Protein 6KU3 (pdb70)

Structure (mmCIF, N/CA/C/O backbone):
data_6KU3
#
_entry.id   6KU3
#
_cell.length_a   99.470
_cell.length_b   112.739
_cell.length_c   149.510
_cell.angle_alpha   90.000
_cell.angle_beta   90.000
_cell.angle_gamma   90.000
#
_symmetry.space_group_name_H-M   'P 21 21 21'
#
loop_
_entity.id
_entity.type
_entity.pdbx_description
1 polymer 'Gibberellin 2-beta-dioxygenase 3'
2 non-polymer 'GIBBERELLIN A4'
3 non-polymer '2-OXOGLUTARIC ACID'
4 non-polymer GLYCEROL
5 non-polymer 'SULFATE ION'
6 water water
#
loop_
_atom_site.group_PDB
_atom_site.id
_atom_site.type_symbol
_atom_site.label_atom_id
_atom_site.label_alt_id
_atom_site.label_comp_id
_atom_site.label_asym_id
_atom_site.label_entity_id
_atom_site.label_seq_id
_atom_site.pdbx_PDB_ins_code
_atom_site.Cartn_x
_atom_site.Cartn_y
_atom_site.Cartn_z
_atom_site.occupancy
_atom_site.B_iso_or_equiv
_atom_site.auth_seq_id
_atom_site.auth_comp_id
_atom_site.auth_asym_id
_atom_site.auth_atom_id
_atom_site.pdbx_PDB_model_num
ATOM 1 N N . VAL A 1 10 ? -2.786 1.853 -11.144 1.00 81.12 10 VAL A N 1
ATOM 2 C CA . VAL A 1 10 ? -3.419 3.036 -11.742 1.00 96.09 10 VAL A CA 1
ATOM 3 C C . VAL A 1 10 ? -4.644 3.406 -10.864 1.00 100.19 10 VAL A C 1
ATOM 4 O O . VAL A 1 10 ? -5.153 2.572 -10.088 1.00 89.23 10 VAL A O 1
ATOM 8 N N . ASP A 1 11 ? -5.078 4.674 -10.955 1.00 95.94 11 ASP A N 1
ATOM 9 C CA . ASP A 1 11 ? -6.163 5.206 -10.135 1.00 99.27 11 ASP A CA 1
ATOM 10 C C . ASP A 1 11 ? -7.304 5.820 -10.937 1.00 99.51 11 ASP A C 1
ATOM 11 O O . ASP A 1 11 ? -8.397 6.012 -10.386 1.00 97.28 11 ASP A O 1
ATOM 16 N N . HIS A 1 12 ? -7.073 6.152 -12.198 1.00 93.58 12 HIS A N 1
ATOM 17 C CA . HIS A 1 12 ? -8.047 6.708 -13.131 1.00 83.48 12 HIS A CA 1
ATOM 18 C C . HIS A 1 12 ? -8.594 5.542 -13.957 1.00 75.17 12 HIS A C 1
ATOM 19 O O . HIS A 1 12 ? -7.952 4.493 -14.060 1.00 74.23 12 HIS A O 1
ATOM 26 N N . ILE A 1 13 ? -9.810 5.688 -14.475 1.00 63.94 13 ILE A N 1
ATOM 27 C CA . ILE A 1 13 ? -10.337 4.729 -15.459 1.00 49.22 13 ILE A CA 1
ATOM 28 C C . ILE A 1 13 ? -9.990 5.276 -16.833 1.00 42.71 13 ILE A C 1
ATOM 29 O O . ILE A 1 13 ? -10.431 6.374 -17.191 1.00 39.99 13 ILE A O 1
ATOM 34 N N . PRO A 1 14 ? -9.202 4.544 -17.630 1.00 38.83 14 PRO A N 1
ATOM 35 C CA . PRO A 1 14 ? -8.791 5.097 -18.926 1.00 37.91 14 PRO A CA 1
ATOM 36 C C . PRO A 1 14 ? -10.007 5.378 -19.777 1.00 41.38 14 PRO A C 1
ATOM 37 O O . PRO A 1 14 ? -11.010 4.666 -19.718 1.00 32.54 14 PRO A O 1
ATOM 41 N N . LEU A 1 15 ? -9.901 6.428 -20.577 1.00 37.08 15 LEU A N 1
ATOM 42 C CA . LEU A 1 15 ? -10.877 6.716 -21.610 1.00 39.83 15 LEU A CA 1
ATOM 43 C C . LEU A 1 15 ? -10.415 6.134 -22.939 1.00 37.86 15 LEU A C 1
ATOM 44 O O . LEU A 1 15 ? -9.237 5.845 -23.140 1.00 40.24 15 LEU A O 1
ATOM 49 N N . LEU A 1 16 ? -11.381 5.935 -23.833 1.00 41.37 16 LEU A N 1
ATOM 50 C CA . LEU A 1 16 ? -11.134 5.428 -25.172 1.00 47.94 16 LEU A CA 1
ATOM 51 C C . LEU A 1 16 ? -12.031 6.160 -26.161 1.00 43.75 16 LEU A C 1
ATOM 52 O O . LEU A 1 16 ? -13.113 6.647 -25.803 1.00 40.84 16 LEU A O 1
ATOM 57 N N . ARG A 1 17 ? -11.590 6.210 -27.415 1.00 45.81 17 ARG A N 1
ATOM 58 C CA . ARG A 1 17 ? -12.408 6.795 -28.472 1.00 51.23 17 ARG A CA 1
ATOM 59 C C . ARG A 1 17 ? -13.770 6.116 -28.492 1.00 49.44 17 ARG A C 1
ATOM 60 O O . ARG A 1 17 ? -13.867 4.893 -28.405 1.00 41.68 17 ARG A O 1
ATOM 68 N N . SER A 1 18 ? -14.825 6.903 -28.607 1.00 48.93 18 SER A N 1
ATOM 69 C CA . SER A 1 18 ? -16.149 6.319 -28.732 1.00 54.32 18 SER A CA 1
ATOM 70 C C . SER A 1 18 ? -16.242 5.538 -30.042 1.00 57.61 18 SER A C 1
ATOM 71 O O . SER A 1 18 ? -15.787 6.028 -31.082 1.00 61.65 18 SER A O 1
ATOM 74 N N . PRO A 1 19 ? -16.767 4.313 -30.033 1.00 56.18 19 PRO A N 1
ATOM 75 C CA . PRO A 1 19 ? -16.782 3.531 -31.274 1.00 58.45 19 PRO A CA 1
ATOM 76 C C . PRO A 1 19 ? -17.770 4.125 -32.268 1.00 65.17 19 PRO A C 1
ATOM 77 O O . PRO A 1 19 ? -18.875 4.542 -31.907 1.00 66.29 19 PRO A O 1
ATOM 81 N N . ASP A 1 20 ? -17.347 4.207 -33.514 1.00 65.98 20 ASP A N 1
ATOM 82 C CA . ASP A 1 20 ? -18.223 4.725 -34.557 1.00 75.97 20 ASP A CA 1
ATOM 83 C C . ASP A 1 20 ? -18.876 3.539 -35.266 1.00 77.35 20 ASP A C 1
ATOM 84 O O . ASP A 1 20 ? -18.693 2.384 -34.849 1.00 74.95 20 ASP A O 1
ATOM 89 N N . PRO A 1 21 ? -19.690 3.776 -36.298 1.00 76.79 21 PRO A N 1
ATOM 90 C CA . PRO A 1 21 ? -20.195 2.644 -37.097 1.00 77.09 21 PRO A CA 1
ATOM 91 C C . PRO A 1 21 ? -19.165 2.031 -38.046 1.00 71.26 21 PRO A C 1
ATOM 92 O O . PRO A 1 21 ? -19.351 0.878 -38.460 1.00 69.92 21 PRO A O 1
ATOM 96 N N . GLY A 1 22 ? -18.083 2.740 -38.384 1.00 72.33 22 GLY A N 1
ATOM 97 C CA . GLY A 1 22 ? -17.026 2.159 -39.193 1.00 74.07 22 GLY A CA 1
ATOM 98 C C . GLY A 1 22 ? -16.223 1.088 -38.482 1.00 73.21 22 GLY A C 1
ATOM 99 O O . GLY A 1 22 ? -15.581 0.269 -39.144 1.00 65.57 22 GLY A O 1
ATOM 100 N N . ASP A 1 23 ? -16.237 1.087 -37.146 1.00 79.79 23 ASP A N 1
ATOM 101 C CA . ASP A 1 23 ? -15.571 0.062 -36.351 1.00 76.42 23 ASP A CA 1
ATOM 102 C C . ASP A 1 23 ? -16.409 -1.198 -36.166 1.00 62.26 23 ASP A C 1
ATOM 103 O O . ASP A 1 23 ? -15.968 -2.114 -35.466 1.00 47.47 23 ASP A O 1
ATOM 108 N N . VAL A 1 24 ? -17.610 -1.266 -36.736 1.00 66.00 24 VAL A N 1
ATOM 109 C CA . VAL A 1 24 ? -18.469 -2.416 -36.481 1.00 57.36 24 VAL A CA 1
ATOM 110 C C . VAL A 1 24 ? -17.916 -3.620 -37.223 1.00 52.47 24 VAL A C 1
ATOM 111 O O . VAL A 1 24 ? -17.764 -3.608 -38.445 1.00 63.47 24 VAL A O 1
ATOM 115 N N . PHE A 1 25 ? -17.614 -4.671 -36.498 1.00 59.75 25 PHE A N 1
ATOM 116 C CA . PHE A 1 25 ? -17.231 -5.898 -37.167 1.00 56.43 25 PHE A CA 1
ATOM 117 C C . PHE A 1 25 ? -18.496 -6.547 -37.714 1.00 58.06 25 PHE A C 1
ATOM 118 O O . PHE A 1 25 ? -19.413 -6.880 -36.954 1.00 59.13 25 PHE A O 1
ATOM 126 N N . SER A 1 26 ? -18.553 -6.706 -39.030 1.00 56.51 26 SER A N 1
ATOM 127 C CA . SER A 1 26 ? -19.690 -7.344 -39.679 1.00 53.76 26 SER A CA 1
ATOM 128 C C . SER A 1 26 ? -19.508 -8.846 -39.842 1.00 50.20 26 SER A C 1
ATOM 129 O O . SER A 1 26 ? -20.502 -9.559 -39.991 1.00 55.20 26 SER A O 1
ATOM 132 N N . GLY A 1 27 ? -18.279 -9.351 -39.767 1.00 51.81 27 GLY A N 1
ATOM 133 C CA . GLY A 1 27 ? -18.053 -10.753 -40.030 1.00 51.69 27 GLY A CA 1
ATOM 134 C C . GLY A 1 27 ? -17.574 -11.540 -38.830 1.00 49.58 27 GLY A C 1
ATOM 135 O O . GLY A 1 27 ? -16.688 -12.394 -38.964 1.00 45.56 27 GLY A O 1
ATOM 136 N N . VAL A 1 28 ? -18.117 -11.290 -37.648 1.00 42.24 28 VAL A N 1
ATOM 137 C CA . VAL A 1 28 ? -17.897 -12.236 -36.566 1.00 44.80 28 VAL A CA 1
ATOM 138 C C . VAL A 1 28 ? -18.276 -13.627 -37.081 1.00 38.70 28 VAL A C 1
ATOM 139 O O . VAL A 1 28 ? -19.311 -13.762 -37.737 1.00 39.96 28 VAL A O 1
ATOM 143 N N . PRO A 1 29 ? -17.486 -14.675 -36.839 1.00 36.70 29 PRO A N 1
ATOM 144 C CA . PRO A 1 29 ? -17.949 -16.017 -37.230 1.00 41.75 29 PRO A CA 1
ATOM 145 C C . PRO A 1 29 ? -19.159 -16.442 -36.410 1.00 43.36 29 PRO A C 1
ATOM 146 O O . PRO A 1 29 ? -19.269 -16.138 -35.214 1.00 41.04 29 PRO A O 1
ATOM 150 N N . VAL A 1 30 ? -20.066 -17.153 -37.074 1.00 39.71 30 VAL A N 1
ATOM 151 C CA . VAL A 1 30 ? -21.292 -17.683 -36.468 1.00 40.27 30 VAL A CA 1
ATOM 152 C C . VAL A 1 30 ? -21.287 -19.208 -36.583 1.00 50.09 30 VAL A C 1
ATOM 153 O O . VAL A 1 30 ? -21.047 -19.765 -37.663 1.00 49.77 30 VAL A O 1
ATOM 157 N N . VAL A 1 31 ? -21.575 -19.868 -35.479 1.00 38.97 31 VAL A N 1
ATOM 158 C CA . VAL A 1 31 ? -21.538 -21.317 -35.366 1.00 40.38 31 VAL A CA 1
ATOM 159 C C . VAL A 1 31 ? -22.923 -21.752 -34.939 1.00 45.09 31 VAL A C 1
ATOM 160 O O . VAL A 1 31 ? -23.390 -21.376 -33.855 1.00 38.99 31 VAL A O 1
ATOM 164 N N . ASP A 1 32 ? -23.599 -22.493 -35.808 1.00 41.97 32 ASP A N 1
ATOM 165 C CA . ASP A 1 32 ? -24.793 -23.255 -35.465 1.00 44.40 32 ASP A CA 1
ATOM 166 C C . ASP A 1 32 ? -24.354 -24.499 -34.709 1.00 54.70 32 ASP A C 1
ATOM 167 O O . ASP A 1 32 ? -23.778 -25.422 -35.299 1.00 59.72 32 ASP A O 1
ATOM 172 N N . LEU A 1 33 ? -24.639 -24.537 -33.407 1.00 56.82 33 LEU A N 1
ATOM 173 C CA . LEU A 1 33 ? -24.136 -25.623 -32.570 1.00 57.04 33 LEU A CA 1
ATOM 174 C C . LEU A 1 33 ? -24.792 -26.956 -32.921 1.00 63.93 33 LEU A C 1
ATOM 175 O O . LEU A 1 33 ? -24.152 -28.009 -32.795 1.00 65.69 33 LEU A O 1
ATOM 180 N N . GLY A 1 34 ? -26.057 -26.929 -33.345 1.00 65.27 34 GLY A N 1
ATOM 181 C CA . GLY A 1 34 ? -26.771 -28.141 -33.703 1.00 72.14 34 GLY A CA 1
ATOM 182 C C . GLY A 1 34 ? -26.509 -28.626 -35.120 1.00 65.46 34 GLY A C 1
ATOM 183 O O . GLY A 1 34 ? -27.305 -29.394 -35.668 1.00 64.82 34 GLY A O 1
ATOM 184 N N . SER A 1 35 ? -25.400 -28.205 -35.717 1.00 65.42 35 SER A N 1
ATOM 185 C CA . SER A 1 35 ? -25.095 -28.521 -37.105 1.00 61.42 35 SER A CA 1
ATOM 186 C C . SER A 1 35 ? -23.823 -29.352 -37.204 1.00 71.40 35 SER A C 1
ATOM 187 O O . SER A 1 35 ? -22.972 -29.320 -36.303 1.00 68.47 35 SER A O 1
ATOM 190 N N . PRO A 1 36 ? -23.663 -30.117 -38.301 1.00 74.06 36 PRO A N 1
ATOM 191 C CA . PRO A 1 36 ? -22.454 -30.942 -38.466 1.00 82.40 36 PRO A CA 1
ATOM 192 C C . PRO A 1 36 ? -21.229 -30.145 -38.905 1.00 77.68 36 PRO A C 1
ATOM 193 O O . PRO A 1 36 ? -20.092 -30.544 -38.608 1.00 74.96 36 PRO A O 1
ATOM 197 N N . GLY A 1 37 ? -21.452 -29.028 -39.616 1.00 73.89 37 GLY A N 1
ATOM 198 C CA . GLY A 1 37 ? -20.390 -28.095 -39.977 1.00 63.03 37 GLY A CA 1
ATOM 199 C C . GLY A 1 37 ? -19.840 -27.293 -38.811 1.00 51.86 37 GLY A C 1
ATOM 200 O O . GLY A 1 37 ? -18.784 -26.667 -38.949 1.00 56.14 37 GLY A O 1
ATOM 204 N N . ALA A 1 38 ? -20.520 -27.326 -37.667 1.00 57.99 38 ALA A N 1
ATOM 205 C CA . ALA A 1 38 ? -20.071 -26.600 -36.489 1.00 52.41 38 ALA A CA 1
ATOM 206 C C . ALA A 1 38 ? -18.586 -26.810 -36.224 1.00 56.86 38 ALA A C 1
ATOM 207 O O . ALA A 1 38 ? -17.841 -25.849 -35.973 1.00 44.59 38 ALA A O 1
ATOM 209 N N . ALA A 1 39 ? -18.137 -28.067 -36.266 1.00 46.08 39 ALA A N 1
ATOM 210 C CA . ALA A 1 39 ? -16.769 -28.367 -35.873 1.00 49.57 39 ALA A CA 1
ATOM 211 C C . ALA A 1 39 ? -15.759 -27.688 -36.795 1.00 45.24 39 ALA A C 1
ATOM 212 O O . ALA A 1 39 ? -14.740 -27.161 -36.325 1.00 44.14 39 ALA A O 1
ATOM 214 N N . ARG A 1 40 ? -16.013 -27.692 -38.102 1.00 43.27 40 ARG A N 1
ATOM 215 C CA . ARG A 1 40 ? -15.136 -26.975 -39.032 1.00 50.67 40 ARG A CA 1
ATOM 216 C C . ARG A 1 40 ? -15.198 -25.472 -38.790 1.00 43.91 40 ARG A C 1
ATOM 217 O O . ARG A 1 40 ? -14.172 -24.785 -38.847 1.00 42.85 40 ARG A O 1
ATOM 225 N N . ALA A 1 41 ? -16.398 -24.935 -38.567 1.00 40.58 41 ALA A N 1
ATOM 226 C CA . ALA A 1 41 ? -16.514 -23.499 -38.383 1.00 41.33 41 ALA A CA 1
ATOM 227 C C . ALA A 1 41 ? -15.829 -23.071 -37.080 1.00 31.43 41 ALA A C 1
ATOM 228 O O . ALA A 1 41 ? -15.117 -22.061 -37.050 1.00 34.69 41 ALA A O 1
ATOM 230 N N . VAL A 1 42 ? -15.938 -23.887 -36.035 1.00 31.82 42 VAL A N 1
ATOM 231 C CA . VAL A 1 42 ? -15.304 -23.573 -34.755 1.00 38.58 42 VAL A CA 1
ATOM 232 C C . VAL A 1 42 ? -13.781 -23.520 -34.886 1.00 41.19 42 VAL A C 1
ATOM 233 O O . VAL A 1 42 ? -13.123 -22.595 -34.383 1.00 31.60 42 VAL A O 1
ATOM 237 N N . VAL A 1 43 ? -13.183 -24.526 -35.522 1.00 37.89 43 VAL A N 1
ATOM 238 C CA . VAL A 1 43 ? -11.727 -24.531 -35.661 1.00 35.15 43 VAL A CA 1
ATOM 239 C C . VAL A 1 43 ? -11.268 -23.336 -36.487 1.00 32.72 43 VAL A C 1
ATOM 240 O O . VAL A 1 43 ? -10.332 -22.632 -36.105 1.00 33.02 43 VAL A O 1
ATOM 244 N N . ASP A 1 44 ? -11.937 -23.063 -37.616 1.00 32.44 44 ASP A N 1
ATOM 245 C CA . ASP A 1 44 ? -11.573 -21.895 -38.412 1.00 36.53 44 ASP A CA 1
ATOM 246 C C . ASP A 1 44 ? -11.647 -20.607 -37.570 1.00 35.94 44 ASP A C 1
ATOM 247 O O . ASP A 1 44 ? -10.752 -19.748 -37.620 1.00 30.53 44 ASP A O 1
ATOM 252 N N . ALA A 1 45 ? -12.733 -20.441 -36.821 1.00 29.80 45 ALA A N 1
ATOM 253 C CA . ALA A 1 45 ? -12.895 -19.220 -36.043 1.00 30.69 45 ALA A CA 1
ATOM 254 C C . ALA A 1 45 ? -11.837 -19.137 -34.954 1.00 31.14 45 ALA A C 1
ATOM 255 O O . ALA A 1 45 ? -11.209 -18.084 -34.776 1.00 31.20 45 ALA A O 1
ATOM 257 N N . CYS A 1 46 ? -11.561 -20.260 -34.287 1.00 27.19 46 CYS A N 1
ATOM 258 C CA . CYS A 1 46 ? -10.589 -20.269 -33.200 1.00 32.98 46 CYS A CA 1
ATOM 259 C C . CYS A 1 46 ? -9.189 -19.943 -33.696 1.00 37.70 46 CYS A C 1
ATOM 260 O O . CYS A 1 46 ? -8.419 -19.274 -32.998 1.00 31.73 46 CYS A O 1
ATOM 263 N N . GLU A 1 47 ? -8.839 -20.419 -34.897 1.00 29.91 47 GLU A N 1
ATOM 264 C CA . GLU A 1 47 ? -7.543 -20.126 -35.496 1.00 33.53 47 GLU A CA 1
ATOM 265 C C . GLU A 1 47 ? -7.455 -18.673 -35.944 1.00 28.60 47 GLU A C 1
ATOM 266 O O . GLU A 1 47 ? -6.410 -18.030 -35.800 1.00 34.13 47 GLU A O 1
ATOM 272 N N . ARG A 1 48 ? -8.537 -18.129 -36.473 1.00 29.73 48 ARG A N 1
ATOM 273 C CA . ARG A 1 48 ? -8.450 -16.847 -37.151 1.00 29.45 48 ARG A CA 1
ATOM 274 C C . ARG A 1 48 ? -8.854 -15.657 -36.316 1.00 39.80 48 ARG A C 1
ATOM 275 O O . ARG A 1 48 ? -8.356 -14.546 -36.583 1.00 36.25 48 ARG A O 1
ATOM 283 N N . TYR A 1 49 ? -9.707 -15.858 -35.298 1.00 30.44 49 TYR A N 1
ATOM 284 C CA . TYR A 1 49 ? -10.255 -14.758 -34.512 1.00 32.00 49 TYR A CA 1
ATOM 285 C C . TYR A 1 49 ? -10.115 -15.015 -33.015 1.00 31.81 49 TYR A C 1
ATOM 286 O O . TYR A 1 49 ? -10.042 -14.063 -32.224 1.00 34.96 49 TYR A O 1
ATOM 295 N N . GLY A 1 50 ? -10.087 -16.286 -32.619 1.00 27.07 50 GLY A N 1
ATOM 296 C CA . GLY A 1 50 ? -10.095 -16.676 -31.225 1.00 33.71 50 GLY A CA 1
ATOM 297 C C . GLY A 1 50 ? -11.434 -16.446 -30.561 1.00 28.45 50 GLY A C 1
ATOM 298 O O . GLY A 1 50 ? -11.516 -16.455 -29.336 1.00 27.34 50 GLY A O 1
ATOM 299 N N . PHE A 1 51 ? -12.475 -16.253 -31.364 1.00 31.05 51 PHE A N 1
ATOM 300 C CA . PHE A 1 51 ? -13.762 -15.707 -30.969 1.00 29.82 51 PHE A CA 1
ATOM 301 C C . PHE A 1 51 ? -14.800 -16.142 -31.981 1.00 25.53 51 PHE A C 1
ATOM 302 O O . PHE A 1 51 ? -14.553 -16.103 -33.199 1.00 30.21 51 PHE A O 1
ATOM 310 N N . PHE A 1 52 ? -15.963 -16.549 -31.499 1.00 30.38 52 PHE A N 1
ATOM 311 C CA . PHE A 1 52 ? -17.085 -16.706 -32.414 1.00 30.45 52 PHE A CA 1
ATOM 312 C C . PHE A 1 52 ? -18.400 -16.590 -31.661 1.00 31.83 52 PHE A C 1
ATOM 313 O O . PHE A 1 52 ? -18.468 -16.783 -30.446 1.00 29.40 52 PHE A O 1
ATOM 321 N N . LYS A 1 53 ? -19.452 -16.298 -32.423 1.00 31.26 53 LYS A N 1
ATOM 322 C CA . LYS A 1 53 ? -20.817 -16.317 -31.925 1.00 32.97 53 LYS A CA 1
ATOM 323 C C . LYS A 1 53 ? -21.407 -17.713 -32.054 1.00 36.13 53 LYS A C 1
ATOM 324 O O . LYS A 1 53 ? -21.153 -18.417 -33.033 1.00 35.88 53 LYS A O 1
ATOM 330 N N . VAL A 1 54 ? -22.260 -18.080 -31.097 1.00 33.72 54 VAL A N 1
ATOM 331 C CA . VAL A 1 54 ? -22.951 -19.372 -31.101 1.00 34.90 54 VAL A CA 1
ATOM 332 C C . VAL A 1 54 ? -24.452 -19.144 -31.084 1.00 36.97 54 VAL A C 1
ATOM 333 O O . VAL A 1 54 ? -24.985 -18.530 -30.147 1.00 35.26 54 VAL A O 1
ATOM 337 N N . VAL A 1 55 ? -25.143 -19.678 -32.095 1.00 37.07 55 VAL A N 1
ATOM 338 C CA . VAL A 1 55 ? -26.599 -19.636 -32.155 1.00 39.50 55 VAL A CA 1
ATOM 339 C C . VAL A 1 55 ? -27.187 -21.047 -32.125 1.00 39.41 55 VAL A C 1
ATOM 340 O O . VAL A 1 55 ? -26.451 -22.041 -32.131 1.00 35.64 55 VAL A O 1
ATOM 344 N N . ASN A 1 56 ? -28.514 -21.143 -32.083 1.00 43.55 56 ASN A N 1
ATOM 345 C CA . ASN A 1 56 ? -29.219 -22.430 -31.972 1.00 44.39 56 ASN A CA 1
ATOM 346 C C . ASN A 1 56 ? -28.554 -23.300 -30.908 1.00 42.61 56 ASN A C 1
ATOM 347 O O . ASN A 1 56 ? -28.126 -24.433 -31.136 1.00 50.34 56 ASN A O 1
ATOM 352 N N . HIS A 1 57 ? -28.484 -22.738 -29.702 1.00 41.29 57 HIS A N 1
ATOM 353 C CA . HIS A 1 57 ? -27.682 -23.319 -28.633 1.00 41.54 57 HIS A CA 1
ATOM 354 C C . HIS A 1 57 ? -28.490 -24.081 -27.596 1.00 36.34 57 HIS A C 1
ATOM 355 O O . HIS A 1 57 ? -27.896 -24.769 -26.756 1.00 39.60 57 HIS A O 1
ATOM 362 N N . GLY A 1 58 ? -29.810 -23.987 -27.622 1.00 42.73 58 GLY A N 1
ATOM 363 C CA . GLY A 1 58 ? -30.603 -24.785 -26.703 1.00 46.08 58 GLY A CA 1
ATOM 364 C C . GLY A 1 58 ? -30.656 -24.286 -25.278 1.00 51.24 58 GLY A C 1
ATOM 365 O O . GLY A 1 58 ? -30.949 -25.069 -24.369 1.00 43.83 58 GLY A O 1
ATOM 366 N N . VAL A 1 59 ? -30.384 -23.004 -25.042 1.00 46.75 59 VAL A N 1
ATOM 367 C CA . VAL A 1 59 ? -30.682 -22.365 -23.765 1.00 49.69 59 VAL A CA 1
ATOM 368 C C . VAL A 1 59 ? -31.863 -21.436 -23.992 1.00 41.33 59 VAL A C 1
ATOM 369 O O . VAL A 1 59 ? -31.852 -20.639 -24.936 1.00 43.44 59 VAL A O 1
ATOM 373 N N . ALA A 1 60 ? -32.877 -21.550 -23.136 1.00 43.79 60 ALA A N 1
ATOM 374 C CA . ALA A 1 60 ? -34.131 -20.836 -23.333 1.00 47.83 60 ALA A CA 1
ATOM 375 C C . ALA A 1 60 ? -33.936 -19.344 -23.118 1.00 42.23 60 ALA A C 1
ATOM 376 O O . ALA A 1 60 ? -33.266 -18.924 -22.171 1.00 45.22 60 ALA A O 1
ATOM 378 N N . THR A 1 61 ? -34.516 -18.548 -24.020 1.00 43.42 61 THR A N 1
ATOM 379 C CA . THR A 1 61 ? -34.633 -17.114 -23.796 1.00 53.10 61 THR A CA 1
ATOM 380 C C . THR A 1 61 ? -35.157 -16.814 -22.395 1.00 56.17 61 THR A C 1
ATOM 381 O O . THR A 1 61 ? -34.701 -15.875 -21.728 1.00 49.74 61 THR A O 1
ATOM 385 N N . ASP A 1 62 ? -36.133 -17.603 -21.950 1.00 52.42 62 ASP A N 1
ATOM 386 C CA . ASP A 1 62 ? -36.702 -17.479 -20.615 1.00 52.61 62 ASP A CA 1
ATOM 387 C C . ASP A 1 62 ? -35.630 -17.592 -19.535 1.00 51.42 62 ASP A C 1
ATOM 388 O O . ASP A 1 62 ? -35.578 -16.766 -18.609 1.00 50.00 62 ASP A O 1
ATOM 393 N N . THR A 1 63 ? -34.798 -18.636 -19.596 1.00 44.65 63 THR A N 1
ATOM 394 C CA . THR A 1 63 ? -33.739 -18.809 -18.602 1.00 49.38 63 THR A CA 1
ATOM 395 C C . THR A 1 63 ? -32.872 -17.554 -18.495 1.00 44.21 63 THR A C 1
ATOM 396 O O . THR A 1 63 ? -32.558 -17.088 -17.393 1.00 42.06 63 THR A O 1
ATOM 400 N N . MET A 1 64 ? -32.487 -16.996 -19.649 1.00 42.73 64 MET A N 1
ATOM 401 C CA . MET A 1 64 ? -31.618 -15.826 -19.675 1.00 44.03 64 MET A CA 1
ATOM 402 C C . MET A 1 64 ? -32.304 -14.626 -19.040 1.00 50.64 64 MET A C 1
ATOM 403 O O . MET A 1 64 ? -31.698 -13.918 -18.212 1.00 41.75 64 MET A O 1
ATOM 408 N N . ASP A 1 65 ? -33.579 -14.408 -19.385 1.00 45.02 65 ASP A N 1
ATOM 409 C CA . ASP A 1 65 ? -34.304 -13.241 -18.893 1.00 44.83 65 ASP A CA 1
ATOM 410 C C . ASP A 1 65 ? -34.382 -13.247 -17.380 1.00 38.69 65 ASP A C 1
ATOM 411 O O . ASP A 1 65 ? -34.242 -12.204 -16.745 1.00 43.58 65 ASP A O 1
ATOM 416 N N . LYS A 1 66 ? -34.587 -14.415 -16.782 1.00 40.97 66 LYS A N 1
ATOM 417 C CA . LYS A 1 66 ? -34.804 -14.455 -15.347 1.00 42.36 66 LYS A CA 1
ATOM 418 C C . LYS A 1 66 ? -33.491 -14.245 -14.600 1.00 44.99 66 LYS A C 1
ATOM 419 O O . LYS A 1 66 ? -33.458 -13.612 -13.537 1.00 48.34 66 LYS A O 1
ATOM 425 N N . ALA A 1 67 ? -32.396 -14.784 -15.128 1.00 43.82 67 ALA A N 1
ATOM 426 C CA . ALA A 1 67 ? -31.098 -14.494 -14.538 1.00 44.94 67 ALA A CA 1
ATOM 427 C C . ALA A 1 67 ? -30.796 -13.006 -14.650 1.00 34.52 67 ALA A C 1
ATOM 428 O O . ALA A 1 67 ? -30.348 -12.395 -13.691 1.00 37.53 67 ALA A O 1
ATOM 430 N N . GLU A 1 68 ? -31.099 -12.404 -15.799 1.00 36.43 68 GLU A N 1
ATOM 431 C CA . GLU A 1 68 ? -30.858 -10.989 -15.994 1.00 36.36 68 GLU A CA 1
ATOM 432 C C . GLU A 1 68 ? -31.686 -10.143 -15.027 1.00 40.72 68 GLU A C 1
ATOM 433 O O . GLU A 1 68 ? -31.153 -9.253 -14.356 1.00 38.74 68 GLU A O 1
ATOM 439 N N . SER A 1 69 ? -32.993 -10.399 -14.939 1.00 39.35 69 SER A N 1
ATOM 440 C CA . SER A 1 69 ? -33.820 -9.579 -14.055 1.00 45.49 69 SER A CA 1
ATOM 441 C C . SER A 1 69 ? -33.364 -9.714 -12.604 1.00 39.31 69 SER A C 1
ATOM 442 O O . SER A 1 69 ? -33.277 -8.720 -11.875 1.00 45.30 69 SER A O 1
ATOM 445 N N . GLU A 1 70 ? -33.036 -10.931 -12.167 1.00 37.79 70 GLU A N 1
ATOM 446 C CA . GLU A 1 70 ? -32.531 -11.082 -10.810 1.00 44.76 70 GLU A CA 1
ATOM 447 C C . GLU A 1 70 ? -31.174 -10.391 -10.612 1.00 45.83 70 GLU A C 1
ATOM 448 O O . GLU A 1 70 ? -30.902 -9.876 -9.521 1.00 43.72 70 GLU A O 1
ATOM 454 N N . ALA A 1 71 ? -30.317 -10.344 -11.637 1.00 39.61 71 ALA A N 1
ATOM 455 C CA . ALA A 1 71 ? -29.071 -9.596 -11.467 1.00 39.00 71 ALA A CA 1
ATOM 456 C C . ALA A 1 71 ? -29.344 -8.088 -11.395 1.00 35.80 71 ALA A C 1
ATOM 457 O O . ALA A 1 71 ? -28.742 -7.388 -10.574 1.00 33.39 71 ALA A O 1
ATOM 459 N N . VAL A 1 72 ? -30.256 -7.581 -12.234 1.00 30.45 72 VAL A N 1
ATOM 460 C CA . VAL A 1 72 ? -30.651 -6.175 -12.184 1.00 37.17 72 VAL A CA 1
ATOM 461 C C . VAL A 1 72 ? -31.179 -5.822 -10.789 1.00 41.62 72 VAL A C 1
ATOM 462 O O . VAL A 1 72 ? -30.789 -4.803 -10.200 1.00 41.95 72 VAL A O 1
ATOM 466 N N . ARG A 1 73 ? -32.018 -6.689 -10.215 1.00 36.10 73 ARG A N 1
ATOM 467 C CA . ARG A 1 73 ? -32.543 -6.453 -8.869 1.00 41.83 73 ARG A CA 1
ATOM 468 C C . ARG A 1 73 ? -31.414 -6.334 -7.861 1.00 45.70 73 ARG A C 1
ATOM 469 O O . ARG A 1 73 ? -31.385 -5.404 -7.047 1.00 41.26 73 ARG A O 1
ATOM 477 N N . PHE A 1 74 ? -30.465 -7.270 -7.905 1.00 38.79 74 PHE A N 1
ATOM 478 C CA . PHE A 1 74 ? -29.340 -7.196 -6.984 1.00 38.75 74 PHE A CA 1
ATOM 479 C C . PHE A 1 74 ? -28.579 -5.879 -7.108 1.00 34.04 74 PHE A C 1
ATOM 480 O O . PHE A 1 74 ? -28.191 -5.296 -6.086 1.00 36.53 74 PHE A O 1
ATOM 488 N N . PHE A 1 75 ? -28.307 -5.433 -8.348 1.00 35.47 75 PHE A N 1
ATOM 489 C CA . PHE A 1 75 ? -27.473 -4.250 -8.599 1.00 37.30 75 PHE A CA 1
ATOM 490 C C . PHE A 1 75 ? -28.221 -2.954 -8.288 1.00 42.22 75 PHE A C 1
ATOM 491 O O . PHE A 1 75 ? -27.594 -1.936 -7.966 1.00 38.34 75 PHE A O 1
ATOM 499 N N . SER A 1 76 ? -29.553 -2.987 -8.344 1.00 46.89 76 SER A N 1
ATOM 500 C CA . SER A 1 76 ? -30.369 -1.846 -7.938 1.00 48.49 76 SER A CA 1
ATOM 501 C C . SER A 1 76 ? -30.412 -1.699 -6.424 1.00 44.86 76 SER A C 1
ATOM 502 O O . SER A 1 76 ? -30.779 -0.641 -5.924 1.00 41.79 76 SER A O 1
ATOM 505 N N . GLN A 1 77 ? -30.018 -2.721 -5.681 1.00 44.86 77 GLN A N 1
ATOM 506 C CA . GLN A 1 77 ? -29.813 -2.502 -4.260 1.00 37.49 77 GLN A CA 1
ATOM 507 C C . GLN A 1 77 ? -28.982 -1.249 -4.004 1.00 46.46 77 GLN A C 1
ATOM 508 O O . GLN A 1 77 ? -28.304 -0.725 -4.895 1.00 42.71 77 GLN A O 1
ATOM 514 N N . THR A 1 78 ? -29.002 -0.758 -2.775 1.00 47.59 78 THR A N 1
ATOM 515 C CA . THR A 1 78 ? -28.170 0.396 -2.494 1.00 52.66 78 THR A CA 1
ATOM 516 C C . THR A 1 78 ? -26.706 -0.021 -2.355 1.00 42.95 78 THR A C 1
ATOM 517 O O . THR A 1 78 ? -26.375 -1.180 -2.070 1.00 42.81 78 THR A O 1
ATOM 521 N N . GLN A 1 79 ? -25.821 0.948 -2.536 1.00 43.62 79 GLN A N 1
ATOM 522 C CA . GLN A 1 79 ? -24.395 0.657 -2.401 1.00 45.81 79 GLN A CA 1
ATOM 523 C C . GLN A 1 79 ? -24.032 0.029 -1.060 1.00 50.69 79 GLN A C 1
ATOM 524 O O . GLN A 1 79 ? -23.361 -1.018 -1.055 1.00 51.28 79 GLN A O 1
ATOM 530 N N . PRO A 1 80 ? -24.434 0.577 0.091 1.00 49.86 80 PRO A N 1
ATOM 531 C CA . PRO A 1 80 ? -24.121 -0.115 1.347 1.00 52.37 80 PRO A CA 1
ATOM 532 C C . PRO A 1 80 ? -24.590 -1.557 1.358 1.00 46.88 80 PRO A C 1
ATOM 533 O O . PRO A 1 80 ? -23.905 -2.428 1.905 1.00 52.20 80 PRO A O 1
ATOM 537 N N . ASP A 1 81 ? -25.750 -1.840 0.776 1.00 47.44 81 ASP A N 1
ATOM 538 C CA . ASP A 1 81 ? -26.246 -3.213 0.792 1.00 54.51 81 ASP A CA 1
ATOM 539 C C . ASP A 1 81 ? -25.433 -4.100 -0.143 1.00 49.41 81 ASP A C 1
ATOM 540 O O . ASP A 1 81 ? -25.112 -5.243 0.198 1.00 52.78 81 ASP A O 1
ATOM 545 N N . LYS A 1 82 ? -25.099 -3.601 -1.329 1.00 44.11 82 LYS A N 1
ATOM 546 C CA . LYS A 1 82 ? -24.198 -4.350 -2.202 1.00 47.82 82 LYS A CA 1
ATOM 547 C C . LYS A 1 82 ? -22.861 -4.609 -1.512 1.00 43.39 82 LYS A C 1
ATOM 548 O O . LYS A 1 82 ? -22.398 -5.751 -1.446 1.00 37.54 82 LYS A O 1
ATOM 554 N N . ASP A 1 83 ? -22.254 -3.561 -0.945 1.00 42.82 83 ASP A N 1
ATOM 555 C CA . ASP A 1 83 ? -20.944 -3.690 -0.318 1.00 46.78 83 ASP A CA 1
ATOM 556 C C . ASP A 1 83 ? -20.882 -4.755 0.773 1.00 49.03 83 ASP A C 1
ATOM 557 O O . ASP A 1 83 ? -19.785 -5.226 1.098 1.00 42.37 83 ASP A O 1
ATOM 562 N N . ARG A 1 84 ? -22.018 -5.231 1.279 1.00 45.46 84 ARG A N 1
ATOM 563 C CA . ARG A 1 84 ? -21.950 -6.278 2.295 1.00 58.61 84 ARG A CA 1
ATOM 564 C C . ARG A 1 84 ? -21.732 -7.660 1.690 1.00 52.72 84 ARG A C 1
ATOM 565 O O . ARG A 1 84 ? -21.345 -8.581 2.418 1.00 53.40 84 ARG A O 1
ATOM 573 N N . SER A 1 85 ? -21.968 -7.832 0.385 1.00 47.09 85 SER A N 1
ATOM 574 C CA . SER A 1 85 ? -21.486 -9.021 -0.304 1.00 41.62 85 SER A CA 1
ATOM 575 C C . SER A 1 85 ? -20.037 -8.853 -0.737 1.00 42.97 85 SER A C 1
ATOM 576 O O . SER A 1 85 ? -19.436 -9.795 -1.270 1.00 38.34 85 SER A O 1
ATOM 579 N N . GLY A 1 86 ? -19.479 -7.683 -0.514 1.00 40.82 86 GLY A N 1
ATOM 580 C CA . GLY A 1 86 ? -18.125 -7.416 -0.912 1.00 43.42 86 GLY A CA 1
ATOM 581 C C . GLY A 1 86 ? -17.166 -8.095 0.019 1.00 52.71 86 GLY A C 1
ATOM 582 O O . GLY A 1 86 ? -17.538 -8.920 0.873 1.00 58.53 86 GLY A O 1
ATOM 583 N N . PRO A 1 87 ? -15.865 -7.863 -0.229 1.00 49.78 87 PRO A N 1
ATOM 584 C CA . PRO A 1 87 ? -15.402 -7.527 -1.579 1.00 52.07 87 PRO A CA 1
ATOM 585 C C . PRO A 1 87 ? -15.369 -8.832 -2.416 1.00 39.59 87 PRO A C 1
ATOM 586 O O . PRO A 1 87 ? -15.947 -9.871 -2.034 1.00 37.11 87 PRO A O 1
ATOM 590 N N . ALA A 1 88 ? -14.731 -8.775 -3.574 1.00 36.13 88 ALA A N 1
ATOM 591 C CA . ALA A 1 88 ? -14.986 -9.749 -4.619 1.00 32.06 88 ALA A CA 1
ATOM 592 C C . ALA A 1 88 ? -14.134 -11.001 -4.501 1.00 33.99 88 ALA A C 1
ATOM 593 O O . ALA A 1 88 ? -14.323 -11.950 -5.272 1.00 32.56 88 ALA A O 1
ATOM 595 N N . TYR A 1 89 ? -13.152 -11.001 -3.623 1.00 32.16 89 TYR A N 1
ATOM 596 C CA . TYR A 1 89 ? -12.252 -12.126 -3.529 1.00 35.22 89 TYR A CA 1
ATOM 597 C C . TYR A 1 89 ? -12.289 -12.683 -2.116 1.00 38.36 89 TYR A C 1
ATOM 598 O O . TYR A 1 89 ? -12.286 -11.904 -1.152 1.00 40.73 89 TYR A O 1
ATOM 607 N N . PRO A 1 90 ? -12.323 -14.021 -1.950 1.00 35.02 90 PRO A N 1
ATOM 608 C CA . PRO A 1 90 ? -12.224 -15.029 -3.022 1.00 38.56 90 PRO A CA 1
ATOM 609 C C . PRO A 1 90 ? -13.450 -15.144 -3.910 1.00 43.18 90 PRO A C 1
ATOM 610 O O . PRO A 1 90 ? -13.386 -15.731 -5.000 1.00 39.33 90 PRO A O 1
ATOM 614 N N . PHE A 1 91 ? -14.551 -14.571 -3.430 1.00 44.50 91 PHE A N 1
ATOM 615 C CA . PHE A 1 91 ? -15.822 -14.553 -4.147 1.00 40.89 91 PHE A CA 1
ATOM 616 C C . PHE A 1 91 ? -16.638 -13.401 -3.582 1.00 38.43 91 PHE A C 1
ATOM 617 O O . PHE A 1 91 ? -16.516 -13.075 -2.401 1.00 47.77 91 PHE A O 1
ATOM 625 N N . GLY A 1 92 ? -17.482 -12.805 -4.410 1.00 33.27 92 GLY A N 1
ATOM 626 C CA . GLY A 1 92 ? -18.350 -11.764 -3.901 1.00 33.25 92 GLY A CA 1
ATOM 627 C C . GLY A 1 92 ? -18.543 -10.620 -4.888 1.00 35.10 92 GLY A C 1
ATOM 628 O O . GLY A 1 92 ? -18.405 -10.766 -6.098 1.00 31.08 92 GLY A O 1
ATOM 629 N N . TYR A 1 93 ? -18.912 -9.478 -4.317 1.00 32.52 93 TYR A N 1
ATOM 630 C CA . TYR A 1 93 ? -19.244 -8.273 -5.059 1.00 32.72 93 TYR A CA 1
ATOM 631 C C . TYR A 1 93 ? -18.028 -7.373 -5.133 1.00 33.32 93 TYR A C 1
ATOM 632 O O . TYR A 1 93 ? -17.253 -7.309 -4.180 1.00 36.16 93 TYR A O 1
ATOM 641 N N . GLY A 1 94 ? -17.854 -6.699 -6.277 1.00 28.85 94 GLY A N 1
ATOM 642 C CA . GLY A 1 94 ? -16.826 -5.691 -6.419 1.00 27.50 94 GLY A CA 1
ATOM 643 C C . GLY A 1 94 ? -17.330 -4.531 -7.252 1.00 30.06 94 GLY A C 1
ATOM 644 O O . GLY A 1 94 ? -18.257 -4.680 -8.046 1.00 32.36 94 GLY A O 1
ATOM 645 N N . SER A 1 95 ? -16.723 -3.352 -7.051 1.00 34.80 95 SER A N 1
ATOM 646 C CA . SER A 1 95 ? -17.002 -2.221 -7.926 1.00 32.29 95 SER A CA 1
ATOM 647 C C . SER A 1 95 ? -15.698 -1.574 -8.335 1.00 33.14 95 SER A C 1
ATOM 648 O O . SER A 1 95 ? -14.795 -1.387 -7.508 1.00 30.68 95 SER A O 1
ATOM 651 N N . LYS A 1 96 ? -15.616 -1.274 -9.626 1.00 29.92 96 LYS A N 1
ATOM 652 C CA . LYS A 1 96 ? -14.533 -0.581 -10.311 1.00 30.74 96 LYS A CA 1
ATOM 653 C C . LYS A 1 96 ? -13.229 -1.344 -10.374 1.00 31.48 96 LYS A C 1
ATOM 654 O O . LYS A 1 96 ? -12.636 -1.440 -11.451 1.00 31.97 96 LYS A O 1
ATOM 660 N N . ARG A 1 97 ? -12.770 -1.881 -9.249 1.00 35.01 97 ARG A N 1
ATOM 661 C CA . ARG A 1 97 ? -11.449 -2.493 -9.195 1.00 34.48 97 ARG A CA 1
ATOM 662 C C . ARG A 1 97 ? -11.495 -3.890 -9.782 1.00 33.51 97 ARG A C 1
ATOM 663 O O . ARG A 1 97 ? -12.339 -4.707 -9.403 1.00 28.20 97 ARG A O 1
ATOM 671 N N . ILE A 1 98 ? -10.536 -4.180 -10.646 1.00 30.63 98 ILE A N 1
ATOM 672 C CA . ILE A 1 98 ? -10.424 -5.458 -11.317 1.00 29.69 98 ILE A CA 1
ATOM 673 C C . ILE A 1 98 ? -9.089 -6.082 -10.920 1.00 28.79 98 ILE A C 1
ATOM 674 O O . ILE A 1 98 ? -8.025 -5.553 -11.258 1.00 33.00 98 ILE A O 1
ATOM 679 N N . GLY A 1 99 ? -9.147 -7.193 -10.231 1.00 32.27 99 GLY A N 1
ATOM 680 C CA . GLY A 1 99 ? -7.941 -7.910 -9.845 1.00 31.80 99 GLY A CA 1
ATOM 681 C C . GLY A 1 99 ? -7.227 -7.153 -8.740 1.00 32.96 99 GLY A C 1
ATOM 682 O O . GLY A 1 99 ? -7.801 -6.335 -8.045 1.00 33.21 99 GLY A O 1
ATOM 683 N N . PHE A 1 100 ? -5.931 -7.410 -8.627 1.00 33.76 100 PHE A N 1
ATOM 684 C CA . PHE A 1 100 ? -5.161 -6.996 -7.470 1.00 37.20 100 PHE A CA 1
ATOM 685 C C . PHE A 1 100 ? -4.196 -5.848 -7.727 1.00 38.01 100 PHE A C 1
ATOM 686 O O . PHE A 1 100 ? -3.649 -5.294 -6.769 1.00 49.86 100 PHE A O 1
ATOM 694 N N . ASN A 1 101 ? -3.961 -5.474 -8.966 1.00 33.96 101 ASN A N 1
ATOM 695 C CA . ASN A 1 101 ? -2.814 -4.638 -9.284 1.00 33.88 101 ASN A CA 1
ATOM 696 C C . ASN A 1 101 ? -3.206 -3.291 -9.865 1.00 33.10 101 ASN A C 1
ATOM 697 O O . ASN A 1 101 ? -2.454 -2.704 -10.641 1.00 35.28 101 ASN A O 1
ATOM 702 N N . GLY A 1 102 ? -4.364 -2.765 -9.470 1.00 31.68 102 GLY A N 1
ATOM 703 C CA . GLY A 1 102 ? -4.737 -1.407 -9.814 1.00 35.79 102 GLY A CA 1
ATOM 704 C C . GLY A 1 102 ? -5.616 -1.219 -11.047 1.00 41.54 102 GLY A C 1
ATOM 705 O O . GLY A 1 102 ? -6.013 -0.080 -11.313 1.00 39.07 102 GLY A O 1
ATOM 706 N N . ASP A 1 103 ? -5.926 -2.263 -11.813 1.00 35.18 103 ASP A N 1
ATOM 707 C CA . ASP A 1 103 ? -6.840 -2.079 -12.948 1.00 33.93 103 ASP A CA 1
ATOM 708 C C . ASP A 1 103 ? -8.217 -1.672 -12.449 1.00 27.25 103 ASP A C 1
ATOM 709 O O . ASP A 1 103 ? -8.708 -2.171 -11.433 1.00 31.06 103 ASP A O 1
ATOM 714 N N . MET A 1 104 ? -8.848 -0.780 -13.195 1.00 31.34 104 MET A N 1
ATOM 715 C CA . MET A 1 104 ? -10.153 -0.235 -12.885 1.00 37.86 104 MET A CA 1
ATOM 716 C C . MET A 1 104 ? -11.004 -0.156 -14.142 1.00 28.93 104 MET A C 1
ATOM 717 O O . MET A 1 104 ? -10.512 0.177 -15.227 1.00 29.15 104 MET A O 1
ATOM 722 N N . GLY A 1 105 ? -12.297 -0.441 -13.994 1.00 27.03 105 GLY A N 1
ATOM 723 C CA . GLY A 1 105 ? -13.239 -0.159 -15.054 1.00 30.25 105 GLY A CA 1
ATOM 724 C C . GLY A 1 105 ? -14.528 0.434 -14.521 1.00 27.66 105 GLY A C 1
ATOM 725 O O . GLY A 1 105 ? -14.805 0.407 -13.336 1.00 28.72 105 GLY A O 1
ATOM 726 N N . TRP A 1 106 ? -15.315 0.967 -15.449 1.00 28.76 106 TRP A N 1
ATOM 727 C CA . TRP A 1 106 ? -16.608 1.546 -15.107 1.00 32.77 106 TRP A CA 1
ATOM 728 C C . TRP A 1 106 ? -17.635 0.408 -15.026 1.00 31.32 106 TRP A C 1
ATOM 729 O O . TRP A 1 106 ? -18.386 0.127 -15.954 1.00 27.48 106 TRP A O 1
ATOM 740 N N . LEU A 1 107 ? -17.626 -0.291 -13.897 1.00 28.47 107 LEU A N 1
ATOM 741 C CA . LEU A 1 107 ? -18.503 -1.431 -13.730 1.00 26.46 107 LEU A CA 1
ATOM 742 C C . LEU A 1 107 ? -18.579 -1.804 -12.272 1.00 26.57 107 LEU A C 1
ATOM 743 O O . LEU A 1 107 ? -17.742 -1.403 -11.457 1.00 33.07 107 LEU A O 1
ATOM 748 N N . GLU A 1 108 ? -19.557 -2.655 -11.977 1.00 30.51 108 GLU A N 1
ATOM 749 C CA . GLU A 1 108 ? -19.654 -3.435 -10.755 1.00 27.31 108 GLU A CA 1
ATOM 750 C C . GLU A 1 108 ? -19.935 -4.868 -11.166 1.00 26.61 108 GLU A C 1
ATOM 751 O O . GLU A 1 108 ? -20.436 -5.107 -12.257 1.00 26.46 108 GLU A O 1
ATOM 757 N N . TYR A 1 109 ? -19.724 -5.817 -10.260 1.00 29.63 109 TYR A N 1
ATOM 758 C CA . TYR A 1 109 ? -19.789 -7.191 -10.696 1.00 33.70 109 TYR A CA 1
ATOM 759 C C . TYR A 1 109 ? -19.922 -8.142 -9.528 1.00 30.50 109 TYR A C 1
ATOM 760 O O . TYR A 1 109 ? -19.741 -7.771 -8.373 1.00 28.80 109 TYR A O 1
ATOM 769 N N . LEU A 1 110 ? -20.304 -9.373 -9.872 1.00 30.60 110 LEU A N 1
ATOM 770 C CA . LEU A 1 110 ? -20.209 -10.528 -8.999 1.00 28.04 110 LEU A CA 1
ATOM 771 C C . LEU A 1 110 ? -19.199 -11.504 -9.553 1.00 32.81 110 LEU A C 1
ATOM 772 O O . LEU A 1 110 ? -19.250 -11.842 -10.735 1.00 32.37 110 LEU A O 1
ATOM 777 N N . LEU A 1 111 ? -18.298 -11.959 -8.699 1.00 35.38 111 LEU A N 1
ATOM 778 C CA . LEU A 1 111 ? -17.346 -13.011 -9.019 1.00 36.79 111 LEU A CA 1
ATOM 779 C C . LEU A 1 111 ? -17.726 -14.248 -8.216 1.00 36.96 111 LEU A C 1
ATOM 780 O O . LEU A 1 111 ? -17.494 -14.296 -7.001 1.00 28.08 111 LEU A O 1
ATOM 785 N N . LEU A 1 112 ? -18.208 -15.279 -8.893 1.00 31.93 112 LEU A N 1
ATOM 786 C CA . LEU A 1 112 ? -18.802 -16.430 -8.218 1.00 37.45 112 LEU A CA 1
ATOM 787 C C . LEU A 1 112 ? -18.045 -17.707 -8.550 1.00 44.07 112 LEU A C 1
ATOM 788 O O . LEU A 1 112 ? -17.481 -17.852 -9.639 1.00 37.63 112 LEU A O 1
ATOM 793 N N . ALA A 1 113 ? -17.985 -18.616 -7.578 1.00 38.77 113 ALA A N 1
ATOM 794 C CA . ALA A 1 113 ? -17.339 -19.904 -7.780 1.00 39.08 113 ALA A CA 1
ATOM 795 C C . ALA A 1 113 ? -18.388 -20.959 -8.103 1.00 41.55 113 ALA A C 1
ATOM 796 O O . ALA A 1 113 ? -19.518 -20.906 -7.618 1.00 39.24 113 ALA A O 1
ATOM 798 N N . LEU A 1 114 ? -18.004 -21.902 -8.966 1.00 42.77 114 LEU A N 1
ATOM 799 C CA . LEU A 1 114 ? -18.867 -22.991 -9.384 1.00 42.60 114 LEU A CA 1
ATOM 800 C C . LEU A 1 114 ? -18.349 -24.335 -8.877 1.00 50.04 114 LEU A C 1
ATOM 801 O O . LEU A 1 114 ? -17.142 -24.579 -8.767 1.00 45.46 114 LEU A O 1
ATOM 806 N N . ASP A 1 115 ? -19.295 -25.213 -8.602 1.00 52.99 115 ASP A N 1
ATOM 807 C CA . ASP A 1 115 ? -19.032 -26.611 -8.310 1.00 56.83 115 ASP A CA 1
ATOM 808 C C . ASP A 1 115 ? -19.914 -27.404 -9.253 1.00 58.02 115 ASP A C 1
ATOM 809 O O . ASP A 1 115 ? -21.110 -27.124 -9.364 1.00 56.91 115 ASP A O 1
ATOM 814 N N . ASP A 1 116 ? -19.335 -28.356 -9.970 1.00 64.93 116 ASP A N 1
ATOM 815 C CA . ASP A 1 116 ? -20.156 -29.262 -10.771 1.00 90.35 116 ASP A CA 1
ATOM 816 C C . ASP A 1 116 ? -20.880 -28.384 -11.787 1.00 63.91 116 ASP A C 1
ATOM 817 O O . ASP A 1 116 ? -20.221 -27.616 -12.504 1.00 60.83 116 ASP A O 1
ATOM 822 N N . ALA A 1 117 ? -22.199 -28.395 -11.858 1.00 64.69 117 ALA A N 1
ATOM 823 C CA . ALA A 1 117 ? -22.917 -27.617 -12.856 1.00 54.87 117 ALA A CA 1
ATOM 824 C C . ALA A 1 117 ? -23.653 -26.426 -12.250 1.00 48.46 117 ALA A C 1
ATOM 825 O O . ALA A 1 117 ? -24.607 -25.912 -12.839 1.00 44.38 117 ALA A O 1
ATOM 827 N N . SER A 1 118 ? -23.239 -25.961 -11.083 1.00 53.91 118 SER A N 1
ATOM 828 C CA . SER A 1 118 ? -24.025 -24.932 -10.418 1.00 54.27 118 SER A CA 1
ATOM 829 C C . SER A 1 118 ? -23.131 -24.146 -9.471 1.00 45.66 118 SER A C 1
ATOM 830 O O . SER A 1 118 ? -21.934 -24.414 -9.335 1.00 45.48 118 SER A O 1
ATOM 833 N N . LEU A 1 119 ? -23.728 -23.148 -8.831 1.00 45.14 119 LEU A N 1
ATOM 834 C CA . LEU A 1 119 ? -23.037 -22.409 -7.789 1.00 44.04 119 LEU A CA 1
ATOM 835 C C . LEU A 1 119 ? -22.562 -23.344 -6.688 1.00 50.18 119 LEU A C 1
ATOM 836 O O . LEU A 1 119 ? -23.317 -24.191 -6.202 1.00 44.87 119 LEU A O 1
ATOM 841 N N . ALA A 1 120 ? -21.300 -23.190 -6.303 1.00 50.50 120 ALA A N 1
ATOM 842 C CA . ALA A 1 120 ? -20.788 -23.866 -5.124 1.00 56.41 120 ALA A CA 1
ATOM 843 C C . ALA A 1 120 ? -21.473 -23.333 -3.871 1.00 48.95 120 ALA A C 1
ATOM 844 O O . ALA A 1 120 ? -21.709 -22.136 -3.737 1.00 45.90 120 ALA A O 1
ATOM 846 N N . ASP A 1 121 ? -21.783 -24.229 -2.935 1.00 64.02 121 ASP A N 1
ATOM 847 C CA . ASP A 1 121 ? -22.408 -23.810 -1.682 1.00 53.30 121 ASP A CA 1
ATOM 848 C C . ASP A 1 121 ? -21.469 -22.965 -0.830 1.00 49.93 121 ASP A C 1
ATOM 849 O O . ASP A 1 121 ? -21.925 -22.064 -0.118 1.00 51.51 121 ASP A O 1
ATOM 854 N N . ALA A 1 122 ? -20.160 -23.232 -0.887 1.00 48.35 122 ALA A N 1
ATOM 855 C CA . ALA A 1 122 ? -19.194 -22.418 -0.145 1.00 61.71 122 ALA A CA 1
ATOM 856 C C . ALA A 1 122 ? -19.160 -20.958 -0.616 1.00 58.58 122 ALA A C 1
ATOM 857 O O . ALA A 1 122 ? -18.702 -20.082 0.130 1.00 61.48 122 ALA A O 1
ATOM 859 N N . CYS A 1 123 ? -19.642 -20.679 -1.825 1.00 55.98 123 CYS A N 1
ATOM 860 C CA . CYS A 1 123 ? -19.718 -19.317 -2.355 1.00 48.47 123 CYS A CA 1
ATOM 861 C C . CYS A 1 123 ? -21.050 -18.736 -1.907 1.00 49.56 123 CYS A C 1
ATOM 862 O O . CYS A 1 123 ? -22.048 -18.818 -2.618 1.00 46.10 123 CYS A O 1
ATOM 865 N N . THR A 1 124 ? -21.056 -18.129 -0.711 1.00 53.08 124 THR A N 1
ATOM 866 C CA . THR A 1 124 ? -22.287 -17.716 -0.041 1.00 52.92 124 THR A CA 1
ATOM 867 C C . THR A 1 124 ? -22.992 -16.555 -0.741 1.00 56.39 124 THR A C 1
ATOM 868 O O . THR A 1 124 ? -24.127 -16.220 -0.392 1.00 47.58 124 THR A O 1
ATOM 872 N N . VAL A 1 125 ? -22.341 -15.925 -1.712 1.00 52.67 125 VAL A N 1
ATOM 873 C CA . VAL A 1 125 ? -22.924 -14.794 -2.439 1.00 46.89 125 VAL A CA 1
ATOM 874 C C . VAL A 1 125 ? -23.444 -15.307 -3.764 1.00 41.81 125 VAL A C 1
ATOM 875 O O . VAL A 1 125 ? -22.767 -16.107 -4.425 1.00 47.04 125 VAL A O 1
ATOM 879 N N . PRO A 1 126 ? -24.637 -14.901 -4.218 1.00 45.66 126 PRO A N 1
ATOM 880 C CA . PRO A 1 126 ? -25.561 -14.011 -3.495 1.00 49.11 126 PRO A CA 1
ATOM 881 C C . PRO A 1 126 ? -26.398 -14.807 -2.484 1.00 51.29 126 PRO A C 1
ATOM 882 O O . PRO A 1 126 ? -26.462 -16.032 -2.618 1.00 47.10 126 PRO A O 1
ATOM 886 N N . SER A 1 127 ? -27.013 -14.110 -1.516 1.00 52.34 127 SER A N 1
ATOM 887 C CA . SER A 1 127 ? -27.808 -14.736 -0.461 1.00 59.47 127 SER A CA 1
ATOM 888 C C . SER A 1 127 ? -29.193 -15.156 -0.942 1.00 51.59 127 SER A C 1
ATOM 889 O O . SER A 1 127 ? -29.719 -16.194 -0.525 1.00 56.56 127 SER A O 1
ATOM 892 N N . CYS A 1 128 ? -29.813 -14.340 -1.773 1.00 49.89 128 CYS A N 1
ATOM 893 C CA . CYS A 1 128 ? -31.204 -14.543 -2.149 1.00 47.36 128 CYS A CA 1
ATOM 894 C C . CYS A 1 128 ? -31.364 -15.833 -2.941 1.00 55.92 128 CYS A C 1
ATOM 895 O O . CYS A 1 128 ? -30.797 -15.988 -4.037 1.00 50.52 128 CYS A O 1
ATOM 898 N N . ALA A 1 129 ? -32.167 -16.749 -2.401 1.00 48.98 129 ALA A N 1
ATOM 899 C CA . ALA A 1 129 ? -32.364 -18.043 -3.050 1.00 58.67 129 ALA A CA 1
ATOM 900 C C . ALA A 1 129 ? -32.991 -17.908 -4.438 1.00 53.22 129 ALA A C 1
ATOM 901 O O . ALA A 1 129 ? -32.758 -18.768 -5.305 1.00 44.51 129 ALA A O 1
ATOM 903 N N . VAL A 1 130 ? -33.776 -16.846 -4.676 1.00 43.12 130 VAL A N 1
ATOM 904 C CA . VAL A 1 130 ? -34.353 -16.630 -6.000 1.00 51.50 130 VAL A CA 1
ATOM 905 C C . VAL A 1 130 ? -33.252 -16.333 -7.013 1.00 52.88 130 VAL A C 1
ATOM 906 O O . VAL A 1 130 ? -33.185 -16.945 -8.087 1.00 51.43 130 VAL A O 1
ATOM 910 N N . PHE A 1 131 ? -32.402 -15.352 -6.703 1.00 51.07 131 PHE A N 1
ATOM 911 C CA . PHE A 1 131 ? -31.230 -15.077 -7.531 1.00 48.12 131 PHE A CA 1
ATOM 912 C C . PHE A 1 131 ? -30.433 -16.358 -7.758 1.00 45.67 131 PHE A C 1
ATOM 913 O O . PHE A 1 131 ? -30.152 -16.745 -8.904 1.00 48.02 131 PHE A O 1
ATOM 921 N N . ARG A 1 132 ? -30.074 -17.040 -6.671 1.00 44.50 132 ARG A N 1
ATOM 922 C CA . ARG A 1 132 ? -29.295 -18.262 -6.784 1.00 46.60 132 ARG A CA 1
ATOM 923 C C . ARG A 1 132 ? -29.953 -19.244 -7.732 1.00 48.75 132 ARG A C 1
ATOM 924 O O . ARG A 1 132 ? -29.286 -19.832 -8.601 1.00 44.13 132 ARG A O 1
ATOM 932 N N . ALA A 1 133 ? -31.275 -19.397 -7.610 1.00 41.74 133 ALA A N 1
ATOM 933 C CA . ALA A 1 133 ? -32.005 -20.362 -8.424 1.00 46.38 133 ALA A CA 1
ATOM 934 C C . ALA A 1 133 ? -31.945 -19.980 -9.889 1.00 45.62 133 ALA A C 1
ATOM 935 O O . ALA A 1 133 ? -31.711 -20.823 -10.757 1.00 43.76 133 ALA A O 1
ATOM 937 N N . ALA A 1 134 ? -32.199 -18.706 -10.182 1.00 41.52 134 ALA A N 1
ATOM 938 C CA . ALA A 1 134 ? -32.119 -18.229 -11.549 1.00 44.63 134 ALA A CA 1
ATOM 939 C C . ALA A 1 134 ? -30.704 -18.418 -12.091 1.00 44.48 134 ALA A C 1
ATOM 940 O O . ALA A 1 134 ? -30.510 -18.955 -13.191 1.00 43.09 134 ALA A O 1
ATOM 942 N N . LEU A 1 135 ? -29.703 -18.066 -11.291 1.00 45.77 135 LEU A N 1
ATOM 943 C CA . LEU A 1 135 ? -28.321 -18.234 -11.719 1.00 46.96 135 LEU A CA 1
ATOM 944 C C . LEU A 1 135 ? -28.010 -19.698 -12.017 1.00 45.90 135 LEU A C 1
ATOM 945 O O . LEU A 1 135 ? -27.390 -20.027 -13.041 1.00 35.36 135 LEU A O 1
ATOM 950 N N . ASN A 1 136 ? -28.440 -20.604 -11.135 1.00 44.70 136 ASN A N 1
ATOM 951 C CA . ASN A 1 136 ? -28.108 -22.010 -11.339 1.00 45.53 136 ASN A CA 1
ATOM 952 C C . ASN A 1 136 ? -28.743 -22.554 -12.607 1.00 43.15 136 ASN A C 1
ATOM 953 O O . ASN A 1 136 ? -28.113 -23.348 -13.308 1.00 41.86 136 ASN A O 1
ATOM 958 N N . GLU A 1 137 ? -29.984 -22.151 -12.917 1.00 39.40 137 GLU A N 1
ATOM 959 C CA . GLU A 1 137 ? -30.608 -22.583 -14.173 1.00 43.46 137 GLU A CA 1
ATOM 960 C C . GLU A 1 137 ? -29.776 -22.128 -15.375 1.00 44.65 137 GLU A C 1
ATOM 961 O O . GLU A 1 137 ? -29.500 -22.909 -16.296 1.00 39.10 137 GLU A O 1
ATOM 967 N N . TYR A 1 138 ? -29.388 -20.851 -15.390 1.00 45.36 138 TYR A N 1
ATOM 968 C CA . TYR A 1 138 ? -28.570 -20.330 -16.478 1.00 39.93 138 TYR A CA 1
ATOM 969 C C . TYR A 1 138 ? -27.229 -21.058 -16.528 1.00 33.23 138 TYR A C 1
ATOM 970 O O . TYR A 1 138 ? -26.792 -21.525 -17.587 1.00 38.34 138 TYR A O 1
ATOM 979 N N . ILE A 1 139 ? -26.585 -21.218 -15.380 1.00 35.60 139 ILE A N 1
ATOM 980 C CA . ILE A 1 139 ? -25.267 -21.835 -15.359 1.00 43.69 139 ILE A CA 1
ATOM 981 C C . ILE A 1 139 ? -25.299 -23.245 -15.944 1.00 47.85 139 ILE A C 1
ATOM 982 O O . ILE A 1 139 ? -24.445 -23.618 -16.762 1.00 42.84 139 ILE A O 1
ATOM 987 N N . SER A 1 140 ? -26.293 -24.038 -15.565 1.00 42.75 140 SER A N 1
ATOM 988 C CA . SER A 1 140 ? -26.432 -25.366 -16.150 1.00 49.67 140 SER A CA 1
ATOM 989 C C . SER A 1 140 ? -26.529 -25.287 -17.665 1.00 41.75 140 SER A C 1
ATOM 990 O O . SER A 1 140 ? -25.899 -26.083 -18.374 1.00 42.45 140 SER A O 1
ATOM 993 N N . GLY A 1 141 ? -27.297 -24.323 -18.185 1.00 37.65 141 GLY A N 1
ATOM 994 C CA . GLY A 1 141 ? -27.410 -24.191 -19.628 1.00 40.29 141 GLY A CA 1
ATOM 995 C C . GLY A 1 141 ? -26.088 -23.833 -20.287 1.00 47.60 141 GLY A C 1
ATOM 996 O O . GLY A 1 141 ? -25.677 -24.454 -21.280 1.00 38.36 141 GLY A O 1
ATOM 997 N N . VAL A 1 142 ? -25.376 -22.847 -19.721 1.00 36.74 142 VAL A N 1
ATOM 998 C CA . VAL A 1 142 ? -24.223 -22.333 -20.443 1.00 36.42 142 VAL A CA 1
ATOM 999 C C . VAL A 1 142 ? -23.063 -23.310 -20.310 1.00 31.81 142 VAL A C 1
ATOM 1000 O O . VAL A 1 142 ? -22.242 -23.428 -21.207 1.00 36.01 142 VAL A O 1
ATOM 1004 N N . ARG A 1 143 ? -22.991 -24.051 -19.212 1.00 37.28 143 ARG A N 1
ATOM 1005 C CA . ARG A 1 143 ? -21.917 -25.013 -19.091 1.00 35.81 143 ARG A CA 1
ATOM 1006 C C . ARG A 1 143 ? -22.060 -26.131 -20.125 1.00 45.22 143 ARG A C 1
ATOM 1007 O O . ARG A 1 143 ? -21.062 -26.586 -20.692 1.00 41.48 143 ARG A O 1
ATOM 1015 N N . LYS A 1 144 ? -23.287 -26.583 -20.392 1.00 40.24 144 LYS A N 1
ATOM 1016 C CA . LYS A 1 144 ? -23.477 -27.581 -21.433 1.00 48.12 144 LYS A CA 1
ATOM 1017 C C . LYS A 1 144 ? -23.105 -27.018 -22.798 1.00 39.62 144 LYS A C 1
ATOM 1018 O O . LYS A 1 144 ? -22.558 -27.733 -23.644 1.00 45.19 144 LYS A O 1
ATOM 1024 N N . VAL A 1 145 ? -23.409 -25.742 -23.050 1.00 36.51 145 VAL A N 1
ATOM 1025 C CA . VAL A 1 145 ? -22.952 -25.124 -24.299 1.00 39.40 145 VAL A CA 1
ATOM 1026 C C . VAL A 1 145 ? -21.429 -25.133 -24.380 1.00 39.77 145 VAL A C 1
ATOM 1027 O O . VAL A 1 145 ? -20.860 -25.332 -25.461 1.00 37.43 145 VAL A O 1
ATOM 1031 N N . ALA A 1 146 ? -20.744 -24.862 -23.250 1.00 35.36 146 ALA A N 1
ATOM 1032 C CA . ALA A 1 146 ? -19.285 -24.874 -23.269 1.00 40.00 146 ALA A CA 1
ATOM 1033 C C . ALA A 1 146 ? -18.779 -26.277 -23.578 1.00 40.78 146 ALA A C 1
ATOM 1034 O O . ALA A 1 146 ? -17.811 -26.455 -24.317 1.00 36.92 146 ALA A O 1
ATOM 1036 N N . VAL A 1 147 ? -19.437 -27.284 -23.026 1.00 36.19 147 VAL A N 1
ATOM 1037 C CA . VAL A 1 147 ? -19.051 -28.658 -23.280 1.00 40.23 147 VAL A CA 1
ATOM 1038 C C . VAL A 1 147 ? -19.271 -29.031 -24.740 1.00 33.13 147 VAL A C 1
ATOM 1039 O O . VAL A 1 147 ? -18.401 -29.642 -25.372 1.00 42.69 147 VAL A O 1
ATOM 1043 N N . ARG A 1 148 ? -20.418 -28.673 -25.308 1.00 36.85 148 ARG A N 1
ATOM 1044 C CA . ARG A 1 148 ? -20.629 -28.935 -26.722 1.00 42.37 148 ARG A CA 1
ATOM 1045 C C . ARG A 1 148 ? -19.626 -28.175 -27.590 1.00 47.98 148 ARG A C 1
ATOM 1046 O O . ARG A 1 148 ? -19.173 -28.689 -28.622 1.00 42.60 148 ARG A O 1
ATOM 1054 N N . VAL A 1 149 ? -19.285 -26.939 -27.211 1.00 39.78 149 VAL A N 1
ATOM 1055 C CA . VAL A 1 149 ? -18.329 -26.166 -28.007 1.00 31.91 149 VAL A CA 1
ATOM 1056 C C . VAL A 1 149 ? -16.978 -26.872 -27.994 1.00 34.93 149 VAL A C 1
ATOM 1057 O O . VAL A 1 149 ? -16.338 -27.067 -29.035 1.00 33.36 149 VAL A O 1
ATOM 1061 N N . MET A 1 150 ? -16.524 -27.249 -26.803 1.00 34.87 150 MET A N 1
ATOM 1062 C CA . MET A 1 150 ? -15.274 -27.979 -26.673 1.00 44.25 150 MET A CA 1
ATOM 1063 C C . MET A 1 150 ? -15.323 -29.328 -27.391 1.00 43.84 150 MET A C 1
ATOM 1064 O O . MET A 1 150 ? -14.283 -29.821 -27.850 1.00 44.67 150 MET A O 1
ATOM 1069 N N . GLU A 1 151 ? -16.506 -29.930 -27.524 1.00 41.05 151 GLU A N 1
ATOM 1070 C CA . GLU A 1 151 ? -16.597 -31.184 -28.262 1.00 48.37 151 GLU A CA 1
ATOM 1071 C C . GLU A 1 151 ? -16.453 -30.934 -29.753 1.00 41.79 151 GLU A C 1
ATOM 1072 O O . GLU A 1 151 ? -15.738 -31.677 -30.436 1.00 41.38 151 GLU A O 1
ATOM 1078 N N . ALA A 1 152 ? -17.069 -29.867 -30.264 1.00 34.04 152 ALA A N 1
ATOM 1079 C CA . ALA A 1 152 ? -16.913 -29.534 -31.666 1.00 43.05 152 ALA A CA 1
ATOM 1080 C C . ALA A 1 152 ? -15.471 -29.147 -31.981 1.00 50.86 152 ALA A C 1
ATOM 1081 O O . ALA A 1 152 ? -14.992 -29.406 -33.098 1.00 41.15 152 ALA A O 1
ATOM 1083 N N . MET A 1 153 ? -14.770 -28.540 -31.010 1.00 41.48 153 MET A N 1
ATOM 1084 C CA . MET A 1 153 ? -13.371 -28.188 -31.220 1.00 44.14 153 MET A CA 1
ATOM 1085 C C . MET A 1 153 ? -12.544 -29.437 -31.479 1.00 43.77 153 MET A C 1
ATOM 1086 O O . MET A 1 153 ? -11.760 -29.489 -32.436 1.00 38.80 153 MET A O 1
ATOM 1091 N N . SER A 1 154 ? -12.695 -30.445 -30.608 1.00 44.61 154 SER A N 1
ATOM 1092 C CA . SER A 1 154 ? -11.923 -31.679 -30.737 1.00 50.95 154 SER A CA 1
ATOM 1093 C C . SER A 1 154 ? -12.274 -32.392 -32.047 1.00 53.76 154 SER A C 1
ATOM 1094 O O . SER A 1 154 ? -11.389 -32.747 -32.827 1.00 51.02 154 SER A O 1
ATOM 1097 N N . GLU A 1 155 ? -13.571 -32.541 -32.338 1.00 43.33 155 GLU A N 1
ATOM 1098 C CA . GLU A 1 155 ? -13.971 -33.157 -33.590 1.00 46.55 155 GLU A CA 1
ATOM 1099 C C . GLU A 1 155 ? -13.279 -32.481 -34.772 1.00 56.80 155 GLU A C 1
ATOM 1100 O O . GLU A 1 155 ? -12.765 -33.159 -35.670 1.00 47.07 155 GLU A O 1
ATOM 1106 N N . GLY A 1 156 ? -13.210 -31.145 -34.768 1.00 50.09 156 GLY A N 1
ATOM 1107 C CA . GLY A 1 156 ? -12.616 -30.399 -35.867 1.00 42.80 156 GLY A CA 1
ATOM 1108 C C . GLY A 1 156 ? -11.093 -30.444 -35.924 1.00 41.18 156 GLY A C 1
ATOM 1109 O O . GLY A 1 156 ? -10.511 -30.192 -36.984 1.00 45.56 156 GLY A O 1
ATOM 1110 N N . LEU A 1 157 ? -10.440 -30.723 -34.818 1.00 41.38 157 LEU A N 1
ATOM 1111 C CA . LEU A 1 157 ? -9.006 -30.949 -34.839 1.00 50.91 157 LEU A CA 1
ATOM 1112 C C . LEU A 1 157 ? -8.667 -32.374 -35.288 1.00 53.38 157 LEU A C 1
ATOM 1113 O O . LEU A 1 157 ? -7.488 -32.694 -35.452 1.00 54.87 157 LEU A O 1
ATOM 1118 N N . GLY A 1 158 ? -9.676 -33.214 -35.530 1.00 55.10 158 GLY A N 1
ATOM 1119 C CA . GLY A 1 158 ? -9.445 -34.603 -35.870 1.00 57.38 158 GLY A CA 1
ATOM 1120 C C . GLY A 1 158 ? -8.952 -35.415 -34.702 1.00 58.38 158 GLY A C 1
ATOM 1121 O O . GLY A 1 158 ? -8.167 -36.349 -34.889 1.00 59.55 158 GLY A O 1
ATOM 1122 N N . ILE A 1 159 ? -9.360 -35.062 -33.490 1.00 55.24 159 ILE A N 1
ATOM 1123 C CA . ILE A 1 159 ? -9.053 -35.861 -32.311 1.00 56.46 159 ILE A CA 1
ATOM 1124 C C . ILE A 1 159 ? -10.134 -36.925 -32.169 1.00 68.52 159 ILE A C 1
ATOM 1125 O O . ILE A 1 159 ? -11.327 -36.656 -32.381 1.00 63.94 159 ILE A O 1
ATOM 1130 N N . ALA A 1 160 ? -9.715 -38.149 -31.837 1.00 67.08 160 ALA A N 1
ATOM 1131 C CA . ALA A 1 160 ? -10.635 -39.277 -31.775 1.00 67.47 160 ALA A CA 1
ATOM 1132 C C . ALA A 1 160 ? -11.513 -39.206 -30.531 1.00 66.83 160 ALA A C 1
ATOM 1133 O O . ALA A 1 160 ? -12.743 -39.090 -30.622 1.00 68.65 160 ALA A O 1
ATOM 1135 N N . GLN A 1 161 ? -10.876 -39.324 -29.370 1.00 60.97 161 GLN A N 1
ATOM 1136 C CA . GLN A 1 161 ? -11.494 -39.142 -28.060 1.00 64.36 161 GLN A CA 1
ATOM 1137 C C . GLN A 1 161 ? -12.286 -37.836 -28.018 1.00 62.70 161 GLN A C 1
ATOM 1138 O O . GLN A 1 161 ? -11.706 -36.747 -28.027 1.00 56.78 161 GLN A O 1
ATOM 1144 N N . ALA A 1 162 ? -13.622 -37.931 -27.971 1.00 63.05 162 ALA A N 1
ATOM 1145 C CA . ALA A 1 162 ? -14.457 -36.753 -28.202 1.00 64.20 162 ALA A CA 1
ATOM 1146 C C . ALA A 1 162 ? -14.507 -35.776 -27.024 1.00 54.96 162 ALA A C 1
ATOM 1147 O O . ALA A 1 162 ? -14.889 -34.622 -27.233 1.00 50.08 162 ALA A O 1
ATOM 1149 N N . ASP A 1 163 ? -14.144 -36.197 -25.810 1.00 50.54 163 ASP A N 1
ATOM 1150 C CA . ASP A 1 163 ? -14.103 -35.311 -24.650 1.00 54.69 163 ASP A CA 1
ATOM 1151 C C . ASP A 1 163 ? -12.670 -34.885 -24.294 1.00 51.48 163 ASP A C 1
ATOM 1152 O O . ASP A 1 163 ? -12.399 -34.485 -23.154 1.00 50.91 163 ASP A O 1
ATOM 1157 N N . ALA A 1 164 ? -11.745 -34.959 -25.249 1.00 49.93 164 ALA A N 1
ATOM 1158 C CA . ALA A 1 164 ? -10.356 -34.605 -24.972 1.00 54.17 164 ALA A CA 1
ATOM 1159 C C . ALA A 1 164 ? -10.207 -33.176 -24.435 1.00 50.71 164 ALA A C 1
ATOM 1160 O O . ALA A 1 164 ? -9.288 -32.900 -23.655 1.00 48.82 164 ALA A O 1
ATOM 1162 N N . LEU A 1 165 ? -11.061 -32.250 -24.868 1.00 45.98 165 LEU A N 1
ATOM 1163 C CA . LEU A 1 165 ? -11.113 -30.914 -24.276 1.00 49.96 165 LEU A CA 1
ATOM 1164 C C . LEU A 1 165 ? -12.190 -30.809 -23.201 1.00 45.41 165 LEU A C 1
ATOM 1165 O O . LEU A 1 165 ? -11.914 -30.396 -22.066 1.00 40.80 165 LEU A O 1
ATOM 1170 N N . SER A 1 166 ? -13.423 -31.215 -23.526 1.00 43.63 166 SER A N 1
ATOM 1171 C CA . SER A 1 166 ? -14.549 -31.029 -22.617 1.00 46.64 166 SER A CA 1
ATOM 1172 C C . SER A 1 166 ? -14.311 -31.670 -21.260 1.00 45.33 166 SER A C 1
ATOM 1173 O O . SER A 1 166 ? -14.943 -31.271 -20.269 1.00 43.12 166 SER A O 1
ATOM 1176 N N . ALA A 1 167 ? -13.428 -32.660 -21.182 1.00 45.98 167 ALA A N 1
ATOM 1177 C CA . ALA A 1 167 ? -13.278 -33.393 -19.930 1.00 50.55 167 ALA A CA 1
ATOM 1178 C C . ALA A 1 167 ? -12.529 -32.585 -18.888 1.00 46.68 167 ALA A C 1
ATOM 1179 O O . ALA A 1 167 ? -12.650 -32.863 -17.687 1.00 46.87 167 ALA A O 1
ATOM 1181 N N . LEU A 1 168 ? -11.731 -31.608 -19.320 1.00 49.08 168 LEU A N 1
ATOM 1182 C CA . LEU A 1 168 ? -10.983 -30.798 -18.369 1.00 47.72 168 LEU A CA 1
ATOM 1183 C C . LEU A 1 168 ? -11.891 -29.925 -17.491 1.00 44.38 168 LEU A C 1
ATOM 1184 O O . LEU A 1 168 ? -11.470 -29.520 -16.413 1.00 49.06 168 LEU A O 1
ATOM 1189 N N . VAL A 1 169 ? -13.109 -29.618 -17.924 1.00 40.53 169 VAL A N 1
ATOM 1190 C CA . VAL A 1 169 ? -14.001 -28.805 -17.097 1.00 45.23 169 VAL A CA 1
ATOM 1191 C C . VAL A 1 169 ? -15.112 -29.628 -16.444 1.00 43.17 169 VAL A C 1
ATOM 1192 O O . VAL A 1 169 ? -15.632 -29.233 -15.400 1.00 50.67 169 VAL A O 1
ATOM 1196 N N . THR A 1 170 ? -15.510 -30.756 -17.050 1.00 49.73 170 THR A N 1
ATOM 1197 C CA . THR A 1 170 ? -16.477 -31.642 -16.411 1.00 46.77 170 THR A CA 1
ATOM 1198 C C . THR A 1 170 ? -15.847 -32.501 -15.321 1.00 46.97 170 THR A C 1
ATOM 1199 O O . THR A 1 170 ? -16.575 -33.142 -14.560 1.00 44.46 170 THR A O 1
ATOM 1203 N N . ALA A 1 171 ? -14.519 -32.548 -15.265 1.00 49.00 171 ALA A N 1
ATOM 1204 C CA . ALA A 1 171 ? -13.797 -33.287 -14.248 1.00 53.20 171 ALA A CA 1
ATOM 1205 C C . ALA A 1 171 ? -14.069 -32.725 -12.851 1.00 57.70 171 ALA A C 1
ATOM 1206 O O . ALA A 1 171 ? -14.429 -31.552 -12.679 1.00 49.09 171 ALA A O 1
ATOM 1208 N N . GLU A 1 172 ? -13.853 -33.576 -11.839 1.00 55.12 172 GLU A N 1
ATOM 1209 C CA . GLU A 1 172 ? -14.120 -33.180 -10.457 1.00 62.20 172 GLU A CA 1
ATOM 1210 C C . GLU A 1 172 ? -13.036 -32.221 -9.989 1.00 58.49 172 GLU A C 1
ATOM 1211 O O . GLU A 1 172 ? -11.854 -32.392 -10.307 1.00 49.72 172 GLU A O 1
ATOM 1217 N N . GLY A 1 173 ? -13.454 -31.177 -9.269 1.00 52.03 173 GLY A N 1
ATOM 1218 C CA . GLY A 1 173 ? -12.524 -30.130 -8.897 1.00 50.53 173 GLY A CA 1
ATOM 1219 C C . GLY A 1 173 ? -12.050 -29.248 -10.041 1.00 53.07 173 GLY A C 1
ATOM 1220 O O . GLY A 1 173 ? -11.034 -28.565 -9.892 1.00 47.69 173 GLY A O 1
ATOM 1221 N N . SER A 1 174 ? -12.742 -29.245 -11.188 1.00 48.19 174 SER A N 1
ATOM 1222 C CA . SER A 1 174 ? -12.425 -28.255 -12.213 1.00 47.60 174 SER A CA 1
ATOM 1223 C C . SER A 1 174 ? -12.652 -26.855 -11.662 1.00 40.10 174 SER A C 1
ATOM 1224 O O . SER A 1 174 ? -13.559 -26.633 -10.857 1.00 41.71 174 SER A O 1
ATOM 1227 N N . ASP A 1 175 ? -11.804 -25.921 -12.084 1.00 41.55 175 ASP A N 1
ATOM 1228 C CA . ASP A 1 175 ? -11.834 -24.538 -11.613 1.00 43.03 175 ASP A CA 1
ATOM 1229 C C . ASP A 1 175 ? -12.641 -23.728 -12.616 1.00 40.81 175 ASP A C 1
ATOM 1230 O O . ASP A 1 175 ? -12.102 -23.139 -13.559 1.00 36.66 175 ASP A O 1
ATOM 1235 N N . GLN A 1 176 ? -13.946 -23.704 -12.408 1.00 38.23 176 GLN A N 1
ATOM 1236 C CA . GLN A 1 176 ? -14.844 -22.924 -13.240 1.00 35.32 176 GLN A CA 1
ATOM 1237 C C . GLN A 1 176 ? -15.296 -21.716 -12.445 1.00 42.73 176 GLN A C 1
ATOM 1238 O O . GLN A 1 176 ? -15.533 -21.812 -11.234 1.00 38.70 176 GLN A O 1
ATOM 1244 N N . VAL A 1 177 ? -15.407 -20.600 -13.135 1.00 31.81 177 VAL A N 1
ATOM 1245 C CA . VAL A 1 177 ? -15.760 -19.324 -12.530 1.00 34.41 177 VAL A CA 1
ATOM 1246 C C . VAL A 1 177 ? -16.891 -18.696 -13.325 1.00 31.55 177 VAL A C 1
ATOM 1247 O O . VAL A 1 177 ? -17.026 -18.916 -14.531 1.00 33.48 177 VAL A O 1
ATOM 1251 N N . PHE A 1 178 ? -17.700 -17.902 -12.644 1.00 33.86 178 PHE A N 1
ATOM 1252 C CA . PHE A 1 178 ? -18.877 -17.311 -13.261 1.00 31.16 178 PHE A CA 1
ATOM 1253 C C . PHE A 1 178 ? -18.956 -15.862 -12.805 1.00 34.78 178 PHE A C 1
ATOM 1254 O O . PHE A 1 178 ? -18.927 -15.580 -11.607 1.00 34.35 178 PHE A O 1
ATOM 1262 N N . ARG A 1 179 ? -19.015 -14.938 -13.756 1.00 29.68 179 ARG A N 1
ATOM 1263 C CA . ARG A 1 179 ? -18.971 -13.520 -13.422 1.00 30.15 179 ARG A CA 1
ATOM 1264 C C . ARG A 1 179 ? -20.154 -12.744 -13.984 1.00 26.46 179 ARG A C 1
ATOM 1265 O O . ARG A 1 179 ? -20.464 -12.836 -15.171 1.00 23.05 179 ARG A O 1
ATOM 1273 N N . VAL A 1 180 ? -20.806 -11.974 -13.120 1.00 32.16 180 VAL A N 1
ATOM 1274 C CA . VAL A 1 180 ? -21.911 -11.111 -13.548 1.00 27.64 180 VAL A CA 1
ATOM 1275 C C . VAL A 1 180 ? -21.417 -9.669 -13.573 1.00 34.10 180 VAL A C 1
ATOM 1276 O O . VAL A 1 180 ? -21.112 -9.098 -12.514 1.00 23.99 180 VAL A O 1
ATOM 1280 N N . ASN A 1 181 ? -21.343 -9.070 -14.778 1.00 30.27 181 ASN A N 1
ATOM 1281 C CA . ASN A 1 181 ? -20.824 -7.724 -14.950 1.00 29.09 181 ASN A CA 1
ATOM 1282 C C . ASN A 1 181 ? -21.965 -6.753 -15.225 1.00 30.69 181 ASN A C 1
ATOM 1283 O O . ASN A 1 181 ? -22.886 -7.074 -15.967 1.00 32.02 181 ASN A O 1
ATOM 1288 N N . HIS A 1 182 ? -21.908 -5.578 -14.583 1.00 28.23 182 HIS A N 1
ATOM 1289 C CA . HIS A 1 182 ? -22.857 -4.491 -14.812 1.00 30.05 182 HIS A CA 1
ATOM 1290 C C . HIS A 1 182 ? -22.094 -3.214 -15.155 1.00 27.77 182 HIS A C 1
ATOM 1291 O O . HIS A 1 182 ? -21.318 -2.711 -14.330 1.00 27.87 182 HIS A O 1
ATOM 1298 N N . TYR A 1 183 ? -22.290 -2.703 -16.401 1.00 28.63 183 TYR A N 1
ATOM 1299 C CA . TYR A 1 183 ? -21.700 -1.452 -16.870 1.00 29.16 183 TYR A CA 1
ATOM 1300 C C . TYR A 1 183 ? -22.790 -0.379 -16.838 1.00 32.50 183 TYR A C 1
ATOM 1301 O O . TYR A 1 183 ? -23.624 -0.321 -17.747 1.00 26.89 183 TYR A O 1
ATOM 1310 N N . PRO A 1 184 ? -22.876 0.433 -15.788 1.00 29.81 184 PRO A N 1
ATOM 1311 C CA . PRO A 1 184 ? -23.908 1.445 -15.731 1.00 35.19 184 PRO A CA 1
ATOM 1312 C C . PRO A 1 184 ? -23.628 2.517 -16.751 1.00 35.45 184 PRO A C 1
ATOM 1313 O O . PRO A 1 184 ? -22.512 2.585 -17.285 1.00 36.25 184 PRO A O 1
ATOM 1317 N N . PRO A 1 185 ? -24.616 3.364 -17.046 1.00 40.62 185 PRO A N 1
ATOM 1318 C CA . PRO A 1 185 ? -24.381 4.487 -17.953 1.00 46.26 185 PRO A CA 1
ATOM 1319 C C . PRO A 1 185 ? -23.362 5.443 -17.359 1.00 39.06 185 PRO A C 1
ATOM 1320 O O . PRO A 1 185 ? -23.076 5.431 -16.164 1.00 44.96 185 PRO A O 1
ATOM 1324 N N . CYS A 1 186 ? -22.766 6.245 -18.225 1.00 46.68 186 CYS A N 1
ATOM 1325 C CA . CYS A 1 186 ? -21.831 7.289 -17.814 1.00 53.31 186 CYS A CA 1
ATOM 1326 C C . CYS A 1 186 ? -22.394 8.582 -18.393 1.00 57.53 186 CYS A C 1
ATOM 1327 O O . CYS A 1 186 ? -21.951 9.053 -19.443 1.00 59.83 186 CYS A O 1
ATOM 1330 N N . ARG A 1 187 ? -23.404 9.131 -17.726 1.00 66.67 187 ARG A N 1
ATOM 1331 C CA . ARG A 1 187 ? -24.098 10.318 -18.218 1.00 80.69 187 ARG A CA 1
ATOM 1332 C C . ARG A 1 187 ? -23.138 11.482 -18.425 1.00 75.47 187 ARG A C 1
ATOM 1333 O O . ARG A 1 187 ? -23.316 12.296 -19.332 1.00 73.05 187 ARG A O 1
ATOM 1341 N N . ALA A 1 188 ? -22.122 11.554 -17.575 1.00 66.10 188 ALA A N 1
ATOM 1342 C CA . ALA A 1 188 ? -21.133 12.620 -17.638 1.00 58.35 188 ALA A CA 1
ATOM 1343 C C . ALA A 1 188 ? -20.464 12.758 -19.009 1.00 62.96 188 ALA A C 1
ATOM 1344 O O . ALA A 1 188 ? -19.893 13.817 -19.293 1.00 53.59 188 ALA A O 1
ATOM 1346 N N . LEU A 1 189 ? -20.519 11.735 -19.871 1.00 55.36 189 LEU A N 1
ATOM 1347 C CA . LEU A 1 189 ? -19.754 11.749 -21.116 1.00 55.39 189 LEU A CA 1
ATOM 1348 C C . LEU A 1 189 ? -20.614 11.756 -22.367 1.00 53.10 189 LEU A C 1
ATOM 1349 O O . LEU A 1 189 ? -20.095 11.546 -23.469 1.00 52.40 189 LEU A O 1
ATOM 1354 N N . GLN A 1 190 ? -21.918 11.964 -22.235 1.00 58.71 190 GLN A N 1
ATOM 1355 C CA . GLN A 1 190 ? -22.801 11.888 -23.401 1.00 59.19 190 GLN A CA 1
ATOM 1356 C C . GLN A 1 190 ? -22.407 12.862 -24.518 1.00 63.85 190 GLN A C 1
ATOM 1357 O O . GLN A 1 190 ? -22.300 14.065 -24.283 1.00 63.46 190 GLN A O 1
ATOM 1363 N N . GLY A 1 191 ? -22.199 12.346 -25.731 1.00 69.82 191 GLY A N 1
ATOM 1364 C CA . GLY A 1 191 ? -21.917 13.206 -26.858 1.00 66.59 191 GLY A CA 1
ATOM 1365 C C . GLY A 1 191 ? -20.518 13.777 -26.919 1.00 70.17 191 GLY A C 1
ATOM 1366 O O . GLY A 1 191 ? -20.214 14.539 -27.857 1.00 70.81 191 GLY A O 1
ATOM 1367 N N . LEU A 1 192 ? -19.645 13.425 -25.973 1.00 63.41 192 LEU A N 1
ATOM 1368 C CA . LEU A 1 192 ? -18.325 14.039 -25.929 1.00 62.44 192 LEU A CA 1
ATOM 1369 C C . LEU A 1 192 ? -17.314 13.356 -26.837 1.00 56.04 192 LEU A C 1
ATOM 1370 O O . LEU A 1 192 ? -16.175 13.832 -26.932 1.00 64.87 192 LEU A O 1
ATOM 1375 N N . GLY A 1 193 ? -17.676 12.267 -27.497 1.00 52.09 193 GLY A N 1
ATOM 1376 C CA . GLY A 1 193 ? -16.791 11.661 -28.465 1.00 55.13 193 GLY A CA 1
ATOM 1377 C C . GLY A 1 193 ? -15.806 10.672 -27.898 1.00 53.88 193 GLY A C 1
ATOM 1378 O O . GLY A 1 193 ? -15.185 9.929 -28.672 1.00 56.93 193 GLY A O 1
ATOM 1379 N N . CYS A 1 194 ? -15.684 10.630 -26.574 1.00 53.50 194 CYS A N 1
ATOM 1380 C CA . CYS A 1 194 ? -14.845 9.645 -25.900 1.00 47.66 194 CYS A CA 1
ATOM 1381 C C . CYS A 1 194 ? -15.673 8.869 -24.878 1.00 44.13 194 CYS A C 1
ATOM 1382 O O . CYS A 1 194 ? -16.640 9.397 -24.327 1.00 44.19 194 CYS A O 1
ATOM 1385 N N . SER A 1 195 ? -15.299 7.617 -24.627 1.00 47.35 195 SER A N 1
ATOM 1386 C CA . SER A 1 195 ? -16.044 6.781 -23.705 1.00 46.72 195 SER A CA 1
ATOM 1387 C C . SER A 1 195 ? -15.118 6.317 -22.598 1.00 36.77 195 SER A C 1
ATOM 1388 O O . SER A 1 195 ? -13.886 6.430 -22.680 1.00 38.50 195 SER A O 1
ATOM 1391 N N . VAL A 1 196 ? -15.713 5.779 -21.598 1.00 34.75 196 VAL A N 1
ATOM 1392 C CA . VAL A 1 196 ? -14.952 5.239 -20.490 1.00 31.25 196 VAL A CA 1
ATOM 1393 C C . VAL A 1 196 ? -14.828 3.732 -20.641 1.00 33.59 196 VAL A C 1
ATOM 1394 O O . VAL A 1 196 ? -15.746 3.047 -21.110 1.00 33.50 196 VAL A O 1
ATOM 1398 N N . THR A 1 197 ? -13.683 3.212 -20.203 1.00 29.79 197 THR A N 1
ATOM 1399 C CA . THR A 1 197 ? -13.427 1.776 -20.208 1.00 28.75 197 THR A CA 1
ATOM 1400 C C . THR A 1 197 ? -14.344 1.067 -19.221 1.00 30.48 197 THR A C 1
ATOM 1401 O O . THR A 1 197 ? -14.327 1.373 -18.028 1.00 28.54 197 THR A O 1
ATOM 1405 N N . GLY A 1 198 ? -15.142 0.114 -19.716 1.00 31.09 198 GLY A N 1
ATOM 1406 C CA . GLY A 1 198 ? -15.919 -0.732 -18.828 1.00 29.95 198 GLY A CA 1
ATOM 1407 C C . GLY A 1 198 ? -15.046 -1.852 -18.282 1.00 29.90 198 GLY A C 1
ATOM 1408 O O . GLY A 1 198 ? -15.119 -2.168 -17.098 1.00 24.66 198 GLY A O 1
ATOM 1409 N N . PHE A 1 199 ? -14.226 -2.462 -19.146 1.00 27.37 199 PHE A N 1
ATOM 1410 C CA . PHE A 1 199 ? -13.356 -3.578 -18.776 1.00 32.21 199 PHE A CA 1
ATOM 1411 C C . PHE A 1 199 ? -12.153 -3.510 -19.695 1.00 28.44 199 PHE A C 1
ATOM 1412 O O . PHE A 1 199 ? -12.339 -3.595 -20.905 1.00 28.75 199 PHE A O 1
ATOM 1420 N N . GLY A 1 200 ? -10.953 -3.349 -19.135 1.00 22.83 200 GLY A N 1
ATOM 1421 C CA . GLY A 1 200 ? -9.762 -3.168 -19.953 1.00 26.86 200 GLY A CA 1
ATOM 1422 C C . GLY A 1 200 ? -9.421 -4.379 -20.815 1.00 26.97 200 GLY A C 1
ATOM 1423 O O . GLY A 1 200 ? -9.835 -5.516 -20.579 1.00 26.65 200 GLY A O 1
ATOM 1424 N N . GLU A 1 201 ? -8.610 -4.131 -21.838 1.00 25.29 201 GLU A N 1
ATOM 1425 C CA . GLU A 1 201 ? -8.222 -5.217 -22.729 1.00 31.05 201 GLU A CA 1
ATOM 1426 C C . GLU A 1 201 ? -7.496 -6.300 -21.958 1.00 28.53 201 GLU A C 1
ATOM 1427 O O . GLU A 1 201 ? -6.700 -6.014 -21.059 1.00 26.72 201 GLU A O 1
ATOM 1433 N N . HIS A 1 202 ? -7.753 -7.550 -22.350 1.00 27.37 202 HIS A N 1
ATOM 1434 C CA . HIS A 1 202 ? -7.096 -8.724 -21.789 1.00 24.46 202 HIS A CA 1
ATOM 1435 C C . HIS A 1 202 ? -7.440 -9.897 -22.679 1.00 30.53 202 HIS A C 1
ATOM 1436 O O . HIS A 1 202 ? -8.397 -9.839 -23.468 1.00 28.29 202 HIS A O 1
ATOM 1443 N N . THR A 1 203 ? -6.672 -10.972 -22.509 1.00 29.95 203 THR A N 1
ATOM 1444 C CA . THR A 1 203 ? -7.111 -12.317 -22.849 1.00 24.89 203 THR A CA 1
ATOM 1445 C C . THR A 1 203 ? -7.527 -13.049 -21.582 1.00 28.66 203 THR A C 1
ATOM 1446 O O . THR A 1 203 ? -7.060 -12.750 -20.466 1.00 23.98 203 THR A O 1
ATOM 1450 N N . ASP A 1 204 ? -8.372 -14.067 -21.768 1.00 24.50 204 ASP A N 1
ATOM 1451 C CA . ASP A 1 204 ? -8.790 -14.846 -20.592 1.00 26.25 204 ASP A CA 1
ATOM 1452 C C . ASP A 1 204 ? -7.811 -15.990 -20.350 1.00 29.89 204 ASP A C 1
ATOM 1453 O O . ASP A 1 204 ? -7.348 -16.584 -21.339 1.00 32.06 204 ASP A O 1
ATOM 1458 N N . PRO A 1 205 ? -7.486 -16.322 -19.087 1.00 27.33 205 PRO A N 1
ATOM 1459 C CA . PRO A 1 205 ? -6.428 -17.335 -18.835 1.00 31.17 205 PRO A CA 1
ATOM 1460 C C . PRO A 1 205 ? -6.885 -18.787 -18.931 1.00 32.35 205 PRO A C 1
ATOM 1461 O O . PRO A 1 205 ? -6.014 -19.663 -19.041 1.00 34.43 205 PRO A O 1
ATOM 1465 N N . GLN A 1 206 ? -8.195 -19.080 -18.888 1.00 32.32 206 GLN A N 1
ATOM 1466 C CA . GLN A 1 206 ? -8.694 -20.453 -18.874 1.00 31.29 206 GLN A CA 1
ATOM 1467 C C . GLN A 1 206 ? -8.730 -21.053 -20.286 1.00 29.57 206 GLN A C 1
ATOM 1468 O O . GLN A 1 206 ? -8.003 -20.611 -21.184 1.00 35.12 206 GLN A O 1
ATOM 1474 N N . LEU A 1 207 ? -9.592 -22.052 -20.485 1.00 30.38 207 LEU A N 1
ATOM 1475 C CA . LEU A 1 207 ? -9.741 -22.713 -21.774 1.00 38.17 207 LEU A CA 1
ATOM 1476 C C . LEU A 1 207 ? -10.674 -21.924 -22.678 1.00 31.76 207 LEU A C 1
ATOM 1477 O O . LEU A 1 207 ? -10.271 -21.414 -23.740 1.00 30.10 207 LEU A O 1
ATOM 1482 N N . VAL A 1 208 ? -11.923 -21.807 -22.265 1.00 31.23 208 VAL A N 1
ATOM 1483 C CA . VAL A 1 208 ? -12.921 -21.060 -22.999 1.00 29.31 208 VAL A CA 1
ATOM 1484 C C . VAL A 1 208 ? -13.662 -20.180 -22.005 1.00 28.48 208 VAL A C 1
ATOM 1485 O O . VAL A 1 208 ? -13.749 -20.463 -20.805 1.00 30.83 208 VAL A O 1
ATOM 1489 N N . SER A 1 209 ? -14.290 -19.177 -22.538 1.00 27.87 209 SER A N 1
ATOM 1490 C CA . SER A 1 209 ? -15.248 -18.398 -21.776 1.00 31.64 209 SER A CA 1
ATOM 1491 C C . SER A 1 209 ? -16.464 -18.234 -22.658 1.00 27.58 209 SER A C 1
ATOM 1492 O O . SER A 1 209 ? -16.365 -18.163 -23.889 1.00 26.28 209 SER A O 1
ATOM 1495 N N . VAL A 1 210 ? -17.636 -18.243 -22.032 1.00 24.00 210 VAL A N 1
ATOM 1496 C CA . VAL A 1 210 ? -18.865 -18.125 -22.800 1.00 22.31 210 VAL A CA 1
ATOM 1497 C C . VAL A 1 210 ? -19.687 -17.010 -22.208 1.00 27.08 210 VAL A C 1
ATOM 1498 O O . VAL A 1 210 ? -20.069 -17.073 -21.030 1.00 26.09 210 VAL A O 1
ATOM 1502 N N . LEU A 1 211 ? -20.063 -16.063 -23.065 1.00 28.53 211 LEU A N 1
ATOM 1503 C CA . LEU A 1 211 ? -20.654 -14.806 -22.646 1.00 32.41 211 LEU A CA 1
ATOM 1504 C C . LEU A 1 211 ? -22.024 -14.610 -23.264 1.00 29.82 211 LEU A C 1
ATOM 1505 O O . LEU A 1 211 ? -22.257 -14.956 -24.431 1.00 30.90 211 LEU A O 1
ATOM 1510 N N . ARG A 1 212 ? -22.913 -13.999 -22.483 1.00 28.11 212 ARG A N 1
ATOM 1511 C CA . ARG A 1 212 ? -24.186 -13.518 -22.982 1.00 26.77 212 ARG A CA 1
ATOM 1512 C C . ARG A 1 212 ? -24.467 -12.194 -22.291 1.00 27.81 212 ARG A C 1
ATOM 1513 O O . ARG A 1 212 ? -24.193 -12.049 -21.102 1.00 28.06 212 ARG A O 1
ATOM 1521 N N . SER A 1 213 ? -25.017 -11.241 -23.028 1.00 30.40 213 SER A N 1
ATOM 1522 C CA . SER A 1 213 ? -25.342 -9.927 -22.484 1.00 34.61 213 SER A CA 1
ATOM 1523 C C . SER A 1 213 ? -26.744 -9.522 -22.891 1.00 33.90 213 SER A C 1
ATOM 1524 O O . SER A 1 213 ? -27.368 -10.135 -23.762 1.00 31.32 213 SER A O 1
ATOM 1527 N N . ASN A 1 214 ? -27.223 -8.445 -22.276 1.00 34.43 214 ASN A N 1
ATOM 1528 C CA . ASN A 1 214 ? -28.407 -7.748 -22.773 1.00 33.43 214 ASN A CA 1
ATOM 1529 C C . ASN A 1 214 ? -28.036 -6.989 -24.040 1.00 32.89 214 ASN A C 1
ATOM 1530 O O . ASN A 1 214 ? -26.947 -7.128 -24.602 1.00 37.13 214 ASN A O 1
ATOM 1535 N N . GLY A 1 215 ? -28.960 -6.199 -24.547 1.00 33.91 215 GLY A N 1
ATOM 1536 C CA . GLY A 1 215 ? -28.781 -5.701 -25.893 1.00 33.77 215 GLY A CA 1
ATOM 1537 C C . GLY A 1 215 ? -27.868 -4.512 -26.029 1.00 38.47 215 GLY A C 1
ATOM 1538 O O . GLY A 1 215 ? -27.610 -4.051 -27.141 1.00 37.50 215 GLY A O 1
ATOM 1539 N N . THR A 1 216 ? -27.350 -4.012 -24.922 1.00 34.75 216 THR A N 1
ATOM 1540 C CA . THR A 1 216 ? -26.509 -2.826 -24.962 1.00 34.30 216 THR A CA 1
ATOM 1541 C C . THR A 1 216 ? -25.129 -3.165 -25.516 1.00 31.32 216 THR A C 1
ATOM 1542 O O . THR A 1 216 ? -24.537 -4.192 -25.178 1.00 33.76 216 THR A O 1
ATOM 1546 N N . SER A 1 217 ? -24.635 -2.313 -26.396 1.00 32.31 217 SER A N 1
ATOM 1547 C CA . SER A 1 217 ? -23.299 -2.460 -26.927 1.00 33.33 217 SER A CA 1
ATOM 1548 C C . SER A 1 217 ? -22.253 -2.445 -25.797 1.00 30.19 217 SER A C 1
ATOM 1549 O O . SER A 1 217 ? -22.531 -2.131 -24.632 1.00 33.90 217 SER A O 1
ATOM 1552 N N . GLY A 1 218 ? -21.016 -2.716 -26.197 1.00 31.89 218 GLY A N 1
ATOM 1553 C CA . GLY A 1 218 ? -19.865 -2.583 -25.330 1.00 37.33 218 GLY A CA 1
ATOM 1554 C C . GLY A 1 218 ? -18.709 -3.501 -25.694 1.00 33.44 218 GLY A C 1
ATOM 1555 O O . GLY A 1 218 ? -17.541 -3.132 -25.512 1.00 28.72 218 GLY A O 1
ATOM 1556 N N . LEU A 1 219 ? -19.018 -4.715 -26.159 1.00 30.18 219 LEU A N 1
ATOM 1557 C CA . LEU A 1 219 ? -17.979 -5.719 -26.365 1.00 32.85 219 LEU A CA 1
ATOM 1558 C C . LEU A 1 219 ? -17.162 -5.375 -27.614 1.00 32.04 219 LEU A C 1
ATOM 1559 O O . LEU A 1 219 ? -17.706 -5.015 -28.660 1.00 28.37 219 LEU A O 1
ATOM 1564 N N . GLN A 1 220 ? -15.850 -5.428 -27.487 1.00 26.09 220 GLN A N 1
ATOM 1565 C CA . GLN A 1 220 ? -14.980 -5.192 -28.633 1.00 29.35 220 GLN A CA 1
ATOM 1566 C C . GLN A 1 220 ? -13.871 -6.230 -28.593 1.00 30.39 220 GLN A C 1
ATOM 1567 O O . GLN A 1 220 ? -13.494 -6.701 -27.511 1.00 28.52 220 GLN A O 1
ATOM 1573 N N . ILE A 1 221 ? -13.399 -6.623 -29.777 1.00 27.11 221 ILE A N 1
ATOM 1574 C CA . ILE A 1 221 ? -12.262 -7.525 -29.892 1.00 28.75 221 ILE A CA 1
ATOM 1575 C C . ILE A 1 221 ? -11.206 -6.902 -30.795 1.00 25.94 221 ILE A C 1
ATOM 1576 O O . ILE A 1 221 ? -11.496 -6.044 -31.642 1.00 23.92 221 ILE A O 1
ATOM 1581 N N . ALA A 1 222 ? -9.966 -7.311 -30.548 1.00 24.42 222 ALA A N 1
ATOM 1582 C CA . ALA A 1 222 ? -8.830 -6.995 -31.400 1.00 32.24 222 ALA A CA 1
ATOM 1583 C C . ALA A 1 222 ? -8.698 -8.078 -32.461 1.00 29.97 222 ALA A C 1
ATOM 1584 O O . ALA A 1 222 ? -8.596 -9.268 -32.133 1.00 27.50 222 ALA A O 1
ATOM 1586 N N . LEU A 1 223 ? -8.722 -7.667 -33.732 1.00 38.86 223 LEU A N 1
ATOM 1587 C CA . LEU A 1 223 ? -8.372 -8.554 -34.831 1.00 35.16 223 LEU A CA 1
ATOM 1588 C C . LEU A 1 223 ? -6.863 -8.866 -34.814 1.00 37.09 223 LEU A C 1
ATOM 1589 O O . LEU A 1 223 ? -6.063 -8.196 -34.145 1.00 33.08 223 LEU A O 1
ATOM 1594 N N . ARG A 1 224 ? -6.467 -9.875 -35.603 1.00 36.95 224 ARG A N 1
ATOM 1595 C CA . ARG A 1 224 ? -5.055 -10.243 -35.703 1.00 37.58 224 ARG A CA 1
ATOM 1596 C C . ARG A 1 224 ? -4.159 -9.038 -36.032 1.00 37.38 224 ARG A C 1
ATOM 1597 O O . ARG A 1 224 ? -3.074 -8.903 -35.478 1.00 38.83 224 ARG A O 1
ATOM 1605 N N . ASP A 1 225 ? -4.585 -8.158 -36.929 1.00 40.99 225 ASP A N 1
ATOM 1606 C CA . ASP A 1 225 ? -3.759 -6.986 -37.222 1.00 48.14 225 ASP A CA 1
ATOM 1607 C C . ASP A 1 225 ? -3.848 -5.882 -36.163 1.00 48.43 225 ASP A C 1
ATOM 1608 O O . ASP A 1 225 ? -3.446 -4.746 -36.434 1.00 50.17 225 ASP A O 1
ATOM 1613 N N . GLY A 1 226 ? -4.387 -6.169 -34.989 1.00 43.46 226 GLY A N 1
ATOM 1614 C CA . GLY A 1 226 ? -4.421 -5.214 -33.901 1.00 48.26 226 GLY A CA 1
ATOM 1615 C C . GLY A 1 226 ? -5.605 -4.272 -33.895 1.00 47.13 226 GLY A C 1
ATOM 1616 O O . GLY A 1 226 ? -5.846 -3.627 -32.874 1.00 43.06 226 GLY A O 1
ATOM 1617 N N . GLN A 1 227 ? -6.375 -4.200 -34.980 1.00 39.47 227 GLN A N 1
ATOM 1618 C CA . GLN A 1 227 ? -7.524 -3.306 -35.021 1.00 40.20 227 GLN A CA 1
ATOM 1619 C C . GLN A 1 227 ? -8.615 -3.731 -34.027 1.00 36.74 227 GLN A C 1
ATOM 1620 O O . GLN A 1 227 ? -8.976 -4.914 -33.909 1.00 31.73 227 GLN A O 1
ATOM 1626 N N . TRP A 1 228 ? -9.161 -2.736 -33.328 1.00 33.89 228 TRP A N 1
ATOM 1627 C CA . TRP A 1 228 ? -10.242 -2.954 -32.381 1.00 37.19 228 TRP A CA 1
ATOM 1628 C C . TRP A 1 228 ? -11.561 -2.790 -33.102 1.00 28.27 228 TRP A C 1
ATOM 1629 O O . TRP A 1 228 ? -11.802 -1.745 -33.700 1.00 36.01 228 TRP A O 1
ATOM 1640 N N . VAL A 1 229 ? -12.423 -3.813 -33.024 1.00 30.30 229 VAL A N 1
ATOM 1641 C CA . VAL A 1 229 ? -13.716 -3.761 -33.679 1.00 29.28 229 VAL A CA 1
ATOM 1642 C C . VAL A 1 229 ? -14.821 -4.037 -32.679 1.00 30.27 229 VAL A C 1
ATOM 1643 O O . VAL A 1 229 ? -14.642 -4.777 -31.713 1.00 29.62 229 VAL A O 1
ATOM 1647 N N . SER A 1 230 ? -15.974 -3.428 -32.938 1.00 31.27 230 SER A N 1
ATOM 1648 C CA . SER A 1 230 ? -17.164 -3.608 -32.133 1.00 33.51 230 SER A CA 1
ATOM 1649 C C . SER A 1 230 ? -17.918 -4.855 -32.533 1.00 35.14 230 SER A C 1
ATOM 1650 O O . SER A 1 230 ? -18.172 -5.085 -33.726 1.00 33.60 230 SER A O 1
ATOM 1653 N N . VAL A 1 231 ? -18.307 -5.657 -31.547 1.00 32.11 231 VAL A N 1
ATOM 1654 C CA . VAL A 1 231 ? -19.073 -6.865 -31.735 1.00 30.75 231 VAL A CA 1
ATOM 1655 C C . VAL A 1 231 ? -20.581 -6.508 -31.537 1.00 30.51 231 VAL A C 1
ATOM 1656 O O . VAL A 1 231 ? -20.906 -6.026 -30.441 1.00 31.70 231 VAL A O 1
ATOM 1660 N N . PRO A 1 232 ? -21.427 -6.710 -32.522 1.00 35.90 232 PRO A N 1
ATOM 1661 C CA . PRO A 1 232 ? -22.857 -6.430 -32.295 1.00 43.06 232 PRO A CA 1
ATOM 1662 C C . PRO A 1 232 ? -23.418 -7.310 -31.195 1.00 34.45 232 PRO A C 1
ATOM 1663 O O . PRO A 1 232 ? -23.292 -8.537 -31.232 1.00 31.54 232 PRO A O 1
ATOM 1667 N N . SER A 1 233 ? -24.071 -6.674 -30.231 1.00 33.20 233 SER A N 1
ATOM 1668 C CA . SER A 1 233 ? -24.709 -7.380 -29.137 1.00 36.34 233 SER A CA 1
ATOM 1669 C C . SER A 1 233 ? -25.894 -8.203 -29.630 1.00 37.99 233 SER A C 1
ATOM 1670 O O . SER A 1 233 ? -26.600 -7.831 -30.558 1.00 37.68 233 SER A O 1
ATOM 1673 N N . ASP A 1 234 ? -26.133 -9.317 -28.966 1.00 39.18 234 ASP A N 1
ATOM 1674 C CA . ASP A 1 234 ? -27.218 -10.201 -29.387 1.00 37.69 234 ASP A CA 1
ATOM 1675 C C . ASP A 1 234 ? -27.662 -10.941 -28.138 1.00 34.50 234 ASP A C 1
ATOM 1676 O O . ASP A 1 234 ? -27.021 -11.909 -27.731 1.00 35.08 234 ASP A O 1
ATOM 1681 N N . ARG A 1 235 ? -28.754 -10.473 -27.532 1.00 36.27 235 ARG A N 1
ATOM 1682 C CA . ARG A 1 235 ? -29.154 -11.016 -26.241 1.00 35.34 235 ARG A CA 1
ATOM 1683 C C . ARG A 1 235 ? -29.593 -12.479 -26.318 1.00 35.08 235 ARG A C 1
ATOM 1684 O O . ARG A 1 235 ? -29.685 -13.124 -25.272 1.00 36.79 235 ARG A O 1
ATOM 1692 N N . ASP A 1 236 ? -29.824 -13.041 -27.498 1.00 34.19 236 ASP A N 1
ATOM 1693 C CA . ASP A 1 236 ? -30.261 -14.435 -27.566 1.00 48.67 236 ASP A CA 1
ATOM 1694 C C . ASP A 1 236 ? -29.162 -15.407 -27.960 1.00 43.53 236 ASP A C 1
ATOM 1695 O O . ASP A 1 236 ? -29.438 -16.604 -28.056 1.00 37.86 236 ASP A O 1
ATOM 1700 N N . SER A 1 237 ? -27.936 -14.932 -28.183 1.00 37.78 237 SER A N 1
ATOM 1701 C CA . SER A 1 237 ? -26.832 -15.798 -28.588 1.00 32.55 237 SER A CA 1
ATOM 1702 C C . SER A 1 237 ? -25.697 -15.754 -27.557 1.00 42.60 237 SER A C 1
ATOM 1703 O O . SER A 1 237 ? -25.654 -14.907 -26.656 1.00 33.90 237 SER A O 1
ATOM 1706 N N . PHE A 1 238 ? -24.747 -16.666 -27.723 1.00 33.45 238 PHE A N 1
ATOM 1707 C CA . PHE A 1 238 ? -23.525 -16.665 -26.948 1.00 30.32 238 PHE A CA 1
ATOM 1708 C C . PHE A 1 238 ? -22.317 -16.220 -27.778 1.00 33.44 238 PHE A C 1
ATOM 1709 O O . PHE A 1 238 ? -22.283 -16.346 -29.001 1.00 32.63 238 PHE A O 1
ATOM 1717 N N . PHE A 1 239 ? -21.339 -15.666 -27.085 1.00 32.06 239 PHE A N 1
ATOM 1718 C CA . PHE A 1 239 ? -20.042 -15.331 -27.650 1.00 33.54 239 PHE A CA 1
ATOM 1719 C C . PHE A 1 239 ? -18.997 -16.085 -26.853 1.00 28.19 239 PHE A C 1
ATOM 1720 O O . PHE A 1 239 ? -19.064 -16.147 -25.616 1.00 28.19 239 PHE A O 1
ATOM 1728 N N . VAL A 1 240 ? -18.082 -16.701 -27.568 1.00 24.74 240 VAL A N 1
ATOM 1729 C CA . VAL A 1 240 ? -17.118 -17.629 -26.997 1.00 26.62 240 VAL A CA 1
ATOM 1730 C C . VAL A 1 240 ? -15.723 -17.093 -27.265 1.00 26.20 240 VAL A C 1
ATOM 1731 O O . VAL A 1 240 ? -15.401 -16.724 -28.402 1.00 32.43 240 VAL A O 1
ATOM 1735 N N . ASN A 1 241 ? -14.890 -17.114 -26.226 1.00 28.33 241 ASN A N 1
ATOM 1736 C CA . ASN A 1 241 ? -13.490 -16.706 -26.306 1.00 28.50 241 ASN A CA 1
ATOM 1737 C C . ASN A 1 241 ? -12.614 -17.936 -26.134 1.00 31.43 241 ASN A C 1
ATOM 1738 O O . ASN A 1 241 ? -12.903 -18.781 -25.270 1.00 24.20 241 ASN A O 1
ATOM 1743 N N . VAL A 1 242 ? -11.579 -18.036 -26.984 1.00 26.07 242 VAL A N 1
ATOM 1744 C CA . VAL A 1 242 ? -10.441 -18.894 -26.724 1.00 25.92 242 VAL A CA 1
ATOM 1745 C C . VAL A 1 242 ? -9.623 -18.252 -25.609 1.00 24.53 242 VAL A C 1
ATOM 1746 O O . VAL A 1 242 ? -9.299 -17.060 -25.668 1.00 22.41 242 VAL A O 1
ATOM 1750 N N . GLY A 1 243 ? -9.266 -19.042 -24.613 1.00 29.29 243 GLY A N 1
ATOM 1751 C CA . GLY A 1 243 ? -8.413 -18.588 -23.542 1.00 30.84 243 GLY A CA 1
ATOM 1752 C C . GLY A 1 243 ? -6.991 -19.089 -23.693 1.00 32.60 243 GLY A C 1
ATOM 1753 O O . GLY A 1 243 ? -6.696 -19.969 -24.499 1.00 31.65 243 GLY A O 1
ATOM 1754 N N . ASP A 1 244 ? -6.105 -18.502 -22.896 1.00 26.26 244 ASP A N 1
ATOM 1755 C CA . ASP A 1 244 ? -4.681 -18.801 -22.955 1.00 30.44 244 ASP A CA 1
ATOM 1756 C C . ASP A 1 244 ? -4.378 -20.286 -22.804 1.00 42.72 244 ASP A C 1
ATOM 1757 O O . ASP A 1 244 ? -3.438 -20.793 -23.417 1.00 38.17 244 ASP A O 1
ATOM 1762 N N . SER A 1 245 ? -5.160 -20.987 -21.988 1.00 36.12 245 SER A N 1
ATOM 1763 C CA . SER A 1 245 ? -4.874 -22.393 -21.746 1.00 35.17 245 SER A CA 1
ATOM 1764 C C . SER A 1 245 ? -5.207 -23.237 -22.968 1.00 43.25 245 SER A C 1
ATOM 1765 O O . SER A 1 245 ? -4.540 -24.248 -23.226 1.00 37.90 245 SER A O 1
ATOM 1768 N N . LEU A 1 246 ? -6.232 -22.839 -23.729 1.00 37.09 246 LEU A N 1
ATOM 1769 C CA . LEU A 1 246 ? -6.554 -23.536 -24.974 1.00 36.20 246 LEU A CA 1
ATOM 1770 C C . LEU A 1 246 ? -5.502 -23.266 -26.043 1.00 39.11 246 LEU A C 1
ATOM 1771 O O . LEU A 1 246 ? -5.223 -24.140 -26.880 1.00 38.00 246 LEU A O 1
ATOM 1776 N N . GLN A 1 247 ? -4.896 -22.075 -26.016 1.00 32.25 247 GLN A N 1
ATOM 1777 C CA . GLN A 1 247 ? -3.755 -21.807 -26.875 1.00 39.41 247 GLN A CA 1
ATOM 1778 C C . GLN A 1 247 ? -2.625 -22.776 -26.567 1.00 41.72 247 GLN A C 1
ATOM 1779 O O . GLN A 1 247 ? -1.958 -23.252 -27.483 1.00 39.17 247 GLN A O 1
ATOM 1785 N N . VAL A 1 248 ? -2.425 -23.123 -25.292 1.00 40.42 248 VAL A N 1
ATOM 1786 C CA . VAL A 1 248 ? -1.320 -24.017 -24.955 1.00 41.31 248 VAL A CA 1
ATOM 1787 C C . VAL A 1 248 ? -1.648 -25.462 -25.317 1.00 40.91 248 VAL A C 1
ATOM 1788 O O . VAL A 1 248 ? -0.808 -26.167 -25.859 1.00 41.28 248 VAL A O 1
ATOM 1792 N N . LEU A 1 249 ? -2.885 -25.903 -25.080 1.00 38.45 249 LEU A N 1
ATOM 1793 C CA . LEU A 1 249 ? -3.313 -27.245 -25.457 1.00 42.53 249 LEU A CA 1
ATOM 1794 C C . LEU A 1 249 ? -3.416 -27.465 -26.972 1.00 48.80 249 LEU A C 1
ATOM 1795 O O . LEU A 1 249 ? -3.515 -28.615 -27.407 1.00 45.21 249 LEU A O 1
ATOM 1800 N N . THR A 1 250 ? -3.441 -26.406 -27.780 1.00 39.27 250 THR A N 1
ATOM 1801 C CA . THR A 1 250 ? -3.419 -26.545 -29.225 1.00 36.78 250 THR A CA 1
ATOM 1802 C C . THR A 1 250 ? -2.052 -26.188 -29.783 1.00 36.68 250 THR A C 1
ATOM 1803 O O . THR A 1 250 ? -1.929 -25.995 -30.990 1.00 36.03 250 THR A O 1
ATOM 1807 N N . ASN A 1 251 ? -1.066 -25.987 -28.920 1.00 42.93 251 ASN A N 1
ATOM 1808 C CA . ASN A 1 251 ? 0.299 -25.688 -29.334 1.00 50.30 251 ASN A CA 1
ATOM 1809 C C . ASN A 1 251 ? 0.382 -24.436 -30.206 1.00 54.96 251 ASN A C 1
ATOM 1810 O O . ASN A 1 251 ? 1.181 -24.364 -31.149 1.00 46.70 251 ASN A O 1
ATOM 1815 N N . GLY A 1 252 ? -0.459 -23.435 -29.894 1.00 42.11 252 GLY A N 1
ATOM 1816 C CA . GLY A 1 252 ? -0.435 -22.176 -30.623 1.00 37.21 252 GLY A CA 1
ATOM 1817 C C . GLY A 1 252 ? -1.394 -22.064 -31.786 1.00 36.56 252 GLY A C 1
ATOM 1818 O O . GLY A 1 252 ? -1.509 -20.982 -32.373 1.00 39.41 252 GLY A O 1
ATOM 1819 N N . ARG A 1 253 ? -2.101 -23.135 -32.131 1.00 38.78 253 ARG A N 1
ATOM 1820 C CA . ARG A 1 253 ? -3.011 -23.102 -33.277 1.00 42.99 253 ARG A CA 1
ATOM 1821 C C . ARG A 1 253 ? -4.187 -22.149 -33.056 1.00 37.76 253 ARG A C 1
ATOM 1822 O O . ARG A 1 253 ? -4.535 -21.361 -33.949 1.00 36.50 253 ARG A O 1
ATOM 1830 N N . PHE A 1 254 ? -4.874 -22.289 -31.903 1.00 42.21 254 PHE A N 1
ATOM 1831 C CA . PHE A 1 254 ? -5.912 -21.369 -31.440 1.00 39.71 254 PHE A CA 1
ATOM 1832 C C . PHE A 1 254 ? -5.257 -20.262 -30.626 1.00 36.54 254 PHE A C 1
ATOM 1833 O O . PHE A 1 254 ? -4.702 -20.541 -29.559 1.00 44.11 254 PHE A O 1
ATOM 1841 N N . LYS A 1 255 ? -5.394 -19.020 -31.055 1.00 33.32 255 LYS A N 1
ATOM 1842 C CA . LYS A 1 255 ? -4.852 -17.904 -30.286 1.00 41.58 255 LYS A CA 1
ATOM 1843 C C . LYS A 1 255 ? -5.948 -17.225 -29.464 1.00 35.08 255 LYS A C 1
ATOM 1844 O O . LYS A 1 255 ? -7.078 -17.030 -29.919 1.00 34.14 255 LYS A O 1
ATOM 1850 N N . SER A 1 256 ? -5.634 -16.928 -28.213 1.00 36.41 256 SER A N 1
ATOM 1851 C CA . SER A 1 256 ? -6.669 -16.418 -27.327 1.00 36.34 256 SER A CA 1
ATOM 1852 C C . SER A 1 256 ? -7.029 -15.002 -27.756 1.00 32.68 256 SER A C 1
ATOM 1853 O O . SER A 1 256 ? -6.176 -14.209 -28.152 1.00 35.47 256 SER A O 1
ATOM 1856 N N . VAL A 1 257 ? -8.316 -14.704 -27.741 1.00 29.39 257 VAL A N 1
ATOM 1857 C CA . VAL A 1 257 ? -8.771 -13.424 -28.244 1.00 29.18 257 VAL A CA 1
ATOM 1858 C C . VAL A 1 257 ? -8.569 -12.336 -27.188 1.00 29.13 257 VAL A C 1
ATOM 1859 O O . VAL A 1 257 ? -8.946 -12.492 -26.025 1.00 26.13 257 VAL A O 1
ATOM 1863 N N . LYS A 1 258 ? -7.985 -11.225 -27.602 1.00 30.18 258 LYS A N 1
ATOM 1864 C CA . LYS A 1 258 ? -7.847 -10.032 -26.772 1.00 30.49 258 LYS A CA 1
ATOM 1865 C C . LYS A 1 258 ? -9.115 -9.194 -26.933 1.00 32.40 258 LYS A C 1
ATOM 1866 O O . LYS A 1 258 ? -9.550 -8.923 -28.063 1.00 28.29 258 LYS A O 1
ATOM 1872 N N . HIS A 1 259 ? -9.719 -8.809 -25.815 1.00 27.86 259 HIS A N 1
ATOM 1873 C CA . HIS A 1 259 ? -11.018 -8.163 -25.875 1.00 30.09 259 HIS A CA 1
ATOM 1874 C C . HIS A 1 259 ? -11.196 -7.178 -24.726 1.00 28.23 259 HIS A C 1
ATOM 1875 O O . HIS A 1 259 ? -10.431 -7.153 -23.765 1.00 26.42 259 HIS A O 1
ATOM 1882 N N . ARG A 1 260 ? -12.232 -6.353 -24.834 1.00 25.40 260 ARG A N 1
ATOM 1883 C CA . ARG A 1 260 ? -12.477 -5.305 -23.850 1.00 26.48 260 ARG A CA 1
ATOM 1884 C C . ARG A 1 260 ? -13.936 -4.894 -23.953 1.00 27.27 260 ARG A C 1
ATOM 1885 O O . ARG A 1 260 ? -14.647 -5.276 -24.884 1.00 27.25 260 ARG A O 1
ATOM 1893 N N . VAL A 1 261 ? -14.366 -4.077 -22.999 1.00 25.28 261 VAL A N 1
ATOM 1894 C CA . VAL A 1 261 ? -15.701 -3.502 -23.014 1.00 27.42 261 VAL A CA 1
ATOM 1895 C C . VAL A 1 261 ? -15.571 -1.984 -22.916 1.00 30.36 261 VAL A C 1
ATOM 1896 O O . VAL A 1 261 ? -14.833 -1.452 -22.068 1.00 27.53 261 VAL A O 1
ATOM 1900 N N . VAL A 1 262 ? -16.246 -1.301 -23.802 1.00 30.50 262 VAL A N 1
ATOM 1901 C CA . VAL A 1 262 ? -16.322 0.141 -23.827 1.00 29.42 262 VAL A CA 1
ATOM 1902 C C . VAL A 1 262 ? -17.709 0.470 -23.329 1.00 34.26 262 VAL A C 1
ATOM 1903 O O . VAL A 1 262 ? -18.695 0.139 -24.003 1.00 39.37 262 VAL A O 1
ATOM 1907 N N . ALA A 1 263 ? -17.783 1.058 -22.132 1.00 34.05 263 ALA A N 1
ATOM 1908 C CA . ALA A 1 263 ? -19.063 1.325 -21.499 1.00 31.01 263 ALA A CA 1
ATOM 1909 C C . ALA A 1 263 ? -19.879 2.269 -22.364 1.00 40.47 263 ALA A C 1
ATOM 1910 O O . ALA A 1 263 ? -19.346 3.220 -22.946 1.00 36.80 263 ALA A O 1
ATOM 1912 N N . ASN A 1 264 ? -21.162 1.960 -22.489 1.00 46.31 264 ASN A N 1
ATOM 1913 C CA . ASN A 1 264 ? -22.100 2.811 -23.203 1.00 44.89 264 ASN A CA 1
ATOM 1914 C C . ASN A 1 264 ? -22.514 3.937 -22.273 1.00 45.58 264 ASN A C 1
ATOM 1915 O O . ASN A 1 264 ? -22.879 3.686 -21.127 1.00 46.68 264 ASN A O 1
ATOM 1920 N N . SER A 1 265 ? -22.485 5.171 -22.771 1.00 48.00 265 SER A N 1
ATOM 1921 C CA . SER A 1 265 ? -22.749 6.315 -21.916 1.00 50.23 265 SER A CA 1
ATOM 1922 C C . SER A 1 265 ? -24.224 6.466 -21.562 1.00 52.75 265 SER A C 1
ATOM 1923 O O . SER A 1 265 ? -24.539 7.068 -20.534 1.00 54.00 265 SER A O 1
ATOM 1926 N N . LEU A 1 266 ? -25.125 5.890 -22.344 1.00 47.51 266 LEU A N 1
ATOM 1927 C CA . LEU A 1 266 ? -26.551 6.126 -22.180 1.00 47.44 266 LEU A CA 1
ATOM 1928 C C . LEU A 1 266 ? -27.277 4.979 -21.508 1.00 43.90 266 LEU A C 1
ATOM 1929 O O . LEU A 1 266 ? -28.227 5.217 -20.764 1.00 37.70 266 LEU A O 1
ATOM 1934 N N . LYS A 1 267 ? -26.865 3.735 -21.765 1.00 47.57 267 LYS A N 1
ATOM 1935 C CA . LYS A 1 267 ? -27.620 2.556 -21.365 1.00 32.89 267 LYS A CA 1
ATOM 1936 C C . LYS A 1 267 ? -26.791 1.622 -20.503 1.00 36.16 267 LYS A C 1
ATOM 1937 O O . LYS A 1 267 ? -25.570 1.582 -20.579 1.00 42.09 267 LYS A O 1
ATOM 1943 N N . SER A 1 268 ? -27.489 0.842 -19.700 1.00 29.15 268 SER A N 1
ATOM 1944 C CA . SER A 1 268 ? -26.864 -0.172 -18.848 1.00 34.78 268 SER A CA 1
ATOM 1945 C C . SER A 1 268 ? -26.645 -1.485 -19.616 1.00 38.17 268 SER A C 1
ATOM 1946 O O . SER A 1 268 ? -27.532 -1.971 -20.328 1.00 34.71 268 SER A O 1
ATOM 1949 N N . ARG A 1 269 ? -25.452 -2.050 -19.449 1.00 32.82 269 ARG A N 1
ATOM 1950 C CA . ARG A 1 269 ? -25.094 -3.315 -20.076 1.00 33.99 269 ARG A CA 1
ATOM 1951 C C . ARG A 1 269 ? -24.803 -4.378 -19.020 1.00 32.79 269 ARG A C 1
ATOM 1952 O O . ARG A 1 269 ? -23.903 -4.221 -18.195 1.00 32.12 269 ARG A O 1
ATOM 1960 N N . VAL A 1 270 ? -25.575 -5.458 -19.056 1.00 34.17 270 VAL A N 1
ATOM 1961 C CA . VAL A 1 270 ? -25.440 -6.546 -18.105 1.00 26.26 270 VAL A CA 1
ATOM 1962 C C . VAL A 1 270 ? -24.969 -7.772 -18.868 1.00 31.46 270 VAL A C 1
ATOM 1963 O O . VAL A 1 270 ? -25.503 -8.086 -19.939 1.00 28.67 270 VAL A O 1
ATOM 1967 N N . SER A 1 271 ? -23.987 -8.464 -18.287 1.00 27.35 271 SER A N 1
ATOM 1968 C CA . SER A 1 271 ? -23.229 -9.548 -18.887 1.00 30.62 271 SER A CA 1
ATOM 1969 C C . SER A 1 271 ? -23.161 -10.717 -17.930 1.00 30.48 271 SER A C 1
ATOM 1970 O O . SER A 1 271 ? -22.894 -10.522 -16.735 1.00 28.64 271 SER A O 1
ATOM 1973 N N . PHE A 1 272 ? -23.327 -11.938 -18.452 1.00 26.47 272 PHE A N 1
ATOM 1974 C CA . PHE A 1 272 ? -22.889 -13.135 -17.748 1.00 24.30 272 PHE A CA 1
ATOM 1975 C C . PHE A 1 272 ? -21.739 -13.792 -18.501 1.00 26.64 272 PHE A C 1
ATOM 1976 O O . PHE A 1 272 ? -21.756 -13.858 -19.729 1.00 27.90 272 PHE A O 1
ATOM 1984 N N . ILE A 1 273 ? -20.755 -14.309 -17.771 1.00 25.26 273 ILE A N 1
ATOM 1985 C CA . ILE A 1 273 ? -19.655 -15.018 -18.406 1.00 31.47 273 ILE A CA 1
ATOM 1986 C C . ILE A 1 273 ? -19.285 -16.255 -17.592 1.00 26.72 273 ILE A C 1
ATOM 1987 O O . ILE A 1 273 ? -18.983 -16.169 -16.389 1.00 28.15 273 ILE A O 1
ATOM 1992 N N . TYR A 1 274 ? -19.338 -17.402 -18.246 1.00 29.94 274 TYR A N 1
ATOM 1993 C CA . TYR A 1 274 ? -18.839 -18.663 -17.713 1.00 22.89 274 TYR A CA 1
ATOM 1994 C C . TYR A 1 274 ? -17.394 -18.812 -18.181 1.00 28.34 274 TYR A C 1
ATOM 1995 O O . TYR A 1 274 ? -17.091 -18.558 -19.356 1.00 26.15 274 TYR A O 1
ATOM 2004 N N . PHE A 1 275 ? -16.510 -19.137 -17.254 1.00 25.56 275 PHE A N 1
ATOM 2005 C CA . PHE A 1 275 ? -15.095 -19.352 -17.508 1.00 31.78 275 PHE A CA 1
ATOM 2006 C C . PHE A 1 275 ? -14.798 -20.813 -17.212 1.00 37.42 275 PHE A C 1
ATOM 2007 O O . PHE A 1 275 ? -14.892 -21.243 -16.053 1.00 32.17 275 PHE A O 1
ATOM 2015 N N . GLY A 1 276 ? -14.460 -21.564 -18.266 1.00 31.31 276 GLY A N 1
ATOM 2016 C CA . GLY A 1 276 ? -14.186 -22.982 -18.155 1.00 30.76 276 GLY A CA 1
ATOM 2017 C C . GLY A 1 276 ? -12.718 -23.226 -17.927 1.00 36.18 276 GLY A C 1
ATOM 2018 O O . GLY A 1 276 ? -11.913 -23.088 -18.845 1.00 36.66 276 GLY A O 1
ATOM 2019 N N . GLY A 1 277 ? -12.344 -23.534 -16.686 1.00 39.68 277 GLY A N 1
ATOM 2020 C CA . GLY A 1 277 ? -10.980 -23.906 -16.395 1.00 37.66 277 GLY A CA 1
ATOM 2021 C C . GLY A 1 277 ? -10.881 -25.345 -15.899 1.00 36.03 277 GLY A C 1
ATOM 2022 O O . GLY A 1 277 ? -11.861 -25.949 -15.482 1.00 39.65 277 GLY A O 1
ATOM 2023 N N . PRO A 1 278 ? -9.678 -25.894 -15.904 1.00 40.41 278 PRO A N 1
ATOM 2024 C CA . PRO A 1 278 ? -9.478 -27.276 -15.476 1.00 45.68 278 PRO A CA 1
ATOM 2025 C C . PRO A 1 278 ? -9.265 -27.353 -13.977 1.00 45.14 278 PRO A C 1
ATOM 2026 O O . PRO A 1 278 ? -9.253 -26.321 -13.297 1.00 40.88 278 PRO A O 1
ATOM 2030 N N . PRO A 1 279 ? -9.034 -28.546 -13.426 1.00 51.14 279 PRO A N 1
ATOM 2031 C CA . PRO A 1 279 ? -8.644 -28.640 -12.007 1.00 49.15 279 PRO A CA 1
ATOM 2032 C C . PRO A 1 279 ? -7.289 -27.997 -11.777 1.00 49.36 279 PRO A C 1
ATOM 2033 O O . PRO A 1 279 ? -6.463 -27.873 -12.691 1.00 46.54 279 PRO A O 1
ATOM 2037 N N . LEU A 1 280 ? -7.065 -27.571 -10.531 1.00 46.07 280 LEU A N 1
ATOM 2038 C CA . LEU A 1 280 ? -5.838 -26.846 -10.224 1.00 41.20 280 LEU A CA 1
ATOM 2039 C C . LEU A 1 280 ? -4.593 -27.695 -10.475 1.00 45.75 280 LEU A C 1
ATOM 2040 O O . LEU A 1 280 ? -3.559 -27.179 -10.904 1.00 45.11 280 LEU A O 1
ATOM 2045 N N . ALA A 1 281 ? -4.660 -28.997 -10.219 1.00 44.84 281 ALA A N 1
ATOM 2046 C CA . ALA A 1 281 ? -3.455 -29.805 -10.397 1.00 44.52 281 ALA A CA 1
ATOM 2047 C C . ALA A 1 281 ? -3.178 -30.163 -11.857 1.00 48.70 281 ALA A C 1
ATOM 2048 O O . ALA A 1 281 ? -2.116 -30.704 -12.161 1.00 51.91 281 ALA A O 1
ATOM 2050 N N . GLN A 1 282 ? -4.075 -29.844 -12.775 1.00 48.16 282 GLN A N 1
ATOM 2051 C CA . GLN A 1 282 ? -3.898 -30.253 -14.163 1.00 49.93 282 GLN A CA 1
ATOM 2052 C C . GLN A 1 282 ? -2.637 -29.648 -14.786 1.00 55.54 282 GLN A C 1
ATOM 2053 O O . GLN A 1 282 ? -2.446 -28.427 -14.799 1.00 45.59 282 GLN A O 1
ATOM 2059 N N . ARG A 1 283 ? -1.764 -30.525 -15.286 1.00 53.12 283 ARG A N 1
ATOM 2060 C CA . ARG A 1 283 ? -0.695 -30.113 -16.176 1.00 54.41 283 ARG A CA 1
ATOM 2061 C C . ARG A 1 283 ? -1.294 -29.560 -17.466 1.00 51.54 283 ARG A C 1
ATOM 2062 O O . ARG A 1 283 ? -2.148 -30.197 -18.089 1.00 58.53 283 ARG A O 1
ATOM 2070 N N . ILE A 1 284 ? -0.862 -28.366 -17.855 1.00 46.24 284 ILE A N 1
ATOM 2071 C CA . ILE A 1 284 ? -1.337 -27.715 -19.075 1.00 51.95 284 ILE A CA 1
ATOM 2072 C C . ILE A 1 284 ? -0.245 -27.868 -20.128 1.00 45.47 284 ILE A C 1
ATOM 2073 O O . ILE A 1 284 ? 0.839 -27.288 -19.997 1.00 49.11 284 ILE A O 1
ATOM 2078 N N . ALA A 1 285 ? -0.526 -28.609 -21.193 1.00 49.78 285 ALA A N 1
ATOM 2079 C CA . ALA A 1 285 ? 0.435 -28.740 -22.282 1.00 51.33 285 ALA A CA 1
ATOM 2080 C C . ALA A 1 285 ? -0.314 -29.180 -23.534 1.00 46.93 285 ALA A C 1
ATOM 2081 O O . ALA A 1 285 ? -1.471 -29.631 -23.454 1.00 44.33 285 ALA A O 1
ATOM 2083 N N . PRO A 1 286 ? 0.313 -29.072 -24.706 1.00 45.79 286 PRO A N 1
ATOM 2084 C CA . PRO A 1 286 ? -0.350 -29.531 -25.930 1.00 44.72 286 PRO A CA 1
ATOM 2085 C C . PRO A 1 286 ? -0.949 -30.918 -25.744 1.00 48.12 286 PRO A C 1
ATOM 2086 O O . PRO A 1 286 ? -0.436 -31.750 -24.987 1.00 53.64 286 PRO A O 1
ATOM 2090 N N . LEU A 1 287 ? -2.092 -31.123 -26.376 1.00 46.37 287 LEU A N 1
ATOM 2091 C CA . LEU A 1 287 ? -2.708 -32.436 -26.391 1.00 59.62 287 LEU A CA 1
ATOM 2092 C C . LEU A 1 287 ? -1.828 -33.395 -27.189 1.00 63.63 287 LEU A C 1
ATOM 2093 O O . LEU A 1 287 ? -1.498 -33.100 -28.344 1.00 58.32 287 LEU A O 1
ATOM 2098 N N . PRO A 1 288 ? -1.424 -34.543 -26.604 1.00 58.87 288 PRO A N 1
ATOM 2099 C CA . PRO A 1 288 ? -0.538 -35.474 -27.330 1.00 60.34 288 PRO A CA 1
ATOM 2100 C C . PRO A 1 288 ? -0.922 -35.639 -28.792 1.00 65.03 288 PRO A C 1
ATOM 2101 O O . PRO A 1 288 ? -0.067 -35.575 -29.683 1.00 62.78 288 PRO A O 1
ATOM 2105 N N . GLN A 1 289 ? -2.230 -35.801 -29.036 1.00 57.58 289 GLN A N 1
ATOM 2106 C CA . GLN A 1 289 ? -2.739 -36.062 -30.377 1.00 59.21 289 GLN A CA 1
ATOM 2107 C C . GLN A 1 289 ? -2.329 -35.000 -31.400 1.00 67.19 289 GLN A C 1
ATOM 2108 O O . GLN A 1 289 ? -2.305 -35.289 -32.601 1.00 67.33 289 GLN A O 1
ATOM 2114 N N . LEU A 1 290 ? -2.016 -33.780 -30.966 1.00 63.38 290 LEU A N 1
ATOM 2115 C CA . LEU A 1 290 ? -1.792 -32.667 -31.883 1.00 68.64 290 LEU A CA 1
ATOM 2116 C C . LEU A 1 290 ? -0.321 -32.399 -32.146 1.00 68.66 290 LEU A C 1
ATOM 2117 O O . LEU A 1 290 ? 0.012 -31.470 -32.889 1.00 63.03 290 LEU A O 1
ATOM 2122 N N . LEU A 1 291 ? 0.561 -33.152 -31.524 1.00 70.09 291 LEU A N 1
ATOM 2123 C CA . LEU A 1 291 ? 1.979 -33.098 -31.838 1.00 78.96 291 LEU A CA 1
ATOM 2124 C C . LEU A 1 291 ? 2.270 -34.263 -32.775 1.00 86.63 291 LEU A C 1
ATOM 2125 O O . LEU A 1 291 ? 2.307 -35.424 -32.352 1.00 87.97 291 LEU A O 1
ATOM 2130 N N . GLY A 1 292 ? 2.422 -33.959 -34.064 1.00 93.11 292 GLY A N 1
ATOM 2131 C CA . GLY A 1 292 ? 3.020 -34.923 -34.960 1.00 100.36 292 GLY A CA 1
ATOM 2132 C C . GLY A 1 292 ? 4.420 -35.263 -34.500 1.00 100.98 292 GLY A C 1
ATOM 2133 O O . GLY A 1 292 ? 5.132 -34.415 -33.954 1.00 95.34 292 GLY A O 1
ATOM 2134 N N . GLU A 1 293 ? 4.808 -36.524 -34.694 1.00 98.15 293 GLU A N 1
ATOM 2135 C CA . GLU A 1 293 ? 6.075 -37.037 -34.174 1.00 103.45 293 GLU A CA 1
ATOM 2136 C C . GLU A 1 293 ? 7.202 -36.016 -34.319 1.00 100.59 293 GLU A C 1
ATOM 2137 O O . GLU A 1 293 ? 7.453 -35.493 -35.407 1.00 96.36 293 GLU A O 1
ATOM 2143 N N . GLY A 1 294 ? 7.871 -35.727 -33.199 1.00 97.42 294 GLY A N 1
ATOM 2144 C CA . GLY A 1 294 ? 8.956 -34.769 -33.160 1.00 89.77 294 GLY A CA 1
ATOM 2145 C C . GLY A 1 294 ? 8.544 -33.333 -32.900 1.00 92.58 294 GLY A C 1
ATOM 2146 O O . GLY A 1 294 ? 9.364 -32.552 -32.392 1.00 86.16 294 GLY A O 1
ATOM 2147 N N . GLU A 1 295 ? 7.304 -32.960 -33.226 1.00 97.21 295 GLU A N 1
ATOM 2148 C CA . GLU A 1 295 ? 6.878 -31.572 -33.096 1.00 89.08 295 GLU A CA 1
ATOM 2149 C C . GLU A 1 295 ? 7.093 -31.080 -31.667 1.00 78.10 295 GLU A C 1
ATOM 2150 O O . GLU A 1 295 ? 6.815 -31.787 -30.689 1.00 61.27 295 GLU A O 1
ATOM 2156 N N . GLN A 1 296 ? 7.590 -29.853 -31.560 1.00 74.91 296 GLN A N 1
ATOM 2157 C CA . GLN A 1 296 ? 7.994 -29.278 -30.288 1.00 75.39 296 GLN A CA 1
ATOM 2158 C C . GLN A 1 296 ? 6.904 -28.370 -29.729 1.00 63.98 296 GLN A C 1
ATOM 2164 N N . SER A 1 297 ? 6.579 -28.603 -28.457 1.00 66.14 297 SER A N 1
ATOM 2165 C CA . SER A 1 297 ? 5.735 -27.692 -27.700 1.00 61.36 297 SER A CA 1
ATOM 2166 C C . SER A 1 297 ? 6.411 -26.333 -27.574 1.00 59.72 297 SER A C 1
ATOM 2167 O O . SER A 1 297 ? 7.589 -26.243 -27.206 1.00 55.85 297 SER A O 1
ATOM 2170 N N . LEU A 1 298 ? 5.667 -25.266 -27.874 1.00 55.24 298 LEU A N 1
ATOM 2171 C CA . LEU A 1 298 ? 6.224 -23.931 -27.718 1.00 49.65 298 LEU A CA 1
ATOM 2172 C C . LEU A 1 298 ? 6.312 -23.465 -26.271 1.00 49.25 298 LEU A C 1
ATOM 2173 O O . LEU A 1 298 ? 6.766 -22.333 -26.039 1.00 47.41 298 LEU A O 1
ATOM 2178 N N . TYR A 1 299 ? 5.885 -24.273 -25.295 1.00 51.66 299 TYR A N 1
ATOM 2179 C CA . TYR A 1 299 ? 5.606 -23.754 -23.959 1.00 48.34 299 TYR A CA 1
ATOM 2180 C C . TYR A 1 299 ? 6.326 -24.542 -22.880 1.00 57.07 299 TYR A C 1
ATOM 2181 O O . TYR A 1 299 ? 6.393 -25.771 -22.935 1.00 58.83 299 TYR A O 1
ATOM 2190 N N . LYS A 1 300 ? 6.870 -23.821 -21.898 1.00 50.42 300 LYS A N 1
ATOM 2191 C CA . LYS A 1 300 ? 7.285 -24.444 -20.646 1.00 55.94 300 LYS A CA 1
ATOM 2192 C C . LYS A 1 300 ? 6.114 -25.211 -20.050 1.00 56.94 300 LYS A C 1
ATOM 2193 O O . LYS A 1 300 ? 4.951 -24.958 -20.397 1.00 56.52 300 LYS A O 1
ATOM 2199 N N . GLU A 1 301 ? 6.393 -26.138 -19.151 1.00 56.50 301 GLU A N 1
ATOM 2200 C CA . GLU A 1 301 ? 5.341 -26.913 -18.520 1.00 62.49 301 GLU A CA 1
ATOM 2201 C C . GLU A 1 301 ? 4.874 -26.195 -17.262 1.00 56.02 301 GLU A C 1
ATOM 2202 O O . GLU A 1 301 ? 5.661 -25.565 -16.553 1.00 49.99 301 GLU A O 1
ATOM 2208 N N . PHE A 1 302 ? 3.582 -26.286 -16.998 1.00 54.13 302 PHE A N 1
ATOM 2209 C CA . PHE A 1 302 ? 3.018 -25.589 -15.859 1.00 46.36 302 PHE A CA 1
ATOM 2210 C C . PHE A 1 302 ? 1.673 -26.212 -15.560 1.00 43.58 302 PHE A C 1
ATOM 2211 O O . PHE A 1 302 ? 1.115 -26.976 -16.347 1.00 50.90 302 PHE A O 1
ATOM 2219 N N . THR A 1 303 ? 1.146 -25.835 -14.425 1.00 42.11 303 THR A N 1
ATOM 2220 C CA . THR A 1 303 ? -0.126 -26.325 -13.950 1.00 45.35 303 THR A CA 1
ATOM 2221 C C . THR A 1 303 ? -1.098 -25.151 -13.866 1.00 40.96 303 THR A C 1
ATOM 2222 O O . THR A 1 303 ? -0.688 -23.998 -13.805 1.00 43.04 303 THR A O 1
ATOM 2226 N N . TRP A 1 304 ? -2.402 -25.447 -13.881 1.00 43.54 304 TRP A N 1
ATOM 2227 C CA . TRP A 1 304 ? -3.395 -24.375 -13.871 1.00 41.64 304 TRP A CA 1
ATOM 2228 C C . TRP A 1 304 ? -3.195 -23.469 -12.657 1.00 42.87 304 TRP A C 1
ATOM 2229 O O . TRP A 1 304 ? -3.217 -22.243 -12.768 1.00 39.57 304 TRP A O 1
ATOM 2240 N N . ASP A 1 305 ? -3.008 -24.072 -11.486 1.00 43.42 305 ASP A N 1
ATOM 2241 C CA . ASP A 1 305 ? -2.724 -23.324 -10.267 1.00 43.56 305 ASP A CA 1
ATOM 2242 C C . ASP A 1 305 ? -1.561 -22.359 -10.450 1.00 42.17 305 ASP A C 1
ATOM 2243 O O . ASP A 1 305 ? -1.649 -21.195 -10.043 1.00 45.95 305 ASP A O 1
ATOM 2248 N N . GLU A 1 306 ? -0.476 -22.803 -11.091 1.00 42.04 306 GLU A N 1
ATOM 2249 C CA . GLU A 1 306 ? 0.646 -21.908 -11.354 1.00 43.98 306 GLU A CA 1
ATOM 2250 C C . GLU A 1 306 ? 0.253 -20.776 -12.296 1.00 41.92 306 GLU A C 1
ATOM 2251 O O . GLU A 1 306 ? 0.673 -19.629 -12.109 1.00 33.74 306 GLU A O 1
ATOM 2257 N N . TYR A 1 307 ? -0.448 -21.110 -13.395 1.00 40.35 307 TYR A N 1
ATOM 2258 C CA . TYR A 1 307 ? -0.832 -20.081 -14.365 1.00 38.66 307 TYR A CA 1
ATOM 2259 C C . TYR A 1 307 ? -1.801 -19.099 -13.716 1.00 33.74 307 TYR A C 1
ATOM 2260 O O . TYR A 1 307 ? -1.679 -17.875 -13.867 1.00 34.84 307 TYR A O 1
ATOM 2269 N N . LYS A 1 308 ? -2.751 -19.637 -12.967 1.00 33.06 308 LYS A N 1
ATOM 2270 C CA . LYS A 1 308 ? -3.755 -18.803 -12.339 1.00 42.87 308 LYS A CA 1
ATOM 2271 C C . LYS A 1 308 ? -3.119 -17.858 -11.335 1.00 39.35 308 LYS A C 1
ATOM 2272 O O . LYS A 1 308 ? -3.447 -16.668 -11.316 1.00 36.99 308 LYS A O 1
ATOM 2278 N N . LYS A 1 309 ? -2.158 -18.346 -10.537 1.00 39.00 309 LYS A N 1
ATOM 2279 C CA . LYS A 1 309 ? -1.497 -17.465 -9.581 1.00 38.11 309 LYS A CA 1
ATOM 2280 C C . LYS A 1 309 ? -0.610 -16.438 -10.273 1.00 34.15 309 LYS A C 1
ATOM 2281 O O . LYS A 1 309 ? -0.626 -15.250 -9.916 1.00 39.70 309 LYS A O 1
ATOM 2287 N N . ALA A 1 310 ? 0.176 -16.859 -11.258 1.00 35.82 310 ALA A N 1
ATOM 2288 C CA . ALA A 1 310 ? 0.942 -15.864 -12.003 1.00 44.35 310 ALA A CA 1
ATOM 2289 C C . ALA A 1 310 ? 0.005 -14.824 -12.622 1.00 32.94 310 ALA A C 1
ATOM 2290 O O . ALA A 1 310 ? 0.351 -13.645 -12.721 1.00 32.36 310 ALA A O 1
ATOM 2292 N N . ALA A 1 311 ? -1.195 -15.252 -13.019 1.00 32.64 311 ALA A N 1
ATOM 2293 C CA . ALA A 1 311 ? -2.151 -14.325 -13.605 1.00 31.60 311 ALA A CA 1
ATOM 2294 C C . ALA A 1 311 ? -2.578 -13.264 -12.608 1.00 30.58 311 ALA A C 1
ATOM 2295 O O . ALA A 1 311 ? -2.684 -12.076 -12.949 1.00 32.38 311 ALA A O 1
ATOM 2297 N N . TYR A 1 312 ? -2.846 -13.668 -11.369 1.00 34.18 312 TYR A N 1
ATOM 2298 C CA . TYR A 1 312 ? -3.297 -12.698 -10.386 1.00 33.94 312 TYR A CA 1
ATOM 2299 C C . TYR A 1 312 ? -2.174 -11.771 -9.948 1.00 33.13 312 TYR A C 1
ATOM 2300 O O . TYR A 1 312 ? -2.454 -10.648 -9.519 1.00 34.48 312 TYR A O 1
ATOM 2309 N N . LYS A 1 313 ? -0.908 -12.164 -10.128 1.00 36.24 313 LYS A N 1
ATOM 2310 C CA . LYS A 1 313 ? 0.183 -11.220 -9.912 1.00 33.93 313 LYS A CA 1
ATOM 2311 C C . LYS A 1 313 ? 0.343 -10.221 -11.065 1.00 40.15 313 LYS A C 1
ATOM 2312 O O . LYS A 1 313 ? 1.087 -9.245 -10.918 1.00 33.57 313 LYS A O 1
ATOM 2318 N N . SER A 1 314 ? -0.329 -10.427 -12.206 1.00 33.33 314 SER A N 1
ATOM 2319 C CA . SER A 1 314 ? -0.147 -9.554 -13.360 1.00 34.54 314 SER A CA 1
ATOM 2320 C C . SER A 1 314 ? -1.179 -8.420 -13.420 1.00 37.35 314 SER A C 1
ATOM 2321 O O . SER A 1 314 ? -2.133 -8.351 -12.652 1.00 35.78 314 SER A O 1
ATOM 2324 N N . ARG A 1 315 ? -0.987 -7.550 -14.397 1.00 35.56 315 ARG A N 1
ATOM 2325 C CA . ARG A 1 315 ? -1.960 -6.535 -14.744 1.00 39.18 315 ARG A CA 1
ATOM 2326 C C . ARG A 1 315 ? -2.810 -7.050 -15.903 1.00 35.59 315 ARG A C 1
ATOM 2327 O O . ARG A 1 315 ? -2.362 -7.865 -16.710 1.00 30.56 315 ARG A O 1
ATOM 2335 N N . LEU A 1 316 ? -4.032 -6.530 -15.989 1.00 32.46 316 LEU A N 1
ATOM 2336 C CA . LEU A 1 316 ? -5.034 -7.042 -16.914 1.00 33.16 316 LEU A CA 1
ATOM 2337 C C . LEU A 1 316 ? -4.518 -7.141 -18.343 1.00 30.77 316 LEU A C 1
ATOM 2338 O O . LEU A 1 316 ? -4.682 -8.175 -19.001 1.00 35.18 316 LEU A O 1
ATOM 2343 N N . GLY A 1 317 ? -3.911 -6.084 -18.855 1.00 34.72 317 GLY A N 1
ATOM 2344 C CA . GLY A 1 317 ? -3.397 -6.096 -20.214 1.00 34.55 317 GLY A CA 1
ATOM 2345 C C . GLY A 1 317 ? -2.098 -6.866 -20.448 1.00 37.12 317 GLY A C 1
ATOM 2346 O O . GLY A 1 317 ? -1.654 -6.971 -21.594 1.00 37.78 317 GLY A O 1
ATOM 2347 N N . ASP A 1 318 ? -1.483 -7.430 -19.412 1.00 34.81 318 ASP A N 1
ATOM 2348 C CA . ASP A 1 318 ? -0.201 -8.094 -19.593 1.00 34.31 318 ASP A CA 1
ATOM 2349 C C . ASP A 1 318 ? -0.375 -9.323 -20.458 1.00 40.67 318 ASP A C 1
ATOM 2350 O O . ASP A 1 318 ? -1.392 -10.023 -20.384 1.00 37.28 318 ASP A O 1
ATOM 2355 N N . ASN A 1 319 ? 0.645 -9.600 -21.265 1.00 45.14 319 ASN A N 1
ATOM 2356 C CA . ASN A 1 319 ? 0.709 -10.867 -21.985 1.00 41.87 319 ASN A CA 1
ATOM 2357 C C . ASN A 1 319 ? 1.134 -11.944 -20.997 1.00 40.97 319 ASN A C 1
ATOM 2358 O O . ASN A 1 319 ? 2.316 -12.184 -20.785 1.00 46.63 319 ASN A O 1
ATOM 2363 N N . ARG A 1 320 ? 0.166 -12.627 -20.403 1.00 44.70 320 ARG A N 1
ATOM 2364 C CA . ARG A 1 320 ? 0.506 -13.602 -19.370 1.00 43.05 320 ARG A CA 1
ATOM 2365 C C . ARG A 1 320 ? 1.161 -14.842 -19.939 1.00 44.04 320 ARG A C 1
ATOM 2366 O O . ARG A 1 320 ? 1.877 -15.541 -19.213 1.00 45.95 320 ARG A O 1
ATOM 2374 N N . LEU A 1 321 ? 0.910 -15.138 -21.210 1.00 35.87 321 LEU A N 1
ATOM 2375 C CA . LEU A 1 321 ? 1.415 -16.345 -21.840 1.00 44.70 321 LEU A CA 1
ATOM 2376 C C . LEU A 1 321 ? 2.915 -16.273 -22.101 1.00 52.73 321 LEU A C 1
ATOM 2377 O O . LEU A 1 321 ? 3.558 -17.329 -22.181 1.00 52.31 321 LEU A O 1
ATOM 2382 N N . ALA A 1 322 ? 3.483 -15.060 -22.187 1.00 54.25 322 ALA A N 1
ATOM 2383 C CA . ALA A 1 322 ? 4.874 -14.895 -22.604 1.00 59.27 322 ALA A CA 1
ATOM 2384 C C . ALA A 1 322 ? 5.840 -15.557 -21.627 1.00 55.60 322 ALA A C 1
ATOM 2385 O O . ALA A 1 322 ? 6.778 -16.243 -22.046 1.00 52.53 322 ALA A O 1
ATOM 2387 N N . GLN A 1 323 ? 5.646 -15.356 -20.320 1.00 50.34 323 GLN A N 1
ATOM 2388 C CA . GLN A 1 323 ? 6.628 -15.901 -19.393 1.00 50.01 323 GLN A CA 1
ATOM 2389 C C . GLN A 1 323 ? 6.628 -17.423 -19.415 1.00 54.92 323 GLN A C 1
ATOM 2390 O O . GLN A 1 323 ? 7.630 -18.024 -19.018 1.00 58.48 323 GLN A O 1
ATOM 2396 N N . PHE A 1 324 ? 5.554 -18.057 -19.899 1.00 50.53 324 PHE A N 1
ATOM 2397 C CA . PHE A 1 324 ? 5.505 -19.509 -20.039 1.00 45.30 324 PHE A CA 1
ATOM 2398 C C . PHE A 1 324 ? 5.804 -19.964 -21.472 1.00 43.62 324 PHE A C 1
ATOM 2399 O O . PHE A 1 324 ? 5.548 -21.119 -21.803 1.00 46.15 324 PHE A O 1
ATOM 2407 N N . GLU A 1 325 ? 6.351 -19.089 -22.319 1.00 49.09 325 GLU A N 1
ATOM 2408 C CA . GLU A 1 325 ? 6.860 -19.476 -23.630 1.00 59.54 325 GLU A CA 1
ATOM 2409 C C . GLU A 1 325 ? 8.328 -19.896 -23.550 1.00 68.54 325 GLU A C 1
ATOM 2410 O O . GLU A 1 325 ? 9.076 -19.450 -22.667 1.00 66.31 325 GLU A O 1
ATOM 2416 N N . LYS A 1 326 ? 8.741 -20.737 -24.501 1.00 68.11 326 LYS A N 1
ATOM 2417 C CA . LYS A 1 326 ? 10.149 -21.154 -24.610 1.00 68.48 326 LYS A CA 1
ATOM 2418 C C . LYS A 1 326 ? 10.997 -20.094 -25.317 1.00 61.74 326 LYS A C 1
ATOM 2419 O O . LYS A 1 326 ? 10.618 -19.587 -26.380 1.00 74.42 326 LYS A O 1
ATOM 2425 N N . VAL B 1 10 ? -11.885 17.288 -5.276 1.00 95.75 10 VAL B N 1
ATOM 2426 C CA . VAL B 1 10 ? -13.201 17.913 -5.418 1.00 97.76 10 VAL B CA 1
ATOM 2427 C C . VAL B 1 10 ? -13.692 17.741 -6.863 1.00 94.95 10 VAL B C 1
ATOM 2428 O O . VAL B 1 10 ? -13.830 18.729 -7.594 1.00 82.30 10 VAL B O 1
ATOM 2432 N N . ASP B 1 11 ? -13.974 16.480 -7.241 1.00 98.66 11 ASP B N 1
ATOM 2433 C CA . ASP B 1 11 ? -14.345 16.079 -8.605 1.00 98.98 11 ASP B CA 1
ATOM 2434 C C . ASP B 1 11 ? -13.104 16.210 -9.485 1.00 95.43 11 ASP B C 1
ATOM 2435 O O . ASP B 1 11 ? -12.061 16.638 -8.986 1.00 84.89 11 ASP B O 1
ATOM 2440 N N . HIS B 1 12 ? -13.173 15.791 -10.761 1.00 95.96 12 HIS B N 1
ATOM 2441 C CA . HIS B 1 12 ? -12.017 15.811 -11.649 1.00 89.15 12 HIS B CA 1
ATOM 2442 C C . HIS B 1 12 ? -12.078 17.044 -12.562 1.00 75.17 12 HIS B C 1
ATOM 2443 O O . HIS B 1 12 ? -12.892 17.957 -12.386 1.00 73.05 12 HIS B O 1
ATOM 2450 N N . ILE B 1 13 ? -11.166 17.092 -13.516 1.00 67.84 13 ILE B N 1
ATOM 2451 C CA . ILE B 1 13 ? -11.168 18.130 -14.542 1.00 52.24 13 ILE B CA 1
ATOM 2452 C C . ILE B 1 13 ? -12.242 17.783 -15.570 1.00 39.83 13 ILE B C 1
ATOM 2453 O O . ILE B 1 13 ? -12.252 16.660 -16.073 1.00 41.60 13 ILE B O 1
ATOM 2458 N N . PRO B 1 14 ? -13.170 18.679 -15.881 1.00 44.12 14 PRO B N 1
ATOM 2459 C CA . PRO B 1 14 ? -14.211 18.315 -16.849 1.00 44.63 14 PRO B CA 1
ATOM 2460 C C . PRO B 1 14 ? -13.617 18.050 -18.219 1.00 43.95 14 PRO B C 1
ATOM 2461 O O . PRO B 1 14 ? -12.593 18.618 -18.601 1.00 36.60 14 PRO B O 1
ATOM 2465 N N . LEU B 1 15 ? -14.275 17.173 -18.955 1.00 41.86 15 LEU B N 1
ATOM 2466 C CA . LEU B 1 15 ? -13.977 16.951 -20.356 1.00 36.33 15 LEU B CA 1
ATOM 2467 C C . LEU B 1 15 ? -14.944 17.753 -21.194 1.00 39.26 15 LEU B C 1
ATOM 2468 O O . LEU B 1 15 ? -16.030 18.112 -20.742 1.00 39.22 15 LEU B O 1
ATOM 2473 N N . LEU B 1 16 ? -14.512 18.048 -22.427 1.00 38.91 16 LEU B N 1
ATOM 2474 C CA . LEU B 1 16 ? -15.273 18.798 -23.412 1.00 44.16 16 LEU B CA 1
ATOM 2475 C C . LEU B 1 16 ? -15.127 18.115 -24.767 1.00 38.09 16 LEU B C 1
ATOM 2476 O O . LEU B 1 16 ? -14.127 17.443 -25.037 1.00 41.24 16 LEU B O 1
ATOM 2481 N N . ARG B 1 17 ? -16.102 18.306 -25.643 1.00 43.44 17 ARG B N 1
ATOM 2482 C CA . ARG B 1 17 ? -15.901 17.796 -26.996 1.00 48.30 17 ARG B CA 1
ATOM 2483 C C . ARG B 1 17 ? -14.720 18.520 -27.637 1.00 46.00 17 ARG B C 1
ATOM 2484 O O . ARG B 1 17 ? -14.606 19.742 -27.541 1.00 44.78 17 ARG B O 1
ATOM 2492 N N . SER B 1 18 ? -13.828 17.765 -28.274 1.00 46.74 18 SER B N 1
ATOM 2493 C CA . SER B 1 18 ? -12.661 18.363 -28.903 1.00 53.81 18 SER B CA 1
ATOM 2494 C C . SER B 1 18 ? -13.086 19.434 -29.906 1.00 61.40 18 SER B C 1
ATOM 2495 O O . SER B 1 18 ? -14.077 19.252 -30.625 1.00 57.45 18 SER B O 1
ATOM 2498 N N . PRO B 1 19 ? -12.367 20.560 -29.985 1.00 63.48 19 PRO B N 1
ATOM 2499 C CA . PRO B 1 19 ? -12.765 21.609 -30.936 1.00 63.76 19 PRO B CA 1
ATOM 2500 C C . PRO B 1 19 ? -12.502 21.188 -32.373 1.00 64.79 19 PRO B C 1
ATOM 2501 O O . PRO B 1 19 ? -11.421 20.687 -32.704 1.00 58.34 19 PRO B O 1
ATOM 2505 N N . ASP B 1 20 ? -13.513 21.412 -33.218 1.00 72.93 20 ASP B N 1
ATOM 2506 C CA . ASP B 1 20 ? -13.432 21.285 -34.665 1.00 77.52 20 ASP B CA 1
ATOM 2507 C C . ASP B 1 20 ? -12.513 22.349 -35.250 1.00 73.55 20 ASP B C 1
ATOM 2508 O O . ASP B 1 20 ? -12.151 23.318 -34.578 1.00 81.30 20 ASP B O 1
ATOM 2513 N N . PRO B 1 21 ? -12.119 22.202 -36.516 1.00 78.14 21 PRO B N 1
ATOM 2514 C CA . PRO B 1 21 ? -11.720 23.387 -37.295 1.00 74.21 21 PRO B CA 1
ATOM 2515 C C . PRO B 1 21 ? -12.904 24.170 -37.828 1.00 66.23 21 PRO B C 1
ATOM 2516 O O . PRO B 1 21 ? -12.752 25.360 -38.134 1.00 63.53 21 PRO B O 1
ATOM 2520 N N . GLY B 1 22 ? -14.079 23.551 -37.935 1.00 62.56 22 GLY B N 1
ATOM 2521 C CA . GLY B 1 22 ? -15.279 24.325 -38.176 1.00 68.44 22 GLY B CA 1
ATOM 2522 C C . GLY B 1 22 ? -15.590 25.329 -37.083 1.00 70.12 22 GLY B C 1
ATOM 2523 O O . GLY B 1 22 ? -16.419 26.221 -37.304 1.00 65.37 22 GLY B O 1
ATOM 2524 N N . ASP B 1 23 ? -14.949 25.199 -35.917 1.00 64.23 23 ASP B N 1
ATOM 2525 C CA . ASP B 1 23 ? -15.143 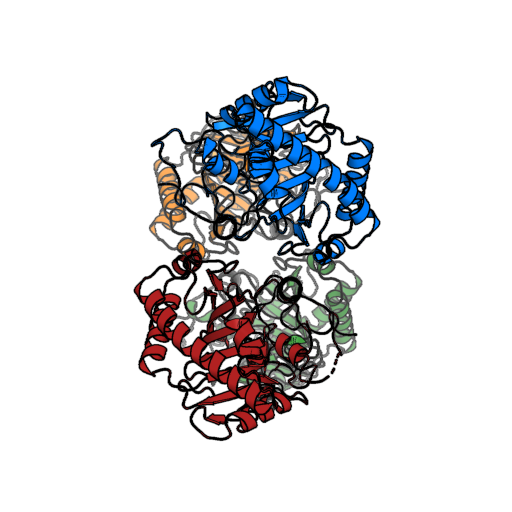26.079 -34.772 1.00 72.70 23 ASP B CA 1
ATOM 2526 C C . ASP B 1 23 ? -14.252 27.316 -34.798 1.00 62.80 23 ASP B C 1
ATOM 2527 O O . ASP B 1 23 ? -14.477 28.238 -34.002 1.00 54.82 23 ASP B O 1
ATOM 2532 N N . VAL B 1 24 ? -13.244 27.355 -35.673 1.00 60.11 24 VAL B N 1
ATOM 2533 C CA . VAL B 1 24 ? -12.339 28.494 -35.696 1.00 60.20 24 VAL B CA 1
ATOM 2534 C C . VAL B 1 24 ? -13.107 29.772 -36.009 1.00 59.97 24 VAL B C 1
ATOM 2535 O O . VAL B 1 24 ? -14.162 29.748 -36.658 1.00 63.63 24 VAL B O 1
ATOM 2539 N N . PHE B 1 25 ? -12.594 30.900 -35.522 1.00 56.31 25 PHE B N 1
ATOM 2540 C CA . PHE B 1 25 ? -13.301 32.168 -35.651 1.00 61.92 25 PHE B CA 1
ATOM 2541 C C . PHE B 1 25 ? -12.373 33.222 -36.241 1.00 60.04 25 PHE B C 1
ATOM 2542 O O . PHE B 1 25 ? -11.501 33.762 -35.551 1.00 59.42 25 PHE B O 1
ATOM 2550 N N . SER B 1 26 ? -12.604 33.553 -37.507 1.00 62.11 26 SER B N 1
ATOM 2551 C CA . SER B 1 26 ? -11.765 34.519 -38.201 1.00 54.14 26 SER B CA 1
ATOM 2552 C C . SER B 1 26 ? -12.195 35.951 -37.957 1.00 50.59 26 SER B C 1
ATOM 2553 O O . SER B 1 26 ? -11.402 36.869 -38.196 1.00 50.70 26 SER B O 1
ATOM 2556 N N . GLY B 1 27 ? -13.401 36.165 -37.446 1.00 50.44 27 GLY B N 1
ATOM 2557 C CA . GLY B 1 27 ? -13.915 37.504 -37.248 1.00 55.41 27 GLY B CA 1
ATOM 2558 C C . GLY B 1 27 ? -13.482 38.229 -35.998 1.00 52.80 27 GLY B C 1
ATOM 2559 O O . GLY B 1 27 ? -14.007 39.305 -35.690 1.00 49.99 27 GLY B O 1
ATOM 2560 N N . VAL B 1 28 ? -12.527 37.691 -35.253 1.00 51.93 28 VAL B N 1
ATOM 2561 C CA . VAL B 1 28 ? -12.080 38.433 -34.074 1.00 48.42 28 VAL B CA 1
ATOM 2562 C C . VAL B 1 28 ? -11.656 39.826 -34.517 1.00 42.60 28 VAL B C 1
ATOM 2563 O O . VAL B 1 28 ? -10.867 39.957 -35.471 1.00 49.14 28 VAL B O 1
ATOM 2567 N N . PRO B 1 29 ? -12.167 40.892 -33.908 1.00 45.85 29 PRO B N 1
ATOM 2568 C CA . PRO B 1 29 ? -11.774 42.240 -34.337 1.00 37.75 29 PRO B CA 1
ATOM 2569 C C . PRO B 1 29 ? -10.335 42.546 -33.976 1.00 51.07 29 PRO B C 1
ATOM 2570 O O . PRO B 1 29 ? -9.858 42.175 -32.903 1.00 44.24 29 PRO B O 1
ATOM 2574 N N . VAL B 1 30 ? -9.666 43.294 -34.848 1.00 41.24 30 VAL B N 1
ATOM 2575 C CA . VAL B 1 30 ? -8.253 43.606 -34.690 1.00 41.89 30 VAL B CA 1
ATOM 2576 C C . VAL B 1 30 ? -8.114 45.113 -34.566 1.00 41.74 30 VAL B C 1
ATOM 2577 O O . VAL B 1 30 ? -8.592 45.867 -35.414 1.00 51.47 30 VAL B O 1
ATOM 2581 N N . VAL B 1 31 ? -7.434 45.547 -33.532 1.00 44.37 31 VAL B N 1
ATOM 2582 C CA . VAL B 1 31 ? -7.339 46.951 -33.198 1.00 40.90 31 VAL B CA 1
ATOM 2583 C C . VAL B 1 31 ? -5.888 47.361 -33.286 1.00 49.34 31 VAL B C 1
ATOM 2584 O O . VAL B 1 31 ? -5.036 46.763 -32.620 1.00 41.55 31 VAL B O 1
ATOM 2588 N N . ASP B 1 32 ? -5.609 48.369 -34.108 1.00 47.02 32 ASP B N 1
ATOM 2589 C CA . ASP B 1 32 ? -4.284 48.979 -34.194 1.00 48.91 32 ASP B CA 1
ATOM 2590 C C . ASP B 1 32 ? -4.307 50.164 -33.249 1.00 48.85 32 ASP B C 1
ATOM 2591 O O . ASP B 1 32 ? -4.879 51.206 -33.555 1.00 52.33 32 ASP B O 1
ATOM 2596 N N . LEU B 1 33 ? -3.702 50.004 -32.085 1.00 50.84 33 LEU B N 1
ATOM 2597 C CA . LEU B 1 33 ? -3.827 51.026 -31.056 1.00 57.24 33 LEU B CA 1
ATOM 2598 C C . LEU B 1 33 ? -3.252 52.343 -31.549 1.00 65.66 33 LEU B C 1
ATOM 2599 O O . LEU B 1 33 ? -3.930 53.383 -31.532 1.00 67.05 33 LEU B O 1
ATOM 2604 N N . GLY B 1 34 ? -2.001 52.316 -31.994 1.00 59.44 34 GLY B N 1
ATOM 2605 C CA . GLY B 1 34 ? -1.441 53.458 -32.680 1.00 73.14 34 GLY B CA 1
ATOM 2606 C C . GLY B 1 34 ? -2.106 53.581 -34.031 1.00 71.41 34 GLY B C 1
ATOM 2607 O O . GLY B 1 34 ? -1.665 52.946 -34.994 1.00 71.38 34 GLY B O 1
ATOM 2608 N N . SER B 1 35 ? -3.186 54.366 -34.117 1.00 64.86 35 SER B N 1
ATOM 2609 C CA . SER B 1 35 ? -3.894 54.467 -35.385 1.00 59.76 35 SER B CA 1
ATOM 2610 C C . SER B 1 35 ? -5.167 55.292 -35.252 1.00 72.90 35 SER B C 1
ATOM 2611 O O . SER B 1 35 ? -5.707 55.442 -34.144 1.00 64.80 35 SER B O 1
ATOM 2614 N N . PRO B 1 36 ? -5.657 55.863 -36.356 1.00 76.27 36 PRO B N 1
ATOM 2615 C CA . PRO B 1 36 ? -6.953 56.547 -36.318 1.00 73.79 36 PRO B CA 1
ATOM 2616 C C . PRO B 1 36 ? -8.094 55.554 -36.471 1.00 68.10 36 PRO B C 1
ATOM 2617 O O . PRO B 1 36 ? -8.021 54.594 -37.244 1.00 69.74 36 PRO B O 1
ATOM 2621 N N . GLY B 1 37 ? -9.165 55.802 -35.732 1.00 60.83 37 GLY B N 1
ATOM 2622 C CA . GLY B 1 37 ? -10.263 54.862 -35.713 1.00 69.09 37 GLY B CA 1
ATOM 2623 C C . GLY B 1 37 ? -10.087 53.696 -34.758 1.00 62.05 37 GLY B C 1
ATOM 2624 O O . GLY B 1 37 ? -10.920 52.784 -34.765 1.00 52.76 37 GLY B O 1
ATOM 2625 N N . ALA B 1 38 ? -9.023 53.691 -33.949 1.00 62.31 38 ALA B N 1
ATOM 2626 C CA . ALA B 1 38 ? -8.845 52.646 -32.945 1.00 64.86 38 ALA B CA 1
ATOM 2627 C C . ALA B 1 38 ? -9.916 52.746 -31.861 1.00 52.57 38 ALA B C 1
ATOM 2628 O O . ALA B 1 38 ? -10.572 51.747 -31.531 1.00 45.96 38 ALA B O 1
ATOM 2630 N N . ALA B 1 39 ? -10.126 53.952 -31.320 1.00 48.57 39 ALA B N 1
ATOM 2631 C CA . ALA B 1 39 ? -11.168 54.160 -30.316 1.00 55.80 39 ALA B CA 1
ATOM 2632 C C . ALA B 1 39 ? -12.519 53.627 -30.788 1.00 57.29 39 ALA B C 1
ATOM 2633 O O . ALA B 1 39 ? -13.238 52.962 -30.025 1.00 51.92 39 ALA B O 1
ATOM 2635 N N . ARG B 1 40 ? -12.868 53.854 -32.052 1.00 48.72 40 ARG B N 1
ATOM 2636 C CA . ARG B 1 40 ? -14.165 53.372 -32.498 1.00 54.48 40 ARG B CA 1
ATOM 2637 C C . ARG B 1 40 ? -14.171 51.868 -32.688 1.00 45.91 40 ARG B C 1
ATOM 2638 O O . ARG B 1 40 ? -15.218 51.228 -32.543 1.00 45.04 40 ARG B O 1
ATOM 2646 N N . ALA B 1 41 ? -13.049 51.297 -33.107 1.00 44.04 41 ALA B N 1
ATOM 2647 C CA . ALA B 1 41 ? -12.993 49.857 -33.274 1.00 51.18 41 ALA B CA 1
ATOM 2648 C C . ALA B 1 41 ? -13.065 49.153 -31.917 1.00 38.83 41 ALA B C 1
ATOM 2649 O O . ALA B 1 41 ? -13.652 48.079 -31.807 1.00 40.70 41 ALA B O 1
ATOM 2651 N N . VAL B 1 42 ? -12.462 49.740 -30.891 1.00 42.75 42 VAL B N 1
ATOM 2652 C CA . VAL B 1 42 ? -12.524 49.179 -29.543 1.00 44.56 42 VAL B CA 1
ATOM 2653 C C . VAL B 1 42 ? -13.975 49.104 -29.070 1.00 45.78 42 VAL B C 1
ATOM 2654 O O . VAL B 1 42 ? -14.482 48.026 -28.725 1.00 36.89 42 VAL B O 1
ATOM 2658 N N . VAL B 1 43 ? -14.678 50.248 -29.092 1.00 42.17 43 VAL B N 1
ATOM 2659 C CA . VAL B 1 43 ? -16.071 50.293 -28.656 1.00 44.19 43 VAL B CA 1
ATOM 2660 C C . VAL B 1 43 ? -16.891 49.248 -29.384 1.00 42.32 43 VAL B C 1
ATOM 2661 O O . VAL B 1 43 ? -17.649 48.485 -28.774 1.00 41.98 43 VAL B O 1
ATOM 2665 N N . ASP B 1 44 ? -16.763 49.207 -30.710 1.00 42.32 44 ASP B N 1
ATOM 2666 C CA . ASP B 1 44 ? -17.570 48.284 -31.498 1.00 43.41 44 ASP B CA 1
ATOM 2667 C C . ASP B 1 44 ? -17.308 46.841 -31.094 1.00 47.37 44 ASP B C 1
ATOM 2668 O O . ASP B 1 44 ? -18.245 46.035 -30.990 1.00 41.61 44 ASP B O 1
ATOM 2673 N N . ALA B 1 45 ? -16.030 46.482 -30.903 1.00 42.06 45 ALA B N 1
ATOM 2674 C CA . ALA B 1 45 ? -15.719 45.109 -30.526 1.00 43.51 45 ALA B CA 1
ATOM 2675 C C . ALA B 1 45 ? -16.252 44.807 -29.129 1.00 30.66 45 ALA B C 1
ATOM 2676 O O . ALA B 1 45 ? -16.885 43.778 -28.922 1.00 37.73 45 ALA B O 1
ATOM 2678 N N . CYS B 1 46 ? -16.052 45.726 -28.194 1.00 37.09 46 CYS B N 1
ATOM 2679 C CA . CYS B 1 46 ? -16.512 45.531 -26.833 1.00 40.50 46 CYS B CA 1
ATOM 2680 C C . CYS B 1 46 ? -18.022 45.371 -26.784 1.00 39.87 46 CYS B C 1
ATOM 2681 O O . CYS B 1 46 ? -18.544 44.659 -25.920 1.00 45.46 46 CYS B O 1
ATOM 2684 N N . GLU B 1 47 ? -18.744 46.029 -27.697 1.00 48.89 47 GLU B N 1
ATOM 2685 C CA . GLU B 1 47 ? -20.200 45.942 -27.703 1.00 45.46 47 GLU B CA 1
ATOM 2686 C C . GLU B 1 47 ? -20.664 44.595 -28.217 1.00 43.14 47 GLU B C 1
ATOM 2687 O O . GLU B 1 47 ? -21.513 43.954 -27.598 1.00 43.33 47 GLU B O 1
ATOM 2693 N N . ARG B 1 48 ? -20.102 44.125 -29.340 1.00 41.97 48 ARG B N 1
ATOM 2694 C CA . ARG B 1 48 ? -20.617 42.882 -29.905 1.00 43.10 48 ARG B CA 1
ATOM 2695 C C . ARG B 1 48 ? -19.920 41.619 -29.404 1.00 43.28 48 ARG B C 1
ATOM 2696 O O . ARG B 1 48 ? -20.516 40.531 -29.496 1.00 34.86 48 ARG B O 1
ATOM 2704 N N . TYR B 1 49 ? -18.674 41.716 -28.906 1.00 40.92 49 TYR B N 1
ATOM 2705 C CA . TYR B 1 49 ? -17.981 40.502 -28.476 1.00 47.53 49 TYR B CA 1
ATOM 2706 C C . TYR B 1 49 ? -17.451 40.505 -27.048 1.00 38.17 49 TYR B C 1
ATOM 2707 O O . TYR B 1 49 ? -17.330 39.423 -26.455 1.00 36.64 49 TYR B O 1
ATOM 2716 N N . GLY B 1 50 ? -17.121 41.693 -26.502 1.00 29.66 50 GLY B N 1
ATOM 2717 C CA . GLY B 1 50 ? -16.430 41.802 -25.233 1.00 38.58 50 GLY B CA 1
ATOM 2718 C C . GLY B 1 50 ? -14.967 41.406 -25.272 1.00 35.09 50 GLY B C 1
ATOM 2719 O O . GLY B 1 50 ? -14.381 41.159 -24.215 1.00 34.24 50 GLY B O 1
ATOM 2720 N N . PHE B 1 51 ? -14.345 41.442 -26.457 1.00 33.41 51 PHE B N 1
ATOM 2721 C CA . PHE B 1 51 ? -13.106 40.756 -26.791 1.00 35.28 51 PHE B CA 1
ATOM 2722 C C . PHE B 1 51 ? -12.562 41.265 -28.125 1.00 35.27 51 PHE B C 1
ATOM 2723 O O . PHE B 1 51 ? -13.321 41.391 -29.091 1.00 37.10 51 PHE B O 1
ATOM 2731 N N . PHE B 1 52 ? -11.248 41.529 -28.178 1.00 31.65 52 PHE B N 1
ATOM 2732 C CA . PHE B 1 52 ? -10.599 41.929 -29.431 1.00 39.30 52 PHE B CA 1
ATOM 2733 C C . PHE B 1 52 ? -9.091 41.718 -29.350 1.00 39.10 52 PHE B C 1
ATOM 2734 O O . PHE B 1 52 ? -8.500 41.644 -28.271 1.00 39.18 52 PHE B O 1
ATOM 2742 N N . LYS B 1 53 ? -8.477 41.623 -30.514 1.00 37.75 53 LYS B N 1
ATOM 2743 C CA . LYS B 1 53 ? -7.025 41.529 -30.626 1.00 37.19 53 LYS B CA 1
ATOM 2744 C C . LYS B 1 53 ? -6.400 42.915 -30.784 1.00 40.69 53 LYS B C 1
ATOM 2745 O O . LYS B 1 53 ? -6.974 43.802 -31.413 1.00 39.78 53 LYS B O 1
ATOM 2751 N N . VAL B 1 54 ? -5.247 43.116 -30.145 1.00 35.27 54 VAL B N 1
ATOM 2752 C CA . VAL B 1 54 ? -4.478 44.353 -30.248 1.00 33.44 54 VAL B CA 1
ATOM 2753 C C . VAL B 1 54 ? -3.155 44.057 -30.954 1.00 48.59 54 VAL B C 1
ATOM 2754 O O . VAL B 1 54 ? -2.426 43.134 -30.558 1.00 31.54 54 VAL B O 1
ATOM 2758 N N . VAL B 1 55 ? -2.849 44.854 -31.988 1.00 47.52 55 VAL B N 1
ATOM 2759 C CA . VAL B 1 55 ? -1.606 44.768 -32.748 1.00 40.73 55 VAL B CA 1
ATOM 2760 C C . VAL B 1 55 ? -0.873 46.102 -32.634 1.00 46.73 55 VAL B C 1
ATOM 2761 O O . VAL B 1 55 ? -1.439 47.104 -32.202 1.00 44.67 55 VAL B O 1
ATOM 2765 N N . ASN B 1 56 ? 0.396 46.101 -33.069 1.00 44.41 56 ASN B N 1
ATOM 2766 C CA . ASN B 1 56 ? 1.248 47.301 -33.119 1.00 45.43 56 ASN B CA 1
ATOM 2767 C C . ASN B 1 56 ? 1.191 48.055 -31.796 1.00 40.44 56 ASN B C 1
ATOM 2768 O O . ASN B 1 56 ? 1.160 49.288 -31.735 1.00 43.56 56 ASN B O 1
ATOM 2773 N N . HIS B 1 57 ? 1.217 47.292 -30.725 1.00 42.36 57 HIS B N 1
ATOM 2774 C CA . HIS B 1 57 ? 1.110 47.769 -29.362 1.00 43.21 57 HIS B CA 1
ATOM 2775 C C . HIS B 1 57 ? 2.413 48.261 -28.783 1.00 39.18 57 HIS B C 1
ATOM 2776 O O . HIS B 1 57 ? 2.413 48.796 -27.659 1.00 40.46 57 HIS B O 1
ATOM 2783 N N . GLY B 1 58 ? 3.524 48.034 -29.477 1.00 37.62 58 GLY B N 1
ATOM 2784 C CA . GLY B 1 58 ? 4.784 48.603 -29.064 1.00 42.14 58 GLY B CA 1
ATOM 2785 C C . GLY B 1 58 ? 5.500 47.899 -27.936 1.00 44.27 58 GLY B C 1
ATOM 2786 O O . GLY B 1 58 ? 6.459 48.462 -27.386 1.00 41.08 58 GLY B O 1
ATOM 2787 N N . VAL B 1 59 ? 5.078 46.705 -27.557 1.00 42.68 59 VAL B N 1
ATOM 2788 C CA . VAL B 1 59 ? 5.808 45.908 -26.579 1.00 38.07 59 VAL B CA 1
ATOM 2789 C C . VAL B 1 59 ? 6.740 45.008 -27.372 1.00 30.14 59 VAL B C 1
ATOM 2790 O O . VAL B 1 59 ? 6.311 44.340 -28.324 1.00 32.95 59 VAL B O 1
ATOM 2794 N N . ALA B 1 60 ? 8.021 45.034 -27.030 1.00 30.89 60 ALA B N 1
ATOM 2795 C CA . ALA B 1 60 ? 9.017 44.407 -27.881 1.00 35.68 60 ALA B CA 1
ATOM 2796 C C . ALA B 1 60 ? 8.841 42.893 -27.854 1.00 39.58 60 ALA B C 1
ATOM 2797 O O . ALA B 1 60 ? 8.569 42.301 -26.802 1.00 35.24 60 ALA B O 1
ATOM 2799 N N . THR B 1 61 ? 8.947 42.271 -29.029 1.00 30.82 61 THR B N 1
ATOM 2800 C CA . THR B 1 61 ? 8.929 40.813 -29.099 1.00 36.99 61 THR B CA 1
ATOM 2801 C C . THR B 1 61 ? 10.062 40.199 -28.292 1.00 37.92 61 THR B C 1
ATOM 2802 O O . THR B 1 61 ? 9.901 39.088 -27.760 1.00 36.52 61 THR B O 1
ATOM 2806 N N . ASP B 1 62 ? 11.194 40.911 -28.170 1.00 34.83 62 ASP B N 1
ATOM 2807 C CA . ASP B 1 62 ? 12.284 40.480 -27.293 1.00 43.26 62 ASP B CA 1
ATOM 2808 C C . ASP B 1 62 ? 11.815 40.285 -25.843 1.00 35.96 62 ASP B C 1
ATOM 2809 O O . ASP B 1 62 ? 12.213 39.321 -25.180 1.00 30.79 62 ASP B O 1
ATOM 2814 N N . THR B 1 63 ? 11.074 41.250 -25.283 1.00 33.14 63 THR B N 1
ATOM 2815 C CA . THR B 1 63 ? 10.718 41.088 -23.883 1.00 37.59 63 THR B CA 1
ATOM 2816 C C . THR B 1 63 ? 9.633 40.027 -23.735 1.00 30.74 63 THR B C 1
ATOM 2817 O O . THR B 1 63 ? 9.685 39.223 -22.799 1.00 36.52 63 THR B O 1
ATOM 2821 N N . MET B 1 64 ? 8.717 39.924 -24.698 1.00 29.54 64 MET B N 1
ATOM 2822 C CA . MET B 1 64 ? 7.767 38.827 -24.664 1.00 26.25 64 MET B CA 1
ATOM 2823 C C . MET B 1 64 ? 8.467 37.481 -24.697 1.00 36.40 64 MET B C 1
ATOM 2824 O O . MET B 1 64 ? 8.124 36.575 -23.917 1.00 31.21 64 MET B O 1
ATOM 2829 N N . ASP B 1 65 ? 9.476 37.334 -25.555 1.00 35.36 65 ASP B N 1
ATOM 2830 C CA . ASP B 1 65 ? 10.112 36.036 -25.741 1.00 28.95 65 ASP B CA 1
ATOM 2831 C C . ASP B 1 65 ? 10.878 35.611 -24.496 1.00 25.76 65 ASP B C 1
ATOM 2832 O O . ASP B 1 65 ? 10.913 34.418 -24.161 1.00 29.73 65 ASP B O 1
ATOM 2837 N N . LYS B 1 66 ? 11.561 36.559 -23.862 1.00 26.43 66 LYS B N 1
ATOM 2838 C CA . LYS B 1 66 ? 12.336 36.294 -22.659 1.00 28.30 66 LYS B CA 1
ATOM 2839 C C . LYS B 1 66 ? 11.446 35.981 -21.450 1.00 30.27 66 LYS B C 1
ATOM 2840 O O . LYS B 1 66 ? 11.780 35.117 -20.641 1.00 28.04 66 LYS B O 1
ATOM 2846 N N . ALA B 1 67 ? 10.328 36.690 -21.290 1.00 31.37 67 ALA B N 1
ATOM 2847 C CA . ALA B 1 67 ? 9.364 36.321 -20.246 1.00 32.70 67 ALA B CA 1
ATOM 2848 C C . ALA B 1 67 ? 8.878 34.897 -20.445 1.00 30.91 67 ALA B C 1
ATOM 2849 O O . ALA B 1 67 ? 8.917 34.078 -19.527 1.00 27.34 67 ALA B O 1
ATOM 2851 N N . GLU B 1 68 ? 8.451 34.566 -21.664 1.00 26.06 68 GLU B N 1
ATOM 2852 C CA . GLU B 1 68 ? 8.039 33.198 -21.931 1.00 31.11 68 GLU B CA 1
ATOM 2853 C C . GLU B 1 68 ? 9.151 32.192 -21.644 1.00 31.48 68 GLU B C 1
ATOM 2854 O O . GLU B 1 68 ? 8.912 31.130 -21.061 1.00 27.98 68 GLU B O 1
ATOM 2860 N N . SER B 1 69 ? 10.363 32.464 -22.110 1.00 30.41 69 SER B N 1
ATOM 2861 C CA . SER B 1 69 ? 11.433 31.496 -21.921 1.00 29.54 69 SER B CA 1
ATOM 2862 C C . SER B 1 69 ? 11.675 31.234 -20.432 1.00 27.21 69 SER B C 1
ATOM 2863 O O . SER B 1 69 ? 11.791 30.084 -20.014 1.00 29.32 69 SER B O 1
ATOM 2866 N N . GLU B 1 70 ? 11.706 32.282 -19.617 1.00 29.77 70 GLU B N 1
ATOM 2867 C CA . GLU B 1 70 ? 11.869 32.108 -18.170 1.00 31.66 70 GLU B CA 1
ATOM 2868 C C . GLU B 1 70 ? 10.702 31.344 -17.549 1.00 28.45 70 GLU B C 1
ATOM 2869 O O . GLU B 1 70 ? 10.911 30.475 -16.708 1.00 32.83 70 GLU B O 1
ATOM 2875 N N . ALA B 1 71 ? 9.477 31.622 -17.983 1.00 27.36 71 ALA B N 1
ATOM 2876 C CA . ALA B 1 71 ? 8.325 30.853 -17.535 1.00 25.73 71 ALA B CA 1
ATOM 2877 C C . ALA B 1 71 ? 8.422 29.377 -17.912 1.00 26.44 71 ALA B C 1
ATOM 2878 O O . ALA B 1 71 ? 8.115 28.500 -17.099 1.00 27.63 71 ALA B O 1
ATOM 2880 N N . VAL B 1 72 ? 8.767 29.077 -19.160 1.00 25.77 72 VAL B N 1
ATOM 2881 C CA . VAL B 1 72 ? 8.896 27.667 -19.559 1.00 28.86 72 VAL B CA 1
ATOM 2882 C C . VAL B 1 72 ? 9.950 26.981 -18.695 1.00 28.14 72 VAL B C 1
ATOM 2883 O O . VAL B 1 72 ? 9.765 25.846 -18.253 1.00 29.93 72 VAL B O 1
ATOM 2887 N N . ARG B 1 73 ? 11.054 27.671 -18.417 1.00 31.40 73 ARG B N 1
ATOM 2888 C CA . ARG B 1 73 ? 12.108 27.128 -17.560 1.00 36.39 73 ARG B CA 1
ATOM 2889 C C . ARG B 1 73 ? 11.579 26.802 -16.159 1.00 31.59 73 ARG B C 1
ATOM 2890 O O . ARG B 1 73 ? 11.779 25.700 -15.633 1.00 30.01 73 ARG B O 1
ATOM 2898 N N . PHE B 1 74 ? 10.882 27.747 -15.545 1.00 32.13 74 PHE B N 1
ATOM 2899 C CA . PHE B 1 74 ? 10.267 27.495 -14.247 1.00 29.28 74 PHE B CA 1
ATOM 2900 C C . PHE B 1 74 ? 9.354 26.267 -14.258 1.00 33.71 74 PHE B C 1
ATOM 2901 O O . PHE B 1 74 ? 9.437 25.399 -13.372 1.00 30.16 74 PHE B O 1
ATOM 2909 N N . PHE B 1 75 ? 8.453 26.188 -15.237 1.00 28.59 75 PHE B N 1
ATOM 2910 C CA . PHE B 1 75 ? 7.494 25.099 -15.252 1.00 32.04 75 PHE B CA 1
ATOM 2911 C C . PHE B 1 75 ? 8.143 23.760 -15.602 1.00 36.22 75 PHE B C 1
ATOM 2912 O O . PHE B 1 75 ? 7.575 22.694 -15.301 1.00 33.62 75 PHE B O 1
ATOM 2920 N N . SER B 1 76 ? 9.327 23.784 -16.192 1.00 34.79 76 SER B N 1
ATOM 2921 C CA . SER B 1 76 ? 10.027 22.532 -16.476 1.00 36.34 76 SER B CA 1
ATOM 2922 C C . SER B 1 76 ? 10.725 21.969 -15.237 1.00 31.13 76 SER B C 1
ATOM 2923 O O . SER B 1 76 ? 11.188 20.833 -15.251 1.00 32.22 76 SER B O 1
ATOM 2926 N N . GLN B 1 77 ? 10.815 22.725 -14.162 1.00 34.96 77 GLN B N 1
ATOM 2927 C CA . GLN B 1 77 ? 11.301 22.118 -12.945 1.00 41.12 77 GLN B CA 1
ATOM 2928 C C . GLN B 1 77 ? 10.442 20.920 -12.531 1.00 42.34 77 GLN B C 1
ATOM 2929 O O . GLN B 1 77 ? 9.386 20.619 -13.103 1.00 36.89 77 GLN B O 1
ATOM 2935 N N . THR B 1 78 ? 10.942 20.201 -11.544 1.00 38.24 78 THR B N 1
ATOM 2936 C CA . THR B 1 78 ? 10.244 19.035 -11.039 1.00 48.69 78 THR B CA 1
ATOM 2937 C C . THR B 1 78 ? 9.096 19.475 -10.134 1.00 39.57 78 THR B C 1
ATOM 2938 O O . THR B 1 78 ? 9.123 20.560 -9.537 1.00 39.93 78 THR B O 1
ATOM 2942 N N . GLN B 1 79 ? 8.086 18.616 -10.022 1.00 45.52 79 GLN B N 1
ATOM 2943 C CA . GLN B 1 79 ? 6.916 18.986 -9.227 1.00 39.74 79 GLN B CA 1
ATOM 2944 C C . GLN B 1 79 ? 7.270 19.348 -7.798 1.00 38.22 79 GLN B C 1
ATOM 2945 O O . GLN B 1 79 ? 6.759 20.371 -7.313 1.00 39.63 79 GLN B O 1
ATOM 2951 N N . PRO B 1 80 ? 8.152 18.623 -7.085 1.00 46.10 80 PRO B N 1
ATOM 2952 C CA . PRO B 1 80 ? 8.540 19.106 -5.751 1.00 42.65 80 PRO B CA 1
ATOM 2953 C C . PRO B 1 80 ? 9.233 20.460 -5.772 1.00 37.98 80 PRO B C 1
ATOM 2954 O O . PRO B 1 80 ? 8.998 21.276 -4.880 1.00 44.63 80 PRO B O 1
ATOM 2958 N N . ASP B 1 81 ? 10.053 20.759 -6.770 1.00 47.10 81 ASP B N 1
ATOM 2959 C CA . ASP B 1 81 ? 10.721 22.066 -6.760 1.00 46.51 81 ASP B CA 1
ATOM 2960 C C . ASP B 1 81 ? 9.725 23.199 -7.005 1.00 41.23 81 ASP B C 1
ATOM 2961 O O . ASP B 1 81 ? 9.874 24.300 -6.464 1.00 43.44 81 ASP B O 1
ATOM 2966 N N . LYS B 1 82 ? 8.733 22.965 -7.871 1.00 39.60 82 LYS B N 1
ATOM 2967 C CA . LYS B 1 82 ? 7.693 23.973 -8.088 1.00 38.69 82 LYS B CA 1
ATOM 2968 C C . LYS B 1 82 ? 6.812 24.114 -6.850 1.00 35.50 82 LYS B C 1
ATOM 2969 O O . LYS B 1 82 ? 6.469 25.227 -6.455 1.00 36.54 82 LYS B O 1
ATOM 2975 N N . ASP B 1 83 ? 6.474 22.997 -6.202 1.00 41.64 83 ASP B N 1
ATOM 2976 C CA . ASP B 1 83 ? 5.600 23.042 -5.037 1.00 34.90 83 ASP B CA 1
ATOM 2977 C C . ASP B 1 83 ? 6.184 23.910 -3.927 1.00 37.89 83 ASP B C 1
ATOM 2978 O O . ASP B 1 83 ? 5.436 24.411 -3.095 1.00 43.50 83 ASP B O 1
ATOM 2983 N N . ARG B 1 84 ? 7.495 24.155 -3.922 1.00 44.36 84 ARG B N 1
ATOM 2984 C CA . ARG B 1 84 ? 8.055 25.059 -2.927 1.00 36.25 84 ARG B CA 1
ATOM 2985 C C . ARG B 1 84 ? 7.558 26.482 -3.089 1.00 43.75 84 ARG B C 1
ATOM 2986 O O . ARG B 1 84 ? 7.634 27.269 -2.139 1.00 39.52 84 ARG B O 1
ATOM 2994 N N . SER B 1 85 ? 7.093 26.850 -4.281 1.00 44.42 85 SER B N 1
ATOM 2995 C CA . SER B 1 85 ? 6.555 28.190 -4.472 1.00 38.91 85 SER B CA 1
ATOM 2996 C C . SER B 1 85 ? 5.045 28.232 -4.289 1.00 33.38 85 SER B C 1
ATOM 2997 O O . SER B 1 85 ? 4.448 29.308 -4.417 1.00 38.50 85 SER B O 1
ATOM 3000 N N . GLY B 1 86 ? 4.426 27.105 -3.956 1.00 40.10 86 GLY B N 1
ATOM 3001 C CA . GLY B 1 86 ? 2.994 27.042 -3.785 1.00 44.98 86 GLY B CA 1
ATOM 3002 C C . GLY B 1 86 ? 2.572 26.908 -2.331 1.00 38.34 86 GLY B C 1
ATOM 3003 O O . GLY B 1 86 ? 3.404 26.726 -1.455 1.00 44.47 86 GLY B O 1
ATOM 3004 N N . PRO B 1 87 ? 1.259 27.000 -2.050 1.00 44.62 87 PRO B N 1
ATOM 3005 C CA . PRO B 1 87 ? 0.218 27.183 -3.075 1.00 39.79 87 PRO B CA 1
ATOM 3006 C C . PRO B 1 87 ? 0.051 28.637 -3.538 1.00 36.83 87 PRO B C 1
ATOM 3007 O O . PRO B 1 87 ? 0.842 29.525 -3.184 1.00 39.43 87 PRO B O 1
ATOM 3011 N N . ALA B 1 88 ? -1.012 28.862 -4.314 1.00 38.37 88 ALA B N 1
ATOM 3012 C CA . ALA B 1 88 ? -1.137 30.030 -5.163 1.00 32.38 88 ALA B CA 1
ATOM 3013 C C . ALA B 1 88 ? -1.735 31.230 -4.451 1.00 30.46 88 ALA B C 1
ATOM 3014 O O . ALA B 1 88 ? -1.771 32.312 -5.028 1.00 27.96 88 ALA B O 1
ATOM 3016 N N . TYR B 1 89 ? -2.127 31.080 -3.191 1.00 28.91 89 TYR B N 1
ATOM 3017 C CA . TYR B 1 89 ? -2.816 32.101 -2.424 1.00 30.65 89 TYR B CA 1
ATOM 3018 C C . TYR B 1 89 ? -2.117 32.379 -1.095 1.00 31.63 89 TYR B C 1
ATOM 3019 O O . TYR B 1 89 ? -1.700 31.453 -0.403 1.00 27.04 89 TYR B O 1
ATOM 3028 N N . PRO B 1 90 ? -1.944 33.640 -0.718 1.00 27.85 90 PRO B N 1
ATOM 3029 C CA . PRO B 1 90 ? -2.321 34.864 -1.442 1.00 34.97 90 PRO B CA 1
ATOM 3030 C C . PRO B 1 90 ? -1.627 35.098 -2.796 1.00 38.06 90 PRO B C 1
ATOM 3031 O O . PRO B 1 90 ? -2.175 35.853 -3.582 1.00 37.05 90 PRO B O 1
ATOM 3035 N N . PHE B 1 91 ? -0.469 34.473 -3.029 1.00 34.36 91 PHE B N 1
ATOM 3036 C CA . PHE B 1 91 ? 0.245 34.511 -4.305 1.00 31.91 91 PHE B CA 1
ATOM 3037 C C . PHE B 1 91 ? 1.148 33.277 -4.364 1.00 31.60 91 PHE B C 1
ATOM 3038 O O . PHE B 1 91 ? 1.426 32.648 -3.346 1.00 34.43 91 PHE B O 1
ATOM 3046 N N . GLY B 1 92 ? 1.606 32.937 -5.566 1.00 28.90 92 GLY B N 1
ATOM 3047 C CA . GLY B 1 92 ? 2.491 31.797 -5.691 1.00 24.73 92 GLY B CA 1
ATOM 3048 C C . GLY B 1 92 ? 2.059 30.844 -6.770 1.00 29.25 92 GLY B C 1
ATOM 3049 O O . GLY B 1 92 ? 1.371 31.225 -7.732 1.00 27.33 92 GLY B O 1
ATOM 3050 N N . TYR B 1 93 ? 2.496 29.596 -6.604 1.00 28.00 93 TYR B N 1
ATOM 3051 C CA . TYR B 1 93 ? 2.396 28.570 -7.622 1.00 28.20 93 TYR B CA 1
ATOM 3052 C C . TYR B 1 93 ? 1.227 27.664 -7.299 1.00 30.19 93 TYR B C 1
ATOM 3053 O O . TYR B 1 93 ? 1.023 27.310 -6.143 1.00 31.35 93 TYR B O 1
ATOM 3062 N N . GLY B 1 94 ? 0.480 27.283 -8.328 1.00 28.67 94 GLY B N 1
ATOM 3063 C CA . GLY B 1 94 ? -0.666 26.413 -8.163 1.00 27.20 94 GLY B CA 1
ATOM 3064 C C . GLY B 1 94 ? -0.665 25.357 -9.249 1.00 29.49 94 GLY B C 1
ATOM 3065 O O . GLY B 1 94 ? -0.069 25.525 -10.317 1.00 27.81 94 GLY B O 1
ATOM 3066 N N . SER B 1 95 ? -1.346 24.250 -8.953 1.00 26.26 95 SER B N 1
ATOM 3067 C CA . SER B 1 95 ? -1.446 23.104 -9.837 1.00 30.59 95 SER B CA 1
ATOM 3068 C C . SER B 1 95 ? -2.875 22.585 -9.830 1.00 28.75 95 SER B C 1
ATOM 3069 O O . SER B 1 95 ? -3.383 22.202 -8.778 1.00 32.79 95 SER B O 1
ATOM 3072 N N . LYS B 1 96 ? -3.521 22.587 -10.997 1.00 29.73 96 LYS B N 1
ATOM 3073 C CA . LYS B 1 96 ? -4.860 22.041 -11.234 1.00 35.50 96 LYS B CA 1
ATOM 3074 C C . LYS B 1 96 ? -5.996 22.813 -10.575 1.00 28.88 96 LYS B C 1
ATOM 3075 O O . LYS B 1 96 ? -6.970 23.157 -11.249 1.00 32.95 96 LYS B O 1
ATOM 3081 N N . ARG B 1 97 ? -5.886 23.121 -9.299 1.00 28.82 97 ARG B N 1
ATOM 3082 C CA . ARG B 1 97 ? -6.983 23.743 -8.566 1.00 28.10 97 ARG B CA 1
ATOM 3083 C C . ARG B 1 97 ? -7.070 25.221 -8.887 1.00 28.27 97 ARG B C 1
ATOM 3084 O O . ARG B 1 97 ? -6.065 25.946 -8.887 1.00 29.20 97 ARG B O 1
ATOM 3092 N N . ILE B 1 98 ? -8.282 25.665 -9.177 1.00 26.77 98 ILE B N 1
ATOM 3093 C CA . ILE B 1 98 ? -8.559 27.030 -9.562 1.00 29.48 98 ILE B CA 1
ATOM 3094 C C . ILE B 1 98 ? -9.521 27.583 -8.524 1.00 27.21 98 ILE B C 1
ATOM 3095 O O . ILE B 1 98 ? -10.633 27.068 -8.377 1.00 25.69 98 ILE B O 1
ATOM 3100 N N . GLY B 1 99 ? -9.109 28.620 -7.823 1.00 26.45 99 GLY B N 1
ATOM 3101 C CA . GLY B 1 99 ? -9.970 29.186 -6.792 1.00 31.22 99 GLY B CA 1
ATOM 3102 C C . GLY B 1 99 ? -10.125 28.221 -5.616 1.00 30.64 99 GLY B C 1
ATOM 3103 O O . GLY B 1 99 ? -9.383 27.250 -5.450 1.00 25.80 99 GLY B O 1
ATOM 3104 N N . PHE B 1 100 ? -11.173 28.480 -4.842 1.00 29.89 100 PHE B N 1
ATOM 3105 C CA . PHE B 1 100 ? -11.383 27.874 -3.538 1.00 33.32 100 PHE B CA 1
ATOM 3106 C C . PHE B 1 100 ? -12.461 26.809 -3.510 1.00 32.56 100 PHE B C 1
ATOM 3107 O O . PHE B 1 100 ? -12.563 26.090 -2.507 1.00 34.42 100 PHE B O 1
ATOM 3115 N N . ASN B 1 101 ? -13.239 26.660 -4.579 1.00 27.80 101 ASN B N 1
ATOM 3116 C CA . ASN B 1 101 ? -14.500 25.944 -4.501 1.00 34.24 101 ASN B CA 1
ATOM 3117 C C . ASN B 1 101 ? -14.579 24.711 -5.372 1.00 32.89 101 ASN B C 1
ATOM 3118 O O . ASN B 1 101 ? -15.672 24.316 -5.777 1.00 35.71 101 ASN B O 1
ATOM 3123 N N . GLY B 1 102 ? -13.446 24.065 -5.652 1.00 33.01 102 GLY B N 1
ATOM 3124 C CA . GLY B 1 102 ? -13.450 22.775 -6.324 1.00 36.66 102 GLY B CA 1
ATOM 3125 C C . GLY B 1 102 ? -13.159 22.771 -7.826 1.00 33.84 102 GLY B C 1
ATOM 3126 O O . GLY B 1 102 ? -12.982 21.687 -8.397 1.00 35.96 102 GLY B O 1
ATOM 3127 N N . ASP B 1 103 ? -13.098 23.928 -8.483 1.00 31.77 103 ASP B N 1
ATOM 3128 C CA . ASP B 1 103 ? -12.822 23.961 -9.923 1.00 31.98 103 ASP B CA 1
ATOM 3129 C C . ASP B 1 103 ? -11.429 23.442 -10.218 1.00 25.11 103 ASP B C 1
ATOM 3130 O O . ASP B 1 103 ? -10.490 23.601 -9.442 1.00 31.01 103 ASP B O 1
ATOM 3135 N N . MET B 1 104 ? -11.290 22.787 -11.359 1.00 30.46 104 MET B N 1
ATOM 3136 C CA . MET B 1 104 ? -9.986 22.283 -11.717 1.00 31.32 104 MET B CA 1
ATOM 3137 C C . MET B 1 104 ? -9.820 22.345 -13.222 1.00 27.58 104 MET B C 1
ATOM 3138 O O . MET B 1 104 ? -10.791 22.283 -13.980 1.00 31.21 104 MET B O 1
ATOM 3143 N N . GLY B 1 105 ? -8.573 22.467 -13.630 1.00 27.06 105 GLY B N 1
ATOM 3144 C CA . GLY B 1 105 ? -8.218 22.421 -15.028 1.00 27.88 105 GLY B CA 1
ATOM 3145 C C . GLY B 1 105 ? -6.910 21.677 -15.215 1.00 27.24 105 GLY B C 1
ATOM 3146 O O . GLY B 1 105 ? -6.147 21.466 -14.280 1.00 28.48 105 GLY B O 1
ATOM 3147 N N . TRP B 1 106 ? -6.651 21.316 -16.452 1.00 27.95 106 TRP B N 1
ATOM 3148 C CA . TRP B 1 106 ? -5.355 20.745 -16.782 1.00 28.21 106 TRP B CA 1
ATOM 3149 C C . TRP B 1 106 ? -4.363 21.906 -16.909 1.00 31.37 106 TRP B C 1
ATOM 3150 O O . TRP B 1 106 ? -4.035 22.381 -17.992 1.00 27.88 106 TRP B O 1
ATOM 3161 N N . LEU B 1 107 ? -3.870 22.372 -15.766 1.00 34.01 107 LEU B N 1
ATOM 3162 C CA . LEU B 1 107 ? -2.934 23.478 -15.817 1.00 29.11 107 LEU B CA 1
ATOM 3163 C C . LEU B 1 107 ? -2.123 23.547 -14.551 1.00 28.48 107 LEU B C 1
ATOM 3164 O O . LEU B 1 107 ? -2.507 23.028 -13.505 1.00 27.57 107 LEU B O 1
ATOM 3169 N N . GLU B 1 108 ? -1.058 24.340 -14.643 1.00 25.47 108 GLU B N 1
ATOM 3170 C CA . GLU B 1 108 ? -0.282 24.825 -13.510 1.00 25.00 108 GLU B CA 1
ATOM 3171 C C . GLU B 1 108 ? -0.035 26.309 -13.768 1.00 28.90 108 GLU B C 1
ATOM 3172 O O . GLU B 1 108 ? -0.081 26.769 -14.916 1.00 25.39 108 GLU B O 1
ATOM 3178 N N . TYR B 1 109 ? 0.228 27.073 -12.725 1.00 24.85 109 TYR B N 1
ATOM 3179 C CA . TYR B 1 109 ? 0.250 28.515 -12.921 1.00 25.36 109 TYR B CA 1
ATOM 3180 C C . TYR B 1 109 ? 0.930 29.235 -11.768 1.00 24.00 109 TYR B C 1
ATOM 3181 O O . TYR B 1 109 ? 1.243 28.654 -10.736 1.00 25.00 109 TYR B O 1
ATOM 3190 N N . LEU B 1 110 ? 1.228 30.493 -12.024 1.00 22.70 110 LEU B N 1
ATOM 3191 C CA . LEU B 1 110 ? 1.730 31.453 -11.054 1.00 23.19 110 LEU B CA 1
ATOM 3192 C C . LEU B 1 110 ? 0.685 32.538 -10.966 1.00 29.24 110 LEU B C 1
ATOM 3193 O O . LEU B 1 110 ? 0.239 33.036 -11.993 1.00 27.14 110 LEU B O 1
ATOM 3198 N N . LEU B 1 111 ? 0.275 32.874 -9.754 1.00 25.28 111 LEU B N 1
ATOM 3199 C CA . LEU B 1 111 ? -0.662 33.959 -9.506 1.00 25.26 111 LEU B CA 1
ATOM 3200 C C . LEU B 1 111 ? 0.096 34.984 -8.701 1.00 25.51 111 LEU B C 1
ATOM 3201 O O . LEU B 1 111 ? 0.554 34.670 -7.597 1.00 25.75 111 LEU B O 1
ATOM 3206 N N . LEU B 1 112 ? 0.219 36.187 -9.233 1.00 25.48 112 LEU B N 1
ATOM 3207 C CA . LEU B 1 112 ? 1.156 37.177 -8.734 1.00 30.08 112 LEU B CA 1
ATOM 3208 C C . LEU B 1 112 ? 0.435 38.507 -8.596 1.00 28.47 112 LEU B C 1
ATOM 3209 O O . LEU B 1 112 ? -0.607 38.733 -9.210 1.00 32.85 112 LEU B O 1
ATOM 3214 N N . ALA B 1 113 ? 1.026 39.388 -7.799 1.00 31.91 113 ALA B N 1
ATOM 3215 C CA . ALA B 1 113 ? 0.454 40.669 -7.415 1.00 35.60 113 ALA B CA 1
ATOM 3216 C C . ALA B 1 113 ? 1.371 41.784 -7.864 1.00 30.02 113 ALA B C 1
ATOM 3217 O O . ALA B 1 113 ? 2.584 41.673 -7.736 1.00 36.12 113 ALA B O 1
ATOM 3219 N N . LEU B 1 114 ? 0.786 42.865 -8.376 1.00 33.46 114 LEU B N 1
ATOM 3220 C CA . LEU B 1 114 ? 1.520 44.021 -8.846 1.00 42.56 114 LEU B CA 1
ATOM 3221 C C . LEU B 1 114 ? 1.379 45.203 -7.891 1.00 42.39 114 LEU B C 1
ATOM 3222 O O . LEU B 1 114 ? 0.380 45.343 -7.192 1.00 42.33 114 LEU B O 1
ATOM 3227 N N . ASP B 1 115 ? 2.408 46.036 -7.852 1.00 44.22 115 ASP B N 1
ATOM 3228 C CA . ASP B 1 115 ? 2.330 47.382 -7.292 1.00 47.51 115 ASP B CA 1
ATOM 3229 C C . ASP B 1 115 ? 2.626 48.345 -8.438 1.00 47.26 115 ASP B C 1
ATOM 3230 O O . ASP B 1 115 ? 3.724 48.338 -9.003 1.00 54.43 115 ASP B O 1
ATOM 3235 N N . ASP B 1 116 ? 1.629 49.119 -8.835 1.00 49.32 116 ASP B N 1
ATOM 3236 C CA . ASP B 1 116 ? 1.785 50.004 -9.980 1.00 44.19 116 ASP B CA 1
ATOM 3237 C C . ASP B 1 116 ? 2.108 49.233 -11.270 1.00 47.74 116 ASP B C 1
ATOM 3238 O O . ASP B 1 116 ? 1.200 48.643 -11.861 1.00 43.31 116 ASP B O 1
ATOM 3243 N N . ALA B 1 117 ? 3.361 49.243 -11.754 1.00 43.82 117 ALA B N 1
ATOM 3244 C CA . ALA B 1 117 ? 3.688 48.584 -13.019 1.00 40.21 117 ALA B CA 1
ATOM 3245 C C . ALA B 1 117 ? 4.780 47.540 -12.856 1.00 35.44 117 ALA B C 1
ATOM 3246 O O . ALA B 1 117 ? 5.512 47.217 -13.806 1.00 37.73 117 ALA B O 1
ATOM 3248 N N . SER B 1 118 ? 4.877 46.963 -11.668 1.00 34.21 118 SER B N 1
ATOM 3249 C CA . SER B 1 118 ? 5.901 45.973 -11.396 1.00 37.31 118 SER B CA 1
ATOM 3250 C C . SER B 1 118 ? 5.294 44.912 -10.507 1.00 39.74 118 SER B C 1
ATOM 3251 O O . SER B 1 118 ? 4.219 45.106 -9.930 1.00 39.93 118 SER B O 1
ATOM 3254 N N . LEU B 1 119 ? 5.979 43.775 -10.417 1.00 34.37 119 LEU B N 1
ATOM 3255 C CA . LEU B 1 119 ? 5.674 42.844 -9.344 1.00 40.40 119 LEU B CA 1
ATOM 3256 C C . LEU B 1 119 ? 5.724 43.566 -8.014 1.00 37.07 119 LEU B C 1
ATOM 3257 O O . LEU B 1 119 ? 6.548 44.460 -7.813 1.00 39.93 119 LEU B O 1
ATOM 3262 N N . ALA B 1 120 ? 4.854 43.167 -7.094 1.00 43.26 120 ALA B N 1
ATOM 3263 C CA . ALA B 1 120 ? 4.909 43.706 -5.739 1.00 46.33 120 ALA B CA 1
ATOM 3264 C C . ALA B 1 120 ? 6.047 43.039 -4.969 1.00 37.75 120 ALA B C 1
ATOM 3265 O O . ALA B 1 120 ? 6.294 41.831 -5.102 1.00 40.13 120 ALA B O 1
ATOM 3267 N N . ASP B 1 121 ? 6.778 43.831 -4.189 1.00 48.26 121 ASP B N 1
ATOM 3268 C CA . ASP B 1 121 ? 7.841 43.234 -3.386 1.00 50.79 121 ASP B CA 1
ATOM 3269 C C . ASP B 1 121 ? 7.254 42.267 -2.368 1.00 42.03 121 ASP B C 1
ATOM 3270 O O . ASP B 1 121 ? 7.892 41.275 -2.010 1.00 43.29 121 ASP B O 1
ATOM 3275 N N . ALA B 1 122 ? 6.014 42.501 -1.935 1.00 51.07 122 ALA B N 1
ATOM 3276 C CA . ALA B 1 122 ? 5.360 41.535 -1.050 1.00 54.19 122 ALA B CA 1
ATOM 3277 C C . ALA B 1 122 ? 5.194 40.188 -1.738 1.00 51.93 122 ALA B C 1
ATOM 3278 O O . ALA B 1 122 ? 5.222 39.136 -1.078 1.00 48.92 122 ALA B O 1
ATOM 3280 N N . CYS B 1 123 ? 5.020 40.201 -3.068 1.00 48.08 123 CYS B N 1
ATOM 3281 C CA . CYS B 1 123 ? 4.865 38.984 -3.854 1.00 37.31 123 CYS B CA 1
ATOM 3282 C C . CYS B 1 123 ? 6.237 38.399 -4.135 1.00 41.12 123 CYS B C 1
ATOM 3283 O O . CYS B 1 123 ? 6.843 38.678 -5.166 1.00 39.11 123 CYS B O 1
ATOM 3286 N N . THR B 1 124 ? 6.700 37.518 -3.245 1.00 40.80 124 THR B N 1
ATOM 3287 C CA . THR B 1 124 ? 8.072 36.997 -3.273 1.00 39.11 124 THR B CA 1
ATOM 3288 C C . THR B 1 124 ? 8.274 35.882 -4.295 1.00 45.46 124 THR B C 1
ATOM 3289 O O . THR B 1 124 ? 9.420 35.472 -4.531 1.00 43.80 124 THR B O 1
ATOM 3293 N N . VAL B 1 125 ? 7.204 35.353 -4.882 1.00 39.34 125 VAL B N 1
ATOM 3294 C CA . VAL B 1 125 ? 7.291 34.428 -6.017 1.00 42.17 125 VAL B CA 1
ATOM 3295 C C . VAL B 1 125 ? 7.244 35.240 -7.307 1.00 35.68 125 VAL B C 1
ATOM 3296 O O . VAL B 1 125 ? 6.469 36.209 -7.406 1.00 38.84 125 VAL B O 1
ATOM 3300 N N . PRO B 1 126 ? 8.092 34.942 -8.300 1.00 38.68 126 PRO B N 1
ATOM 3301 C CA . PRO B 1 126 ? 9.221 33.987 -8.283 1.00 47.03 126 PRO B CA 1
ATOM 3302 C C . PRO B 1 126 ? 10.433 34.595 -7.594 1.00 37.07 126 PRO B C 1
ATOM 3303 O O . PRO B 1 126 ? 10.585 35.821 -7.604 1.00 43.93 126 PRO B O 1
ATOM 3307 N N . SER B 1 127 ? 11.272 33.747 -7.008 1.00 42.90 127 SER B N 1
ATOM 3308 C CA . SER B 1 127 ? 12.447 34.201 -6.272 1.00 52.48 127 SER B CA 1
ATOM 3309 C C . SER B 1 127 ? 13.627 34.437 -7.202 1.00 42.63 127 SER B C 1
ATOM 3310 O O . SER B 1 127 ? 14.373 35.401 -7.018 1.00 49.44 127 SER B O 1
ATOM 3313 N N . CYS B 1 128 ? 13.788 33.589 -8.224 1.00 44.96 128 CYS B N 1
ATOM 3314 C CA . CYS B 1 128 ? 14.885 33.737 -9.190 1.00 48.36 128 CYS B CA 1
ATOM 3315 C C . CYS B 1 128 ? 14.861 35.126 -9.825 1.00 44.61 128 CYS B C 1
ATOM 3316 O O . CYS B 1 128 ? 13.888 35.488 -10.510 1.00 38.54 128 CYS B O 1
ATOM 3319 N N . ALA B 1 129 ? 15.954 35.883 -9.618 1.00 40.16 129 ALA B N 1
ATOM 3320 C CA . ALA B 1 129 ? 16.021 37.284 -10.050 1.00 35.70 129 ALA B CA 1
ATOM 3321 C C . ALA B 1 129 ? 15.875 37.455 -11.560 1.00 39.62 129 ALA B C 1
ATOM 3322 O O . ALA B 1 129 ? 15.351 38.473 -12.011 1.00 41.88 129 ALA B O 1
ATOM 3324 N N . VAL B 1 130 ? 16.351 36.485 -12.353 1.00 33.26 130 VAL B N 1
ATOM 3325 C CA . VAL B 1 130 ? 16.268 36.571 -13.807 1.00 35.25 130 VAL B CA 1
ATOM 3326 C C . VAL B 1 130 ? 14.823 36.418 -14.287 1.00 37.15 130 VAL B C 1
ATOM 3327 O O . VAL B 1 130 ? 14.372 37.129 -15.185 1.00 30.54 130 VAL B O 1
ATOM 3331 N N . PHE B 1 131 ? 14.087 35.462 -13.727 1.00 41.26 131 PHE B N 1
ATOM 3332 C CA . PHE B 1 131 ? 12.659 35.341 -14.019 1.00 34.04 131 PHE B CA 1
ATOM 3333 C C . PHE B 1 131 ? 11.921 36.621 -13.633 1.00 30.84 131 PHE B C 1
ATOM 3334 O O . PHE B 1 131 ? 11.225 37.218 -14.463 1.00 30.17 131 PHE B O 1
ATOM 3342 N N . ARG B 1 132 ? 12.102 37.081 -12.381 1.00 32.49 132 ARG B N 1
ATOM 3343 C CA . ARG B 1 132 ? 11.470 38.304 -11.887 1.00 38.92 132 ARG B CA 1
ATOM 3344 C C . ARG B 1 132 ? 11.748 39.497 -12.785 1.00 36.61 132 ARG B C 1
ATOM 3345 O O . ARG B 1 132 ? 10.861 40.332 -13.018 1.00 33.75 132 ARG B O 1
ATOM 3353 N N . ALA B 1 133 ? 12.999 39.630 -13.239 1.00 35.48 133 ALA B N 1
ATOM 3354 C CA . ALA B 1 133 ? 13.364 40.755 -14.095 1.00 28.73 133 ALA B CA 1
ATOM 3355 C C . ALA B 1 133 ? 12.733 40.633 -15.479 1.00 29.64 133 ALA B C 1
ATOM 3356 O O . ALA B 1 133 ? 12.279 41.624 -16.041 1.00 33.65 133 ALA B O 1
ATOM 3358 N N . ALA B 1 134 ? 12.681 39.428 -16.052 1.00 31.37 134 ALA B N 1
ATOM 3359 C CA . ALA B 1 134 ? 11.985 39.296 -17.336 1.00 35.50 134 ALA B CA 1
ATOM 3360 C C . ALA B 1 134 ? 10.482 39.525 -17.160 1.00 31.91 134 ALA B C 1
ATOM 3361 O O . ALA B 1 134 ? 9.821 40.120 -18.027 1.00 28.84 134 ALA B O 1
ATOM 3363 N N . LEU B 1 135 ? 9.920 39.088 -16.033 1.00 29.80 135 LEU B N 1
ATOM 3364 C CA . LEU B 1 135 ? 8.503 39.355 -15.817 1.00 34.93 135 LEU B CA 1
ATOM 3365 C C . LEU B 1 135 ? 8.258 40.854 -15.710 1.00 26.44 135 LEU B C 1
ATOM 3366 O O . LEU B 1 135 ? 7.315 41.391 -16.313 1.00 29.26 135 LEU B O 1
ATOM 3371 N N . ASN B 1 136 ? 9.103 41.559 -14.959 1.00 34.61 136 ASN B N 1
ATOM 3372 C CA . ASN B 1 136 ? 8.860 42.983 -14.729 1.00 30.69 136 ASN B CA 1
ATOM 3373 C C . ASN B 1 136 ? 8.911 43.799 -16.017 1.00 34.00 136 ASN B C 1
ATOM 3374 O O . ASN B 1 136 ? 8.096 44.712 -16.201 1.00 35.97 136 ASN B O 1
ATOM 3379 N N . GLU B 1 137 ? 9.834 43.473 -16.936 1.00 34.30 137 GLU B N 1
ATOM 3380 C CA . GLU B 1 137 ? 9.860 44.173 -18.223 1.00 32.45 137 GLU B CA 1
ATOM 3381 C C . GLU B 1 137 ? 8.573 43.914 -18.988 1.00 31.14 137 GLU B C 1
ATOM 3382 O O . GLU B 1 137 ? 7.982 44.819 -19.575 1.00 30.95 137 GLU B O 1
ATOM 3388 N N . TYR B 1 138 ? 8.135 42.660 -19.024 1.00 29.47 138 TYR B N 1
ATOM 3389 C CA . TYR B 1 138 ? 6.887 42.377 -19.724 1.00 28.28 138 TYR B CA 1
ATOM 3390 C C . TYR B 1 138 ? 5.713 43.120 -19.071 1.00 30.60 138 TYR B C 1
ATOM 3391 O O . TYR B 1 138 ? 4.850 43.676 -19.769 1.00 29.01 138 TYR B O 1
ATOM 3400 N N . ILE B 1 139 ? 5.669 43.139 -17.735 1.00 30.94 139 ILE B N 1
ATOM 3401 C CA . ILE B 1 139 ? 4.522 43.696 -17.007 1.00 29.75 139 ILE B CA 1
ATOM 3402 C C . ILE B 1 139 ? 4.407 45.198 -17.248 1.00 31.94 139 ILE B C 1
ATOM 3403 O O . ILE B 1 139 ? 3.323 45.724 -17.517 1.00 33.28 139 ILE B O 1
ATOM 3408 N N . SER B 1 140 ? 5.530 45.910 -17.133 1.00 32.22 140 SER B N 1
ATOM 3409 C CA . SER B 1 140 ? 5.603 47.294 -17.558 1.00 37.68 140 SER B CA 1
ATOM 3410 C C . SER B 1 140 ? 4.993 47.494 -18.927 1.00 34.01 140 SER B C 1
ATOM 3411 O O . SER B 1 140 ? 4.159 48.378 -19.130 1.00 36.78 140 SER B O 1
ATOM 3414 N N . GLY B 1 141 ? 5.444 46.720 -19.906 1.00 37.55 141 GLY B N 1
ATOM 3415 C CA . GLY B 1 141 ? 4.862 46.841 -21.227 1.00 31.32 141 GLY B CA 1
ATOM 3416 C C . GLY B 1 141 ? 3.363 46.598 -21.250 1.00 37.37 141 GLY B C 1
ATOM 3417 O O . GLY B 1 141 ? 2.594 47.372 -21.843 1.00 36.93 141 GLY B O 1
ATOM 3418 N N . VAL B 1 142 ? 2.917 45.502 -20.639 1.00 30.03 142 VAL B N 1
ATOM 3419 C CA . VAL B 1 142 ? 1.506 45.155 -20.835 1.00 27.80 142 VAL B CA 1
ATOM 3420 C C . VAL B 1 142 ? 0.636 46.147 -20.085 1.00 26.60 142 VAL B C 1
ATOM 3421 O O . VAL B 1 142 ? -0.435 46.516 -20.567 1.00 31.65 142 VAL B O 1
ATOM 3425 N N . ARG B 1 143 ? 1.110 46.658 -18.950 1.00 31.58 143 ARG B N 1
ATOM 3426 C CA . ARG B 1 143 ? 0.323 47.643 -18.205 1.00 37.12 143 ARG B CA 1
ATOM 3427 C C . ARG B 1 143 ? 0.087 48.916 -19.025 1.00 41.60 143 ARG B C 1
ATOM 3428 O O . ARG B 1 143 ? -1.018 49.470 -18.993 1.00 39.34 143 ARG B O 1
ATOM 3436 N N . LYS B 1 144 ? 1.105 49.384 -19.789 1.00 36.58 144 LYS B N 1
ATOM 3437 C CA . LYS B 1 144 ? 0.907 50.553 -20.657 1.00 34.60 144 LYS B CA 1
ATOM 3438 C C . LYS B 1 144 ? -0.091 50.267 -21.767 1.00 40.98 144 LYS B C 1
ATOM 3439 O O . LYS B 1 144 ? -0.870 51.146 -22.153 1.00 36.32 144 LYS B O 1
ATOM 3445 N N . VAL B 1 145 ? -0.048 49.060 -22.339 1.00 41.88 145 VAL B N 1
ATOM 3446 C CA . VAL B 1 145 ? -1.062 48.688 -23.323 1.00 36.11 145 VAL B CA 1
ATOM 3447 C C . VAL B 1 145 ? -2.443 48.726 -22.680 1.00 39.70 145 VAL B C 1
ATOM 3448 O O . VAL B 1 145 ? -3.403 49.239 -23.273 1.00 33.25 145 VAL B O 1
ATOM 3452 N N . ALA B 1 146 ? -2.568 48.205 -21.449 1.00 33.26 146 ALA B N 1
ATOM 3453 C CA . ALA B 1 146 ? -3.882 48.207 -20.819 1.00 42.65 146 ALA B CA 1
ATOM 3454 C C . ALA B 1 146 ? -4.388 49.642 -20.662 1.00 36.65 146 ALA B C 1
ATOM 3455 O O . ALA B 1 146 ? -5.541 49.943 -20.970 1.00 35.67 146 ALA B O 1
ATOM 3457 N N . VAL B 1 147 ? -3.523 50.543 -20.198 1.00 38.09 147 VAL B N 1
ATOM 3458 C CA . VAL B 1 147 ? -3.926 51.934 -20.030 1.00 42.41 147 VAL B CA 1
ATOM 3459 C C . VAL B 1 147 ? -4.382 52.524 -21.357 1.00 41.98 147 VAL B C 1
ATOM 3460 O O . VAL B 1 147 ? -5.387 53.248 -21.413 1.00 40.42 147 VAL B O 1
ATOM 3464 N N . ARG B 1 148 ? -3.640 52.234 -22.440 1.00 39.01 148 ARG B N 1
ATOM 3465 C CA . ARG B 1 148 ? -3.982 52.744 -23.761 1.00 41.70 148 ARG B CA 1
ATOM 3466 C C . ARG B 1 148 ? -5.299 52.168 -24.263 1.00 44.60 148 ARG B C 1
ATOM 3467 O O . ARG B 1 148 ? -6.066 52.852 -24.952 1.00 41.71 148 ARG B O 1
ATOM 3475 N N . VAL B 1 149 ? -5.554 50.889 -23.988 1.00 42.15 149 VAL B N 1
ATOM 3476 C CA . VAL B 1 149 ? -6.831 50.305 -24.382 1.00 35.97 149 VAL B CA 1
ATOM 3477 C C . VAL B 1 149 ? -7.988 51.038 -23.693 1.00 38.57 149 VAL B C 1
ATOM 3478 O O . VAL B 1 149 ? -9.027 51.307 -24.307 1.00 39.33 149 VAL B O 1
ATOM 3482 N N . MET B 1 150 ? -7.817 51.375 -22.416 1.00 34.94 150 MET B N 1
ATOM 3483 C CA . MET B 1 150 ? -8.879 51.990 -21.628 1.00 48.76 150 MET B CA 1
ATOM 3484 C C . MET B 1 150 ? -9.088 53.461 -21.955 1.00 46.72 150 MET B C 1
ATOM 3485 O O . MET B 1 150 ? -10.196 53.976 -21.780 1.00 43.67 150 MET B O 1
ATOM 3490 N N . GLU B 1 151 ? -8.036 54.155 -22.381 1.00 48.77 151 GLU B N 1
ATOM 3491 C CA . GLU B 1 151 ? -8.204 55.498 -22.923 1.00 45.23 151 GLU B CA 1
ATOM 3492 C C . GLU B 1 151 ? -8.939 55.448 -24.251 1.00 45.99 151 GLU B C 1
ATOM 3493 O O . GLU B 1 151 ? -9.861 56.240 -24.487 1.00 51.80 151 GLU B O 1
ATOM 3499 N N . ALA B 1 152 ? -8.601 54.477 -25.100 1.00 35.54 152 ALA B N 1
ATOM 3500 C CA . ALA B 1 152 ? -9.361 54.295 -26.323 1.00 41.05 152 ALA B CA 1
ATOM 3501 C C . ALA B 1 152 ? -10.819 53.970 -26.041 1.00 43.40 152 ALA B C 1
ATOM 3502 O O . ALA B 1 152 ? -11.693 54.308 -26.846 1.00 45.98 152 ALA B O 1
ATOM 3504 N N . MET B 1 153 ? -11.108 53.282 -24.930 1.00 46.18 153 MET B N 1
ATOM 3505 C CA . MET B 1 153 ? -12.502 53.020 -24.570 1.00 51.44 153 MET B CA 1
ATOM 3506 C C . MET B 1 153 ? -13.215 54.322 -24.228 1.00 39.75 153 MET B C 1
ATOM 3507 O O . MET B 1 153 ? -14.205 54.679 -24.865 1.00 51.65 153 MET B O 1
ATOM 3512 N N . SER B 1 154 ? -12.716 55.045 -23.221 1.00 40.73 154 SER B N 1
ATOM 3513 C CA . SER B 1 154 ? -13.382 56.264 -22.795 1.00 47.34 154 SER B CA 1
ATOM 3514 C C . SER B 1 154 ? -13.500 57.257 -23.950 1.00 55.45 154 SER B C 1
ATOM 3515 O O . SER B 1 154 ? -14.485 58.003 -24.016 1.00 55.44 154 SER B O 1
ATOM 3518 N N . GLU B 1 155 ? -12.562 57.223 -24.908 1.00 52.49 155 GLU B N 1
ATOM 3519 C CA . GLU B 1 155 ? -12.626 58.128 -26.054 1.00 49.92 155 GLU B CA 1
ATOM 3520 C C . GLU B 1 155 ? -13.710 57.701 -27.045 1.00 55.19 155 GLU B C 1
ATOM 3521 O O . GLU B 1 155 ? -14.485 58.532 -27.543 1.00 49.39 155 GLU B O 1
ATOM 3527 N N . GLY B 1 156 ? -13.720 56.428 -27.425 1.00 46.43 156 GLY B N 1
ATOM 3528 C CA . GLY B 1 156 ? -14.758 55.959 -28.313 1.00 44.66 156 GLY B CA 1
ATOM 3529 C C . GLY B 1 156 ? -16.135 55.978 -27.699 1.00 48.32 156 GLY B C 1
ATOM 3530 O O . GLY B 1 156 ? -17.119 55.800 -28.421 1.00 47.20 156 GLY B O 1
ATOM 3531 N N . LEU B 1 157 ? -16.216 56.137 -26.379 1.00 50.24 157 LEU B N 1
ATOM 3532 C CA . LEU B 1 157 ? -17.479 56.341 -25.680 1.00 50.05 157 LEU B CA 1
ATOM 3533 C C . LEU B 1 157 ? -17.792 57.825 -25.481 1.00 57.81 157 LEU B C 1
ATOM 3534 O O . LEU B 1 157 ? -18.775 58.164 -24.819 1.00 48.73 157 LEU B O 1
ATOM 3539 N N . GLY B 1 158 ? -16.965 58.720 -26.010 1.00 55.14 158 GLY B N 1
ATOM 3540 C CA . GLY B 1 158 ? -17.264 60.126 -25.920 1.00 50.61 158 GLY B CA 1
ATOM 3541 C C . GLY B 1 158 ? -16.976 60.740 -24.586 1.00 53.92 158 GLY B C 1
ATOM 3542 O O . GLY B 1 158 ? -17.517 61.805 -24.285 1.00 63.42 158 GLY B O 1
ATOM 3543 N N . ILE B 1 159 ? -16.126 60.115 -23.778 1.00 48.41 159 ILE B N 1
ATOM 3544 C CA . ILE B 1 159 ? -15.860 60.632 -22.442 1.00 59.46 159 ILE B CA 1
ATOM 3545 C C . ILE B 1 159 ? -14.779 61.698 -22.549 1.00 59.97 159 ILE B C 1
ATOM 3546 O O . ILE B 1 159 ? -13.660 61.433 -22.999 1.00 60.98 159 ILE B O 1
ATOM 3551 N N . ALA B 1 160 ? -15.124 62.917 -22.150 1.00 59.49 160 ALA B N 1
ATOM 3552 C CA . ALA B 1 160 ? -14.159 64.007 -22.152 1.00 63.64 160 ALA B CA 1
ATOM 3553 C C . ALA B 1 160 ? -12.984 63.702 -21.232 1.00 59.18 160 ALA B C 1
ATOM 3554 O O . ALA B 1 160 ? -11.818 63.893 -21.602 1.00 59.51 160 ALA B O 1
ATOM 3556 N N . GLN B 1 161 ? -13.270 63.255 -20.016 1.00 55.90 161 GLN B N 1
ATOM 3557 C CA . GLN B 1 161 ? -12.207 62.841 -19.108 1.00 57.94 161 GLN B CA 1
ATOM 3558 C C . GLN B 1 161 ? -11.403 61.721 -19.770 1.00 63.23 161 GLN B C 1
ATOM 3559 O O . GLN B 1 161 ? -11.956 60.696 -20.192 1.00 61.93 161 GLN B O 1
ATOM 3565 N N . ALA B 1 162 ? -10.105 61.946 -19.940 1.00 60.30 162 ALA B N 1
ATOM 3566 C CA . ALA B 1 162 ? -9.336 60.994 -20.723 1.00 61.91 162 ALA B CA 1
ATOM 3567 C C . ALA B 1 162 ? -8.968 59.765 -19.905 1.00 53.11 162 ALA B C 1
ATOM 3568 O O . ALA B 1 162 ? -8.881 58.668 -20.465 1.00 60.39 162 ALA B O 1
ATOM 3570 N N . ASP B 1 163 ? -8.757 59.926 -18.597 1.00 51.56 163 ASP B N 1
ATOM 3571 C CA . ASP B 1 163 ? -8.426 58.827 -17.702 1.00 55.04 163 ASP B CA 1
ATOM 3572 C C . ASP B 1 163 ? -9.657 58.229 -17.010 1.00 49.24 163 ASP B C 1
ATOM 3573 O O . ASP B 1 163 ? -9.498 57.478 -16.040 1.00 49.69 163 ASP B O 1
ATOM 3578 N N . ALA B 1 164 ? -10.867 58.531 -17.495 1.00 51.23 164 ALA B N 1
ATOM 3579 C CA . ALA B 1 164 ? -12.081 58.077 -16.813 1.00 51.63 164 ALA B CA 1
ATOM 3580 C C . ALA B 1 164 ? -12.014 56.596 -16.442 1.00 46.29 164 ALA B C 1
ATOM 3581 O O . ALA B 1 164 ? -12.392 56.213 -15.330 1.00 44.42 164 ALA B O 1
ATOM 3583 N N . LEU B 1 165 ? -11.538 55.748 -17.357 1.00 53.96 165 LEU B N 1
ATOM 3584 C CA . LEU B 1 165 ? -11.379 54.324 -17.056 1.00 55.85 165 LEU B CA 1
ATOM 3585 C C . LEU B 1 165 ? -9.977 54.040 -16.522 1.00 48.45 165 LEU B C 1
ATOM 3586 O O . LEU B 1 165 ? -9.821 53.539 -15.406 1.00 49.66 165 LEU B O 1
ATOM 3591 N N . SER B 1 166 ? -8.954 54.432 -17.287 1.00 54.14 166 SER B N 1
ATOM 3592 C CA . SER B 1 166 ? -7.571 54.116 -16.959 1.00 43.55 166 SER B CA 1
ATOM 3593 C C . SER B 1 166 ? -7.182 54.501 -15.544 1.00 43.45 166 SER B C 1
ATOM 3594 O O . SER B 1 166 ? -6.342 53.831 -14.928 1.00 43.21 166 SER B O 1
ATOM 3597 N N . ALA B 1 167 ? -7.737 55.590 -15.010 1.00 48.36 167 ALA B N 1
ATOM 3598 C CA . ALA B 1 167 ? -7.296 56.035 -13.689 1.00 47.72 167 ALA B CA 1
ATOM 3599 C C . ALA B 1 167 ? -7.622 55.015 -12.599 1.00 43.03 167 ALA B C 1
ATOM 3600 O O . ALA B 1 167 ? -6.971 55.001 -11.544 1.00 41.65 167 ALA B O 1
ATOM 3602 N N . LEU B 1 168 ? -8.582 54.130 -12.849 1.00 42.88 168 LEU B N 1
ATOM 3603 C CA . LEU B 1 168 ? -8.928 53.139 -11.836 1.00 48.93 168 LEU B CA 1
ATOM 3604 C C . LEU B 1 168 ? -7.803 52.143 -11.586 1.00 39.48 168 LEU B C 1
ATOM 3605 O O . LEU B 1 168 ? -7.656 51.669 -10.456 1.00 43.65 168 LEU B O 1
ATOM 3610 N N . VAL B 1 169 ? -7.010 51.799 -12.603 1.00 41.40 169 VAL B N 1
ATOM 3611 C CA . VAL B 1 169 ? -5.877 50.899 -12.390 1.00 42.53 169 VAL B CA 1
ATOM 3612 C C . VAL B 1 169 ? -4.543 51.621 -12.165 1.00 47.76 169 VAL B C 1
ATOM 3613 O O . VAL B 1 169 ? -3.603 51.005 -11.644 1.00 42.96 169 VAL B O 1
ATOM 3617 N N . THR B 1 170 ? -4.419 52.885 -12.567 1.00 47.00 170 THR B N 1
ATOM 3618 C CA . THR B 1 170 ? -3.219 53.648 -12.220 1.00 53.03 170 THR B CA 1
ATOM 3619 C C . THR B 1 170 ? -3.293 54.241 -10.821 1.00 45.78 170 THR B C 1
ATOM 3620 O O . THR B 1 170 ? -2.267 54.647 -10.271 1.00 49.60 170 THR B O 1
ATOM 3624 N N . ALA B 1 171 ? -4.479 54.286 -10.236 1.00 51.93 171 ALA B N 1
ATOM 3625 C CA . ALA B 1 171 ? -4.625 54.791 -8.885 1.00 44.13 171 ALA B CA 1
ATOM 3626 C C . ALA B 1 171 ? -3.733 54.018 -7.932 1.00 54.96 171 ALA B C 1
ATOM 3627 O O . ALA B 1 171 ? -3.378 52.862 -8.175 1.00 57.47 171 ALA B O 1
ATOM 3629 N N . GLU B 1 172 ? -3.372 54.671 -6.834 1.00 55.44 172 GLU B N 1
ATOM 3630 C CA . GLU B 1 172 ? -2.620 54.005 -5.794 1.00 56.29 172 GLU B CA 1
ATOM 3631 C C . GLU B 1 172 ? -3.486 52.915 -5.180 1.00 54.62 172 GLU B C 1
ATOM 3632 O O . GLU B 1 172 ? -4.679 53.110 -4.937 1.00 59.81 172 GLU B O 1
ATOM 3638 N N . GLY B 1 173 ? -2.883 51.758 -4.930 1.00 49.32 173 GLY B N 1
ATOM 3639 C CA . GLY B 1 173 ? -3.650 50.667 -4.361 1.00 47.28 173 GLY B CA 1
ATOM 3640 C C . GLY B 1 173 ? -4.615 49.968 -5.297 1.00 41.79 173 GLY B C 1
ATOM 3641 O O . GLY B 1 173 ? -5.423 49.176 -4.822 1.00 37.93 173 GLY B O 1
ATOM 3642 N N . SER B 1 174 ? -4.599 50.268 -6.596 1.00 44.54 174 SER B N 1
ATOM 3643 C CA . SER B 1 174 ? -5.165 49.364 -7.593 1.00 42.99 174 SER B CA 1
ATOM 3644 C C . SER B 1 174 ? -4.976 47.910 -7.188 1.00 42.58 174 SER B C 1
ATOM 3645 O O . SER B 1 174 ? -3.929 47.539 -6.630 1.00 36.26 174 SER B O 1
ATOM 3648 N N . ASP B 1 175 ? -5.980 47.095 -7.450 1.00 35.34 175 ASP B N 1
ATOM 3649 C CA . ASP B 1 175 ? -5.888 45.651 -7.306 1.00 40.92 175 ASP B CA 1
ATOM 3650 C C . ASP B 1 175 ? -5.600 45.103 -8.698 1.00 37.09 175 ASP B C 1
ATOM 3651 O O . ASP B 1 175 ? -6.506 44.838 -9.482 1.00 35.01 175 ASP B O 1
ATOM 3656 N N . GLN B 1 176 ? -4.329 44.995 -9.037 1.00 40.21 176 GLN B N 1
ATOM 3657 C CA . GLN B 1 176 ? -3.937 44.484 -10.346 1.00 37.52 176 GLN B CA 1
ATOM 3658 C C . GLN B 1 176 ? -3.317 43.127 -10.136 1.00 31.66 176 GLN B C 1
ATOM 3659 O O . GLN B 1 176 ? -2.422 42.976 -9.300 1.00 31.16 176 GLN B O 1
ATOM 3665 N N . VAL B 1 177 ? -3.776 42.166 -10.902 1.00 25.91 177 VAL B N 1
ATOM 3666 C CA . VAL B 1 177 ? -3.287 40.807 -10.770 1.00 31.32 177 VAL B CA 1
ATOM 3667 C C . VAL B 1 177 ? -2.580 40.390 -12.049 1.00 24.45 177 VAL B C 1
ATOM 3668 O O . VAL B 1 177 ? -2.872 40.866 -13.147 1.00 26.36 177 VAL B O 1
ATOM 3672 N N . PHE B 1 178 ? -1.610 39.498 -11.893 1.00 32.41 178 PHE B N 1
ATOM 3673 C CA . PHE B 1 178 ? -0.846 38.991 -13.023 1.00 26.00 178 PHE B CA 1
ATOM 3674 C C . PHE B 1 178 ? -0.722 37.485 -12.888 1.00 26.28 178 PHE B C 1
ATOM 3675 O O . PHE B 1 178 ? -0.237 36.988 -11.871 1.00 30.68 178 PHE B O 1
ATOM 3683 N N . ARG B 1 179 ? -1.168 36.762 -13.910 1.00 24.59 179 ARG B N 1
ATOM 3684 C CA . ARG B 1 179 ? -1.174 35.305 -13.868 1.00 22.82 179 ARG B CA 1
ATOM 3685 C C . ARG B 1 179 ? -0.478 34.667 -15.068 1.00 27.01 179 ARG B C 1
ATOM 3686 O O . ARG B 1 179 ? -0.743 35.016 -16.218 1.00 26.67 179 ARG B O 1
ATOM 3694 N N . VAL B 1 180 ? 0.410 33.723 -14.778 1.00 21.60 180 VAL B N 1
ATOM 3695 C CA . VAL B 1 180 ? 1.111 32.942 -15.804 1.00 23.61 180 VAL B CA 1
ATOM 3696 C C . VAL B 1 180 ? 0.498 31.542 -15.797 1.00 25.93 180 VAL B C 1
ATOM 3697 O O . VAL B 1 180 ? 0.614 30.838 -14.790 1.00 25.48 180 VAL B O 1
ATOM 3701 N N . ASN B 1 181 ? -0.148 31.135 -16.899 1.00 23.88 181 ASN B N 1
ATOM 3702 C CA . ASN B 1 181 ? -0.712 29.789 -17.019 1.00 18.13 181 ASN B CA 1
ATOM 3703 C C . ASN B 1 181 ? 0.126 28.879 -17.918 1.00 27.95 181 ASN B C 1
ATOM 3704 O O . ASN B 1 181 ? 0.663 29.293 -18.963 1.00 25.14 181 ASN B O 1
ATOM 3709 N N . HIS B 1 182 ? 0.211 27.624 -17.528 1.00 23.26 182 HIS B N 1
ATOM 3710 C CA . HIS B 1 182 ? 0.855 26.608 -18.353 1.00 28.84 182 HIS B CA 1
ATOM 3711 C C . HIS B 1 182 ? -0.120 25.443 -18.530 1.00 28.93 182 HIS B C 1
ATOM 3712 O O . HIS B 1 182 ? -0.461 24.754 -17.566 1.00 30.36 182 HIS B O 1
ATOM 3719 N N . TYR B 1 183 ? -0.583 25.243 -19.743 1.00 26.18 183 TYR B N 1
ATOM 3720 C CA . TYR B 1 183 ? -1.397 24.087 -20.063 1.00 27.95 183 TYR B CA 1
ATOM 3721 C C . TYR B 1 183 ? -0.507 23.067 -20.755 1.00 35.54 183 TYR B C 1
ATOM 3722 O O . TYR B 1 183 ? -0.289 23.161 -21.977 1.00 31.07 183 TYR B O 1
ATOM 3731 N N . PRO B 1 184 ? 0.014 22.075 -20.050 1.00 30.39 184 PRO B N 1
ATOM 3732 C CA . PRO B 1 184 ? 0.861 21.093 -20.695 1.00 37.51 184 PRO B CA 1
ATOM 3733 C C . PRO B 1 184 ? 0.045 20.190 -21.596 1.00 37.51 184 PRO B C 1
ATOM 3734 O O . PRO B 1 184 ? -1.198 20.218 -21.579 1.00 37.47 184 PRO B O 1
ATOM 3738 N N . PRO B 1 185 ? 0.711 19.425 -22.451 1.00 41.30 185 PRO B N 1
ATOM 3739 C CA . PRO B 1 185 ? -0.017 18.488 -23.306 1.00 51.09 185 PRO B CA 1
ATOM 3740 C C . PRO B 1 185 ? -0.643 17.365 -22.483 1.00 47.82 185 PRO B C 1
ATOM 3741 O O . PRO B 1 185 ? -0.089 16.904 -21.486 1.00 50.80 185 PRO B O 1
ATOM 3745 N N . CYS B 1 186 ? -1.861 17.002 -22.854 1.00 53.17 186 CYS B N 1
ATOM 3746 C CA . CYS B 1 186 ? -2.496 15.786 -22.359 1.00 54.46 186 CYS B CA 1
ATOM 3747 C C . CYS B 1 186 ? -2.297 14.755 -23.460 1.00 65.15 186 CYS B C 1
ATOM 3748 O O . CYS B 1 186 ? -3.075 14.708 -24.422 1.00 63.66 186 CYS B O 1
ATOM 3751 N N . ARG B 1 187 ? -1.246 13.941 -23.341 1.00 70.28 187 ARG B N 1
ATOM 3752 C CA . ARG B 1 187 ? -0.993 12.955 -24.391 1.00 78.76 187 ARG B CA 1
ATOM 3753 C C . ARG B 1 187 ? -1.936 11.764 -24.266 1.00 70.91 187 ARG B C 1
ATOM 3754 O O . ARG B 1 187 ? -2.256 11.124 -25.270 1.00 61.18 187 ARG B O 1
ATOM 3762 N N . ALA B 1 188 ? -2.419 11.498 -23.051 1.00 60.59 188 ALA B N 1
ATOM 3763 C CA . ALA B 1 188 ? -3.380 10.435 -22.802 1.00 64.82 188 ALA B CA 1
ATOM 3764 C C . ALA B 1 188 ? -4.639 10.510 -23.665 1.00 64.39 188 ALA B C 1
ATOM 3765 O O . ALA B 1 188 ? -5.296 9.485 -23.863 1.00 54.62 188 ALA B O 1
ATOM 3767 N N . LEU B 1 189 ? -5.003 11.690 -24.171 1.00 61.24 189 LEU B N 1
ATOM 3768 C CA . LEU B 1 189 ? -6.263 11.894 -24.873 1.00 56.12 189 LEU B CA 1
ATOM 3769 C C . LEU B 1 189 ? -6.071 12.118 -26.364 1.00 58.89 189 LEU B C 1
ATOM 3770 O O . LEU B 1 189 ? -7.023 12.508 -27.050 1.00 54.46 189 LEU B O 1
ATOM 3775 N N . GLN B 1 190 ? -4.877 11.880 -26.890 1.00 62.55 190 GLN B N 1
ATOM 3776 C CA . GLN B 1 190 ? -4.632 12.197 -28.292 1.00 65.28 190 GLN B CA 1
ATOM 3777 C C . GLN B 1 190 ? -5.527 11.350 -29.208 1.00 65.00 190 GLN B C 1
ATOM 3778 O O . GLN B 1 190 ? -5.575 10.122 -29.103 1.00 54.75 190 GLN B O 1
ATOM 3784 N N . GLY B 1 191 ? -6.281 12.034 -30.070 1.00 72.16 191 GLY B N 1
ATOM 3785 C CA . GLY B 1 191 ? -7.119 11.402 -31.066 1.00 70.03 191 GLY B CA 1
ATOM 3786 C C . GLY B 1 191 ? -8.433 10.834 -30.573 1.00 73.97 191 GLY B C 1
ATOM 3787 O O . GLY B 1 191 ? -9.190 10.273 -31.389 1.00 66.64 191 GLY B O 1
ATOM 3788 N N . LEU B 1 192 ? -8.751 10.988 -29.282 1.00 68.78 192 LEU B N 1
ATOM 3789 C CA . LEU B 1 192 ? -9.876 10.294 -28.670 1.00 62.34 192 LEU B CA 1
ATOM 3790 C C . LEU B 1 192 ? -11.207 11.026 -28.793 1.00 55.75 192 LEU B C 1
ATOM 3791 O O . LEU B 1 192 ? -12.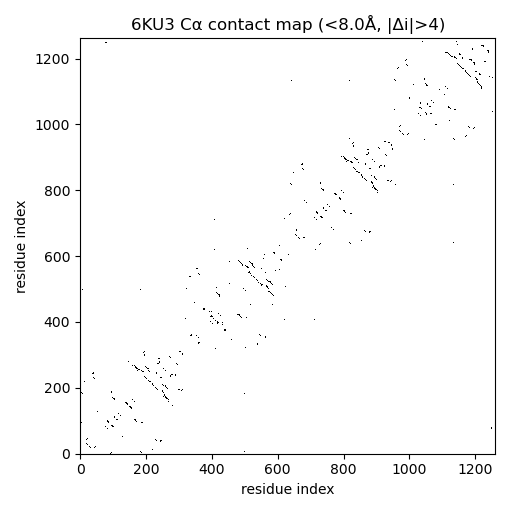204 10.531 -28.258 1.00 70.99 192 LEU B O 1
ATOM 3796 N N . GLY B 1 193 ? -11.266 12.167 -29.468 1.00 56.17 193 GLY B N 1
ATOM 3797 C CA . GLY B 1 193 ? -12.525 12.841 -29.704 1.00 58.71 193 GLY B CA 1
ATOM 3798 C C . GLY B 1 193 ? -12.943 13.817 -28.622 1.00 60.92 193 GLY B C 1
ATOM 3799 O O . GLY B 1 193 ? -13.713 14.751 -28.903 1.00 56.73 193 GLY B O 1
ATOM 3800 N N . CYS B 1 194 ? -12.435 13.622 -27.409 1.00 48.46 194 CYS B N 1
ATOM 3801 C CA . CYS B 1 194 ? -12.711 14.528 -26.301 1.00 50.06 194 CYS B CA 1
ATOM 3802 C C . CYS B 1 194 ? -11.421 15.180 -25.813 1.00 44.06 194 CYS B C 1
ATOM 3803 O O . CYS B 1 194 ? -10.337 14.617 -25.966 1.00 43.81 194 CYS B O 1
ATOM 3806 N N . SER B 1 195 ? -11.539 16.367 -25.227 1.00 46.19 195 SER B N 1
ATOM 3807 C CA . SER B 1 195 ? -10.379 17.093 -24.744 1.00 40.64 195 SER B CA 1
ATOM 3808 C C . SER B 1 195 ? -10.613 17.486 -23.298 1.00 35.05 195 SER B C 1
ATOM 3809 O O . SER B 1 195 ? -11.755 17.581 -22.847 1.00 38.67 195 SER B O 1
ATOM 3812 N N . VAL B 1 196 ? -9.529 17.716 -22.570 1.00 32.73 196 VAL B N 1
ATOM 3813 C CA . VAL B 1 196 ? -9.636 18.096 -21.169 1.00 36.90 196 VAL B CA 1
ATOM 3814 C C . VAL B 1 196 ? -9.693 19.612 -21.052 1.00 35.87 196 VAL B C 1
ATOM 3815 O O . VAL B 1 196 ? -9.059 20.353 -21.821 1.00 31.02 196 VAL B O 1
ATOM 3819 N N . THR B 1 197 ? -10.463 20.080 -20.094 1.00 34.69 197 THR B N 1
ATOM 3820 C CA . THR B 1 197 ? -10.516 21.501 -19.807 1.00 29.73 197 THR B CA 1
ATOM 3821 C C . THR B 1 197 ? -9.185 22.009 -19.273 1.00 34.66 197 THR B C 1
ATOM 3822 O O . THR B 1 197 ? -8.647 21.479 -18.287 1.00 31.79 197 THR B O 1
ATOM 3826 N N . GLY B 1 198 ? -8.654 23.035 -19.921 1.00 30.77 198 GLY B N 1
ATOM 3827 C CA . GLY B 1 198 ? -7.489 23.725 -19.418 1.00 26.74 198 GLY B CA 1
ATOM 3828 C C . GLY B 1 198 ? -7.845 24.757 -18.371 1.00 25.66 198 GLY B C 1
ATOM 3829 O O . GLY B 1 198 ? -7.214 24.834 -17.311 1.00 27.64 198 GLY B O 1
ATOM 3830 N N . PHE B 1 199 ? -8.885 25.532 -18.642 1.00 28.64 199 PHE B N 1
ATOM 3831 C CA . PHE B 1 199 ? -9.383 26.546 -17.712 1.00 32.29 199 PHE B CA 1
ATOM 3832 C C . PHE B 1 199 ? -10.877 26.639 -18.013 1.00 29.28 199 PHE B C 1
ATOM 3833 O O . PHE B 1 199 ? -11.261 26.970 -19.136 1.00 28.47 199 PHE B O 1
ATOM 3841 N N . GLY B 1 200 ? -11.711 26.252 -17.073 1.00 29.26 200 GLY B N 1
ATOM 3842 C CA . GLY B 1 200 ? -13.140 26.203 -17.343 1.00 24.69 200 GLY B CA 1
ATOM 3843 C C . GLY B 1 200 ? -13.718 27.578 -17.644 1.00 30.69 200 GLY B C 1
ATOM 3844 O O . GLY B 1 200 ? -13.138 28.642 -17.347 1.00 27.54 200 GLY B O 1
ATOM 3845 N N . GLU B 1 201 ? -14.912 27.541 -18.220 1.00 28.74 201 GLU B N 1
ATOM 3846 C CA . GLU B 1 201 ? -15.565 28.735 -18.716 1.00 31.07 201 GLU B CA 1
ATOM 3847 C C . GLU B 1 201 ? -15.818 29.736 -17.603 1.00 27.13 201 GLU B C 1
ATOM 3848 O O . GLU B 1 201 ? -16.097 29.363 -16.461 1.00 27.81 201 GLU B O 1
ATOM 3854 N N . HIS B 1 202 ? -15.662 31.019 -17.933 1.00 28.07 202 HIS B N 1
ATOM 3855 C CA . HIS B 1 202 ? -15.910 32.085 -16.975 1.00 25.28 202 HIS B CA 1
ATOM 3856 C C . HIS B 1 202 ? -15.837 33.448 -17.658 1.00 31.73 202 HIS B C 1
ATOM 3857 O O . HIS B 1 202 ? -15.262 33.585 -18.737 1.00 29.97 202 HIS B O 1
ATOM 3864 N N . THR B 1 203 ? -16.366 34.463 -16.968 1.00 23.59 203 THR B N 1
ATOM 3865 C CA . THR B 1 203 ? -16.045 35.859 -17.237 1.00 27.25 203 THR B CA 1
ATOM 3866 C C . THR B 1 203 ? -15.100 36.361 -16.153 1.00 31.30 203 THR B C 1
ATOM 3867 O O . THR B 1 203 ? -15.040 35.799 -15.056 1.00 26.91 203 THR B O 1
ATOM 3871 N N . ASP B 1 204 ? -14.300 37.361 -16.508 1.00 26.30 204 ASP B N 1
ATOM 3872 C CA . ASP B 1 204 ? -13.344 37.918 -15.584 1.00 25.18 204 ASP B CA 1
ATOM 3873 C C . ASP B 1 204 ? -14.050 38.992 -14.771 1.00 30.84 204 ASP B C 1
ATOM 3874 O O . ASP B 1 204 ? -14.887 39.715 -15.294 1.00 29.29 204 ASP B O 1
ATOM 3879 N N . PRO B 1 205 ? -13.721 39.128 -13.491 1.00 31.55 205 PRO B N 1
ATOM 3880 C CA . PRO B 1 205 ? -14.515 40.025 -12.638 1.00 26.24 205 PRO B CA 1
ATOM 3881 C C . PRO B 1 205 ? -14.126 41.492 -12.688 1.00 33.11 205 PRO B C 1
ATOM 3882 O O . PRO B 1 205 ? -14.957 42.334 -12.301 1.00 29.00 205 PRO B O 1
ATOM 3886 N N . GLN B 1 206 ? -12.926 41.848 -13.139 1.00 31.24 206 GLN B N 1
ATOM 3887 C CA . GLN B 1 206 ? -12.465 43.225 -12.954 1.00 31.83 206 GLN B CA 1
ATOM 3888 C C . GLN B 1 206 ? -12.690 44.021 -14.251 1.00 29.64 206 GLN B C 1
ATOM 3889 O O . GLN B 1 206 ? -13.615 43.689 -15.001 1.00 28.98 206 GLN B O 1
ATOM 3895 N N . LEU B 1 207 ? -11.904 45.070 -14.533 1.00 32.44 207 LEU B N 1
ATOM 3896 C CA . LEU B 1 207 ? -12.254 45.950 -15.653 1.00 28.78 207 LEU B CA 1
ATOM 3897 C C . LEU B 1 207 ? -11.850 45.333 -16.989 1.00 31.99 207 LEU B C 1
ATOM 3898 O O . LEU B 1 207 ? -12.680 45.142 -17.881 1.00 31.69 207 LEU B O 1
ATOM 3903 N N . VAL B 1 208 ? -10.549 45.035 -17.145 1.00 27.73 208 VAL B N 1
ATOM 3904 C CA . VAL B 1 208 ? -10.037 44.452 -18.367 1.00 34.21 208 VAL B CA 1
ATOM 3905 C C . VAL B 1 208 ? -8.987 43.412 -18.031 1.00 31.58 208 VAL B C 1
ATOM 3906 O O . VAL B 1 208 ? -8.294 43.491 -17.011 1.00 28.35 208 VAL B O 1
ATOM 3910 N N . SER B 1 209 ? -8.826 42.473 -18.937 1.00 28.25 209 SER B N 1
ATOM 3911 C CA . SER B 1 209 ? -7.712 41.555 -18.868 1.00 30.60 209 SER B CA 1
ATOM 3912 C C . SER B 1 209 ? -7.035 41.616 -20.234 1.00 29.19 209 SER B C 1
ATOM 3913 O O . SER B 1 209 ? -7.701 41.838 -21.252 1.00 25.00 209 SER B O 1
ATOM 3916 N N . VAL B 1 210 ? -5.704 41.546 -20.219 1.00 27.80 210 VAL B N 1
ATOM 3917 C CA . VAL B 1 210 ? -4.908 41.569 -21.433 1.00 24.75 210 VAL B CA 1
ATOM 3918 C C . VAL B 1 210 ? -4.040 40.320 -21.444 1.00 23.25 210 VAL B C 1
ATOM 3919 O O . VAL B 1 210 ? -3.175 40.153 -20.580 1.00 22.44 210 VAL B O 1
ATOM 3923 N N . LEU B 1 211 ? -4.242 39.478 -22.440 1.00 21.77 211 LEU B N 1
ATOM 3924 C CA . LEU B 1 211 ? -3.623 38.172 -22.536 1.00 23.36 211 LEU B CA 1
ATOM 3925 C C . LEU B 1 211 ? -2.601 38.173 -23.658 1.00 29.93 211 LEU B C 1
ATOM 3926 O O . LEU B 1 211 ? -2.822 38.767 -24.717 1.00 29.69 211 LEU B O 1
ATOM 3931 N N . ARG B 1 212 ? -1.521 37.437 -23.458 1.00 25.99 212 ARG B N 1
ATOM 3932 C CA . ARG B 1 212 ? -0.605 37.063 -24.537 1.00 29.14 212 ARG B CA 1
ATOM 3933 C C . ARG B 1 212 ? -0.207 35.603 -24.349 1.00 32.57 212 ARG B C 1
ATOM 3934 O O . ARG B 1 212 ? 0.187 35.203 -23.244 1.00 27.04 212 ARG B O 1
ATOM 3942 N N . SER B 1 213 ? -0.301 34.810 -25.414 1.00 27.48 213 SER B N 1
ATOM 3943 C CA . SER B 1 213 ? 0.096 33.407 -25.358 1.00 25.34 213 SER B CA 1
ATOM 3944 C C . SER B 1 213 ? 1.267 33.123 -26.293 1.00 35.85 213 SER B C 1
ATOM 3945 O O . SER B 1 213 ? 1.663 33.968 -27.101 1.00 35.79 213 SER B O 1
ATOM 3948 N N . ASN B 1 214 ? 1.827 31.924 -26.156 1.00 32.99 214 ASN B N 1
ATOM 3949 C CA . ASN B 1 214 ? 2.691 31.343 -27.189 1.00 38.23 214 ASN B CA 1
ATOM 3950 C C . ASN B 1 214 ? 1.775 30.900 -28.333 1.00 36.10 214 ASN B C 1
ATOM 3951 O O . ASN B 1 214 ? 0.612 31.274 -28.417 1.00 38.97 214 ASN B O 1
ATOM 3956 N N . GLY B 1 215 ? 2.299 30.104 -29.264 1.00 51.29 215 GLY B N 1
ATOM 3957 C CA . GLY B 1 215 ? 1.544 29.817 -30.469 1.00 40.38 215 GLY B CA 1
ATOM 3958 C C . GLY B 1 215 ? 0.555 28.672 -30.390 1.00 38.38 215 GLY B C 1
ATOM 3959 O O . GLY B 1 215 ? -0.160 28.406 -31.354 1.00 42.85 215 GLY B O 1
ATOM 3960 N N . THR B 1 216 ? 0.443 28.012 -29.247 1.00 38.93 216 THR B N 1
ATOM 3961 C CA . THR B 1 216 ? -0.444 26.864 -29.146 1.00 39.47 216 THR B CA 1
ATOM 3962 C C . THR B 1 216 ? -1.882 27.300 -28.983 1.00 34.93 216 THR B C 1
ATOM 3963 O O . THR B 1 216 ? -2.187 28.202 -28.207 1.00 36.66 216 THR B O 1
ATOM 3967 N N . SER B 1 217 ? -2.776 26.641 -29.718 1.00 38.89 217 SER B N 1
ATOM 3968 C CA . SER B 1 217 ? -4.194 26.953 -29.624 1.00 45.18 217 SER B CA 1
ATOM 3969 C C . SER B 1 217 ? -4.725 26.575 -28.242 1.00 37.66 217 SER B C 1
ATOM 3970 O O . SER B 1 217 ? -4.052 25.915 -27.454 1.00 29.94 217 SER B O 1
ATOM 3973 N N . GLY B 1 218 ? -5.981 26.956 -27.987 1.00 33.16 218 GLY B N 1
ATOM 3974 C CA . GLY B 1 218 ? -6.649 26.551 -26.772 1.00 35.02 218 GLY B CA 1
ATOM 3975 C C . GLY B 1 218 ? -7.728 27.513 -26.325 1.00 29.89 218 GLY B C 1
ATOM 3976 O O . GLY B 1 218 ? -8.749 27.098 -25.754 1.00 29.26 218 GLY B O 1
ATOM 3977 N N . LEU B 1 219 ? -7.488 28.801 -26.553 1.00 28.07 219 LEU B N 1
ATOM 3978 C CA . LEU B 1 219 ? -8.427 29.838 -26.156 1.00 28.64 219 LEU B CA 1
ATOM 3979 C C . LEU B 1 219 ? -9.678 29.798 -27.015 1.00 33.66 219 LEU B C 1
ATOM 3980 O O . LEU B 1 219 ? -9.605 29.666 -28.244 1.00 31.78 219 LEU B O 1
ATOM 3985 N N . GLN B 1 220 ? -10.825 29.875 -26.341 1.00 30.10 220 GLN B N 1
ATOM 3986 C CA . GLN B 1 220 ? -12.134 29.937 -26.961 1.00 31.60 220 GLN B CA 1
ATOM 3987 C C . GLN B 1 220 ? -12.935 30.996 -26.248 1.00 30.45 220 GLN B C 1
ATOM 3988 O O . GLN B 1 220 ? -12.752 31.236 -25.046 1.00 31.65 220 GLN B O 1
ATOM 3994 N N . ILE B 1 221 ? -13.799 31.651 -27.007 1.00 30.62 221 ILE B N 1
ATOM 3995 C CA . ILE B 1 221 ? -14.756 32.589 -26.454 1.00 29.08 221 ILE B CA 1
ATOM 3996 C C . ILE B 1 221 ? -16.145 32.101 -26.850 1.00 35.74 221 ILE B C 1
ATOM 3997 O O . ILE B 1 221 ? -16.328 31.354 -27.815 1.00 36.83 221 ILE B O 1
ATOM 4002 N N . ALA B 1 222 ? -17.123 32.547 -26.088 1.00 31.62 222 ALA B N 1
ATOM 4003 C CA . ALA B 1 222 ? -18.514 32.213 -26.332 1.00 41.14 222 ALA B CA 1
ATOM 4004 C C . ALA B 1 222 ? -19.163 33.399 -27.042 1.00 35.57 222 ALA B C 1
ATOM 4005 O O . ALA B 1 222 ? -19.085 34.542 -26.563 1.00 34.32 222 ALA B O 1
ATOM 4007 N N . LEU B 1 223 ? -19.781 33.135 -28.189 1.00 43.24 223 LEU B N 1
ATOM 4008 C CA . LEU B 1 223 ? -20.461 34.209 -28.898 1.00 48.28 223 LEU B CA 1
ATOM 4009 C C . LEU B 1 223 ? -21.773 34.580 -28.201 1.00 50.68 223 LEU B C 1
ATOM 4010 O O . LEU B 1 223 ? -22.243 33.906 -27.288 1.00 43.22 223 LEU B O 1
ATOM 4015 N N . ARG B 1 224 ? -22.371 35.687 -28.644 1.00 52.70 224 ARG B N 1
ATOM 4016 C CA . ARG B 1 224 ? -23.627 36.115 -28.040 1.00 56.47 224 ARG B CA 1
ATOM 4017 C C . ARG B 1 224 ? -24.705 35.034 -28.148 1.00 51.36 224 ARG B C 1
ATOM 4018 O O . ARG B 1 224 ? -25.497 34.856 -27.220 1.00 57.71 224 ARG B O 1
ATOM 4026 N N . ASP B 1 225 ? -24.730 34.273 -29.251 1.00 55.69 225 ASP B N 1
ATOM 4027 C CA . ASP B 1 225 ? -25.714 33.199 -29.431 1.00 53.21 225 ASP B CA 1
ATOM 4028 C C . ASP B 1 225 ? -25.357 31.901 -28.678 1.00 57.28 225 ASP B C 1
ATOM 4029 O O . ASP B 1 225 ? -25.927 30.842 -28.982 1.00 58.54 225 ASP B O 1
ATOM 4034 N N . GLY B 1 226 ? -24.434 31.944 -27.716 1.00 60.70 226 GLY B N 1
ATOM 4035 C CA . GLY B 1 226 ? -24.058 30.777 -26.958 1.00 43.16 226 GLY B CA 1
ATOM 4036 C C . GLY B 1 226 ? -22.968 29.913 -27.567 1.00 46.05 226 GLY B C 1
ATOM 4037 O O . GLY B 1 226 ? -22.335 29.136 -26.846 1.00 49.68 226 GLY B O 1
ATOM 4038 N N . GLN B 1 227 ? -22.719 30.017 -28.862 1.00 50.42 227 GLN B N 1
ATOM 4039 C CA . GLN B 1 227 ? -21.762 29.116 -29.492 1.00 48.82 227 GLN B CA 1
ATOM 4040 C C . GLN B 1 227 ? -20.320 29.392 -29.043 1.00 43.04 227 GLN B C 1
ATOM 4041 O O . GLN B 1 227 ? -19.885 30.542 -28.947 1.00 44.62 227 GLN B O 1
ATOM 4047 N N . TRP B 1 228 ? -19.571 28.320 -28.824 1.00 45.71 228 TRP B N 1
ATOM 4048 C CA . TRP B 1 228 ? -18.151 28.392 -28.512 1.00 41.92 228 TRP B CA 1
ATOM 4049 C C . TRP B 1 228 ? -17.322 28.334 -29.788 1.00 45.19 228 TRP B C 1
ATOM 4050 O O . TRP B 1 228 ? -17.484 27.416 -30.599 1.00 41.26 228 TRP B O 1
ATOM 4061 N N . VAL B 1 229 ? -16.403 29.294 -29.947 1.00 39.84 229 VAL B N 1
ATOM 4062 C CA . VAL B 1 229 ? -15.522 29.344 -31.112 1.00 40.49 229 VAL B CA 1
ATOM 4063 C C . VAL B 1 229 ? -14.064 29.461 -30.673 1.00 35.35 229 VAL B C 1
ATOM 4064 O O . VAL B 1 229 ? -13.753 30.145 -29.692 1.00 35.34 229 VAL B O 1
ATOM 4068 N N . SER B 1 230 ? -13.167 28.835 -31.422 1.00 38.06 230 SER B N 1
ATOM 4069 C CA . SER B 1 230 ? -11.736 28.948 -31.159 1.00 47.34 230 SER B CA 1
ATOM 4070 C C . SER B 1 230 ? -11.159 30.250 -31.705 1.00 40.10 230 SER B C 1
ATOM 4071 O O . SER B 1 230 ? -11.469 30.667 -32.822 1.00 43.34 230 SER B O 1
ATOM 4074 N N . VAL B 1 231 ? -10.322 30.888 -30.887 1.00 36.70 231 VAL B N 1
ATOM 4075 C CA . VAL B 1 231 ? -9.567 32.063 -31.295 1.00 33.90 231 VAL B CA 1
ATOM 4076 C C . VAL B 1 231 ? -8.173 31.580 -31.765 1.00 38.68 231 VAL B C 1
ATOM 4077 O O . VAL B 1 231 ? -7.477 30.922 -30.967 1.00 34.92 231 VAL B O 1
ATOM 4081 N N . PRO B 1 232 ? -7.770 31.877 -32.999 1.00 44.62 232 PRO B N 1
ATOM 4082 C CA . PRO B 1 232 ? -6.399 31.515 -33.416 1.00 38.72 232 PRO B CA 1
ATOM 4083 C C . PRO B 1 232 ? -5.383 32.254 -32.562 1.00 33.09 232 PRO B C 1
ATOM 4084 O O . PRO B 1 232 ? -5.504 33.467 -32.338 1.00 36.55 232 PRO B O 1
ATOM 4088 N N . SER B 1 233 ? -4.391 31.508 -32.068 1.00 36.76 233 SER B N 1
ATOM 4089 C CA . SER B 1 233 ? -3.321 32.084 -31.252 1.00 40.10 233 SER B CA 1
ATOM 4090 C C . SER B 1 233 ? -2.399 32.941 -32.096 1.00 41.27 233 SER B C 1
ATOM 4091 O O . SER B 1 233 ? -2.271 32.735 -33.296 1.00 37.00 233 SER B O 1
ATOM 4094 N N . ASP B 1 234 ? -1.757 33.915 -31.445 1.00 37.49 234 ASP B N 1
ATOM 4095 C CA . ASP B 1 234 ? -0.841 34.825 -32.140 1.00 39.43 234 ASP B CA 1
ATOM 4096 C C . ASP B 1 234 ? 0.140 35.363 -31.090 1.00 39.69 234 ASP B C 1
ATOM 4097 O O . ASP B 1 234 ? -0.203 36.254 -30.307 1.00 38.08 234 ASP B O 1
ATOM 4102 N N . ARG B 1 235 ? 1.344 34.816 -31.089 1.00 35.23 235 ARG B N 1
ATOM 4103 C CA . ARG B 1 235 ? 2.251 35.084 -29.981 1.00 33.41 235 ARG B CA 1
ATOM 4104 C C . ARG B 1 235 ? 2.733 36.527 -29.900 1.00 32.89 235 ARG B C 1
ATOM 4105 O O . ARG B 1 235 ? 3.286 36.900 -28.869 1.00 38.42 235 ARG B O 1
ATOM 4113 N N . ASP B 1 236 ? 2.550 37.345 -30.943 1.00 36.94 236 ASP B N 1
ATOM 4114 C CA . ASP B 1 236 ? 3.056 38.720 -30.947 1.00 41.20 236 ASP B CA 1
ATOM 4115 C C . ASP B 1 236 ? 1.950 39.758 -30.747 1.00 33.40 236 ASP B C 1
ATOM 4116 O O . ASP B 1 236 ? 2.244 40.952 -30.663 1.00 35.13 236 ASP B O 1
ATOM 4121 N N . SER B 1 237 ? 0.702 39.339 -30.603 1.00 31.78 237 SER B N 1
ATOM 4122 C CA . SER B 1 237 ? -0.409 40.254 -30.348 1.00 30.41 237 SER B CA 1
ATOM 4123 C C . SER B 1 237 ? -1.023 40.005 -28.961 1.00 31.33 237 SER B C 1
ATOM 4124 O O . SER B 1 237 ? -0.761 38.996 -28.305 1.00 27.20 237 SER B O 1
ATOM 4127 N N . PHE B 1 238 ? -1.828 40.957 -28.508 1.00 34.45 238 PHE B N 1
ATOM 4128 C CA . PHE B 1 238 ? -2.582 40.832 -27.264 1.00 32.56 238 PHE B CA 1
ATOM 4129 C C . PHE B 1 238 ? -4.053 40.562 -27.571 1.00 38.07 238 PHE B C 1
ATOM 4130 O O . PHE B 1 238 ? -4.581 40.981 -28.615 1.00 28.41 238 PHE B O 1
ATOM 4138 N N . PHE B 1 239 ? -4.716 39.877 -26.634 1.00 31.61 239 PHE B N 1
ATOM 4139 C CA . PHE B 1 239 ? -6.165 39.681 -26.650 1.00 27.35 239 PHE B CA 1
ATOM 4140 C C . PHE B 1 239 ? -6.766 40.272 -25.380 1.00 33.06 239 PHE B C 1
ATOM 4141 O O . PHE B 1 239 ? -6.289 40.010 -24.274 1.00 28.54 239 PHE B O 1
ATOM 4149 N N . VAL B 1 240 ? -7.802 41.080 -25.540 1.00 28.41 240 VAL B N 1
ATOM 4150 C CA . VAL B 1 240 ? -8.326 41.891 -24.460 1.00 31.58 240 VAL B CA 1
ATOM 4151 C C . VAL B 1 240 ? -9.745 41.422 -24.189 1.00 27.54 240 VAL B C 1
ATOM 4152 O O . VAL B 1 240 ? -10.528 41.208 -25.119 1.00 31.68 240 VAL B O 1
ATOM 4156 N N . ASN B 1 241 ? -10.041 41.223 -22.903 1.00 32.14 241 ASN B N 1
ATOM 4157 C CA . ASN B 1 241 ? -11.358 40.854 -22.399 1.00 27.82 241 ASN B CA 1
ATOM 4158 C C . ASN B 1 241 ? -11.986 42.041 -21.670 1.00 23.75 241 ASN B C 1
ATOM 4159 O O . ASN B 1 241 ? -11.342 42.647 -20.821 1.00 28.62 241 ASN B O 1
ATOM 4164 N N . VAL B 1 242 ? -13.252 42.340 -21.983 1.00 29.09 242 VAL B N 1
ATOM 4165 C CA . VAL B 1 242 ? -14.104 43.114 -21.089 1.00 31.80 242 VAL B CA 1
ATOM 4166 C C . VAL B 1 242 ? -14.437 42.264 -19.870 1.00 25.09 242 VAL B C 1
ATOM 4167 O O . VAL B 1 242 ? -14.906 41.150 -20.023 1.00 23.62 242 VAL B O 1
ATOM 4171 N N . GLY B 1 243 ? -14.203 42.791 -18.675 1.00 26.37 243 GLY B N 1
ATOM 4172 C CA . GLY B 1 243 ? -14.595 42.148 -17.436 1.00 30.85 243 GLY B CA 1
ATOM 4173 C C . GLY B 1 243 ? -15.907 42.680 -16.837 1.00 39.86 243 GLY B C 1
ATOM 4174 O O . GLY B 1 243 ? -16.447 43.716 -17.249 1.00 32.43 243 GLY B O 1
ATOM 4175 N N . ASP B 1 244 ? -16.418 41.932 -15.839 1.00 26.36 244 ASP B N 1
ATOM 4176 C CA . ASP B 1 244 ? -17.724 42.257 -15.269 1.00 28.60 244 ASP B CA 1
ATOM 4177 C C . ASP B 1 244 ? -17.783 43.707 -14.789 1.00 28.43 244 ASP B C 1
ATOM 4178 O O . ASP B 1 244 ? -18.803 44.383 -14.959 1.00 29.78 244 ASP B O 1
ATOM 4183 N N . SER B 1 245 ? -16.716 44.206 -14.176 1.00 29.25 245 SER B N 1
ATOM 4184 C CA . SER B 1 245 ? -16.772 45.559 -13.649 1.00 31.10 245 SER B CA 1
ATOM 4185 C C . SER B 1 245 ? -16.903 46.591 -14.759 1.00 34.33 245 SER B C 1
ATOM 4186 O O . SER B 1 245 ? -17.489 47.655 -14.550 1.00 28.54 245 SER B O 1
ATOM 4189 N N . LEU B 1 246 ? -16.307 46.321 -15.918 1.00 34.67 246 LEU B N 1
ATOM 4190 C CA . LEU B 1 246 ? -16.469 47.235 -17.040 1.00 37.08 246 LEU B CA 1
ATOM 4191 C C . LEU B 1 246 ? -17.865 47.091 -17.622 1.00 34.01 246 LEU B C 1
ATOM 4192 O O . LEU B 1 246 ? -18.412 48.048 -18.166 1.00 34.22 246 LEU B O 1
ATOM 4197 N N . GLN B 1 247 ? -18.462 45.902 -17.505 1.00 35.53 247 GLN B N 1
ATOM 4198 C CA . GLN B 1 247 ? -19.848 45.758 -17.900 1.00 32.33 247 GLN B CA 1
ATOM 4199 C C . GLN B 1 247 ? -20.714 46.705 -17.086 1.00 38.69 247 GLN B C 1
ATOM 4200 O O . GLN B 1 247 ? -21.620 47.338 -17.637 1.00 36.94 247 GLN B O 1
ATOM 4206 N N . VAL B 1 248 ? -20.380 46.892 -15.797 1.00 35.10 248 VAL B N 1
ATOM 4207 C CA . VAL B 1 248 ? -21.174 47.731 -14.904 1.00 35.73 248 VAL B CA 1
ATOM 4208 C C . VAL B 1 248 ? -20.896 49.219 -15.136 1.00 37.67 248 VAL B C 1
ATOM 4209 O O . VAL B 1 248 ? -21.836 50.017 -15.247 1.00 41.05 248 VAL B O 1
ATOM 4213 N N . LEU B 1 249 ? -19.614 49.621 -15.241 1.00 36.45 249 LEU B N 1
ATOM 4214 C CA . LEU B 1 249 ? -19.301 51.018 -15.531 1.00 39.17 249 LEU B CA 1
ATOM 4215 C C . LEU B 1 249 ? -19.924 51.518 -16.846 1.00 34.26 249 LEU B C 1
ATOM 4216 O O . LEU B 1 249 ? -20.088 52.733 -17.018 1.00 42.32 249 LEU B O 1
ATOM 4221 N N . THR B 1 250 ? -20.230 50.635 -17.791 1.00 36.45 250 THR B N 1
ATOM 4222 C CA . THR B 1 250 ? -20.930 51.016 -19.008 1.00 32.66 250 THR B CA 1
ATOM 4223 C C . THR B 1 250 ? -22.419 50.617 -18.992 1.00 37.87 250 THR B C 1
ATOM 4224 O O . THR B 1 250 ? -23.050 50.546 -20.057 1.00 35.42 250 THR B O 1
ATOM 4228 N N . ASN B 1 251 ? -22.958 50.294 -17.813 1.00 36.10 251 ASN B N 1
ATOM 4229 C CA . ASN B 1 251 ? -24.360 49.932 -17.628 1.00 39.02 251 ASN B CA 1
ATOM 4230 C C . ASN B 1 251 ? -24.850 48.890 -18.616 1.00 36.84 251 ASN B C 1
ATOM 4231 O O . ASN B 1 251 ? -25.938 49.005 -19.163 1.00 39.55 251 ASN B O 1
ATOM 4236 N N . GLY B 1 252 ? -24.054 47.853 -18.849 1.00 35.85 252 GLY B N 1
ATOM 4237 C CA . GLY B 1 252 ? -24.490 46.769 -19.706 1.00 26.88 252 GLY B CA 1
ATOM 4238 C C . GLY B 1 252 ? -24.142 46.940 -21.159 1.00 30.93 252 GLY B C 1
ATOM 4239 O O . GLY B 1 252 ? -24.410 46.036 -21.963 1.00 35.29 252 GLY B O 1
ATOM 4240 N N . ARG B 1 253 ? -23.561 48.073 -21.539 1.00 33.86 253 ARG B N 1
ATOM 4241 C CA . ARG B 1 253 ? -23.259 48.280 -22.949 1.00 39.48 253 ARG B CA 1
ATOM 4242 C C . ARG B 1 253 ? -22.145 47.342 -23.420 1.00 35.21 253 ARG B C 1
ATOM 4243 O O . ARG B 1 253 ? -22.260 46.705 -24.478 1.00 37.77 253 ARG B O 1
ATOM 4251 N N . PHE B 1 254 ? -21.076 47.213 -22.639 1.00 38.64 254 PHE B N 1
ATOM 4252 C CA . PHE B 1 254 ? -20.044 46.211 -22.906 1.00 37.77 254 PHE B CA 1
ATOM 4253 C C . PHE B 1 254 ? -20.356 44.981 -22.059 1.00 38.93 254 PHE B C 1
ATOM 4254 O O . PHE B 1 254 ? -20.267 45.032 -20.827 1.00 37.77 254 PHE B O 1
ATOM 4262 N N . LYS B 1 255 ? -20.706 43.880 -22.694 1.00 35.36 255 LYS B N 1
ATOM 4263 C CA . LYS B 1 255 ? -20.912 42.642 -21.956 1.00 42.51 255 LYS B CA 1
ATOM 4264 C C . LYS B 1 255 ? -19.601 41.875 -21.843 1.00 39.01 255 LYS B C 1
ATOM 4265 O O . LYS B 1 255 ? -18.875 41.694 -22.840 1.00 31.68 255 LYS B O 1
ATOM 4271 N N . SER B 1 256 ? -19.297 41.475 -20.612 1.00 34.79 256 SER B N 1
ATOM 4272 C CA . SER B 1 256 ? -18.218 40.538 -20.257 1.00 32.13 256 SER B CA 1
ATOM 4273 C C . SER B 1 256 ? -18.144 39.340 -21.186 1.00 29.61 256 SER B C 1
ATOM 4274 O O . SER B 1 256 ? -19.128 38.628 -21.369 1.00 32.48 256 SER B O 1
ATOM 4277 N N . VAL B 1 257 ? -16.938 39.051 -21.685 1.00 29.07 257 VAL B N 1
ATOM 4278 C CA . VAL B 1 257 ? -16.757 37.896 -22.551 1.00 32.38 257 VAL B CA 1
ATOM 4279 C C . VAL B 1 257 ? -16.541 36.649 -21.702 1.00 30.82 257 VAL B C 1
ATOM 4280 O O . VAL B 1 257 ? -15.706 36.635 -20.790 1.00 29.82 257 VAL B O 1
ATOM 4284 N N . LYS B 1 258 ? -17.338 35.617 -21.977 1.00 29.21 258 LYS B N 1
ATOM 4285 C CA . LYS B 1 258 ? -17.200 34.298 -21.388 1.00 33.24 258 LYS B CA 1
ATOM 4286 C C . LYS B 1 258 ? -16.194 33.536 -22.222 1.00 31.46 258 LYS B C 1
ATOM 4287 O O . LYS B 1 258 ? -16.336 33.468 -23.446 1.00 34.37 258 LYS B O 1
ATOM 4293 N N . HIS B 1 259 ? -15.189 32.973 -21.562 1.00 27.83 259 HIS B N 1
ATOM 4294 C CA . HIS B 1 259 ? -14.071 32.344 -22.245 1.00 30.38 259 HIS B CA 1
ATOM 4295 C C . HIS B 1 259 ? -13.575 31.169 -21.414 1.00 27.94 259 HIS B C 1
ATOM 4296 O O . HIS B 1 259 ? -13.844 31.054 -20.218 1.00 29.82 259 HIS B O 1
ATOM 4303 N N . ARG B 1 260 ? -12.876 30.275 -22.101 1.00 27.10 260 ARG B N 1
ATOM 4304 C CA . ARG B 1 260 ? -12.339 29.061 -21.525 1.00 28.74 260 ARG B CA 1
ATOM 4305 C C . ARG B 1 260 ? -11.110 28.686 -22.329 1.00 24.62 260 ARG B C 1
ATOM 4306 O O . ARG B 1 260 ? -10.853 29.211 -23.421 1.00 30.16 260 ARG B O 1
ATOM 4314 N N . VAL B 1 261 ? -10.341 27.777 -21.773 1.00 27.54 261 VAL B N 1
ATOM 4315 C CA . VAL B 1 261 ? -9.191 27.210 -22.438 1.00 29.67 261 VAL B CA 1
ATOM 4316 C C . VAL B 1 261 ? -9.368 25.700 -22.505 1.00 29.89 261 VAL B C 1
ATOM 4317 O O . VAL B 1 261 ? -9.649 25.058 -21.495 1.00 28.97 261 VAL B O 1
ATOM 4321 N N . VAL B 1 262 ? -9.200 25.157 -23.707 1.00 31.83 262 VAL B N 1
ATOM 4322 C CA . VAL B 1 262 ? -9.176 23.721 -23.964 1.00 30.59 262 VAL B CA 1
ATOM 4323 C C . VAL B 1 262 ? -7.737 23.317 -24.161 1.00 33.95 262 VAL B C 1
ATOM 4324 O O . VAL B 1 262 ? -7.032 23.926 -24.959 1.00 33.93 262 VAL B O 1
ATOM 4328 N N . ALA B 1 263 ? -7.285 22.332 -23.409 1.00 33.42 263 ALA B N 1
ATOM 4329 C CA . ALA B 1 263 ? -5.896 21.950 -23.501 1.00 36.61 263 ALA B CA 1
ATOM 4330 C C . ALA B 1 263 ? -5.640 21.174 -24.789 1.00 43.65 263 ALA B C 1
ATOM 4331 O O . ALA B 1 263 ? -6.471 20.376 -25.248 1.00 43.46 263 ALA B O 1
ATOM 4333 N N . ASN B 1 264 ? -4.471 21.424 -25.352 1.00 44.95 264 ASN B N 1
ATOM 4334 C CA . ASN B 1 264 ? -3.984 20.750 -26.541 1.00 57.73 264 ASN B CA 1
ATOM 4335 C C . ASN B 1 264 ? -3.375 19.418 -26.135 1.00 54.72 264 ASN B C 1
ATOM 4336 O O . ASN B 1 264 ? -2.724 19.299 -25.095 1.00 57.31 264 ASN B O 1
ATOM 4341 N N . SER B 1 265 ? -3.566 18.413 -26.949 1.00 61.76 265 SER B N 1
ATOM 4342 C CA . SER B 1 265 ? -3.035 17.121 -26.558 1.00 63.11 265 SER B CA 1
ATOM 4343 C C . SER B 1 265 ? -1.602 16.917 -27.022 1.00 61.42 265 SER B C 1
ATOM 4344 O O . SER B 1 265 ? -1.035 15.854 -26.747 1.00 69.94 265 SER B O 1
ATOM 4347 N N . LEU B 1 266 ? -0.979 17.909 -27.675 1.00 53.23 266 LEU B N 1
ATOM 4348 C CA . LEU B 1 266 ? 0.387 17.678 -28.135 1.00 60.96 266 LEU B CA 1
ATOM 4349 C C . LEU B 1 266 ? 1.405 18.754 -27.770 1.00 53.18 266 LEU B C 1
ATOM 4350 O O . LEU B 1 266 ? 2.600 18.451 -27.659 1.00 52.37 266 LEU B O 1
ATOM 4355 N N . LYS B 1 267 ? 0.973 19.998 -27.560 1.00 55.19 267 LYS B N 1
ATOM 4356 C CA . LYS B 1 267 ? 1.900 21.096 -27.308 1.00 48.17 267 LYS B CA 1
ATOM 4357 C C . LYS B 1 267 ? 1.541 21.830 -26.018 1.00 41.55 267 LYS B C 1
ATOM 4358 O O . LYS B 1 267 ? 0.382 21.914 -25.644 1.00 39.01 267 LYS B O 1
ATOM 4364 N N . SER B 1 268 ? 2.549 22.374 -25.343 1.00 36.86 268 SER B N 1
ATOM 4365 C CA . SER B 1 268 ? 2.302 23.217 -24.189 1.00 38.82 268 SER B CA 1
ATOM 4366 C C . SER B 1 268 ? 1.767 24.580 -24.633 1.00 40.32 268 SER B C 1
ATOM 4367 O O . SER B 1 268 ? 2.274 25.196 -25.572 1.00 32.46 268 SER B O 1
ATOM 4370 N N . ARG B 1 269 ? 0.766 25.059 -23.904 1.00 30.08 269 ARG B N 1
ATOM 4371 C CA . ARG B 1 269 ? 0.265 26.413 -24.072 1.00 30.00 269 ARG B CA 1
ATOM 4372 C C . ARG B 1 269 ? 0.676 27.249 -22.863 1.00 29.67 269 ARG B C 1
ATOM 4373 O O . ARG B 1 269 ? 0.364 26.902 -21.724 1.00 31.21 269 ARG B O 1
ATOM 4381 N N . VAL B 1 270 ? 1.376 28.349 -23.117 1.00 29.20 270 VAL B N 1
ATOM 4382 C CA . VAL B 1 270 ? 1.830 29.241 -22.050 1.00 27.33 270 VAL B CA 1
ATOM 4383 C C . VAL B 1 270 ? 1.259 30.637 -22.282 1.00 29.42 270 VAL B C 1
ATOM 4384 O O . VAL B 1 270 ? 1.388 31.186 -23.377 1.00 25.81 270 VAL B O 1
ATOM 4388 N N . SER B 1 271 ? 0.619 31.201 -21.252 1.00 25.29 271 SER B N 1
ATOM 4389 C CA . SER B 1 271 ? -0.146 32.446 -21.316 1.00 19.87 271 SER B CA 1
ATOM 4390 C C . SER B 1 271 ? 0.302 33.370 -20.196 1.00 28.28 271 SER B C 1
ATOM 4391 O O . SER B 1 271 ? 0.578 32.928 -19.069 1.00 26.59 271 SER B O 1
ATOM 4394 N N . PHE B 1 272 ? 0.259 34.654 -20.479 1.00 24.65 272 PHE B N 1
ATOM 4395 C CA . PHE B 1 272 ? 0.477 35.721 -19.514 1.00 26.17 272 PHE B CA 1
ATOM 4396 C C . PHE B 1 272 ? -0.794 36.534 -19.521 1.00 29.90 272 PHE B C 1
ATOM 4397 O O . PHE B 1 272 ? -1.231 36.933 -20.602 1.00 26.95 272 PHE B O 1
ATOM 4405 N N . ILE B 1 273 ? -1.391 36.789 -18.350 1.00 23.40 273 ILE B N 1
ATOM 4406 C CA . ILE B 1 273 ? -2.600 37.623 -18.322 1.00 25.55 273 ILE B CA 1
ATOM 4407 C C . ILE B 1 273 ? -2.499 38.724 -17.262 1.00 30.99 273 ILE B C 1
ATOM 4408 O O . ILE B 1 273 ? -2.316 38.452 -16.076 1.00 27.74 273 ILE B O 1
ATOM 4413 N N . TYR B 1 274 ? -2.641 39.967 -17.696 1.00 28.54 274 TYR B N 1
ATOM 44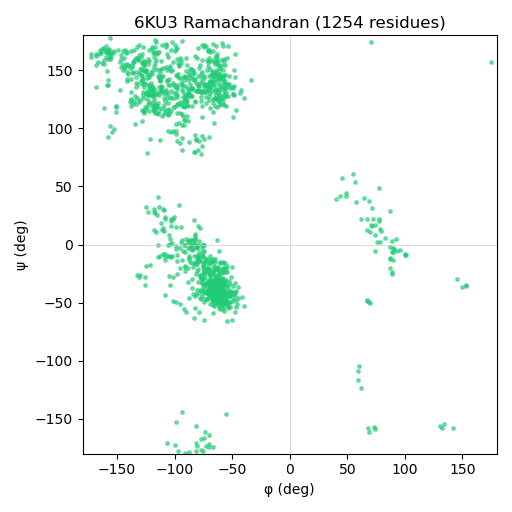14 C CA . TYR B 1 274 ? -2.739 41.113 -16.801 1.00 23.75 274 TYR B CA 1
ATOM 4415 C C . TYR B 1 274 ? -4.219 41.390 -16.543 1.00 25.82 274 TYR B C 1
ATOM 4416 O O . TYR B 1 274 ? -5.032 41.355 -17.471 1.00 26.73 274 TYR B O 1
ATOM 4425 N N . PHE B 1 275 ? -4.583 41.584 -15.275 1.00 27.20 275 PHE B N 1
ATOM 4426 C CA . PHE B 1 275 ? -5.959 41.862 -14.893 1.00 28.55 275 PHE B CA 1
ATOM 4427 C C . PHE B 1 275 ? -6.011 43.249 -14.267 1.00 28.22 275 PHE B C 1
ATOM 4428 O O . PHE B 1 275 ? -5.389 43.491 -13.223 1.00 26.53 275 PHE B O 1
ATOM 4436 N N . GLY B 1 276 ? -6.743 44.151 -14.904 1.00 30.51 276 GLY B N 1
ATOM 4437 C CA . GLY B 1 276 ? -6.860 45.497 -14.384 1.00 32.36 276 GLY B CA 1
ATOM 4438 C C . GLY B 1 276 ? -8.072 45.646 -13.481 1.00 28.27 276 GLY B C 1
ATOM 4439 O O . GLY B 1 276 ? -9.224 45.588 -13.939 1.00 30.51 276 GLY B O 1
ATOM 4440 N N . GLY B 1 277 ? -7.825 45.828 -12.196 1.00 33.79 277 GLY B N 1
ATOM 4441 C CA . GLY B 1 277 ? -8.884 46.100 -11.252 1.00 34.70 277 GLY B CA 1
ATOM 4442 C C . GLY B 1 277 ? -8.605 47.372 -10.478 1.00 43.24 277 GLY B C 1
ATOM 4443 O O . GLY B 1 277 ? -7.449 47.795 -10.327 1.00 40.72 277 GLY B O 1
ATOM 4444 N N . PRO B 1 278 ? -9.657 47.994 -9.946 1.00 41.97 278 PRO B N 1
ATOM 4445 C CA . PRO B 1 278 ? -9.487 49.276 -9.272 1.00 42.55 278 PRO B CA 1
ATOM 4446 C C . PRO B 1 278 ? -8.999 49.065 -7.852 1.00 35.23 278 PRO B C 1
ATOM 4447 O O . PRO B 1 278 ? -8.766 47.922 -7.432 1.00 41.41 278 PRO B O 1
ATOM 4451 N N . PRO B 1 279 ? -8.831 50.129 -7.073 1.00 42.84 279 PRO B N 1
ATOM 4452 C CA . PRO B 1 279 ? -8.617 49.947 -5.634 1.00 38.10 279 PRO B CA 1
ATOM 4453 C C . PRO B 1 279 ? -9.808 49.261 -4.986 1.00 34.41 279 PRO B C 1
ATOM 4454 O O . PRO B 1 279 ? -10.926 49.338 -5.481 1.00 37.34 279 PRO B O 1
ATOM 4458 N N . LEU B 1 280 ? -9.548 48.588 -3.861 1.00 33.38 280 LEU B N 1
ATOM 4459 C CA . LEU B 1 280 ? -10.564 47.791 -3.179 1.00 41.24 280 LEU B CA 1
ATOM 4460 C C . LEU B 1 280 ? -11.765 48.615 -2.732 1.00 41.82 280 LEU B C 1
ATOM 4461 O O . LEU B 1 280 ? -12.895 48.124 -2.713 1.00 36.63 280 LEU B O 1
ATOM 4466 N N . ALA B 1 281 ? -11.543 49.853 -2.343 1.00 48.09 281 ALA B N 1
ATOM 4467 C CA . ALA B 1 281 ? -12.622 50.659 -1.801 1.00 49.34 281 ALA B CA 1
ATOM 4468 C C . ALA B 1 281 ? -13.517 51.228 -2.891 1.00 45.23 281 ALA B C 1
ATOM 4469 O O . ALA B 1 281 ? -14.626 51.666 -2.588 1.00 47.33 281 ALA B O 1
ATOM 4471 N N . GLN B 1 282 ? -13.072 51.181 -4.141 1.00 40.56 282 GLN B N 1
ATOM 4472 C CA . GLN B 1 282 ? -13.747 51.846 -5.241 1.00 37.88 282 GLN B CA 1
ATOM 4473 C C . GLN B 1 282 ? -15.198 51.415 -5.385 1.00 50.59 282 GLN B C 1
ATOM 4474 O O . GLN B 1 282 ? -15.493 50.222 -5.492 1.00 45.27 282 GLN B O 1
ATOM 4480 N N . ARG B 1 283 ? -16.099 52.401 -5.444 1.00 46.14 283 ARG B N 1
ATOM 4481 C CA . ARG B 1 283 ? -17.505 52.147 -5.727 1.00 48.91 283 ARG B CA 1
ATOM 4482 C C . ARG B 1 283 ? -17.654 51.897 -7.220 1.00 45.33 283 ARG B C 1
ATOM 4483 O O . ARG B 1 283 ? -17.257 52.724 -8.042 1.00 56.22 283 ARG B O 1
ATOM 4491 N N . ILE B 1 284 ? -18.205 50.747 -7.567 1.00 38.71 284 ILE B N 1
ATOM 4492 C CA . ILE B 1 284 ? -18.380 50.350 -8.950 1.00 41.41 284 ILE B CA 1
ATOM 4493 C C . ILE B 1 284 ? -19.825 50.609 -9.339 1.00 38.92 284 ILE B C 1
ATOM 4494 O O . ILE B 1 284 ? -20.747 49.998 -8.784 1.00 41.68 284 ILE B O 1
ATOM 4499 N N . ALA B 1 285 ? -20.008 51.480 -10.321 1.00 42.07 285 ALA B N 1
ATOM 4500 C CA . ALA B 1 285 ? -21.334 51.830 -10.820 1.00 40.28 285 ALA B CA 1
ATOM 4501 C C . ALA B 1 285 ? -21.168 52.414 -12.207 1.00 44.38 285 ALA B C 1
ATOM 4502 O O . ALA B 1 285 ? -20.052 52.761 -12.616 1.00 40.91 285 ALA B O 1
ATOM 4504 N N . PRO B 1 286 ? -22.261 52.559 -12.953 1.00 44.96 286 PRO B N 1
ATOM 4505 C CA . PRO B 1 286 ? -22.162 53.178 -14.276 1.00 37.95 286 PRO B CA 1
ATOM 4506 C C . PRO B 1 286 ? -21.560 54.569 -14.159 1.00 39.82 286 PRO B C 1
ATOM 4507 O O . PRO B 1 286 ? -21.889 55.323 -13.255 1.00 41.63 286 PRO B O 1
ATOM 4511 N N . LEU B 1 287 ? -20.612 54.869 -15.037 1.00 47.02 287 LEU B N 1
ATOM 4512 C CA . LEU B 1 287 ? -20.007 56.198 -15.052 1.00 51.21 287 LEU B CA 1
ATOM 4513 C C . LEU B 1 287 ? -21.094 57.261 -15.252 1.00 46.30 287 LEU B C 1
ATOM 4514 O O . LEU B 1 287 ? -21.921 57.132 -16.166 1.00 42.18 287 LEU B O 1
ATOM 4519 N N . PRO B 1 288 ? -21.146 58.296 -14.409 1.00 44.89 288 PRO B N 1
ATOM 4520 C CA . PRO B 1 288 ? -22.192 59.329 -14.604 1.00 53.14 288 PRO B CA 1
ATOM 4521 C C . PRO B 1 288 ? -22.252 59.812 -16.043 1.00 52.76 288 PRO B C 1
ATOM 4522 O O . PRO B 1 288 ? -23.338 59.998 -16.602 1.00 53.03 288 PRO B O 1
ATOM 4526 N N . GLN B 1 289 ? -21.092 59.903 -16.696 1.00 50.50 289 GLN B N 1
ATOM 4527 C CA . GLN B 1 289 ? -21.036 60.432 -18.055 1.00 56.72 289 GLN B CA 1
ATOM 4528 C C . GLN B 1 289 ? -21.836 59.600 -19.043 1.00 50.88 289 GLN B C 1
ATOM 4529 O O . GLN B 1 289 ? -22.246 60.114 -20.088 1.00 46.49 289 GLN B O 1
ATOM 4535 N N . LEU B 1 290 ? -22.037 58.312 -18.765 1.00 50.63 290 LEU B N 1
ATOM 4536 C CA . LEU B 1 290 ? -22.684 57.436 -19.743 1.00 51.38 290 LEU B CA 1
ATOM 4537 C C . LEU B 1 290 ? -24.190 57.310 -19.549 1.00 52.02 290 LEU B C 1
ATOM 4538 O O . LEU B 1 290 ? -24.872 56.807 -20.452 1.00 46.93 290 LEU B O 1
ATOM 4543 N N . LEU B 1 291 ? -24.715 57.745 -18.407 1.00 55.14 291 LEU B N 1
ATOM 4544 C CA . LEU B 1 291 ? -26.148 57.681 -18.140 1.00 60.37 291 LEU B CA 1
ATOM 4545 C C . LEU B 1 291 ? -26.834 58.883 -18.785 1.00 54.53 291 LEU B C 1
ATOM 4546 O O . LEU B 1 291 ? -26.481 60.036 -18.512 1.00 86.11 291 LEU B O 1
ATOM 4551 N N . GLY B 1 292 ? -27.790 58.598 -19.655 1.00 57.27 292 GLY B N 1
ATOM 4552 C CA . GLY B 1 292 ? -28.660 59.618 -20.177 1.00 68.82 292 GLY B CA 1
ATOM 4553 C C . GLY B 1 292 ? -29.562 60.186 -19.091 1.00 63.37 292 GLY B C 1
ATOM 4554 O O . GLY B 1 292 ? -29.466 59.873 -17.901 1.00 52.47 292 GLY B O 1
ATOM 4555 N N . GLU B 1 293 ? -30.468 61.046 -19.542 1.00 60.73 293 GLU B N 1
ATOM 4556 C CA . GLU B 1 293 ? -31.365 61.770 -18.651 1.00 51.93 293 GLU B CA 1
ATOM 4557 C C . GLU B 1 293 ? -32.302 60.773 -17.991 1.00 53.00 293 GLU B C 1
ATOM 4558 O O . GLU B 1 293 ? -33.112 60.141 -18.671 1.00 56.72 293 GLU B O 1
ATOM 4564 N N . GLY B 1 294 ? -32.186 60.609 -16.680 1.00 52.01 294 GLY B N 1
ATOM 4565 C CA . GLY B 1 294 ? -33.037 59.680 -15.967 1.00 54.95 294 GLY B CA 1
ATOM 4566 C C . GLY B 1 294 ? -32.818 58.215 -16.289 1.00 55.55 294 GLY B C 1
ATOM 4567 O O . GLY B 1 294 ? -33.718 57.389 -16.069 1.00 48.93 294 GLY B O 1
ATOM 4568 N N . GLU B 1 295 ? -31.643 57.862 -16.799 1.00 54.38 295 GLU B N 1
ATOM 4569 C CA . GLU B 1 295 ? -31.320 56.462 -17.042 1.00 52.26 295 GLU B CA 1
ATOM 4570 C C . GLU B 1 295 ? -31.055 55.766 -15.713 1.00 42.66 295 GLU B C 1
ATOM 4571 O O . GLU B 1 295 ? -30.386 56.312 -14.839 1.00 39.77 295 GLU B O 1
ATOM 4577 N N . GLN B 1 296 ? -31.577 54.550 -15.557 1.00 43.75 296 GLN B N 1
ATOM 4578 C CA . GLN B 1 296 ? -31.384 53.783 -14.327 1.00 41.33 296 GLN B CA 1
ATOM 4579 C C . GLN B 1 296 ? -30.244 52.775 -14.481 1.00 36.24 296 GLN B C 1
ATOM 4580 O O . GLN B 1 296 ? -30.145 52.085 -15.495 1.00 33.82 296 GLN B O 1
ATOM 4586 N N . SER B 1 297 ? -29.380 52.701 -13.464 1.00 38.54 297 SER B N 1
ATOM 4587 C CA . SER B 1 297 ? -28.400 51.627 -13.388 1.00 43.39 297 SER B CA 1
ATOM 4588 C C . SER B 1 297 ? -29.093 50.270 -13.366 1.00 46.42 297 SER B C 1
ATOM 4589 O O . SER B 1 297 ? -30.077 50.074 -12.659 1.00 42.31 297 SER B O 1
ATOM 4592 N N . LEU B 1 298 ? -28.574 49.328 -14.150 1.00 40.25 298 LEU B N 1
ATOM 4593 C CA . LEU B 1 298 ? -29.050 47.963 -14.056 1.00 42.26 298 LEU B CA 1
ATOM 4594 C C . LEU B 1 298 ? -28.544 47.228 -12.817 1.00 41.63 298 LEU B C 1
ATOM 4595 O O . LEU B 1 298 ? -28.909 46.054 -12.645 1.00 47.35 298 LEU B O 1
ATOM 4600 N N . TYR B 1 299 ? -27.740 47.866 -11.965 1.00 37.96 299 TYR B N 1
ATOM 4601 C CA . TYR B 1 299 ? -26.969 47.168 -10.942 1.00 48.17 299 TYR B CA 1
ATOM 4602 C C . TYR B 1 299 ? -27.177 47.793 -9.570 1.00 42.95 299 TYR B C 1
ATOM 4603 O O . TYR B 1 299 ? -27.311 49.009 -9.442 1.00 45.25 299 TYR B O 1
ATOM 4612 N N . LYS B 1 300 ? -27.264 46.925 -8.556 1.00 39.44 300 LYS B N 1
ATOM 4613 C CA . LYS B 1 300 ? -27.104 47.308 -7.162 1.00 40.69 300 LYS B CA 1
ATOM 4614 C C . LYS B 1 300 ? -25.739 47.959 -6.987 1.00 45.02 300 LYS B C 1
ATOM 4615 O O . LYS B 1 300 ? -24.819 47.739 -7.762 1.00 50.79 300 LYS B O 1
ATOM 4621 N N . GLU B 1 301 ? -25.602 48.724 -5.918 1.00 44.07 301 GLU B N 1
ATOM 4622 C CA . GLU B 1 301 ? -24.341 49.361 -5.588 1.00 49.86 301 GLU B CA 1
ATOM 4623 C C . GLU B 1 301 ? -23.404 48.357 -4.918 1.00 49.13 301 GLU B C 1
ATOM 4624 O O . GLU B 1 301 ? -23.820 47.556 -4.076 1.00 50.08 301 GLU B O 1
ATOM 4630 N N . PHE B 1 302 ? -22.131 48.392 -5.298 1.00 46.37 302 PHE B N 1
ATOM 4631 C CA . PHE B 1 302 ? -21.152 47.564 -4.612 1.00 44.48 302 PHE B CA 1
ATOM 4632 C C . PHE B 1 302 ? -19.777 48.181 -4.766 1.00 41.22 302 PHE B C 1
ATOM 4633 O O . PHE B 1 302 ? -19.541 49.082 -5.576 1.00 42.74 302 PHE B O 1
ATOM 4641 N N . THR B 1 303 ? -18.874 47.693 -3.951 1.00 39.67 303 THR B N 1
ATOM 4642 C CA . THR B 1 303 ? -17.483 48.068 -4.034 1.00 42.75 303 THR B CA 1
ATOM 4643 C C . THR B 1 303 ? -16.682 46.913 -4.630 1.00 37.43 303 THR B C 1
ATOM 4644 O O . THR B 1 303 ? -17.153 45.773 -4.686 1.00 34.36 303 THR B O 1
ATOM 4648 N N . TRP B 1 304 ? -15.456 47.209 -5.083 1.00 34.39 304 TRP B N 1
ATOM 4649 C CA . TRP B 1 304 ? -14.650 46.164 -5.710 1.00 33.62 304 TRP B CA 1
ATOM 4650 C C . TRP B 1 304 ? -14.313 45.087 -4.693 1.00 32.25 304 TRP B C 1
ATOM 4651 O O . TRP B 1 304 ? -14.417 43.890 -4.987 1.00 35.12 304 TRP B O 1
ATOM 4662 N N . ASP B 1 305 ? -13.992 45.498 -3.468 1.00 35.91 305 ASP B N 1
ATOM 4663 C CA . ASP B 1 305 ? -13.713 44.536 -2.410 1.00 35.87 305 ASP B CA 1
ATOM 4664 C C . ASP B 1 305 ? -14.877 43.561 -2.227 1.00 38.27 305 ASP B C 1
ATOM 4665 O O . ASP B 1 305 ? -14.663 42.346 -2.120 1.00 36.01 305 ASP B O 1
ATOM 4670 N N . GLU B 1 306 ? -16.116 44.079 -2.241 1.00 34.67 306 GLU B N 1
ATOM 4671 C CA . GLU B 1 306 ? -17.321 43.251 -2.149 1.00 37.02 306 GLU B CA 1
ATOM 4672 C C . GLU B 1 306 ? -17.455 42.289 -3.325 1.00 31.49 306 GLU B C 1
ATOM 4673 O O . GLU B 1 306 ? -17.751 41.099 -3.149 1.00 33.26 306 GLU B O 1
ATOM 4679 N N . TYR B 1 307 ? -17.303 42.800 -4.549 1.00 31.69 307 TYR B N 1
ATOM 4680 C CA . TYR B 1 307 ? -17.434 41.929 -5.716 1.00 30.14 307 TYR B CA 1
ATOM 4681 C C . TYR B 1 307 ? -16.379 40.830 -5.688 1.00 28.06 307 TYR B C 1
ATOM 4682 O O . TYR B 1 307 ? -16.665 39.664 -5.990 1.00 27.81 307 TYR B O 1
ATOM 4691 N N . LYS B 1 308 ? -15.160 41.184 -5.297 1.00 32.55 308 LYS B N 1
ATOM 4692 C CA . LYS B 1 308 ? -14.053 40.244 -5.339 1.00 31.02 308 LYS B CA 1
ATOM 4693 C C . LYS B 1 308 ? -14.236 39.137 -4.323 1.00 31.46 308 LYS B C 1
ATOM 4694 O O . LYS B 1 308 ? -13.985 37.962 -4.629 1.00 29.69 308 LYS B O 1
ATOM 4700 N N . LYS B 1 309 ? -14.662 39.490 -3.106 1.00 35.57 309 LYS B N 1
ATOM 4701 C CA . LYS B 1 309 ? -14.945 38.489 -2.082 1.00 32.99 309 LYS B CA 1
ATOM 4702 C C . LYS B 1 309 ? -16.083 37.592 -2.515 1.00 27.91 309 LYS B C 1
ATOM 4703 O O . LYS B 1 309 ? -15.977 36.360 -2.445 1.00 30.63 309 LYS B O 1
ATOM 4709 N N . ALA B 1 310 ? -17.162 38.181 -3.035 1.00 31.08 310 ALA B N 1
ATOM 4710 C CA . ALA B 1 310 ? -18.248 37.362 -3.567 1.00 31.15 310 ALA B CA 1
ATOM 4711 C C . ALA B 1 310 ? -17.726 36.442 -4.649 1.00 30.04 310 ALA B C 1
ATOM 4712 O O . ALA B 1 310 ? -18.145 35.285 -4.757 1.00 30.24 310 ALA B O 1
ATOM 4714 N N . ALA B 1 311 ? -16.824 36.953 -5.480 1.00 30.23 311 ALA B N 1
ATOM 4715 C CA . ALA B 1 311 ? -16.262 36.122 -6.528 1.00 28.98 311 ALA B CA 1
ATOM 4716 C C . ALA B 1 311 ? -15.548 34.924 -5.927 1.00 22.07 311 ALA B C 1
ATOM 4717 O O . ALA B 1 311 ? -15.680 33.808 -6.417 1.00 25.50 311 ALA B O 1
ATOM 4719 N N . TYR B 1 312 ? -14.762 35.130 -4.885 1.00 25.76 312 TYR B N 1
ATOM 4720 C CA . TYR B 1 312 ? -14.016 33.986 -4.377 1.00 32.91 312 TYR B CA 1
ATOM 4721 C C . TYR B 1 312 ? -14.918 32.998 -3.650 1.00 31.08 312 TYR B C 1
ATOM 4722 O O . TYR B 1 312 ? -14.523 31.839 -3.487 1.00 25.82 312 TYR B O 1
ATOM 4731 N N . LYS B 1 313 ? -16.155 33.376 -3.315 1.00 30.35 313 LYS B N 1
ATOM 4732 C CA . LYS B 1 313 ? -17.084 32.414 -2.731 1.00 30.31 313 LYS B CA 1
ATOM 4733 C C . LYS B 1 313 ? -17.820 31.633 -3.794 1.00 34.51 313 LYS B C 1
ATOM 4734 O O . LYS B 1 313 ? -18.639 30.794 -3.449 1.00 32.37 313 LYS B O 1
ATOM 4740 N N . SER B 1 314 ? -17.568 31.906 -5.079 1.00 34.22 314 SER B N 1
ATOM 4741 C CA . SER B 1 314 ? -18.364 31.363 -6.171 1.00 23.76 314 SER B CA 1
ATOM 4742 C C . SER B 1 314 ? -17.583 30.296 -6.903 1.00 27.66 314 SER B C 1
ATOM 4743 O O . SER B 1 314 ? -16.385 30.128 -6.710 1.00 30.80 314 SER B O 1
ATOM 4746 N N . ARG B 1 315 ? -18.292 29.602 -7.784 1.00 30.32 315 ARG B N 1
ATOM 4747 C CA . ARG B 1 315 ? -17.678 28.684 -8.716 1.00 27.85 315 ARG B CA 1
ATOM 4748 C C . ARG B 1 315 ? -17.243 29.422 -9.978 1.00 26.29 315 ARG B C 1
ATOM 4749 O O . ARG B 1 315 ? -17.884 30.385 -10.401 1.00 26.64 315 ARG B O 1
ATOM 4757 N N . LEU B 1 316 ? -16.193 28.903 -10.624 1.00 27.49 316 LEU B N 1
ATOM 4758 C CA . LEU B 1 316 ? -15.645 29.531 -11.822 1.00 28.08 316 LEU B CA 1
ATOM 4759 C C . LEU B 1 316 ? -16.732 29.850 -12.843 1.00 31.35 316 LEU B C 1
ATOM 4760 O O . LEU B 1 316 ? -16.825 30.973 -13.351 1.00 27.74 316 LEU B O 1
ATOM 4765 N N . GLY B 1 317 ? -17.616 28.901 -13.102 1.00 32.62 317 GLY B N 1
ATOM 4766 C CA . GLY B 1 317 ? -18.603 29.174 -14.124 1.00 27.05 317 GLY B CA 1
ATOM 4767 C C . GLY B 1 317 ? -19.837 29.948 -13.695 1.00 28.46 317 GLY B C 1
ATOM 4768 O O . GLY B 1 317 ? -20.720 30.155 -14.530 1.00 32.04 317 GLY B O 1
ATOM 4769 N N . ASP B 1 318 ? -19.935 30.403 -12.452 1.00 27.29 318 ASP B N 1
ATOM 4770 C CA . ASP B 1 318 ? -21.119 31.151 -12.044 1.00 31.76 318 ASP B CA 1
ATOM 4771 C C . ASP B 1 318 ? -21.180 32.514 -12.708 1.00 37.40 318 ASP B C 1
ATOM 4772 O O . ASP B 1 318 ? -20.155 33.166 -12.989 1.00 30.31 318 ASP B O 1
ATOM 4777 N N . ASN B 1 319 ? -22.416 32.961 -12.883 1.00 32.79 319 ASN B N 1
ATOM 4778 C CA . ASN B 1 319 ? -22.767 34.323 -13.276 1.00 32.15 319 ASN B CA 1
ATOM 4779 C C . ASN B 1 319 ? -22.667 35.204 -12.042 1.00 34.86 319 ASN B C 1
ATOM 4780 O O . ASN B 1 319 ? -23.626 35.389 -11.289 1.00 32.55 319 ASN B O 1
ATOM 4785 N N . ARG B 1 320 ? -21.479 35.751 -11.814 1.00 30.15 320 ARG B N 1
ATOM 4786 C CA . ARG B 1 320 ? -21.268 36.543 -10.627 1.00 29.91 320 ARG B CA 1
ATOM 4787 C C . ARG B 1 320 ? -22.000 37.881 -10.674 1.00 32.50 320 ARG B C 1
ATOM 4788 O O . ARG B 1 320 ? -22.210 38.508 -9.628 1.00 36.48 320 ARG B O 1
ATOM 4796 N N . LEU B 1 321 ? -22.357 38.358 -11.853 1.00 37.88 321 LEU B N 1
ATOM 4797 C CA . LEU B 1 321 ? -22.982 39.671 -11.973 1.00 36.98 321 LEU B CA 1
ATOM 4798 C C . LEU B 1 321 ? -24.448 39.628 -11.533 1.00 37.31 321 LEU B C 1
ATOM 4799 O O . LEU B 1 321 ? -24.940 40.584 -10.924 1.00 34.28 321 LEU B O 1
ATOM 4804 N N . ALA B 1 322 ? -25.117 38.501 -11.775 1.00 38.84 322 ALA B N 1
ATOM 4805 C CA . ALA B 1 322 ? -26.560 38.408 -11.583 1.00 46.01 322 ALA B CA 1
ATOM 4806 C C . ALA B 1 322 ? -26.962 38.707 -10.142 1.00 43.69 322 ALA B C 1
ATOM 4807 O O . ALA B 1 322 ? -27.979 39.360 -9.906 1.00 44.56 322 ALA B O 1
ATOM 4809 N N . GLN B 1 323 ? -26.153 38.287 -9.173 1.00 38.05 323 GLN B N 1
ATOM 4810 C CA . GLN B 1 323 ? -26.390 38.620 -7.768 1.00 43.46 323 GLN B CA 1
ATOM 4811 C C . GLN B 1 323 ? -26.359 40.124 -7.497 1.00 49.82 323 GLN B C 1
ATOM 4812 O O . GLN B 1 323 ? -26.889 40.574 -6.469 1.00 46.43 323 GLN B O 1
ATOM 4818 N N . PHE B 1 324 ? -25.711 40.914 -8.356 1.00 41.18 324 PHE B N 1
ATOM 4819 C CA . PHE B 1 324 ? -25.674 42.357 -8.165 1.00 41.14 324 PHE B CA 1
ATOM 4820 C C . PHE B 1 324 ? -26.500 43.097 -9.204 1.00 39.57 324 PHE B C 1
ATOM 4821 O O . PHE B 1 324 ? -26.322 44.308 -9.369 1.00 37.65 324 PHE B O 1
ATOM 4829 N N . GLU B 1 325 ? -27.349 42.392 -9.940 1.00 42.22 325 GLU B N 1
ATOM 4830 C CA . GLU B 1 325 ? -28.261 43.022 -10.870 1.00 44.13 325 GLU B CA 1
ATOM 4831 C C . GLU B 1 325 ? -29.506 43.486 -10.118 1.00 60.42 325 GLU B C 1
ATOM 4832 O O . GLU B 1 325 ? -29.890 42.905 -9.099 1.00 58.04 325 GLU B O 1
ATOM 4838 N N . LYS B 1 326 ? -30.134 44.553 -10.609 1.00 59.46 326 LYS B N 1
ATOM 4839 C CA . LYS B 1 326 ? -31.402 44.965 -10.017 1.00 60.52 326 LYS B CA 1
ATOM 4840 C C . LYS B 1 326 ? -32.534 44.051 -10.498 1.00 63.74 326 LYS B C 1
ATOM 4841 O O . LYS B 1 326 ? -32.533 43.529 -11.629 1.00 56.73 326 LYS B O 1
ATOM 4847 N N . LYS B 1 327 ? -33.491 43.851 -9.591 1.00 76.63 327 LYS B N 1
ATOM 4848 C CA . LYS B 1 327 ? -34.655 42.996 -9.772 1.00 77.13 327 LYS B CA 1
ATOM 4849 C C . LYS B 1 327 ? -35.781 43.715 -10.512 1.00 70.72 327 LYS B C 1
ATOM 4850 O O . LYS B 1 327 ? -35.898 43.600 -11.734 1.00 78.69 327 LYS B O 1
ATOM 4856 N N . ASP C 1 11 ? -0.629 16.549 5.989 1.00 86.21 11 ASP C N 1
ATOM 4857 C CA . ASP C 1 11 ? -1.266 15.244 5.751 1.00 91.11 11 ASP C CA 1
ATOM 4858 C C . ASP C 1 11 ? -2.206 14.828 6.924 1.00 88.44 11 ASP C C 1
ATOM 4859 O O . ASP C 1 11 ? -3.383 14.537 6.712 1.00 84.97 11 ASP C O 1
ATOM 4864 N N . HIS C 1 12 ? -1.643 14.793 8.150 1.00 87.81 12 HIS C N 1
ATOM 4865 C CA . HIS C 1 12 ? -2.237 14.173 9.342 1.00 79.54 12 HIS C CA 1
ATOM 4866 C C . HIS C 1 12 ? -2.081 15.122 10.536 1.00 67.37 12 HIS C C 1
ATOM 4867 O O . HIS C 1 12 ? -1.242 16.029 10.527 1.00 65.35 12 HIS C O 1
ATOM 4874 N N . ILE C 1 13 ? -2.918 14.943 11.563 1.00 62.71 13 ILE C N 1
ATOM 4875 C CA . ILE C 1 13 ? -2.993 15.865 12.687 1.00 52.63 13 ILE C CA 1
ATOM 4876 C C . ILE C 1 13 ? -2.022 15.396 13.776 1.00 44.08 13 ILE C C 1
ATOM 4877 O O . ILE C 1 13 ? -2.203 14.291 14.297 1.00 49.45 13 ILE C O 1
ATOM 4882 N N . PRO C 1 14 ? -1.069 16.220 14.198 1.00 41.30 14 PRO C N 1
ATOM 4883 C CA . PRO C 1 14 ? -0.103 15.767 15.212 1.00 41.76 14 PRO C CA 1
ATOM 4884 C C . PRO C 1 14 ? -0.726 15.433 16.554 1.00 46.71 14 PRO C C 1
ATOM 4885 O O . PRO C 1 14 ? -1.701 16.060 17.010 1.00 37.26 14 PRO C O 1
ATOM 4889 N N . LEU C 1 15 ? -0.097 14.467 17.209 1.00 37.28 15 LEU C N 1
ATOM 4890 C CA . LEU C 1 15 ? -0.424 14.056 18.568 1.00 39.12 15 LEU C CA 1
ATOM 4891 C C . LEU C 1 15 ? 0.518 14.707 19.566 1.00 32.75 15 LEU C C 1
ATOM 4892 O O . LEU C 1 15 ? 1.614 15.153 19.229 1.00 40.07 15 LEU C O 1
ATOM 4897 N N . LEU C 1 16 ? 0.068 14.755 20.805 1.00 40.08 16 LEU C N 1
ATOM 4898 C CA . LEU C 1 16 ? 0.826 15.371 21.871 1.00 42.89 16 LEU C CA 1
ATOM 4899 C C . LEU C 1 16 ? 0.591 14.567 23.131 1.00 40.00 16 LEU C C 1
ATOM 4900 O O . LEU C 1 16 ? -0.463 13.945 23.289 1.00 48.41 16 LEU C O 1
ATOM 4905 N N . ARG C 1 17 ? 1.575 14.596 24.025 1.00 51.70 17 ARG C N 1
ATOM 4906 C CA . ARG C 1 17 ? 1.368 14.102 25.383 1.00 55.44 17 ARG C CA 1
ATOM 4907 C C . ARG C 1 17 ? 0.084 14.706 25.931 1.00 53.88 17 ARG C C 1
ATOM 4908 O O . ARG C 1 17 ? -0.132 15.914 25.839 1.00 46.77 17 ARG C O 1
ATOM 4916 N N . SER C 1 18 ? -0.798 13.858 26.440 1.00 49.26 18 SER C N 1
ATOM 4917 C CA . SER C 1 18 ? -1.981 14.370 27.098 1.00 50.40 18 SER C CA 1
ATOM 4918 C C . SER C 1 18 ? -1.542 15.235 28.272 1.00 57.49 18 SER C C 1
ATOM 4919 O O . SER C 1 18 ? -0.595 14.886 28.978 1.00 64.17 18 SER C O 1
ATOM 4922 N N . PRO C 1 19 ? -2.156 16.390 28.476 1.00 54.87 19 PRO C N 1
ATOM 4923 C CA . PRO C 1 19 ? -1.767 17.206 29.633 1.00 57.40 19 PRO C CA 1
ATOM 4924 C C . PRO C 1 19 ? -2.445 16.711 30.899 1.00 57.40 19 PRO C C 1
ATOM 4925 O O . PRO C 1 19 ? -3.608 16.308 30.890 1.00 54.71 19 PRO C O 1
ATOM 4929 N N . ASP C 1 20 ? -1.675 16.702 31.984 1.00 56.69 20 ASP C N 1
ATOM 4930 C CA . ASP C 1 20 ? -2.125 16.175 33.274 1.00 59.01 20 ASP C CA 1
ATOM 4931 C C . ASP C 1 20 ? -2.116 17.317 34.281 1.00 66.88 20 ASP C C 1
ATOM 4932 O O . ASP C 1 20 ? -1.550 18.394 34.004 1.00 58.67 20 ASP C O 1
ATOM 4937 N N . PRO C 1 21 ? -2.756 17.158 35.442 1.00 71.30 21 PRO C N 1
ATOM 4938 C CA . PRO C 1 21 ? -2.894 18.311 36.353 1.00 64.03 21 PRO C CA 1
ATOM 4939 C C . PRO C 1 21 ? -1.560 18.935 36.741 1.00 65.68 21 PRO C C 1
ATOM 4940 O O . PRO C 1 21 ? -1.532 20.110 37.129 1.00 63.07 21 PRO C O 1
ATOM 4944 N N . GLY C 1 22 ? -0.448 18.202 36.609 1.00 62.02 22 GLY C N 1
ATOM 4945 C CA . GLY C 1 22 ? 0.858 18.776 36.882 1.00 66.98 22 GLY C CA 1
ATOM 4946 C C . GLY C 1 22 ? 1.208 19.960 36.002 1.00 63.76 22 GLY C C 1
ATOM 4947 O O . GLY C 1 22 ? 2.152 20.701 36.311 1.00 55.85 22 GLY C O 1
ATOM 4948 N N . ASP C 1 23 ? 0.479 20.151 34.905 1.00 61.57 23 ASP C N 1
ATOM 4949 C CA . ASP C 1 23 ? 0.757 21.230 33.970 1.00 68.06 23 ASP C CA 1
ATOM 4950 C C . ASP C 1 23 ? -0.083 22.473 34.222 1.00 61.38 23 ASP C C 1
ATOM 4951 O O . ASP C 1 23 ? 0.096 23.462 33.499 1.00 49.57 23 ASP C O 1
ATOM 4956 N N . VAL C 1 24 ? -1.002 22.447 35.203 1.00 53.36 24 VAL C N 1
ATOM 4957 C CA . VAL C 1 24 ? -1.910 23.573 35.387 1.00 54.44 24 VAL C CA 1
ATOM 4958 C C . VAL C 1 24 ? -1.132 24.782 35.895 1.00 55.51 24 VAL C C 1
ATOM 4959 O O . VAL C 1 24 ? -0.202 24.658 36.705 1.00 59.63 24 VAL C O 1
ATOM 4963 N N . PHE C 1 25 ? -1.496 25.959 35.384 1.00 48.67 25 PHE C N 1
ATOM 4964 C CA . PHE C 1 25 ? -0.786 27.193 35.672 1.00 48.77 25 PHE C CA 1
ATOM 4965 C C . PHE C 1 25 ? -1.691 28.144 36.431 1.00 53.20 25 PHE C C 1
ATOM 4966 O O . PHE C 1 25 ? -2.719 28.588 35.906 1.00 44.41 25 PHE C O 1
ATOM 4974 N N . SER C 1 26 ? -1.272 28.494 37.636 1.00 51.11 26 SER C N 1
ATOM 4975 C CA . SER C 1 26 ? -2.059 29.296 38.553 1.00 51.82 26 SER C CA 1
ATOM 4976 C C . SER C 1 26 ? -1.678 30.764 38.513 1.00 40.41 26 SER C C 1
ATOM 4977 O O . SER C 1 26 ? -2.364 31.580 39.116 1.00 43.62 26 SER C O 1
ATOM 4980 N N . GLY C 1 27 ? -0.604 31.120 37.833 1.00 44.81 27 GLY C N 1
ATOM 4981 C CA . GLY C 1 27 ? -0.196 32.510 37.781 1.00 50.62 27 GLY C CA 1
ATOM 4982 C C . GLY C 1 27 ? -0.651 33.321 36.576 1.00 41.49 27 GLY C C 1
ATOM 4983 O O . GLY C 1 27 ? 0.065 34.234 36.160 1.00 45.30 27 GLY C O 1
ATOM 4984 N N . VAL C 1 28 ? -1.836 33.056 36.026 1.00 48.12 28 VAL C N 1
ATOM 4985 C CA . VAL C 1 28 ? -2.357 33.904 34.941 1.00 47.84 28 VAL C CA 1
ATOM 4986 C C . VAL C 1 28 ? -2.718 35.290 35.477 1.00 36.92 28 VAL C C 1
ATOM 4987 O O . VAL C 1 28 ? -3.608 35.393 36.327 1.00 40.92 28 VAL C O 1
ATOM 4991 N N . PRO C 1 29 ? -2.096 36.371 35.027 1.00 35.52 29 PRO C N 1
ATOM 4992 C CA . PRO C 1 29 ? -2.433 37.679 35.612 1.00 37.60 29 PRO C CA 1
ATOM 4993 C C . PRO C 1 29 ? -3.912 37.910 35.458 1.00 43.57 29 PRO C C 1
ATOM 4994 O O . PRO C 1 29 ? -4.520 37.460 34.485 1.00 38.60 29 PRO C O 1
ATOM 4998 N N . VAL C 1 30 ? -4.512 38.582 36.443 1.00 34.28 30 VAL C N 1
ATOM 4999 C CA . VAL C 1 30 ? -5.918 38.964 36.342 1.00 38.63 30 VAL C CA 1
ATOM 5000 C C . VAL C 1 30 ? -6.001 40.486 36.211 1.00 46.15 30 VAL C C 1
ATOM 5001 O O . VAL C 1 30 ? -5.308 41.234 36.921 1.00 45.81 30 VAL C O 1
ATOM 5005 N N . VAL C 1 31 ? -6.828 40.938 35.276 1.00 45.51 31 VAL C N 1
ATOM 5006 C CA . VAL C 1 31 ? -7.101 42.347 35.067 1.00 42.63 31 VAL C CA 1
ATOM 5007 C C . VAL C 1 31 ? -8.576 42.556 35.367 1.00 44.83 31 VAL C C 1
ATOM 5008 O O . VAL C 1 31 ? -9.446 41.939 34.735 1.00 34.13 31 VAL C O 1
ATOM 5012 N N . ASP C 1 32 ? -8.846 43.374 36.370 1.00 41.34 32 ASP C N 1
ATOM 5013 C CA . ASP C 1 32 ? -10.202 43.821 36.676 1.00 44.78 32 ASP C CA 1
ATOM 5014 C C . ASP C 1 32 ? -10.416 45.069 35.839 1.00 42.45 32 ASP C C 1
ATOM 5015 O O . ASP C 1 32 ? -9.853 46.131 36.142 1.00 38.84 32 ASP C O 1
ATOM 5020 N N . LEU C 1 33 ? -11.214 44.939 34.774 1.00 37.54 33 LEU C N 1
ATOM 5021 C CA . LEU C 1 33 ? -11.315 46.007 33.786 1.00 37.46 33 LEU C CA 1
ATOM 5022 C C . LEU C 1 33 ? -12.028 47.245 34.326 1.00 42.98 33 LEU C C 1
ATOM 5023 O O . LEU C 1 33 ? -11.854 48.342 33.772 1.00 39.76 33 LEU C O 1
ATOM 5039 N N . GLY C 1 34 ? -12.874 47.080 35.346 1.00 44.03 34 GLY C N 1
ATOM 5040 C CA . GLY C 1 34 ? -13.485 48.204 36.027 1.00 53.52 34 GLY C CA 1
ATOM 5041 C C . GLY C 1 34 ? -12.613 48.908 37.061 1.00 51.75 34 GLY C C 1
ATOM 5042 O O . GLY C 1 34 ? -12.978 50.004 37.499 1.00 43.19 34 GLY C O 1
ATOM 5043 N N . SER C 1 35 ? -11.456 48.305 37.463 1.00 47.99 35 SER C N 1
ATOM 5044 C CA . SER C 1 35 ? -10.569 48.871 38.474 1.00 54.38 35 SER C CA 1
ATOM 5045 C C . SER C 1 35 ? -9.613 49.892 37.860 1.00 50.51 35 SER C C 1
ATOM 5046 O O . SER C 1 35 ? -9.222 49.786 36.691 1.00 47.28 35 SER C O 1
ATOM 5049 N N . PRO C 1 36 ? -9.218 50.907 38.625 1.00 56.21 36 PRO C N 1
ATOM 5050 C CA . PRO C 1 36 ? -8.189 51.837 38.121 1.00 52.86 36 PRO C CA 1
ATOM 5051 C C . PRO C 1 36 ? -6.767 51.258 38.155 1.00 47.92 36 PRO C C 1
ATOM 5052 O O . PRO C 1 36 ? -5.849 51.859 37.573 1.00 44.56 36 PRO C O 1
ATOM 5056 N N . GLY C 1 37 ? -6.558 50.114 38.796 1.00 49.28 37 GLY C N 1
ATOM 5057 C CA . GLY C 1 37 ? -5.297 49.411 38.695 1.00 55.54 37 GLY C CA 1
ATOM 5058 C C . GLY C 1 37 ? -5.136 48.530 37.469 1.00 49.13 37 GLY C C 1
ATOM 5059 O O . GLY C 1 37 ? -4.104 47.861 37.360 1.00 44.63 37 GLY C O 1
ATOM 5060 N N . ALA C 1 38 ? -6.106 48.533 36.543 1.00 44.05 38 ALA C N 1
ATOM 5061 C CA . ALA C 1 38 ? -6.018 47.695 35.340 1.00 40.13 38 ALA C CA 1
ATOM 5062 C C . ALA C 1 38 ? -4.815 48.064 34.477 1.00 43.28 38 ALA C C 1
ATOM 5063 O O . ALA C 1 38 ? -4.056 47.194 34.044 1.00 39.81 38 ALA C O 1
ATOM 5065 N N . ALA C 1 39 ? -4.620 49.358 34.219 1.00 41.12 39 ALA C N 1
ATOM 5066 C CA . ALA C 1 39 ? -3.531 49.782 33.349 1.00 43.75 39 ALA C CA 1
ATOM 5067 C C . ALA C 1 39 ? -2.190 49.183 33.760 1.00 49.77 39 ALA C C 1
ATOM 5068 O O . ALA C 1 39 ? -1.387 48.785 32.899 1.00 47.63 39 ALA C O 1
ATOM 5070 N N . ARG C 1 40 ? -1.920 49.116 35.069 1.00 42.98 40 ARG C N 1
ATOM 5071 C CA . ARG C 1 40 ? -0.619 48.645 35.529 1.00 49.76 40 ARG C CA 1
ATOM 5072 C C . ARG C 1 40 ? -0.531 47.131 35.467 1.00 41.97 40 ARG C C 1
ATOM 5073 O O . ARG C 1 40 ? 0.525 46.586 35.109 1.00 36.16 40 ARG C O 1
ATOM 5081 N N . ALA C 1 41 ? -1.611 46.444 35.876 1.00 35.92 41 ALA C N 1
ATOM 5082 C CA . ALA C 1 41 ? -1.684 45.003 35.722 1.00 40.53 41 ALA C CA 1
ATOM 5083 C C . ALA C 1 41 ? -1.503 44.600 34.246 1.00 41.55 41 ALA C C 1
ATOM 5084 O O . ALA C 1 41 ? -0.740 43.678 33.935 1.00 38.55 41 ALA C O 1
ATOM 5086 N N . VAL C 1 42 ? -2.154 45.313 33.322 1.00 39.51 42 VAL C N 1
ATOM 5087 C CA . VAL C 1 42 ? -2.087 44.929 31.911 1.00 42.73 42 VAL C CA 1
ATOM 5088 C C . VAL C 1 42 ? -0.662 45.081 31.392 1.00 42.87 42 VAL C C 1
ATOM 5089 O O . VAL C 1 42 ? -0.119 44.180 30.746 1.00 37.63 42 VAL C O 1
ATOM 5093 N N . VAL C 1 43 ? -0.025 46.217 31.680 1.00 35.22 43 VAL C N 1
ATOM 5094 C CA . VAL C 1 43 ? 1.341 46.422 31.212 1.00 40.74 43 VAL C CA 1
ATOM 5095 C C . VAL C 1 43 ? 2.256 45.372 31.813 1.00 47.64 43 VAL C C 1
ATOM 5096 O O . VAL C 1 43 ? 3.093 44.779 31.112 1.00 42.53 43 VAL C O 1
ATOM 5100 N N . ASP C 1 44 ? 2.059 45.058 33.092 1.00 40.33 44 ASP C N 1
ATOM 5101 C CA . ASP C 1 44 ? 2.905 44.053 33.718 1.00 43.27 44 ASP C CA 1
ATOM 5102 C C . ASP C 1 44 ? 2.697 42.689 33.074 1.00 44.88 44 ASP C C 1
ATOM 5103 O O . ASP C 1 44 ? 3.663 41.952 32.819 1.00 40.12 44 ASP C O 1
ATOM 5108 N N . ALA C 1 45 ? 1.438 42.302 32.875 1.00 37.41 45 ALA C N 1
ATOM 5109 C CA . ALA C 1 45 ? 1.162 41.003 32.275 1.00 46.80 45 ALA C CA 1
ATOM 5110 C C . ALA C 1 45 ? 1.692 40.944 30.840 1.00 33.94 45 ALA C C 1
ATOM 5111 O O . ALA C 1 45 ? 2.252 39.935 30.415 1.00 34.34 45 ALA C O 1
ATOM 5113 N N . CYS C 1 46 ? 1.575 42.024 30.099 1.00 35.47 46 CYS C N 1
ATOM 5114 C CA . CYS C 1 46 ? 2.011 41.988 28.710 1.00 38.16 46 CYS C CA 1
ATOM 5115 C C . CYS C 1 46 ? 3.525 41.882 28.632 1.00 47.01 46 CYS C C 1
ATOM 5116 O O . CYS C 1 46 ? 4.056 41.318 27.669 1.00 41.30 46 CYS C O 1
ATOM 5119 N N . GLU C 1 47 ? 4.213 42.379 29.655 1.00 44.09 47 GLU C N 1
ATOM 5120 C CA . GLU C 1 47 ? 5.672 42.353 29.684 1.00 45.03 47 GLU C CA 1
ATOM 5121 C C . GLU C 1 47 ? 6.253 41.054 30.247 1.00 37.96 47 GLU C C 1
ATOM 5122 O O . GLU C 1 47 ? 7.444 40.786 30.087 1.00 40.93 47 GLU C O 1
ATOM 5128 N N . ARG C 1 48 ? 5.422 40.251 30.907 1.00 43.31 48 ARG C N 1
ATOM 5129 C CA . ARG C 1 48 ? 5.897 39.015 31.510 1.00 47.21 48 ARG C CA 1
ATOM 5130 C C . ARG C 1 48 ? 5.415 37.762 30.787 1.00 46.24 48 ARG C C 1
ATOM 5131 O O . ARG C 1 48 ? 6.205 36.834 30.600 1.00 46.56 48 ARG C O 1
ATOM 5139 N N . TYR C 1 49 ? 4.137 37.722 30.396 1.00 46.07 49 TYR C N 1
ATOM 5140 C CA . TYR C 1 49 ? 3.510 36.566 29.769 1.00 44.27 49 TYR C CA 1
ATOM 5141 C C . TYR C 1 49 ? 2.925 36.849 28.384 1.00 39.03 49 TYR C C 1
ATOM 5142 O O . TYR C 1 49 ? 2.639 35.895 27.652 1.00 35.35 49 TYR C O 1
ATOM 5151 N N . GLY C 1 50 ? 2.708 38.113 28.012 1.00 44.24 50 GLY C N 1
ATOM 5152 C CA . GLY C 1 50 ? 1.950 38.418 26.799 1.00 36.86 50 GLY C CA 1
ATOM 5153 C C . GLY C 1 50 ? 0.516 37.922 26.814 1.00 29.62 50 GLY C C 1
ATOM 5154 O O . GLY C 1 50 ? -0.088 37.770 25.745 1.00 40.15 50 GLY C O 1
ATOM 5155 N N . PHE C 1 51 ? -0.058 37.691 28.005 1.00 30.24 51 PHE C N 1
ATOM 5156 C CA . PHE C 1 51 ? -1.329 36.981 28.180 1.00 32.52 51 PHE C CA 1
ATOM 5157 C C . PHE C 1 51 ? -1.921 37.390 29.531 1.00 38.18 51 PHE C C 1
ATOM 5158 O O . PHE C 1 51 ? -1.178 37.560 30.508 1.00 41.38 51 PHE C O 1
ATOM 5166 N N . PHE C 1 52 ? -3.242 37.561 29.584 1.00 32.06 52 PHE C N 1
ATOM 5167 C CA . PHE C 1 52 ? -3.910 37.854 30.849 1.00 37.97 52 PHE C CA 1
ATOM 5168 C C . PHE C 1 52 ? -5.388 37.548 30.731 1.00 37.04 52 PHE C C 1
ATOM 5169 O O . PHE C 1 52 ? -5.958 37.515 29.641 1.00 35.60 52 PHE C O 1
ATOM 5177 N N . LYS C 1 53 ? -5.987 37.272 31.881 1.00 36.51 53 LYS C N 1
ATOM 5178 C CA . LYS C 1 53 ? -7.430 37.145 32.001 1.00 34.72 53 LYS C CA 1
ATOM 5179 C C . LYS C 1 53 ? -8.051 38.502 32.325 1.00 35.57 53 LYS C C 1
ATOM 5180 O O . LYS C 1 53 ? -7.422 39.374 32.941 1.00 36.45 53 LYS C O 1
ATOM 5186 N N . VAL C 1 54 ? -9.276 38.701 31.858 1.00 38.10 54 VAL C N 1
ATOM 5187 C CA . VAL C 1 54 ? -9.957 39.979 32.061 1.00 34.12 54 VAL C CA 1
ATOM 5188 C C . VAL C 1 54 ? -11.284 39.676 32.721 1.00 31.96 54 VAL C C 1
ATOM 5189 O O . VAL C 1 54 ? -12.093 38.935 32.155 1.00 29.43 54 VAL C O 1
ATOM 5193 N N . VAL C 1 55 ? -11.483 40.204 33.930 1.00 31.83 55 VAL C N 1
ATOM 5194 C CA . VAL C 1 55 ? -12.705 39.990 34.697 1.00 36.81 55 VAL C CA 1
ATOM 5195 C C . VAL C 1 55 ? -13.440 41.329 34.823 1.00 33.83 55 VAL C C 1
ATOM 5196 O O . VAL C 1 55 ? -12.880 42.393 34.565 1.00 35.20 55 VAL C O 1
ATOM 5200 N N . ASN C 1 56 ? -14.711 41.262 35.235 1.00 36.29 56 ASN C N 1
ATOM 5201 C CA . ASN C 1 56 ? -15.514 42.451 35.508 1.00 39.63 56 ASN C CA 1
ATOM 5202 C C . ASN C 1 56 ? -15.575 43.354 34.275 1.00 36.67 56 ASN C C 1
ATOM 5203 O O . ASN C 1 56 ? -15.288 44.556 34.337 1.00 37.24 56 ASN C O 1
ATOM 5208 N N . HIS C 1 57 ? -15.981 42.764 33.139 1.00 41.25 57 HIS C N 1
ATOM 5209 C CA . HIS C 1 57 ? -15.772 43.355 31.818 1.00 39.87 57 HIS C CA 1
ATOM 5210 C C . HIS C 1 57 ? -17.031 43.952 31.205 1.00 40.18 57 HIS C C 1
ATOM 5211 O O . HIS C 1 57 ? -16.942 44.598 30.151 1.00 35.16 57 HIS C O 1
ATOM 5218 N N . GLY C 1 58 ? -18.184 43.716 31.801 1.00 37.80 58 GLY C N 1
ATOM 5219 C CA . GLY C 1 58 ? -19.407 44.339 31.357 1.00 43.37 58 GLY C CA 1
ATOM 5220 C C . GLY C 1 58 ? -20.156 43.611 30.268 1.00 46.62 58 GLY C C 1
ATOM 5221 O O . GLY C 1 58 ? -21.225 44.083 29.852 1.00 52.22 58 GLY C O 1
ATOM 5222 N N . VAL C 1 59 ? -19.637 42.499 29.766 1.00 40.52 59 VAL C N 1
ATOM 5223 C CA . VAL C 1 59 ? -20.386 41.699 28.801 1.00 44.24 59 VAL C CA 1
ATOM 5224 C C . VAL C 1 59 ? -21.228 40.701 29.590 1.00 41.31 59 VAL C C 1
ATOM 5225 O O . VAL C 1 59 ? -20.678 39.863 30.310 1.00 39.04 59 VAL C O 1
ATOM 5229 N N . ALA C 1 60 ? -22.553 40.777 29.430 1.00 38.64 60 ALA C N 1
ATOM 5230 C CA . ALA C 1 60 ? -23.477 39.912 30.163 1.00 38.78 60 ALA C CA 1
ATOM 5231 C C . ALA C 1 60 ? -23.243 38.448 29.825 1.00 40.58 60 ALA C C 1
ATOM 5232 O O . ALA C 1 60 ? -22.924 38.115 28.687 1.00 42.72 60 ALA C O 1
ATOM 5234 N N . THR C 1 61 ? -23.458 37.554 30.817 1.00 47.84 61 THR C N 1
ATOM 5235 C CA . THR C 1 61 ? -23.344 36.110 30.573 1.00 47.50 61 THR C CA 1
ATOM 5236 C C . THR C 1 61 ? -24.456 35.586 29.666 1.00 44.62 61 THR C C 1
ATOM 5237 O O . THR C 1 61 ? -24.264 34.572 28.989 1.00 44.00 61 THR C O 1
ATOM 5241 N N . ASP C 1 62 ? -25.599 36.263 29.604 1.00 44.87 62 ASP C N 1
ATOM 5242 C CA . ASP C 1 62 ? -26.635 35.828 28.679 1.00 45.67 62 ASP C CA 1
ATOM 5243 C C . ASP C 1 62 ? -26.198 36.031 27.230 1.00 48.60 62 ASP C C 1
ATOM 5244 O O . ASP C 1 62 ? -26.516 35.220 26.346 1.00 40.31 62 ASP C O 1
ATOM 5249 N N . THR C 1 63 ? -25.496 37.138 26.962 1.00 44.99 63 THR C N 1
ATOM 5250 C CA . THR C 1 63 ? -24.967 37.390 25.618 1.00 40.49 63 THR C CA 1
ATOM 5251 C C . THR C 1 63 ? -23.959 36.310 25.213 1.00 37.90 63 THR C C 1
ATOM 5252 O O . THR C 1 63 ? -24.015 35.785 24.085 1.00 36.01 63 THR C O 1
ATOM 5256 N N . MET C 1 64 ? -23.045 35.948 26.130 1.00 41.12 64 MET C N 1
ATOM 5257 C CA . MET C 1 64 ? -22.075 34.888 25.858 1.00 34.70 64 MET C CA 1
ATOM 5258 C C . MET C 1 64 ? -22.778 33.551 25.689 1.00 34.95 64 MET C C 1
ATOM 5259 O O . MET C 1 64 ? -22.503 32.827 24.724 1.00 38.58 64 MET C O 1
ATOM 5264 N N . ASP C 1 65 ? -23.753 33.251 26.557 1.00 42.80 65 ASP C N 1
ATOM 5265 C CA . ASP C 1 65 ? -24.480 31.980 26.499 1.00 38.04 65 ASP C CA 1
ATOM 5266 C C . ASP C 1 65 ? -25.204 31.803 25.182 1.00 31.57 65 ASP C C 1
ATOM 5267 O O . ASP C 1 65 ? -25.190 30.717 24.605 1.00 39.38 65 ASP C O 1
ATOM 5272 N N . LYS C 1 66 ? -25.930 32.837 24.733 1.00 31.15 66 LYS C N 1
ATOM 5273 C CA . LYS C 1 66 ? -26.732 32.675 23.521 1.00 38.97 66 LYS C CA 1
ATOM 5274 C C . LYS C 1 66 ? -25.860 32.592 22.256 1.00 29.37 66 LYS C C 1
ATOM 5275 O O . LYS C 1 66 ? -26.201 31.876 21.322 1.00 32.76 66 LYS C O 1
ATOM 5281 N N . ALA C 1 67 ? -24.744 33.306 22.211 1.00 32.21 67 ALA C N 1
ATOM 5282 C CA . ALA C 1 67 ? -23.789 33.086 21.123 1.00 33.21 67 ALA C CA 1
ATOM 5283 C C . ALA C 1 67 ? -23.277 31.643 21.128 1.00 34.19 67 ALA C C 1
ATOM 5284 O O . ALA C 1 67 ? -23.227 30.989 20.076 1.00 31.84 67 ALA C O 1
ATOM 5286 N N . GLU C 1 68 ? -22.951 31.109 22.312 1.00 32.44 68 GLU C N 1
ATOM 5287 C CA . GLU C 1 68 ? -22.418 29.753 22.383 1.00 36.92 68 GLU C CA 1
ATOM 5288 C C . GLU C 1 68 ? -23.469 28.739 21.976 1.00 34.61 68 GLU C C 1
ATOM 5289 O O . GLU C 1 68 ? -23.196 27.828 21.173 1.00 34.59 68 GLU C O 1
ATOM 5301 N N . SER C 1 69 ? -24.692 28.928 22.470 1.00 35.25 69 SER C N 1
ATOM 5302 C CA . SER C 1 69 ? -25.794 28.044 22.107 1.00 35.96 69 SER C CA 1
ATOM 5303 C C . SER C 1 69 ? -26.035 28.032 20.604 1.00 30.88 69 SER C C 1
ATOM 5304 O O . SER C 1 69 ? -26.234 26.972 20.012 1.00 34.89 69 SER C O 1
ATOM 5307 N N . GLU C 1 70 ? -26.024 29.202 19.953 1.00 38.08 70 GLU C N 1
ATOM 5308 C CA . GLU C 1 70 ? -26.240 29.197 18.507 1.00 40.19 70 GLU C CA 1
ATOM 5309 C C . GLU C 1 70 ? -25.069 28.540 17.764 1.00 30.00 70 GLU C C 1
ATOM 5310 O O . GLU C 1 70 ? -25.275 27.813 16.794 1.00 30.33 70 GLU C O 1
ATOM 5316 N N . ALA C 1 71 ? -23.840 28.771 18.212 1.00 37.47 71 ALA C N 1
ATOM 5317 C CA . ALA C 1 71 ? -22.705 28.096 17.588 1.00 32.21 71 ALA C CA 1
ATOM 5318 C C . ALA C 1 71 ? -22.828 26.576 17.704 1.00 35.94 71 ALA C C 1
ATOM 5319 O O . ALA C 1 71 ? -22.613 25.844 16.729 1.00 34.84 71 ALA C O 1
ATOM 5321 N N . VAL C 1 72 ? -23.162 26.079 18.899 1.00 31.34 72 VAL C N 1
ATOM 5322 C CA . VAL C 1 72 ? -23.242 24.633 19.113 1.00 31.45 72 VAL C CA 1
ATOM 5323 C C . VAL C 1 72 ? -24.253 24.025 18.164 1.00 31.48 72 VAL C C 1
ATOM 5324 O O . VAL C 1 72 ? -24.029 22.951 17.582 1.00 34.91 72 VAL C O 1
ATOM 5328 N N . ARG C 1 73 ? -25.365 24.717 17.964 1.00 35.47 73 ARG C N 1
ATOM 5329 C CA . ARG C 1 73 ? -26.416 24.230 17.064 1.00 30.47 73 ARG C CA 1
ATOM 5330 C C . ARG C 1 73 ? -25.937 24.165 15.615 1.00 37.22 73 ARG C C 1
ATOM 5331 O O . ARG C 1 73 ? -26.191 23.195 14.901 1.00 34.11 73 ARG C O 1
ATOM 5339 N N . PHE C 1 74 ? -25.257 25.220 15.156 1.00 38.25 74 PHE C N 1
ATOM 5340 C CA . PHE C 1 74 ? -24.648 25.189 13.837 1.00 31.36 74 PHE C CA 1
ATOM 5341 C C . PHE C 1 74 ? -23.743 23.974 13.680 1.00 35.75 74 PHE C C 1
ATOM 5342 O O . PHE C 1 74 ? -23.886 23.207 12.727 1.00 35.10 74 PHE C O 1
ATOM 5350 N N . PHE C 1 75 ? -22.777 23.800 14.600 1.00 34.00 75 PHE C N 1
ATOM 5351 C CA . PHE C 1 75 ? -21.839 22.675 14.554 1.00 35.94 75 PHE C CA 1
ATOM 5352 C C . PHE C 1 75 ? -22.523 21.319 14.711 1.00 39.32 75 PHE C C 1
ATOM 5353 O O . PHE C 1 75 ? -21.932 20.298 14.317 1.00 37.09 75 PHE C O 1
ATOM 5361 N N . SER C 1 76 ? -23.747 21.275 15.265 1.00 45.06 76 SER C N 1
ATOM 5362 C CA . SER C 1 76 ? -24.499 20.014 15.335 1.00 49.82 76 SER C CA 1
ATOM 5363 C C . SER C 1 76 ? -25.087 19.615 13.992 1.00 37.51 76 SER C C 1
ATOM 5364 O O . SER C 1 76 ? -25.513 18.468 13.825 1.00 43.52 76 SER C O 1
ATOM 5367 N N . GLN C 1 77 ? -25.153 20.536 13.049 1.00 42.59 77 GLN C N 1
ATOM 5368 C CA . GLN C 1 77 ? -25.648 20.193 11.728 1.00 47.92 77 GLN C CA 1
ATOM 5369 C C . GLN C 1 77 ? -24.805 19.110 11.071 1.00 48.02 77 GLN C C 1
ATOM 5370 O O . GLN C 1 77 ? -23.630 18.910 11.383 1.00 46.75 77 GLN C O 1
ATOM 5376 N N . THR C 1 78 ? -25.406 18.435 10.109 1.00 45.25 78 THR C N 1
ATOM 5377 C CA . THR C 1 78 ? -24.657 17.419 9.400 1.00 57.06 78 THR C CA 1
ATOM 5378 C C . THR C 1 78 ? -23.477 18.058 8.657 1.00 47.55 78 THR C C 1
ATOM 5379 O O . THR C 1 78 ? -23.448 19.268 8.373 1.00 39.25 78 THR C O 1
ATOM 5383 N N . GLN C 1 79 ? -22.470 17.229 8.371 1.00 48.61 79 GLN C N 1
ATOM 5384 C CA . GLN C 1 79 ? -21.294 17.724 7.666 1.00 43.66 79 GLN C CA 1
ATOM 5385 C C . GLN C 1 79 ? -21.641 18.262 6.288 1.00 41.98 79 GLN C C 1
ATOM 5386 O O . GLN C 1 79 ? -21.163 19.358 5.948 1.00 43.45 79 GLN C O 1
ATOM 5392 N N . PRO C 1 80 ? -22.463 17.595 5.471 1.00 46.92 80 PRO C N 1
ATOM 5393 C CA . PRO C 1 80 ? -22.897 18.232 4.214 1.00 45.98 80 PRO C CA 1
ATOM 5394 C C . PRO C 1 80 ? -23.553 19.578 4.413 1.00 40.86 80 PRO C C 1
ATOM 5395 O O . PRO C 1 80 ? -23.436 20.458 3.552 1.00 44.05 80 PRO C O 1
ATOM 5399 N N . ASP C 1 81 ? -24.292 19.767 5.504 1.00 43.87 81 ASP C N 1
ATOM 5400 C CA . ASP C 1 81 ? -24.984 21.044 5.671 1.00 43.45 81 ASP C CA 1
ATOM 5401 C C . ASP C 1 81 ? -24.003 22.136 6.057 1.00 46.61 81 ASP C C 1
ATOM 5402 O O . ASP C 1 81 ? -24.085 23.258 5.552 1.00 49.61 81 ASP C O 1
ATOM 5407 N N . LYS C 1 82 ? -23.069 21.822 6.959 1.00 45.36 82 LYS C N 1
ATOM 5408 C CA . LYS C 1 82 ? -22.015 22.768 7.307 1.00 44.21 82 LYS C CA 1
ATOM 5409 C C . LYS C 1 82 ? -21.172 23.103 6.082 1.00 45.73 82 LYS C C 1
ATOM 5410 O O . LYS C 1 82 ? -20.908 24.275 5.793 1.00 43.70 82 LYS C O 1
ATOM 5416 N N . ASP C 1 83 ? -20.788 22.077 5.319 1.00 44.49 83 ASP C N 1
ATOM 5417 C CA . ASP C 1 83 ? -19.924 22.280 4.163 1.00 48.11 83 ASP C CA 1
ATOM 5418 C C . ASP C 1 83 ? -20.500 23.288 3.188 1.00 41.29 83 ASP C C 1
ATOM 5419 O O . ASP C 1 83 ? -19.739 23.906 2.442 1.00 47.11 83 ASP C O 1
ATOM 5424 N N . ARG C 1 84 ? -21.811 23.527 3.220 1.00 44.14 84 ARG C N 1
ATOM 5425 C CA . ARG C 1 84 ? -22.384 24.518 2.314 1.00 47.75 84 ARG C CA 1
ATOM 5426 C C . ARG C 1 84 ? -21.985 25.938 2.679 1.00 46.38 84 ARG C C 1
ATOM 5427 O O . ARG C 1 84 ? -22.047 26.831 1.827 1.00 48.94 84 ARG C O 1
ATOM 5435 N N . SER C 1 85 ? -21.595 26.179 3.922 1.00 44.18 85 SER C N 1
ATOM 5436 C CA . SER C 1 85 ? -21.050 27.483 4.285 1.00 47.62 85 SER C CA 1
ATOM 5437 C C . SER C 1 85 ? -19.539 27.516 4.096 1.00 38.03 85 SER C C 1
ATOM 5438 O O . SER C 1 85 ? -18.902 28.523 4.422 1.00 40.05 85 SER C O 1
ATOM 5441 N N . GLY C 1 86 ? -18.963 26.441 3.563 1.00 45.51 86 GLY C N 1
ATOM 5442 C CA . GLY C 1 86 ? -17.535 26.329 3.414 1.00 45.29 86 GLY C CA 1
ATOM 5443 C C . GLY C 1 86 ? -17.142 26.651 1.997 1.00 43.31 86 GLY C C 1
ATOM 5444 O O . GLY C 1 86 ? -18.002 26.850 1.140 1.00 52.38 86 GLY C O 1
ATOM 5445 N N . PRO C 1 87 ? -15.831 26.766 1.725 1.00 51.12 87 PRO C N 1
ATOM 5446 C CA . PRO C 1 87 ? -14.729 26.766 2.699 1.00 46.51 87 PRO C CA 1
ATOM 5447 C C . PRO C 1 87 ? -14.548 28.117 3.365 1.00 38.39 87 PRO C C 1
ATOM 5448 O O . PRO C 1 87 ? -15.357 29.017 3.166 1.00 35.38 87 PRO C O 1
ATOM 5452 N N . ALA C 1 88 ? -13.485 28.243 4.149 1.00 34.26 88 ALA C N 1
ATOM 5453 C CA . ALA C 1 88 ? -13.386 29.291 5.147 1.00 30.59 88 ALA C CA 1
ATOM 5454 C C . ALA C 1 88 ? -12.795 30.565 4.607 1.00 34.29 88 ALA C C 1
ATOM 5455 O O . ALA C 1 88 ? -12.712 31.548 5.344 1.00 32.12 88 ALA C O 1
ATOM 5457 N N . TYR C 1 89 ? -12.385 30.577 3.343 1.00 33.12 89 TYR C N 1
ATOM 5458 C CA . TYR C 1 89 ? -11.741 31.766 2.796 1.00 32.16 89 TYR C CA 1
ATOM 5459 C C . TYR C 1 89 ? -12.489 32.258 1.564 1.00 32.97 89 TYR C C 1
ATOM 5460 O O . TYR C 1 89 ? -12.951 31.440 0.751 1.00 29.11 89 TYR C O 1
ATOM 5469 N N . PRO C 1 90 ? -12.696 33.578 1.433 1.00 27.63 90 PRO C N 1
ATOM 5470 C CA . PRO C 1 90 ? -12.282 34.660 2.332 1.00 35.78 90 PRO C CA 1
ATOM 5471 C C . PRO C 1 90 ? -13.006 34.685 3.684 1.00 37.09 90 PRO C C 1
ATOM 5472 O O . PRO C 1 90 ? -12.579 35.445 4.567 1.00 38.14 90 PRO C O 1
ATOM 5476 N N . PHE C 1 91 ? -14.093 33.921 3.807 1.00 31.32 91 PHE C N 1
ATOM 5477 C CA . PHE C 1 91 ? -14.865 33.807 5.046 1.00 28.98 91 PHE C CA 1
ATOM 5478 C C . PHE C 1 91 ? -15.727 32.565 4.939 1.00 30.21 91 PHE C C 1
ATOM 5479 O O . PHE C 1 91 ? -16.027 32.098 3.845 1.00 30.69 91 PHE C O 1
ATOM 5487 N N . GLY C 1 92 ? -16.120 32.017 6.106 1.00 31.38 92 GLY C N 1
ATOM 5488 C CA . GLY C 1 92 ? -17.007 30.877 6.078 1.00 31.42 92 GLY C CA 1
ATOM 5489 C C . GLY C 1 92 ? -16.551 29.741 6.979 1.00 26.73 92 GLY C C 1
ATOM 5490 O O . GLY C 1 92 ? -15.808 29.929 7.939 1.00 25.36 92 GLY C O 1
ATOM 5491 N N . TYR C 1 93 ? -17.039 28.548 6.649 1.00 27.94 93 TYR C N 1
ATOM 5492 C CA . TYR C 1 93 ? -16.856 27.378 7.477 1.00 31.91 93 TYR C CA 1
ATOM 5493 C C . TYR C 1 93 ? -15.633 26.606 7.018 1.00 36.11 93 TYR C C 1
ATOM 5494 O O . TYR C 1 93 ? -15.408 26.435 5.815 1.00 32.88 93 TYR C O 1
ATOM 5503 N N . GLY C 1 94 ? -14.848 26.137 7.994 1.00 31.44 94 GLY C N 1
ATOM 5504 C CA . GLY C 1 94 ? -13.732 25.255 7.715 1.00 29.74 94 GLY C CA 1
ATOM 5505 C C . GLY C 1 94 ? -13.722 24.035 8.624 1.00 33.55 94 GLY C C 1
ATOM 5506 O O . GLY C 1 94 ? -14.288 24.034 9.729 1.00 30.04 94 GLY C O 1
ATOM 5507 N N . SER C 1 95 ? -13.025 22.999 8.140 1.00 27.36 95 SER C N 1
ATOM 5508 C CA . SER C 1 95 ? -12.885 21.737 8.843 1.00 30.17 95 SER C CA 1
ATOM 5509 C C . SER C 1 95 ? -11.437 21.268 8.766 1.00 29.25 95 SER C C 1
ATOM 5510 O O . SER C 1 95 ? -10.887 21.122 7.678 1.00 27.44 95 SER C O 1
ATOM 5513 N N . LYS C 1 96 ? -10.811 21.091 9.931 1.00 30.06 96 LYS C N 1
ATOM 5514 C CA . LYS C 1 96 ? -9.500 20.478 10.073 1.00 30.41 96 LYS C CA 1
ATOM 5515 C C . LYS C 1 96 ? -8.363 21.319 9.527 1.00 28.42 96 LYS C C 1
ATOM 5516 O O . LYS C 1 96 ? -7.364 21.489 10.222 1.00 28.15 96 LYS C O 1
ATOM 5522 N 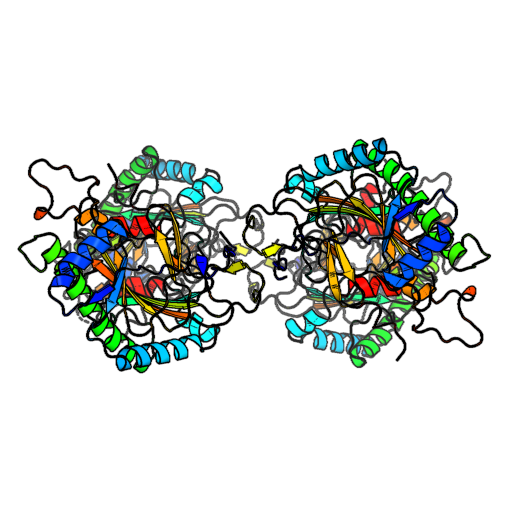N . ARG C 1 97 ? -8.467 21.805 8.287 1.00 27.50 97 ARG C N 1
ATOM 5523 C CA . ARG C 1 97 ? -7.367 22.542 7.673 1.00 31.18 97 ARG C CA 1
ATOM 5524 C C . ARG C 1 97 ? -7.299 23.957 8.243 1.00 27.86 97 ARG C C 1
ATOM 5525 O O . ARG C 1 97 ? -8.299 24.677 8.253 1.00 32.54 97 ARG C O 1
ATOM 5533 N N . ILE C 1 98 ? -6.105 24.369 8.662 1.00 28.81 98 ILE C N 1
ATOM 5534 C CA . ILE C 1 98 ? -5.854 25.695 9.204 1.00 28.05 98 ILE C CA 1
ATOM 5535 C C . ILE C 1 98 ? -4.901 26.393 8.249 1.00 27.26 98 ILE C C 1
ATOM 5536 O O . ILE C 1 98 ? -3.767 25.936 8.063 1.00 31.36 98 ILE C O 1
ATOM 5541 N N . GLY C 1 99 ? -5.351 27.503 7.661 1.00 28.51 99 GLY C N 1
ATOM 5542 C CA . GLY C 1 99 ? -4.565 28.224 6.673 1.00 28.29 99 GLY C CA 1
ATOM 5543 C C . GLY C 1 99 ? -4.402 27.426 5.395 1.00 26.68 99 GLY C C 1
ATOM 5544 O O . GLY C 1 99 ? -5.168 26.485 5.117 1.00 25.19 99 GLY C O 1
ATOM 5545 N N . PHE C 1 100 ? -3.340 27.776 4.632 1.00 29.16 100 PHE C N 1
ATOM 5546 C CA . PHE C 1 100 ? -3.154 27.310 3.256 1.00 34.13 100 PHE C CA 1
ATOM 5547 C C . PHE C 1 100 ? -2.017 26.315 3.070 1.00 36.93 100 PHE C C 1
ATOM 5548 O O . PHE C 1 100 ? -1.853 25.780 1.967 1.00 34.48 100 PHE C O 1
ATOM 5556 N N . ASN C 1 101 ? -1.202 26.084 4.086 1.00 31.09 101 ASN C N 1
ATOM 5557 C CA . ASN C 1 101 ? 0.083 25.437 3.877 1.00 34.41 101 ASN C CA 1
ATOM 5558 C C . ASN C 1 101 ? 0.199 24.098 4.588 1.00 33.67 101 ASN C C 1
ATOM 5559 O O . ASN C 1 101 ? 1.293 23.676 4.937 1.00 39.62 101 ASN C O 1
ATOM 5564 N N . GLY C 1 102 ? -0.916 23.430 4.816 1.00 32.26 102 GLY C N 1
ATOM 5565 C CA . GLY C 1 102 ? -0.918 22.066 5.302 1.00 41.73 102 GLY C CA 1
ATOM 5566 C C . GLY C 1 102 ? -1.167 21.874 6.781 1.00 39.51 102 GLY C C 1
ATOM 5567 O O . GLY C 1 102 ? -1.321 20.726 7.206 1.00 35.76 102 GLY C O 1
ATOM 5568 N N . ASP C 1 103 ? -1.204 22.944 7.578 1.00 36.17 103 ASP C N 1
ATOM 5569 C CA . ASP C 1 103 ? -1.489 22.806 9.005 1.00 32.08 103 ASP C CA 1
ATOM 5570 C C . ASP C 1 103 ? -2.883 22.227 9.207 1.00 27.37 103 ASP C C 1
ATOM 5571 O O . ASP C 1 103 ? -3.832 22.530 8.471 1.00 28.24 103 ASP C O 1
ATOM 5576 N N . MET C 1 104 ? -3.012 21.386 10.219 1.00 26.95 104 MET C N 1
ATOM 5577 C CA . MET C 1 104 ? -4.280 20.7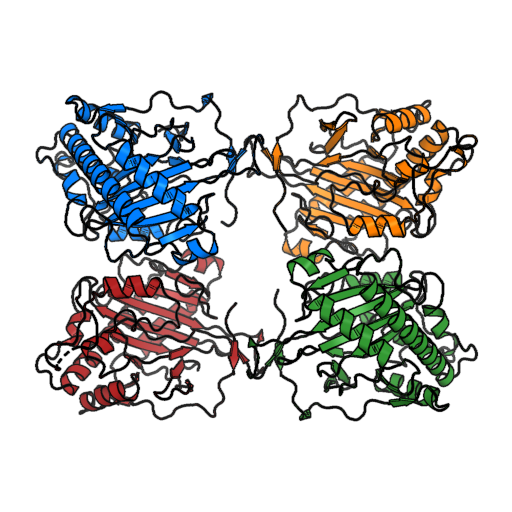41 10.500 1.00 28.13 104 MET C CA 1
ATOM 5578 C C . MET C 1 104 ? -4.487 20.608 11.999 1.00 29.80 104 MET C C 1
ATOM 5579 O O . MET C 1 104 ? -3.535 20.519 12.771 1.00 33.61 104 MET C O 1
ATOM 5584 N N . GLY C 1 105 ? -5.750 20.598 12.403 1.00 28.11 105 GLY C N 1
ATOM 5585 C CA . GLY C 1 105 ? -6.082 20.444 13.812 1.00 30.34 105 GLY C CA 1
ATOM 5586 C C . GLY C 1 105 ? -7.386 19.694 13.888 1.00 26.05 105 GLY C C 1
ATOM 5587 O O . GLY C 1 105 ? -8.131 19.632 12.915 1.00 26.62 105 GLY C O 1
ATOM 5588 N N . TRP C 1 106 ? -7.616 19.057 15.030 1.00 32.79 106 TRP C N 1
ATOM 5589 C CA . TRP C 1 106 ? -8.902 18.429 15.322 1.00 30.81 106 TRP C CA 1
ATOM 5590 C C . TRP C 1 106 ? -9.888 19.533 15.704 1.00 34.28 106 TRP C C 1
ATOM 5591 O O . TRP C 1 106 ? -10.194 19.773 16.881 1.00 29.90 106 TRP C O 1
ATOM 5602 N N . LEU C 1 107 ? -10.375 20.228 14.672 1.00 32.41 107 LEU C N 1
ATOM 5603 C CA . LEU C 1 107 ? -11.340 21.297 14.857 1.00 29.95 107 LEU C CA 1
ATOM 5604 C C . LEU C 1 107 ? -12.157 21.505 13.599 1.00 33.60 107 LEU C C 1
ATOM 5605 O O . LEU C 1 107 ? -11.783 21.084 12.503 1.00 35.99 107 LEU C O 1
ATOM 5610 N N . GLU C 1 108 ? -13.276 22.177 13.791 1.00 31.67 108 GLU C N 1
ATOM 5611 C CA . GLU C 1 108 ? -14.015 22.868 12.752 1.00 33.83 108 GLU C CA 1
ATOM 5612 C C . GLU C 1 108 ? -14.279 24.294 13.250 1.00 32.38 108 GLU C C 1
ATOM 5613 O O . GLU C 1 108 ? -14.156 24.591 14.443 1.00 30.92 108 GLU C O 1
ATOM 5619 N N . TYR C 1 109 ? -14.597 25.199 12.327 1.00 33.46 109 TYR C N 1
ATOM 5620 C CA . TYR C 1 109 ? -14.640 26.593 12.704 1.00 25.87 109 TYR C CA 1
ATOM 5621 C C . TYR C 1 109 ? -15.413 27.450 11.712 1.00 31.92 109 TYR C C 1
ATOM 5622 O O . TYR C 1 109 ? -15.706 27.056 10.588 1.00 28.75 109 TYR C O 1
ATOM 5631 N N . LEU C 1 110 ? -15.682 28.668 12.147 1.00 27.03 110 LEU C N 1
ATOM 5632 C CA . LEU C 1 110 ? -16.120 29.741 11.278 1.00 28.63 110 LEU C CA 1
ATOM 5633 C C . LEU C 1 110 ? -15.103 30.857 11.355 1.00 29.22 110 LEU C C 1
ATOM 5634 O O . LEU C 1 110 ? -14.615 31.204 12.438 1.00 29.60 110 LEU C O 1
ATOM 5639 N N . LEU C 1 111 ? -14.776 31.409 10.197 1.00 30.58 111 LEU C N 1
ATOM 5640 C CA . LEU C 1 111 ? -13.884 32.550 10.086 1.00 28.70 111 LEU C CA 1
ATOM 5641 C C . LEU C 1 111 ? -14.715 33.657 9.466 1.00 28.70 111 LEU C C 1
ATOM 5642 O O . LEU C 1 111 ? -15.138 33.523 8.311 1.00 29.18 111 LEU C O 1
ATOM 5647 N N . LEU C 1 112 ? -14.916 34.741 10.204 1.00 28.87 112 LEU C N 1
ATOM 5648 C CA . LEU C 1 112 ? -15.892 35.761 9.868 1.00 29.23 112 LEU C CA 1
ATOM 5649 C C . LEU C 1 112 ? -15.236 37.130 9.854 1.00 30.58 112 LEU C C 1
ATOM 5650 O O . LEU C 1 112 ? -14.215 37.354 10.502 1.00 36.43 112 LEU C O 1
ATOM 5655 N N . ALA C 1 113 ? -15.823 38.044 9.098 1.00 28.44 113 ALA C N 1
ATOM 5656 C CA . ALA C 1 113 ? -15.257 39.368 8.926 1.00 34.80 113 ALA C CA 1
ATOM 5657 C C . ALA C 1 113 ? -16.183 40.383 9.569 1.00 25.49 113 ALA C C 1
ATOM 5658 O O . ALA C 1 113 ? -17.404 40.218 9.566 1.00 35.68 113 ALA C O 1
ATOM 5660 N N . LEU C 1 114 ? -15.604 41.418 10.152 1.00 34.68 114 LEU C N 1
ATOM 5661 C CA . LEU C 1 114 ? -16.383 42.464 10.800 1.00 44.73 114 LEU C CA 1
ATOM 5662 C C . LEU C 1 114 ? -16.242 43.792 10.066 1.00 39.12 114 LEU C C 1
ATOM 5663 O O . LEU C 1 114 ? -15.193 44.081 9.482 1.00 41.16 114 LEU C O 1
ATOM 5668 N N . ASP C 1 115 ? -17.305 44.602 10.137 1.00 45.64 115 ASP C N 1
ATOM 5669 C CA . ASP C 1 115 ? -17.266 46.047 9.911 1.00 49.36 115 ASP C CA 1
ATOM 5670 C C . ASP C 1 115 ? -17.536 46.754 11.234 1.00 45.00 115 ASP C C 1
ATOM 5671 O O . ASP C 1 115 ? -18.635 46.624 11.796 1.00 48.59 115 ASP C O 1
ATOM 5676 N N . ASP C 1 116 ? -16.566 47.528 11.708 1.00 49.54 116 ASP C N 1
ATOM 5677 C CA . ASP C 1 116 ? -16.715 48.241 12.978 1.00 49.55 116 ASP C CA 1
ATOM 5678 C C . ASP C 1 116 ? -16.963 47.237 14.111 1.00 47.14 116 ASP C C 1
ATOM 5679 O O . ASP C 1 116 ? -16.039 46.497 14.480 1.00 49.68 116 ASP C O 1
ATOM 5684 N N . ALA C 1 117 ? -18.178 47.160 14.668 1.00 39.46 117 ALA C N 1
ATOM 5685 C CA . ALA C 1 117 ? -18.425 46.269 15.798 1.00 43.39 117 ALA C CA 1
ATOM 5686 C C . ALA C 1 117 ? -19.566 45.306 15.516 1.00 32.58 117 ALA C C 1
ATOM 5687 O O . ALA C 1 117 ? -20.284 44.898 16.428 1.00 38.15 117 ALA C O 1
ATOM 5689 N N . SER C 1 118 ? -19.724 44.917 14.255 1.00 37.67 118 SER C N 1
ATOM 5690 C CA . SER C 1 118 ? -20.725 43.937 13.857 1.00 36.16 118 SER C CA 1
ATOM 5691 C C . SER C 1 118 ? -20.178 43.091 12.713 1.00 38.85 118 SER C C 1
ATOM 5692 O O . SER C 1 118 ? -19.147 43.409 12.111 1.00 36.73 118 SER C O 1
ATOM 5695 N N . LEU C 1 119 ? -20.866 41.981 12.436 1.00 31.50 119 LEU C N 1
ATOM 5696 C CA . LEU C 1 119 ? -20.597 41.197 11.239 1.00 34.34 119 LEU C CA 1
ATOM 5697 C C . LEU C 1 119 ? -20.734 42.063 9.981 1.00 37.48 119 LEU C C 1
ATOM 5698 O O . LEU C 1 119 ? -21.682 42.829 9.838 1.00 35.64 119 LEU C O 1
ATOM 5703 N N . ALA C 1 120 ? -19.771 41.941 9.076 1.00 38.00 120 ALA C N 1
ATOM 5704 C CA . ALA C 1 120 ? -19.835 42.631 7.799 1.00 46.47 120 ALA C CA 1
ATOM 5705 C C . ALA C 1 120 ? -20.961 42.064 6.942 1.00 39.45 120 ALA C C 1
ATOM 5706 O O . ALA C 1 120 ? -21.125 40.840 6.838 1.00 36.71 120 ALA C O 1
ATOM 5708 N N . ASP C 1 121 ? -21.764 42.959 6.361 1.00 47.47 121 ASP C N 1
ATOM 5709 C CA . ASP C 1 121 ? -22.824 42.553 5.436 1.00 46.51 121 ASP C CA 1
ATOM 5710 C C . ASP C 1 121 ? -22.293 41.625 4.356 1.00 43.43 121 ASP C C 1
ATOM 5711 O O . ASP C 1 121 ? -22.952 40.648 3.982 1.00 41.93 121 ASP C O 1
ATOM 5716 N N . ALA C 1 122 ? -21.094 41.911 3.845 1.00 40.21 122 ALA C N 1
ATOM 5717 C CA . ALA C 1 122 ? -20.498 41.082 2.797 1.00 43.66 122 ALA C CA 1
ATOM 5718 C C . ALA C 1 122 ? -20.153 39.682 3.284 1.00 46.89 122 ALA C C 1
ATOM 5719 O O . ALA C 1 122 ? -20.026 38.763 2.470 1.00 39.97 122 ALA C O 1
ATOM 5721 N N . CYS C 1 123 ? -19.964 39.510 4.593 1.00 36.82 123 CYS C N 1
ATOM 5722 C CA . CYS C 1 123 ? -19.668 38.196 5.151 1.00 35.02 123 CYS C CA 1
ATOM 5723 C C . CYS C 1 123 ? -21.010 37.476 5.317 1.00 37.17 123 CYS C C 1
ATOM 5724 O O . CYS C 1 123 ? -21.694 37.619 6.323 1.00 36.61 123 CYS C O 1
ATOM 5727 N N . THR C 1 124 ? -21.392 36.682 4.321 1.00 35.92 124 THR C N 1
ATOM 5728 C CA . THR C 1 124 ? -22.754 36.186 4.278 1.00 36.46 124 THR C CA 1
ATOM 5729 C C . THR C 1 124 ? -22.980 35.030 5.227 1.00 43.15 124 THR C C 1
ATOM 5730 O O . THR C 1 124 ? -24.138 34.674 5.474 1.00 43.14 124 THR C O 1
ATOM 5734 N N . VAL C 1 125 ? -21.908 34.435 5.748 1.00 38.77 125 VAL C N 1
ATOM 5735 C CA . VAL C 1 125 ? -21.989 33.318 6.686 1.00 39.42 125 VAL C CA 1
ATOM 5736 C C . VAL C 1 125 ? -21.923 33.892 8.090 1.00 31.75 125 VAL C C 1
ATOM 5737 O O . VAL C 1 125 ? -21.179 34.858 8.326 1.00 35.10 125 VAL C O 1
ATOM 5741 N N . PRO C 1 126 ? -22.723 33.378 9.046 1.00 33.49 126 PRO C N 1
ATOM 5742 C CA . PRO C 1 126 ? -23.799 32.401 8.842 1.00 39.19 126 PRO C CA 1
ATOM 5743 C C . PRO C 1 126 ? -25.032 33.078 8.240 1.00 34.84 126 PRO C C 1
ATOM 5744 O O . PRO C 1 126 ? -25.233 34.270 8.483 1.00 42.62 126 PRO C O 1
ATOM 5748 N N . SER C 1 127 ? -25.811 32.351 7.431 1.00 43.41 127 SER C N 1
ATOM 5749 C CA . SER C 1 127 ? -27.013 32.913 6.813 1.00 55.61 127 SER C CA 1
ATOM 5750 C C . SER C 1 127 ? -28.189 33.035 7.801 1.00 48.16 127 SER C C 1
ATOM 5751 O O . SER C 1 127 ? -28.980 33.984 7.710 1.00 51.17 127 SER C O 1
ATOM 5754 N N . CYS C 1 128 ? -28.290 32.118 8.751 1.00 46.00 128 CYS C N 1
ATOM 5755 C CA . CYS C 1 128 ? -29.400 32.080 9.702 1.00 43.55 128 CYS C CA 1
ATOM 5756 C C . CYS C 1 128 ? -29.441 33.319 10.595 1.00 38.88 128 CYS C C 1
ATOM 5757 O O . CYS C 1 128 ? -28.513 33.584 11.388 1.00 32.78 128 CYS C O 1
ATOM 5760 N N . ALA C 1 129 ? -30.548 34.058 10.485 1.00 37.16 129 ALA C N 1
ATOM 5761 C CA . ALA C 1 129 ? -30.645 35.375 11.109 1.00 40.03 129 ALA C CA 1
ATOM 5762 C C . ALA C 1 129 ? -30.566 35.308 12.630 1.00 37.95 129 ALA C C 1
ATOM 5763 O O . ALA C 1 129 ? -30.029 36.222 13.266 1.00 42.42 129 ALA C O 1
ATOM 5765 N N . VAL C 1 130 ? -31.015 34.212 13.235 1.00 37.10 130 VAL C N 1
ATOM 5766 C CA . VAL C 1 130 ? -30.912 34.078 14.693 1.00 36.31 130 VAL C CA 1
ATOM 5767 C C . VAL C 1 130 ? -29.451 33.964 15.135 1.00 34.10 130 VAL C C 1
ATOM 5768 O O . VAL C 1 130 ? -29.000 34.644 16.078 1.00 31.52 130 VAL C O 1
ATOM 5772 N N . PHE C 1 131 ? -28.684 33.108 14.458 1.00 38.90 131 PHE C N 1
ATOM 5773 C CA . PHE C 1 131 ? -27.270 32.922 14.776 1.00 34.85 131 PHE C CA 1
ATOM 5774 C C . PHE C 1 131 ? -26.513 34.229 14.557 1.00 28.53 131 PHE C C 1
ATOM 5775 O O . PHE C 1 131 ? -25.759 34.688 15.433 1.00 33.18 131 PHE C O 1
ATOM 5783 N N . ARG C 1 132 ? -26.769 34.880 13.426 1.00 33.72 132 ARG C N 1
ATOM 5784 C CA . ARG C 1 132 ? -26.173 36.186 13.125 1.00 37.44 132 ARG C CA 1
ATOM 5785 C C . ARG C 1 132 ? -26.477 37.203 14.213 1.00 34.23 132 ARG C C 1
ATOM 5786 O O . ARG C 1 132 ? -25.571 37.893 14.716 1.00 35.80 132 ARG C O 1
ATOM 5794 N N . ALA C 1 133 ? -27.745 37.298 14.615 1.00 33.01 133 ALA C N 1
ATOM 5795 C CA . ALA C 1 133 ? -28.089 38.268 15.660 1.00 38.41 133 ALA C CA 1
ATOM 5796 C C . ALA C 1 133 ? -27.365 37.960 16.972 1.00 31.85 133 ALA C C 1
ATOM 5797 O O . ALA C 1 133 ? -26.890 38.874 17.659 1.00 30.76 133 ALA C O 1
ATOM 5799 N N . ALA C 1 134 ? -27.243 36.686 17.338 1.00 33.47 134 ALA C N 1
ATOM 5800 C CA . ALA C 1 134 ? -26.534 36.398 18.590 1.00 29.02 134 ALA C CA 1
ATOM 5801 C C . ALA C 1 134 ? -25.044 36.737 18.480 1.00 29.03 134 ALA C C 1
ATOM 5802 O O . ALA C 1 134 ? -24.437 37.278 19.421 1.00 32.60 134 ALA C O 1
ATOM 5804 N N . LEU C 1 135 ? -24.432 36.410 17.345 1.00 35.48 135 LEU C N 1
ATOM 5805 C CA . LEU C 1 135 ? -23.041 36.765 17.140 1.00 33.64 135 LEU C CA 1
ATOM 5806 C C . LEU C 1 135 ? -22.862 38.269 17.189 1.00 31.85 135 LEU C C 1
ATOM 5807 O O . LEU C 1 135 ? -21.913 38.774 17.806 1.00 34.48 135 LEU C O 1
ATOM 5812 N N . ASN C 1 136 ? -23.747 39.010 16.509 1.00 33.95 136 ASN C N 1
ATOM 5813 C CA . ASN C 1 136 ? -23.598 40.464 16.471 1.00 32.65 136 ASN C CA 1
ATOM 5814 C C . ASN C 1 136 ? -23.687 41.073 17.855 1.00 31.52 136 ASN C C 1
ATOM 5815 O O . ASN C 1 136 ? -22.930 41.990 18.181 1.00 34.02 136 ASN C O 1
ATOM 5820 N N . GLU C 1 137 ? -24.571 40.548 18.710 1.00 31.25 137 GLU C N 1
ATOM 5821 C CA . GLU C 1 137 ? -24.594 41.025 20.096 1.00 35.51 137 GLU C CA 1
ATOM 5822 C C . GLU C 1 137 ? -23.278 40.725 20.826 1.00 35.63 137 GLU C C 1
ATOM 5823 O O . GLU C 1 137 ? -22.700 41.597 21.493 1.00 31.47 137 GLU C O 1
ATOM 5829 N N . TYR C 1 138 ? -22.786 39.491 20.718 1.00 35.76 138 TYR C N 1
ATOM 5830 C CA . TYR C 1 138 ? -21.528 39.139 21.381 1.00 26.33 138 TYR C CA 1
ATOM 5831 C C . TYR C 1 138 ? -20.402 39.984 20.827 1.00 29.64 138 TYR C C 1
ATOM 5832 O O . TYR C 1 138 ? -19.572 40.529 21.574 1.00 31.08 138 TYR C O 1
ATOM 5841 N N . ILE C 1 139 ? -20.388 40.156 19.505 1.00 28.01 139 ILE C N 1
ATOM 5842 C CA . ILE C 1 139 ? -19.279 40.869 18.888 1.00 27.73 139 ILE C CA 1
ATOM 5843 C C . ILE C 1 139 ? -19.207 42.288 19.407 1.00 37.04 139 ILE C C 1
ATOM 5844 O O . ILE C 1 139 ? -18.129 42.795 19.768 1.00 35.21 139 ILE C O 1
ATOM 5849 N N . SER C 1 140 ? -20.360 42.948 19.472 1.00 33.52 140 SER C N 1
ATOM 5850 C CA . SER C 1 140 ? -20.401 44.307 19.977 1.00 38.47 140 SER C CA 1
ATOM 5851 C C . SER C 1 140 ? -19.777 44.385 21.358 1.00 30.81 140 SER C C 1
ATOM 5852 O O . SER C 1 140 ? -19.011 45.318 21.653 1.00 37.86 140 SER C O 1
ATOM 5855 N N . GLY C 1 141 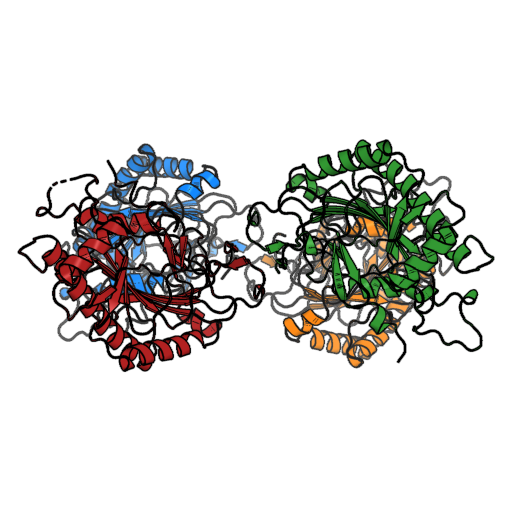? -20.087 43.413 22.224 1.00 36.11 141 GLY C N 1
ATOM 5856 C CA . GLY C 1 141 ? -19.536 43.435 23.570 1.00 32.47 141 GLY C CA 1
ATOM 5857 C C . GLY C 1 141 ? -18.032 43.220 23.599 1.00 37.09 141 GLY C C 1
ATOM 5858 O O . GLY C 1 141 ? -17.292 43.972 24.250 1.00 33.00 141 GLY C O 1
ATOM 5859 N N . VAL C 1 142 ? -17.547 42.229 22.847 1.00 34.10 142 VAL C N 1
ATOM 5860 C CA . VAL C 1 142 ? -16.126 41.902 22.959 1.00 27.51 142 VAL C CA 1
ATOM 5861 C C . VAL C 1 142 ? -15.276 43.008 22.362 1.00 31.97 142 VAL C C 1
ATOM 5862 O O . VAL C 1 142 ? -14.180 43.307 22.881 1.00 26.56 142 VAL C O 1
ATOM 5866 N N . ARG C 1 143 ? -15.768 43.650 21.293 1.00 35.98 143 ARG C N 1
ATOM 5867 C CA . ARG C 1 143 ? -15.037 44.749 20.673 1.00 34.32 143 ARG C CA 1
ATOM 5868 C C . ARG C 1 143 ? -14.869 45.886 21.659 1.00 33.92 143 ARG C C 1
ATOM 5869 O O . ARG C 1 143 ? -13.806 46.516 21.732 1.00 34.95 143 ARG C O 1
ATOM 5877 N N . LYS C 1 144 ? -15.914 46.155 22.438 1.00 34.79 144 LYS C N 1
ATOM 5878 C CA . LYS C 1 144 ? -15.795 47.136 23.504 1.00 40.87 144 LYS C CA 1
ATOM 5879 C C . LYS C 1 144 ? -14.757 46.713 24.538 1.00 34.87 144 LYS C C 1
ATOM 5880 O O . LYS C 1 144 ? -13.949 47.539 24.995 1.00 36.53 144 LYS C O 1
ATOM 5886 N N . VAL C 1 145 ? -14.741 45.433 24.913 1.00 37.32 145 VAL C N 1
ATOM 5887 C CA . VAL C 1 145 ? -13.690 44.961 25.815 1.00 30.31 145 VAL C CA 1
ATOM 5888 C C . VAL C 1 145 ? -12.308 45.235 25.222 1.00 33.44 145 VAL C C 1
ATOM 5889 O O . VAL C 1 145 ? -11.400 45.730 25.903 1.00 36.36 145 VAL C O 1
ATOM 5893 N N . ALA C 1 146 ? -12.123 44.920 23.942 1.00 33.45 146 ALA C N 1
ATOM 5894 C CA . ALA C 1 146 ? -10.804 45.110 23.349 1.00 31.83 146 ALA C CA 1
ATOM 5895 C C . ALA C 1 146 ? -10.385 46.580 23.359 1.00 42.15 146 ALA C C 1
ATOM 5896 O O . ALA C 1 146 ? -9.197 46.887 23.532 1.00 33.35 146 ALA C O 1
ATOM 5898 N N . VAL C 1 147 ? -11.331 47.509 23.151 1.00 35.20 147 VAL C N 1
ATOM 5899 C CA . VAL C 1 147 ? -10.964 48.917 23.160 1.00 39.56 147 VAL C CA 1
ATOM 5900 C C . VAL C 1 147 ? -10.526 49.322 24.557 1.00 37.00 147 VAL C C 1
ATOM 5901 O O . VAL C 1 147 ? -9.512 50.015 24.737 1.00 39.87 147 VAL C O 1
ATOM 5905 N N . ARG C 1 148 ? -11.303 48.900 25.562 1.00 35.99 148 ARG C N 1
ATOM 5906 C CA . ARG C 1 148 ? -10.973 49.194 26.947 1.00 44.23 148 ARG C CA 1
ATOM 5907 C C . ARG C 1 148 ? -9.596 48.651 27.293 1.00 44.77 148 ARG C C 1
ATOM 5908 O O . ARG C 1 148 ? -8.774 49.350 27.910 1.00 34.53 148 ARG C O 1
ATOM 5916 N N . VAL C 1 149 ? -9.329 47.398 26.883 1.00 39.71 149 VAL C N 1
ATOM 5917 C CA . VAL C 1 149 ? -8.037 46.756 27.143 1.00 38.42 149 VAL C CA 1
ATOM 5918 C C . VAL C 1 149 ? -6.916 47.569 26.498 1.00 38.08 149 VAL C C 1
ATOM 5919 O O . VAL C 1 149 ? -5.911 47.911 27.136 1.00 37.65 149 VAL C O 1
ATOM 5923 N N . MET C 1 150 ? -7.118 47.980 25.260 1.00 33.12 150 MET C N 1
ATOM 5924 C CA . MET C 1 150 ? -6.065 48.708 24.576 1.00 36.50 150 MET C CA 1
ATOM 5925 C C . MET C 1 150 ? -5.850 50.096 25.168 1.00 37.85 150 MET C C 1
ATOM 5926 O O . MET C 1 150 ? -4.708 50.555 25.225 1.00 41.20 150 MET C O 1
ATOM 5931 N N . GLU C 1 151 ? -6.908 50.755 25.659 1.00 37.49 151 GLU C N 1
ATOM 5932 C CA . GLU C 1 151 ? -6.721 52.037 26.351 1.00 47.13 151 GLU C CA 1
ATOM 5933 C C . GLU C 1 151 ? -5.974 51.844 27.673 1.00 41.24 151 GLU C C 1
ATOM 5934 O O . GLU C 1 151 ? -5.093 52.640 28.040 1.00 40.36 151 GLU C O 1
ATOM 5940 N N . ALA C 1 152 ? -6.280 50.771 28.385 1.00 37.09 152 ALA C N 1
ATOM 5941 C CA . ALA C 1 152 ? -5.550 50.472 29.605 1.00 38.29 152 ALA C CA 1
ATOM 5942 C C . ALA C 1 152 ? -4.052 50.278 29.324 1.00 51.54 152 ALA C C 1
ATOM 5943 O O . ALA C 1 152 ? -3.196 50.821 30.045 1.00 45.90 152 ALA C O 1
ATOM 5945 N N . MET C 1 153 ? -3.720 49.510 28.273 1.00 44.81 153 MET C N 1
ATOM 5946 C CA . MET C 1 153 ? -2.333 49.355 27.841 1.00 45.95 153 MET C CA 1
ATOM 5947 C C . MET C 1 153 ? -1.666 50.696 27.583 1.00 42.50 153 MET C C 1
ATOM 5948 O O . MET C 1 153 ? -0.523 50.929 27.998 1.00 43.95 153 MET C O 1
ATOM 5953 N N . SER C 1 154 ? -2.318 51.554 26.795 1.00 40.20 154 SER C N 1
ATOM 5954 C CA . SER C 1 154 ? -1.702 52.838 26.492 1.00 43.42 154 SER C CA 1
ATOM 5955 C C . SER C 1 154 ? -1.582 53.684 27.757 1.00 50.17 154 SER C C 1
ATOM 5956 O O . SER C 1 154 ? -0.560 54.351 27.956 1.00 51.24 154 SER C O 1
ATOM 5959 N N . GLU C 1 155 ? -2.587 53.629 28.644 1.00 40.82 155 GLU C N 1
ATOM 5960 C CA . GLU C 1 155 ? -2.484 54.302 29.938 1.00 48.42 155 GLU C CA 1
ATOM 5961 C C . GLU C 1 155 ? -1.261 53.802 30.701 1.00 47.96 155 GLU C C 1
ATOM 5962 O O . GLU C 1 155 ? -0.387 54.583 31.092 1.00 48.77 155 GLU C O 1
ATOM 5968 N N . GLY C 1 156 ? -1.194 52.492 30.933 1.00 45.94 156 GLY C N 1
ATOM 5969 C CA . GLY C 1 156 ? -0.118 51.928 31.717 1.00 44.40 156 GLY C CA 1
ATOM 5970 C C . GLY C 1 156 ? 1.245 52.135 31.101 1.00 46.56 156 GLY C C 1
ATOM 5971 O O . GLY C 1 156 ? 2.264 51.997 31.791 1.00 46.64 156 GLY C O 1
ATOM 5972 N N . LEU C 1 157 ? 1.294 52.423 29.812 1.00 43.51 157 LEU C N 1
ATOM 5973 C CA . LEU C 1 157 ? 2.563 52.669 29.151 1.00 46.49 157 LEU C CA 1
ATOM 5974 C C . LEU C 1 157 ? 2.956 54.123 29.251 1.00 47.65 157 LEU C C 1
ATOM 5975 O O . LEU C 1 157 ? 4.103 54.462 28.948 1.00 48.78 157 LEU C O 1
ATOM 5980 N N . GLY C 1 158 ? 2.025 54.976 29.680 1.00 52.92 158 GLY C N 1
ATOM 5981 C CA . GLY C 1 158 ? 2.310 56.379 29.863 1.00 54.61 158 GLY C CA 1
ATOM 5982 C C . GLY C 1 158 ? 2.127 57.205 28.619 1.00 56.10 158 GLY C C 1
ATOM 5983 O O . GLY C 1 158 ? 2.794 58.235 28.468 1.00 54.43 158 GLY C O 1
ATOM 5984 N N . ILE C 1 159 ? 1.240 56.793 27.722 1.00 53.44 159 ILE C N 1
ATOM 5985 C CA . ILE C 1 159 ? 0.983 57.528 26.488 1.00 56.27 159 ILE C CA 1
ATOM 5986 C C . ILE C 1 159 ? -0.156 58.507 26.745 1.00 58.83 159 ILE C C 1
ATOM 5987 O O . ILE C 1 159 ? -1.223 58.128 27.251 1.00 55.58 159 ILE C O 1
ATOM 5992 N N . ALA C 1 160 ? 0.082 59.778 26.425 1.00 64.27 160 ALA C N 1
ATOM 5993 C CA . ALA C 1 160 ? -0.919 60.818 26.632 1.00 68.18 160 ALA C CA 1
ATOM 5994 C C . ALA C 1 160 ? -2.226 60.448 25.946 1.00 65.19 160 ALA C C 1
ATOM 5995 O O . ALA C 1 160 ? -3.265 60.244 26.597 1.00 64.30 160 ALA C O 1
ATOM 5997 N N . GLN C 1 161 ? -2.153 60.393 24.619 1.00 59.13 161 GLN C N 1
ATOM 5998 C CA . GLN C 1 161 ? -3.252 59.960 23.761 1.00 61.50 161 GLN C CA 1
ATOM 5999 C C . GLN C 1 161 ? -3.876 58.675 24.308 1.00 57.12 161 GLN C C 1
ATOM 6000 O O . GLN C 1 161 ? -3.213 57.640 24.406 1.00 58.31 161 GLN C O 1
ATOM 6006 N N . ALA C 1 162 ? -5.154 58.758 24.721 1.00 59.20 162 ALA C N 1
ATOM 6007 C CA . ALA C 1 162 ? -5.807 57.587 25.305 1.00 55.06 162 ALA C CA 1
ATOM 6008 C C . ALA C 1 162 ? -6.072 56.502 24.273 1.00 53.78 162 ALA C C 1
ATOM 6009 O O . ALA C 1 162 ? -6.247 55.337 24.642 1.00 55.75 162 ALA C O 1
ATOM 6011 N N . ASP C 1 163 ? -6.163 56.881 22.998 1.00 55.60 163 ASP C N 1
ATOM 6012 C CA . ASP C 1 163 ? -6.526 55.986 21.908 1.00 56.70 163 ASP C CA 1
ATOM 6013 C C . ASP C 1 163 ? -5.330 55.719 21.001 1.00 50.60 163 ASP C C 1
ATOM 6014 O O . ASP C 1 163 ? -5.487 55.522 19.792 1.00 50.16 163 ASP C O 1
ATOM 6019 N N . ALA C 1 164 ? -4.126 55.745 21.570 1.00 50.79 164 ALA C N 1
ATOM 6020 C CA . ALA C 1 164 ? -2.930 55.532 20.767 1.00 62.02 164 ALA C CA 1
ATOM 6021 C C . ALA C 1 164 ? -2.955 54.152 20.127 1.00 53.66 164 ALA C C 1
ATOM 6022 O O . ALA C 1 164 ? -2.495 53.976 18.993 1.00 50.25 164 ALA C O 1
ATOM 6024 N N . LEU C 1 165 ? -3.489 53.158 20.846 1.00 50.49 165 LEU C N 1
ATOM 6025 C CA . LEU C 1 165 ? -3.673 51.805 20.335 1.00 50.93 165 LEU C CA 1
ATOM 6026 C C . LEU C 1 165 ? -5.097 51.557 19.870 1.00 45.43 165 LEU C C 1
ATOM 6027 O O . LEU C 1 165 ? -5.294 51.064 18.764 1.00 49.35 165 LEU C O 1
ATOM 6032 N N . SER C 1 166 ? -6.102 51.892 20.693 1.00 38.48 166 SER C N 1
ATOM 6033 C CA . SER C 1 166 ? -7.476 51.543 20.343 1.00 43.55 166 SER C CA 1
ATOM 6034 C C . SER C 1 166 ? -7.892 52.154 19.007 1.00 45.75 166 SER C C 1
ATOM 6035 O O . SER C 1 166 ? -8.724 51.579 18.302 1.00 39.00 166 SER C O 1
ATOM 6038 N N . ALA C 1 167 ? -7.333 53.311 18.635 1.00 47.59 167 ALA C N 1
ATOM 6039 C CA . ALA C 1 167 ? -7.702 53.913 17.353 1.00 50.89 167 ALA C CA 1
ATOM 6040 C C . ALA C 1 167 ? -7.343 53.003 16.188 1.00 48.05 167 ALA C C 1
ATOM 6041 O O . ALA C 1 167 ? -7.954 53.094 15.117 1.00 39.55 167 ALA C O 1
ATOM 6043 N N . LEU C 1 168 ? -6.372 52.114 16.380 1.00 47.44 168 LEU C N 1
ATOM 6044 C CA . LEU C 1 168 ? -5.977 51.221 15.302 1.00 44.82 168 LEU C CA 1
ATOM 6045 C C . LEU C 1 168 ? -7.051 50.184 14.961 1.00 39.39 168 LEU C C 1
ATOM 6046 O O . LEU C 1 168 ? -7.149 49.795 13.795 1.00 46.56 168 LEU C O 1
ATOM 6051 N N . VAL C 1 169 ? -7.894 49.750 15.907 1.00 38.45 169 VAL C N 1
ATOM 6052 C CA . VAL C 1 169 ? -8.984 48.839 15.540 1.00 37.93 169 VAL C CA 1
ATOM 6053 C C . VAL C 1 169 ? -10.332 49.541 15.325 1.00 47.70 169 VAL C C 1
ATOM 6054 O O . VAL C 1 169 ? -11.254 48.924 14.760 1.00 41.55 169 VAL C O 1
ATOM 6058 N N . THR C 1 170 ? -10.480 50.801 15.760 1.00 42.98 170 THR C N 1
ATOM 6059 C CA . THR C 1 170 ? -11.716 51.558 15.557 1.00 45.73 170 THR C CA 1
ATOM 6060 C C . THR C 1 170 ? -11.702 52.369 14.265 1.00 49.98 170 THR C C 1
ATOM 6061 O O . THR C 1 170 ? -12.765 52.748 13.775 1.00 51.16 170 THR C O 1
ATOM 6065 N N . ALA C 1 171 ? -10.523 52.608 13.693 1.00 52.41 171 ALA C N 1
ATOM 6066 C CA . ALA C 1 171 ? -10.408 53.322 12.426 1.00 48.50 171 ALA C CA 1
ATOM 6067 C C . ALA C 1 171 ? -11.220 52.622 11.338 1.00 60.55 171 ALA C C 1
ATOM 6068 O O . ALA C 1 171 ? -11.494 51.424 11.405 1.00 50.92 171 ALA C O 1
ATOM 6070 N N . GLU C 1 172 ? -11.567 53.403 10.297 1.00 56.16 172 GLU C N 1
ATOM 6071 C CA . GLU C 1 172 ? -12.302 52.893 9.146 1.00 52.56 172 GLU C CA 1
ATOM 6072 C C . GLU C 1 172 ? -11.405 51.972 8.339 1.00 49.03 172 GLU C C 1
ATOM 6073 O O . GLU C 1 172 ? -10.231 52.273 8.118 1.00 56.96 172 GLU C O 1
ATOM 6079 N N . GLY C 1 173 ? -11.958 50.835 7.904 1.00 45.29 173 GLY C N 1
ATOM 6080 C CA . GLY C 1 173 ? -11.162 49.819 7.236 1.00 47.33 173 GLY C CA 1
ATOM 6081 C C . GLY C 1 173 ? -10.322 48.950 8.156 1.00 40.16 173 GLY C C 1
ATOM 6082 O O . GLY C 1 173 ? -9.420 48.259 7.671 1.00 40.77 173 GLY C O 1
ATOM 6083 N N . SER C 1 174 ? -10.568 48.993 9.461 1.00 44.69 174 SER C N 1
ATOM 6084 C CA . SER C 1 174 ? -10.006 48.037 10.410 1.00 50.27 174 SER C CA 1
ATOM 6085 C C . SER C 1 174 ? -10.060 46.622 9.863 1.00 40.19 174 SER C C 1
ATOM 6086 O O . SER C 1 174 ? -11.111 46.181 9.420 1.00 42.30 174 SER C O 1
ATOM 6089 N N . ASP C 1 175 ? -8.936 45.890 9.962 1.00 38.50 175 ASP C N 1
ATOM 6090 C CA . ASP C 1 175 ? -8.910 44.462 9.642 1.00 38.63 175 ASP C CA 1
ATOM 6091 C C . ASP C 1 175 ? -9.127 43.652 10.925 1.00 28.38 175 ASP C C 1
ATOM 6092 O O . ASP C 1 175 ? -8.199 43.162 11.555 1.00 34.54 175 ASP C O 1
ATOM 6097 N N . GLN C 1 176 ? -10.380 43.521 11.299 1.00 27.84 176 GLN C N 1
ATOM 6098 C CA . GLN C 1 176 ? -10.811 42.790 12.475 1.00 38.38 176 GLN C CA 1
ATOM 6099 C C . GLN C 1 176 ? -11.431 41.465 12.062 1.00 36.18 176 GLN C C 1
ATOM 6100 O O . GLN C 1 176 ? -12.349 41.453 11.246 1.00 37.61 176 GLN C O 1
ATOM 6106 N N . VAL C 1 177 ? -10.985 40.377 12.687 1.00 30.77 177 VAL C N 1
ATOM 6107 C CA . VAL C 1 177 ? -11.390 39.015 12.345 1.00 31.63 177 VAL C CA 1
ATOM 6108 C C . VAL C 1 177 ? -12.158 38.464 13.535 1.00 25.36 177 VAL C C 1
ATOM 6109 O O . VAL C 1 177 ? -11.832 38.782 14.679 1.00 30.30 177 VAL C O 1
ATOM 6113 N N . PHE C 1 178 ? -13.171 37.653 13.283 1.00 31.36 178 PHE C N 1
ATOM 6114 C CA . PHE C 1 178 ? -13.862 37.000 14.387 1.00 29.21 178 PHE C CA 1
ATOM 6115 C C . PHE C 1 178 ? -13.945 35.519 14.063 1.00 32.38 178 PHE C C 1
ATOM 6116 O O . PHE C 1 178 ? -14.457 35.141 13.002 1.00 27.70 178 PHE C O 1
ATOM 6124 N N . ARG C 1 179 ? -13.442 34.689 14.973 1.00 23.91 179 ARG C N 1
ATOM 6125 C CA . ARG C 1 179 ? -13.375 33.251 14.748 1.00 25.04 179 ARG C CA 1
ATOM 6126 C C . ARG C 1 179 ? -14.098 32.428 15.814 1.00 28.83 179 ARG C C 1
ATOM 6127 O O . ARG C 1 179 ? -13.937 32.650 17.014 1.00 25.10 179 ARG C O 1
ATOM 6135 N N . VAL C 1 180 ? -14.892 31.473 15.344 1.00 26.70 180 VAL C N 1
ATOM 6136 C CA . VAL C 1 180 ? -15.592 30.512 16.185 1.00 29.00 180 VAL C CA 1
ATOM 6137 C C . VAL C 1 180 ? -14.944 29.139 15.988 1.00 34.96 180 VAL C C 1
ATOM 6138 O O . VAL C 1 180 ? -15.035 28.555 14.902 1.00 30.78 180 VAL C O 1
ATOM 6142 N N . ASN C 1 181 ? -14.365 28.583 17.043 1.00 30.12 181 ASN C N 1
ATOM 6143 C CA . ASN C 1 181 ? -13.707 27.285 16.968 1.00 25.62 181 ASN C CA 1
ATOM 6144 C C . ASN C 1 181 ? -14.489 26.251 17.759 1.00 35.52 181 ASN C C 1
ATOM 6145 O O . ASN C 1 181 ? -14.880 26.502 18.911 1.00 36.52 181 ASN C O 1
ATOM 6150 N N . HIS C 1 182 ? -14.722 25.107 17.136 1.00 35.10 182 HIS C N 1
ATOM 6151 C CA . HIS C 1 182 ? -15.284 23.932 17.792 1.00 37.12 182 HIS C CA 1
ATOM 6152 C C . HIS C 1 182 ? -14.249 22.805 17.800 1.00 37.40 182 HIS C C 1
ATOM 6153 O O . HIS C 1 182 ? -13.891 22.289 16.742 1.00 36.16 182 HIS C O 1
ATOM 6160 N N . TYR C 1 183 ? -13.739 22.442 18.989 1.00 33.24 183 TYR C N 1
ATOM 6161 C CA . TYR C 1 183 ? -12.889 21.259 19.106 1.00 33.70 183 TYR C CA 1
ATOM 6162 C C . TYR C 1 183 ? -13.758 20.107 19.614 1.00 37.58 183 TYR C C 1
ATOM 6163 O O . TYR C 1 183 ? -14.023 20.027 20.818 1.00 36.24 183 TYR C O 1
ATOM 6172 N N . PRO C 1 184 ? -14.267 19.233 18.756 1.00 32.42 184 PRO C N 1
ATOM 6173 C CA . PRO C 1 184 ? -15.154 18.157 19.232 1.00 37.62 184 PRO C CA 1
ATOM 6174 C C . PRO C 1 184 ? -14.395 17.108 20.027 1.00 41.87 184 PRO C C 1
ATOM 6175 O O . PRO C 1 184 ? -13.157 17.078 19.999 1.00 39.21 184 PRO C O 1
ATOM 6179 N N . PRO C 1 185 ? -15.105 16.222 20.736 1.00 53.28 185 PRO C N 1
ATOM 6180 C CA . PRO C 1 185 ? -14.445 15.068 21.363 1.00 54.04 185 PRO C CA 1
ATOM 6181 C C . PRO C 1 185 ? -13.717 14.198 20.346 1.00 49.68 185 PRO C C 1
ATOM 6182 O O . PRO C 1 185 ? -14.115 14.103 19.184 1.00 46.91 185 PRO C O 1
ATOM 6186 N N . CYS C 1 186 ? -12.633 13.556 20.803 1.00 58.07 186 CYS C N 1
ATOM 6187 C CA . CYS C 1 186 ? -11.963 12.477 20.058 1.00 63.12 186 CYS C CA 1
ATOM 6188 C C . CYS C 1 186 ? -12.160 11.162 20.834 1.00 62.83 186 CYS C C 1
ATOM 6189 O O . CYS C 1 186 ? -11.335 10.798 21.671 1.00 65.11 186 CYS C O 1
ATOM 6192 N N . ARG C 1 187 ? -13.254 10.443 20.535 1.00 61.27 187 ARG C N 1
ATOM 6193 C CA . ARG C 1 187 ? -13.590 9.245 21.304 1.00 69.88 187 ARG C CA 1
ATOM 6194 C C . ARG C 1 187 ? -12.494 8.190 21.174 1.00 68.92 187 ARG C C 1
ATOM 6195 O O . ARG C 1 187 ? -12.120 7.549 22.164 1.00 64.99 187 ARG C O 1
ATOM 6203 N N . ALA C 1 188 ? -11.919 8.054 19.973 1.00 66.15 188 ALA C N 1
ATOM 6204 C CA . ALA C 1 188 ? -10.931 7.012 19.718 1.00 56.37 188 ALA C CA 1
ATOM 6205 C C . ALA C 1 188 ? -9.729 7.131 20.637 1.00 58.32 188 ALA C C 1
ATOM 6206 O O . ALA C 1 188 ? -9.138 6.116 21.026 1.00 62.89 188 ALA C O 1
ATOM 6208 N N . LEU C 1 189 ? -9.324 8.355 20.967 1.00 57.15 189 LEU C N 1
ATOM 6209 C CA . LEU C 1 189 ? -8.185 8.566 21.851 1.00 60.59 189 LEU C CA 1
ATOM 6210 C C . LEU C 1 189 ? -8.564 8.535 23.329 1.00 57.04 189 LEU C C 1
ATOM 6211 O O . LEU C 1 189 ? -7.699 8.772 24.182 1.00 52.72 189 LEU C O 1
ATOM 6216 N N . GLN C 1 190 ? -9.821 8.248 23.652 1.00 56.58 190 GLN C N 1
ATOM 6217 C CA . GLN C 1 190 ? -10.238 8.248 25.047 1.00 66.00 190 GLN C CA 1
ATOM 6218 C C . GLN C 1 190 ? -9.419 7.212 25.790 1.00 66.64 190 GLN C C 1
ATOM 6219 O O . GLN C 1 190 ? -9.419 6.035 25.416 1.00 62.36 190 GLN C O 1
ATOM 6225 N N . GLY C 1 191 ? -8.675 7.669 26.789 1.00 73.95 191 GLY C N 1
ATOM 6226 C CA . GLY C 1 191 ? -7.905 6.792 27.647 1.00 66.24 191 GLY C CA 1
ATOM 6227 C C . GLY C 1 191 ? -6.727 6.115 26.982 1.00 71.48 191 GLY C C 1
ATOM 6228 O O . GLY C 1 191 ? -6.445 4.950 27.288 1.00 71.03 191 GLY C O 1
ATOM 6229 N N . LEU C 1 192 ? -6.023 6.812 26.085 1.00 65.16 192 LEU C N 1
ATOM 6230 C CA . LEU C 1 192 ? -4.877 6.213 25.414 1.00 59.66 192 LEU C CA 1
ATOM 6231 C C . LEU C 1 192 ? -3.555 6.877 25.763 1.00 54.59 192 LEU C C 1
ATOM 6232 O O . LEU C 1 192 ? -2.509 6.436 25.266 1.00 62.58 192 LEU C O 1
ATOM 6237 N N . GLY C 1 193 ? -3.561 7.904 26.606 1.00 50.30 193 GLY C N 1
ATOM 6238 C CA . GLY C 1 193 ? -2.329 8.538 27.043 1.00 53.06 193 GLY C CA 1
ATOM 6239 C C . GLY C 1 193 ? -1.842 9.690 26.189 1.00 55.13 193 GLY C C 1
ATOM 6240 O O . GLY C 1 193 ? -0.947 10.428 26.626 1.00 58.81 193 GLY C O 1
ATOM 6241 N N . CYS C 1 194 ? -2.417 9.844 25.001 1.00 51.26 194 CYS C N 1
ATOM 6242 C CA . CYS C 1 194 ? -2.054 10.931 24.101 1.00 53.31 194 CYS C CA 1
ATOM 6243 C C . CYS C 1 194 ? -3.295 11.707 23.673 1.00 43.08 194 CYS C C 1
ATOM 6244 O O . CYS C 1 194 ? -4.411 11.190 23.726 1.00 46.28 194 CYS C O 1
ATOM 6247 N N . SER C 1 195 ? -3.093 12.950 23.251 1.00 46.39 195 SER C N 1
ATOM 6248 C CA . SER C 1 195 ? -4.192 13.804 22.830 1.00 41.64 195 SER C CA 1
ATOM 6249 C C . SER C 1 195 ? -3.895 14.358 21.444 1.00 37.90 195 SER C C 1
ATOM 6250 O O . SER C 1 195 ? -2.738 14.549 21.072 1.00 40.11 195 SER C O 1
ATOM 6253 N N . VAL C 1 196 ? -4.949 14.609 20.683 1.00 34.89 196 VAL C N 1
ATOM 6254 C CA . VAL C 1 196 ? -4.787 15.191 19.359 1.00 36.08 196 VAL C CA 1
ATOM 6255 C C . VAL C 1 196 ? -4.688 16.715 19.464 1.00 42.16 196 VAL C C 1
ATOM 6256 O O . VAL C 1 196 ? -5.305 17.358 20.342 1.00 33.08 196 VAL C O 1
ATOM 6260 N N . THR C 1 197 ? -3.877 17.291 18.575 1.00 34.15 197 THR C N 1
ATOM 6261 C CA . THR C 1 197 ? -3.742 18.737 18.478 1.00 29.09 197 THR C CA 1
ATOM 6262 C C . THR C 1 197 ? -5.070 19.346 18.034 1.00 33.45 197 THR C C 1
ATOM 6263 O O . THR C 1 197 ? -5.683 18.903 17.058 1.00 27.48 197 THR C O 1
ATOM 6267 N N . GLY C 1 198 ? -5.562 20.314 18.819 1.00 31.69 198 GLY C N 1
ATOM 6268 C CA . GLY C 1 198 ? -6.772 21.037 18.455 1.00 34.21 198 GLY C CA 1
ATOM 6269 C C . GLY C 1 198 ? -6.393 22.210 17.575 1.00 24.93 198 GLY C C 1
ATOM 6270 O O . GLY C 1 198 ? -7.000 22.453 16.533 1.00 26.91 198 GLY C O 1
ATOM 6271 N N . PHE C 1 199 ? -5.363 22.938 17.976 1.00 27.57 199 PHE C N 1
ATOM 6272 C CA . PHE C 1 199 ? -4.905 24.072 17.191 1.00 28.78 199 PHE C CA 1
ATOM 6273 C C . PHE C 1 199 ? -3.423 24.189 17.482 1.00 28.57 199 PHE C C 1
ATOM 6274 O O . PHE C 1 199 ? -3.018 24.380 18.628 1.00 32.89 199 PHE C O 1
ATOM 6282 N N . GLY C 1 200 ? -2.615 24.040 16.446 1.00 29.02 200 GLY C N 1
ATOM 6283 C CA . GLY C 1 200 ? -1.184 24.027 16.640 1.00 23.82 200 GLY C CA 1
ATOM 6284 C C . GLY C 1 200 ? -0.639 25.338 17.175 1.00 36.42 200 GLY C C 1
ATOM 6285 O O . GLY C 1 200 ? -1.256 26.423 17.114 1.00 30.21 200 GLY C O 1
ATOM 6286 N N . GLU C 1 201 ? 0.568 25.210 17.701 1.00 27.44 201 GLU C N 1
ATOM 6287 C CA . GLU C 1 201 ? 1.227 26.323 18.354 1.00 33.12 201 GLU C CA 1
ATOM 6288 C C . GLU C 1 201 ? 1.458 27.456 17.371 1.00 34.52 201 GLU C C 1
ATOM 6289 O O . GLU C 1 201 ? 1.827 27.243 16.206 1.00 26.92 201 GLU C O 1
ATOM 6295 N N . HIS C 1 202 ? 1.248 28.664 17.853 1.00 27.01 202 HIS C N 1
ATOM 6296 C CA . HIS C 1 202 ? 1.480 29.863 17.072 1.00 28.21 202 HIS C CA 1
ATOM 6297 C C . HIS C 1 202 ? 1.421 31.082 17.962 1.00 27.44 202 HIS C C 1
ATOM 6298 O O . HIS C 1 202 ? 0.800 31.041 19.027 1.00 27.01 202 HIS C O 1
ATOM 6305 N N . THR C 1 203 ? 1.966 32.195 17.457 1.00 30.08 203 THR C N 1
ATOM 6306 C CA . THR C 1 203 ? 1.585 33.515 17.933 1.00 28.59 203 THR C CA 1
ATOM 6307 C C . THR C 1 203 ? 0.641 34.181 16.931 1.00 31.85 203 THR C C 1
ATOM 6308 O O . THR C 1 203 ? 0.725 33.955 15.716 1.00 29.00 203 THR C O 1
ATOM 6312 N N . ASP C 1 204 ? -0.250 35.021 17.453 1.00 28.40 204 ASP C N 1
ATOM 6313 C CA . ASP C 1 204 ? -1.187 35.752 16.592 1.00 27.59 204 ASP C CA 1
ATOM 6314 C C . ASP C 1 204 ? -0.486 36.921 15.902 1.00 29.50 204 ASP C C 1
ATOM 6315 O O . ASP C 1 204 ? 0.413 37.537 16.474 1.00 33.95 204 ASP C O 1
ATOM 6320 N N . PRO C 1 205 ? -0.855 37.218 14.641 1.00 34.03 205 PRO C N 1
ATOM 6321 C CA . PRO C 1 205 ? -0.129 38.247 13.893 1.00 29.79 205 PRO C CA 1
ATOM 6322 C C . PRO C 1 205 ? -0.501 39.693 14.171 1.00 31.89 205 PRO C C 1
ATOM 6323 O O . PRO C 1 205 ? 0.299 40.597 13.910 1.00 30.30 205 PRO C O 1
ATOM 6327 N N . GLN C 1 206 ? -1.719 39.941 14.634 1.00 28.90 206 GLN C N 1
ATOM 6328 C CA . GLN C 1 206 ? -2.176 41.316 14.677 1.00 30.50 206 GLN C CA 1
ATOM 6329 C C . GLN C 1 206 ? -1.877 41.896 16.064 1.00 32.88 206 GLN C C 1
ATOM 6330 O O . GLN C 1 206 ? -0.832 41.580 16.657 1.00 34.35 206 GLN C O 1
ATOM 6336 N N . LEU C 1 207 ? -2.752 42.750 16.589 1.00 29.50 207 LEU C N 1
ATOM 6337 C CA . LEU C 1 207 ? -2.414 43.523 17.778 1.00 31.23 207 LEU C CA 1
ATOM 6338 C C . LEU C 1 207 ? -2.799 42.792 19.053 1.00 29.89 207 LEU C C 1
ATOM 6339 O O . LEU C 1 207 ? -1.957 42.556 19.921 1.00 28.74 207 LEU C O 1
ATOM 6344 N N . VAL C 1 208 ? -4.071 42.456 19.183 1.00 26.77 208 VAL C N 1
ATOM 6345 C CA . VAL C 1 208 ? -4.565 41.789 20.369 1.00 25.02 208 VAL C CA 1
ATOM 6346 C C . VAL C 1 208 ? -5.639 40.826 19.924 1.00 27.89 208 VAL C C 1
ATOM 6347 O O . VAL C 1 208 ? -6.343 41.046 18.936 1.00 32.01 208 VAL C O 1
ATOM 6351 N N . SER C 1 209 ? -5.765 39.775 20.668 1.00 23.20 209 SER C N 1
ATOM 6352 C CA . SER C 1 209 ? -6.751 38.748 20.469 1.00 22.23 209 SER C CA 1
ATOM 6353 C C . SER C 1 209 ? -7.493 38.613 21.777 1.00 28.21 209 SER C C 1
ATOM 6354 O O . SER C 1 209 ? -6.877 38.694 22.850 1.00 26.95 209 SER C O 1
ATOM 6357 N N . VAL C 1 210 ? -8.809 38.446 21.702 1.00 25.95 210 VAL C N 1
ATOM 6358 C CA . VAL C 1 210 ? -9.642 38.335 22.892 1.00 25.10 210 VAL C CA 1
ATOM 6359 C C . VAL C 1 210 ? -10.478 37.084 22.792 1.00 23.57 210 VAL C C 1
ATOM 6360 O O . VAL C 1 210 ? -11.382 37.003 21.948 1.00 28.55 210 VAL C O 1
ATOM 6364 N N . LEU C 1 211 ? -10.235 36.141 23.689 1.00 27.51 211 LEU C N 1
ATOM 6365 C CA . LEU C 1 211 ? -10.859 34.833 23.629 1.00 31.42 211 LEU C CA 1
ATOM 6366 C C . LEU C 1 211 ? -11.815 34.608 24.785 1.00 35.70 211 LEU C C 1
ATOM 6367 O O . LEU C 1 211 ? -11.536 34.974 25.935 1.00 30.25 211 LEU C O 1
ATOM 6372 N N . ARG C 1 212 ? -12.906 33.953 24.474 1.00 30.64 212 ARG C N 1
ATOM 6373 C CA . ARG C 1 212 ? -13.793 33.419 25.478 1.00 35.65 212 ARG C CA 1
ATOM 6374 C C . ARG C 1 212 ? -14.116 32.000 25.059 1.00 35.40 212 ARG C C 1
ATOM 6375 O O . ARG C 1 212 ? -14.352 31.757 23.878 1.00 29.60 212 ARG C O 1
ATOM 6383 N N . SER C 1 213 ? -14.152 31.065 26.014 1.00 31.93 213 SER C N 1
ATOM 6384 C CA . SER C 1 213 ? -14.541 29.697 25.686 1.00 33.63 213 SER C CA 1
ATOM 6385 C C . SER C 1 213 ? -15.658 29.246 26.606 1.00 37.20 213 SER C C 1
ATOM 6386 O O . SER C 1 213 ? -15.978 29.913 27.596 1.00 39.51 213 SER C O 1
ATOM 6389 N N . ASN C 1 214 ? -16.242 28.102 26.268 1.00 37.38 214 ASN C N 1
ATOM 6390 C CA . ASN C 1 214 ? -17.090 27.365 27.190 1.00 41.91 214 ASN C CA 1
ATOM 6391 C C . ASN C 1 214 ? -16.165 26.793 28.268 1.00 46.60 214 ASN C C 1
ATOM 6392 O O . ASN C 1 214 ? -14.972 27.126 28.339 1.00 43.62 214 ASN C O 1
ATOM 6397 N N . GLY C 1 215 ? -16.700 25.938 29.140 1.00 50.53 215 GLY C N 1
ATOM 6398 C CA . GLY C 1 215 ? -15.904 25.548 30.311 1.00 46.18 215 GLY C CA 1
ATOM 6399 C C . GLY C 1 215 ? -14.833 24.496 30.074 1.00 45.26 215 GLY C C 1
ATOM 6400 O O . GLY C 1 215 ? -14.143 24.078 31.005 1.00 41.64 215 GLY C O 1
ATOM 6401 N N . THR C 1 216 ? -14.644 24.057 28.839 1.00 45.70 216 THR C N 1
ATOM 6402 C CA . THR C 1 216 ? -13.742 22.948 28.567 1.00 36.35 216 THR C CA 1
ATOM 6403 C C . THR C 1 216 ? -12.289 23.386 28.542 1.00 47.73 216 THR C C 1
ATOM 6404 O O . THR C 1 216 ? -11.965 24.489 28.093 1.00 45.55 216 THR C O 1
ATOM 6408 N N . SER C 1 217 ? -11.411 22.497 29.013 1.00 41.11 217 SER C N 1
ATOM 6409 C CA . SER C 1 217 ? -9.980 22.739 28.989 1.00 48.42 217 SER C CA 1
ATOM 6410 C C . SER C 1 217 ? -9.435 22.622 27.573 1.00 35.03 217 SER C C 1
ATOM 6411 O O . SER C 1 217 ? -10.101 22.128 26.657 1.00 35.73 217 SER C O 1
ATOM 6414 N N . GLY C 1 218 ? -8.169 23.004 27.409 1.00 34.73 218 GLY C N 1
ATOM 6415 C CA . GLY C 1 218 ? -7.523 22.808 26.124 1.00 33.54 218 GLY C CA 1
ATOM 6416 C C . GLY C 1 218 ? -6.478 23.840 25.801 1.00 37.85 218 GLY C C 1
ATOM 6417 O O . GLY C 1 218 ? -5.465 23.522 25.176 1.00 32.45 218 GLY C O 1
ATOM 6418 N N . LEU C 1 219 ? -6.731 25.086 26.200 1.00 32.02 219 LEU C N 1
ATOM 6419 C CA . LEU C 1 219 ? -5.820 26.177 25.893 1.00 30.56 219 LEU C CA 1
ATOM 6420 C C . LEU C 1 219 ? -4.542 26.053 26.701 1.00 33.45 219 LEU C C 1
ATOM 6421 O O . LEU C 1 219 ? -4.563 25.866 27.928 1.00 33.82 219 LEU C O 1
ATOM 6426 N N . GLN C 1 220 ? -3.416 26.254 26.016 1.00 29.74 220 GLN C N 1
ATOM 6427 C CA . GLN C 1 220 ? -2.139 26.284 26.678 1.00 33.80 220 GLN C CA 1
ATOM 6428 C C . GLN C 1 220 ? -1.317 27.426 26.131 1.00 30.30 220 GLN C C 1
ATOM 6429 O O . GLN C 1 220 ? -1.484 27.845 24.982 1.00 31.66 220 GLN C O 1
ATOM 6435 N N . ILE C 1 221 ? -0.416 27.921 26.972 1.00 27.70 221 ILE C N 1
ATOM 6436 C CA . ILE C 1 221 ? 0.509 28.965 26.581 1.00 27.24 221 ILE C CA 1
ATOM 6437 C C . ILE C 1 221 ? 1.912 28.479 26.906 1.00 29.56 221 ILE C C 1
ATOM 6438 O O . ILE C 1 221 ? 2.121 27.665 27.792 1.00 34.41 221 ILE C O 1
ATOM 6443 N N . ALA C 1 222 ? 2.880 29.029 26.191 1.00 27.96 222 ALA C N 1
ATOM 6444 C CA . ALA C 1 222 ? 4.276 28.768 26.460 1.00 34.97 222 ALA C CA 1
ATOM 6445 C C . ALA C 1 222 ? 4.835 29.909 27.299 1.00 40.56 222 ALA C C 1
ATOM 6446 O O . ALA C 1 222 ? 4.673 31.086 26.933 1.00 33.14 222 ALA C O 1
ATOM 6448 N N . LEU C 1 223 ? 5.488 29.567 28.413 1.00 40.49 223 LEU C N 1
ATOM 6449 C CA . LEU C 1 223 ? 6.118 30.576 29.272 1.00 42.15 223 LEU C CA 1
ATOM 6450 C C . LEU C 1 223 ? 7.452 30.981 28.650 1.00 47.85 223 LEU C C 1
ATOM 6451 O O . LEU C 1 223 ? 7.919 30.361 27.690 1.00 41.81 223 LEU C O 1
ATOM 6456 N N . ARG C 1 224 ? 8.062 32.050 29.180 1.00 41.89 224 ARG C N 1
ATOM 6457 C CA . ARG C 1 224 ? 9.293 32.555 28.566 1.00 58.14 224 ARG C CA 1
ATOM 6458 C C . ARG C 1 224 ? 10.371 31.472 28.478 1.00 58.50 224 ARG C C 1
ATOM 6459 O O . ARG C 1 224 ? 11.193 31.492 27.551 1.00 44.28 224 ARG C O 1
ATOM 6467 N N . ASP C 1 225 ? 10.392 30.535 29.433 1.00 50.39 225 ASP C N 1
ATOM 6468 C CA . ASP C 1 225 ? 11.368 29.445 29.418 1.00 62.33 225 ASP C CA 1
ATOM 6469 C C . ASP C 1 225 ? 10.956 28.290 28.508 1.00 52.81 225 ASP C C 1
ATOM 6470 O O . ASP C 1 225 ? 11.644 27.266 28.486 1.00 57.88 225 ASP C O 1
ATOM 6475 N N . GLY C 1 226 ? 9.852 28.418 27.768 1.00 53.66 226 GLY C N 1
ATOM 6476 C CA . GLY C 1 226 ? 9.451 27.417 26.797 1.00 57.06 226 GLY C CA 1
ATOM 6477 C C . GLY C 1 226 ? 8.570 26.314 27.336 1.00 45.77 226 GLY C C 1
ATOM 6478 O O . GLY C 1 226 ? 8.073 25.482 26.558 1.00 44.12 226 GLY C O 1
ATOM 6479 N N . GLN C 1 227 ? 8.350 26.270 28.630 1.00 46.19 227 GLN C N 1
ATOM 6480 C CA . GLN C 1 227 ? 7.464 25.255 29.167 1.00 48.57 227 GLN C CA 1
ATOM 6481 C C . GLN C 1 227 ? 6.029 25.538 28.765 1.00 41.40 227 GLN C C 1
ATOM 6482 O O . GLN C 1 227 ? 5.562 26.683 28.820 1.00 38.55 227 GLN C O 1
ATOM 6488 N N . TRP C 1 228 ? 5.322 24.475 28.393 1.00 37.34 228 TRP C N 1
ATOM 6489 C CA . TRP C 1 228 ? 3.910 24.552 28.089 1.00 43.66 228 TRP C CA 1
ATOM 6490 C C . TRP C 1 228 ? 3.125 24.320 29.361 1.00 39.49 228 TRP C C 1
ATOM 6491 O O . TRP C 1 228 ? 3.363 23.342 30.058 1.00 38.04 228 TRP C O 1
ATOM 6502 N N . VAL C 1 229 ? 2.191 25.223 29.646 1.00 37.71 229 VAL C N 1
ATOM 6503 C CA . VAL C 1 229 ? 1.332 25.153 30.817 1.00 43.63 229 VAL C CA 1
ATOM 6504 C C . VAL C 1 229 ? -0.107 25.348 30.371 1.00 40.52 229 VAL C C 1
ATOM 6505 O O . VAL C 1 229 ? -0.387 26.082 29.415 1.00 39.15 229 VAL C O 1
ATOM 6509 N N . SER C 1 230 ? -1.016 24.682 31.079 1.00 36.36 230 SER C N 1
ATOM 6510 C CA . SER C 1 230 ? -2.438 24.741 30.816 1.00 33.76 230 SER C CA 1
ATOM 6511 C C . SER C 1 230 ? -3.110 25.929 31.497 1.00 37.10 230 SER C C 1
ATOM 6512 O O . SER C 1 230 ? -2.895 26.178 32.685 1.00 41.15 230 SER C O 1
ATOM 6515 N N . VAL C 1 231 ? -3.952 26.622 30.741 1.00 42.99 231 VAL C N 1
ATOM 6516 C CA . VAL C 1 231 ? -4.718 27.752 31.246 1.00 31.85 231 VAL C CA 1
ATOM 6517 C C . VAL C 1 231 ? -6.048 27.197 31.741 1.00 35.52 231 VAL C C 1
ATOM 6518 O O . VAL C 1 231 ? -6.758 26.545 30.958 1.00 31.55 231 VAL C O 1
ATOM 6522 N N . PRO C 1 232 ? -6.402 27.420 33.011 1.00 37.25 232 PRO C N 1
ATOM 6523 C CA . PRO C 1 232 ? -7.720 26.989 33.496 1.00 39.91 232 PRO C CA 1
ATOM 6524 C C . PRO C 1 232 ? -8.815 27.768 32.785 1.00 42.43 232 PRO C C 1
ATOM 6525 O O . PRO C 1 232 ? -8.772 28.993 32.714 1.00 41.89 232 PRO C O 1
ATOM 6529 N N . SER C 1 233 ? -9.806 27.043 32.278 1.00 31.72 233 SER C N 1
ATOM 6530 C CA . SER C 1 233 ? -10.904 27.636 31.563 1.00 36.15 233 SER C CA 1
ATOM 6531 C C . SER C 1 233 ? -11.833 28.379 32.504 1.00 43.82 233 SER C C 1
ATOM 6532 O O . SER C 1 233 ? -12.016 28.005 33.656 1.00 43.61 233 SER C O 1
ATOM 6535 N N . ASP C 1 234 ? -12.467 29.414 31.972 1.00 38.60 234 ASP C N 1
ATOM 6536 C CA . ASP C 1 234 ? -13.400 30.223 32.755 1.00 39.86 234 ASP C CA 1
ATOM 6537 C C . ASP C 1 234 ? -14.360 30.832 31.748 1.00 36.87 234 ASP C C 1
ATOM 6538 O O . ASP C 1 234 ? -14.052 31.860 31.127 1.00 36.83 234 ASP C O 1
ATOM 6543 N N . ARG C 1 235 ? -15.511 30.186 31.578 1.00 34.72 235 ARG C N 1
ATOM 6544 C CA . ARG C 1 235 ? -16.489 30.605 30.590 1.00 43.79 235 ARG C CA 1
ATOM 6545 C C . ARG C 1 235 ? -17.033 32.006 30.829 1.00 42.79 235 ARG C C 1
ATOM 6546 O O . ARG C 1 235 ? -17.765 32.514 29.982 1.00 40.60 235 ARG C O 1
ATOM 6554 N N . ASP C 1 236 ? -16.669 32.657 31.926 1.00 41.46 236 ASP C N 1
ATOM 6555 C CA . ASP C 1 236 ? -17.208 33.962 32.256 1.00 45.40 236 ASP C CA 1
ATOM 6556 C C . ASP C 1 236 ? -16.199 35.082 32.077 1.00 44.23 236 ASP C C 1
ATOM 6557 O O . ASP C 1 236 ? -16.575 36.243 32.184 1.00 39.54 236 ASP C O 1
ATOM 6562 N N . SER C 1 237 ? -14.937 34.775 31.815 1.00 37.25 237 SER C N 1
ATOM 6563 C CA . SER C 1 237 ? -13.938 35.813 31.635 1.00 40.19 237 SER C CA 1
ATOM 6564 C C . SER C 1 237 ? -13.398 35.773 30.204 1.00 39.79 237 SER C C 1
ATOM 6565 O O . SER C 1 237 ? -13.721 34.897 29.401 1.00 32.43 237 SER C O 1
ATOM 6568 N N . PHE C 1 238 ? -12.562 36.746 29.897 1.00 32.82 238 PHE C N 1
ATOM 6569 C CA . PHE C 1 238 ? -11.868 36.813 28.625 1.00 37.37 238 PHE C CA 1
ATOM 6570 C C . PHE C 1 238 ? -10.385 36.575 28.856 1.00 37.74 238 PHE C C 1
ATOM 6571 O O . PHE C 1 238 ? -9.839 36.910 29.912 1.00 39.45 238 PHE C O 1
ATOM 6579 N N . PHE C 1 239 ? -9.726 36.019 27.849 1.00 33.37 239 PHE C N 1
ATOM 6580 C CA . PHE C 1 239 ? -8.285 35.852 27.868 1.00 31.42 239 PHE C CA 1
ATOM 6581 C C . PHE C 1 239 ? -7.730 36.628 26.692 1.00 28.38 239 PHE C C 1
ATOM 6582 O O . PHE C 1 239 ? -8.211 36.491 25.570 1.00 26.30 239 PHE C O 1
ATOM 6590 N N . VAL C 1 240 ? -6.759 37.475 26.959 1.00 32.17 240 VAL C N 1
ATOM 6591 C CA . VAL C 1 240 ? -6.256 38.417 25.978 1.00 27.82 240 VAL C CA 1
ATOM 6592 C C . VAL C 1 240 ? -4.844 38.007 25.605 1.00 34.96 240 VAL C C 1
ATOM 6593 O O . VAL C 1 240 ? -4.022 37.759 26.494 1.00 30.07 240 VAL C O 1
ATOM 6597 N N . ASN C 1 241 ? -4.563 37.960 24.292 1.00 26.65 241 ASN C N 1
ATOM 6598 C CA . ASN C 1 241 ? -3.238 37.679 23.753 1.00 28.97 241 ASN C CA 1
ATOM 6599 C C . ASN C 1 241 ? -2.625 38.948 23.182 1.00 24.37 241 ASN C C 1
ATOM 6600 O O . ASN C 1 241 ? -3.249 39.621 22.358 1.00 30.12 241 ASN C O 1
ATOM 6605 N N . VAL C 1 242 ? -1.373 39.202 23.518 1.00 23.38 242 VAL C N 1
ATOM 6606 C CA . VAL C 1 242 ? -0.539 40.124 22.755 1.00 29.89 242 VAL C CA 1
ATOM 6607 C C . VAL C 1 242 ? -0.145 39.448 21.450 1.00 33.65 242 VAL C C 1
ATOM 6608 O O . VAL C 1 242 ? 0.314 38.302 21.467 1.00 26.35 242 VAL C O 1
ATOM 6612 N N . GLY C 1 243 ? -0.316 40.150 20.325 1.00 27.58 243 GLY C N 1
ATOM 6613 C CA . GLY C 1 243 ? 0.043 39.631 19.027 1.00 25.32 243 GLY C CA 1
ATOM 6614 C C . GLY C 1 243 ? 1.285 40.295 18.483 1.00 34.96 243 GLY C C 1
ATOM 6615 O O . GLY C 1 243 ? 1.779 41.299 19.023 1.00 29.68 243 GLY C O 1
ATOM 6616 N N . ASP C 1 244 ? 1.764 39.726 17.373 1.00 28.94 244 ASP C N 1
ATOM 6617 C CA . ASP C 1 244 ? 3.051 40.133 16.827 1.00 33.89 244 ASP C CA 1
ATOM 6618 C C . ASP C 1 244 ? 3.084 41.628 16.604 1.00 30.53 244 ASP C C 1
ATOM 6619 O O . ASP C 1 244 ? 4.090 42.278 16.878 1.00 33.94 244 ASP C O 1
ATOM 6624 N N . SER C 1 245 ? 1.997 42.193 16.088 1.00 34.29 245 SER C N 1
ATOM 6625 C CA . SER C 1 245 ? 2.031 43.605 15.731 1.00 37.04 245 SER C CA 1
ATOM 6626 C C . SER C 1 245 ? 2.178 44.497 16.969 1.00 38.91 245 SER C C 1
ATOM 6627 O O . SER C 1 245 ? 2.816 45.554 16.898 1.00 35.16 245 SER C O 1
ATOM 6630 N N . LEU C 1 246 ? 1.630 44.071 18.111 1.00 33.01 246 LEU C N 1
ATOM 6631 C CA . LEU C 1 246 ? 1.801 44.828 19.355 1.00 36.25 246 LEU C CA 1
ATOM 6632 C C . LEU C 1 246 ? 3.228 44.682 19.907 1.00 41.51 246 LEU C C 1
ATOM 6633 O O . LEU C 1 246 ? 3.825 45.659 20.393 1.00 32.49 246 LEU C O 1
ATOM 6638 N N . GLN C 1 247 ? 3.843 43.511 19.747 1.00 31.97 247 GLN C N 1
ATOM 6639 C CA . GLN C 1 247 ? 5.252 43.417 20.096 1.00 29.76 247 GLN C CA 1
ATOM 6640 C C . GLN C 1 247 ? 6.059 44.456 19.323 1.00 37.08 247 GLN C C 1
ATOM 6641 O O . GLN C 1 247 ? 6.981 45.074 19.873 1.00 39.85 247 GLN C O 1
ATOM 6647 N N . VAL C 1 248 ? 5.691 44.715 18.069 1.00 33.96 248 VAL C N 1
ATOM 6648 C CA . VAL C 1 248 ? 6.425 45.707 17.287 1.00 39.03 248 VAL C CA 1
ATOM 6649 C C . VAL C 1 248 ? 6.126 47.122 17.786 1.00 37.35 248 VAL C C 1
ATOM 6650 O O . VAL C 1 248 ? 7.041 47.941 17.961 1.00 40.52 248 VAL C O 1
ATOM 6654 N N . LEU C 1 249 ? 4.847 47.446 18.005 1.00 34.11 249 LEU C N 1
ATOM 6655 C CA . LEU C 1 249 ? 4.503 48.790 18.449 1.00 40.35 249 LEU C CA 1
ATOM 6656 C C . LEU C 1 249 ? 5.261 49.171 19.727 1.00 39.36 249 LEU C C 1
ATOM 6657 O O . LEU C 1 249 ? 5.553 50.357 19.929 1.00 38.36 249 LEU C O 1
ATOM 6662 N N . THR C 1 250 ? 5.579 48.196 20.586 1.00 38.64 250 THR C N 1
ATOM 6663 C CA . THR C 1 250 ? 6.315 48.422 21.820 1.00 34.22 250 THR C CA 1
ATOM 6664 C C . THR C 1 250 ? 7.799 48.050 21.704 1.00 33.31 250 THR C C 1
ATOM 6665 O O . THR C 1 250 ? 8.449 47.778 22.720 1.00 30.90 250 THR C O 1
ATOM 6669 N N . ASN C 1 251 ? 8.349 48.056 20.495 1.00 38.81 251 ASN C N 1
ATOM 6670 C CA . ASN C 1 251 ? 9.742 47.717 20.230 1.00 37.19 251 ASN C CA 1
ATOM 6671 C C . ASN C 1 251 ? 10.249 46.546 21.059 1.00 43.92 251 ASN C C 1
ATOM 6672 O O . ASN C 1 251 ? 11.388 46.572 21.544 1.00 44.28 251 ASN C O 1
ATOM 6677 N N . GLY C 1 252 ? 9.422 45.528 21.257 1.00 41.67 252 GLY C N 1
ATOM 6678 C CA . GLY C 1 252 ? 9.871 44.310 21.895 1.00 38.66 252 GLY C CA 1
ATOM 6679 C C . GLY C 1 252 ? 9.497 44.189 23.348 1.00 42.31 252 GLY C C 1
ATOM 6680 O O . GLY C 1 252 ? 9.711 43.117 23.947 1.00 39.85 252 GLY C O 1
ATOM 6681 N N . ARG C 1 253 ? 8.975 45.268 23.922 1.00 44.18 253 ARG C N 1
ATOM 6682 C CA . ARG C 1 253 ? 8.591 45.285 25.327 1.00 46.74 253 ARG C CA 1
ATOM 6683 C C . ARG C 1 253 ? 7.562 44.201 25.606 1.00 37.88 253 ARG C C 1
ATOM 6684 O O . ARG C 1 253 ? 7.761 43.350 26.472 1.00 36.17 253 ARG C O 1
ATOM 6692 N N . PHE C 1 254 ? 6.462 44.234 24.862 1.00 43.50 254 PHE C N 1
ATOM 6693 C CA . PHE C 1 254 ? 5.421 43.215 25.005 1.00 39.13 254 PHE C CA 1
ATOM 6694 C C . PHE C 1 254 ? 5.746 42.079 24.030 1.00 43.25 254 PHE C C 1
ATOM 6695 O O . PHE C 1 254 ? 5.839 42.307 22.816 1.00 38.22 254 PHE C O 1
ATOM 6703 N N . LYS C 1 255 ? 5.877 40.866 24.544 1.00 46.06 255 LYS C N 1
ATOM 6704 C CA . LYS C 1 255 ? 6.224 39.713 23.722 1.00 46.62 255 LYS C CA 1
ATOM 6705 C C . LYS C 1 255 ? 4.952 38.947 23.358 1.00 35.97 255 LYS C C 1
ATOM 6706 O O . LYS C 1 255 ? 4.147 38.601 24.229 1.00 35.44 255 LYS C O 1
ATOM 6712 N N . SER C 1 256 ? 4.767 38.712 22.062 1.00 33.72 256 SER C N 1
ATOM 6713 C CA . SER C 1 256 ? 3.685 37.855 21.582 1.00 40.35 256 SER C CA 1
ATOM 6714 C C . SER C 1 256 ? 3.658 36.539 22.319 1.00 28.91 256 SER C C 1
ATOM 6715 O O . SER C 1 256 ? 4.693 35.893 22.459 1.00 28.65 256 SER C O 1
ATOM 6718 N N . VAL C 1 257 ? 2.462 36.098 22.718 1.00 30.13 257 VAL C N 1
ATOM 6719 C CA . VAL C 1 257 ? 2.319 34.825 23.423 1.00 33.46 257 VAL C CA 1
ATOM 6720 C C . VAL C 1 257 ? 2.138 33.675 22.436 1.00 36.52 257 VAL C C 1
ATOM 6721 O O . VAL C 1 257 ? 1.291 33.728 21.541 1.00 32.67 257 VAL C O 1
ATOM 6725 N N . LYS C 1 258 ? 2.929 32.623 22.625 1.00 35.18 258 LYS C N 1
ATOM 6726 C CA . LYS C 1 258 ? 2.790 31.381 21.886 1.00 31.50 258 LYS C CA 1
ATOM 6727 C C . LYS C 1 258 ? 1.795 30.497 22.610 1.00 25.55 258 LYS C C 1
ATOM 6728 O O . LYS C 1 258 ? 1.851 30.359 23.829 1.00 32.70 258 LYS C O 1
ATOM 6734 N N . HIS C 1 259 ? 0.850 29.952 21.868 1.00 24.94 259 HIS C N 1
ATOM 6735 C CA . HIS C 1 259 ? -0.239 29.224 22.473 1.00 25.04 259 HIS C CA 1
ATOM 6736 C C . HIS C 1 259 ? -0.773 28.200 21.495 1.00 28.47 259 HIS C C 1
ATOM 6737 O O . HIS C 1 259 ? -0.562 28.274 20.279 1.00 31.94 259 HIS C O 1
ATOM 6744 N N . ARG C 1 260 ? -1.532 27.282 22.039 1.00 28.18 260 ARG C N 1
ATOM 6745 C CA . ARG C 1 260 ? -2.032 26.158 21.278 1.00 29.06 260 ARG C CA 1
ATOM 6746 C C . ARG C 1 260 ? -3.253 25.668 22.008 1.00 29.07 260 ARG C C 1
ATOM 6747 O O . ARG C 1 260 ? -3.500 26.044 23.161 1.00 28.70 260 ARG C O 1
ATOM 6755 N N . VAL C 1 261 ? -3.996 24.803 21.337 1.00 28.00 261 VAL C N 1
ATOM 6756 C CA . VAL C 1 261 ? -5.119 24.118 21.940 1.00 28.70 261 VAL C CA 1
ATOM 6757 C C . VAL C 1 261 ? -4.883 22.622 21.791 1.00 38.46 261 VAL C C 1
ATOM 6758 O O . VAL C 1 261 ? -4.617 22.149 20.678 1.00 30.89 261 VAL C O 1
ATOM 6762 N N . VAL C 1 262 ? -4.997 21.887 22.906 1.00 34.88 262 VAL C N 1
ATOM 6763 C CA . VAL C 1 262 ? -4.995 20.428 22.912 1.00 38.88 262 VAL C CA 1
ATOM 6764 C C . VAL C 1 262 ? -6.435 19.969 23.036 1.00 36.91 262 VAL C C 1
ATOM 6765 O O . VAL C 1 262 ? -7.104 20.285 24.022 1.00 39.51 262 VAL C O 1
ATOM 6769 N N . ALA C 1 263 ? -6.929 19.243 22.042 1.00 31.37 263 ALA C N 1
ATOM 6770 C CA . ALA C 1 263 ? -8.300 18.786 22.135 1.00 36.45 263 ALA C CA 1
ATOM 6771 C C . ALA C 1 263 ? -8.471 17.853 23.322 1.00 47.21 263 ALA C C 1
ATOM 6772 O O . ALA C 1 263 ? -7.572 17.070 23.658 1.00 43.15 263 ALA C O 1
ATOM 6774 N N . ASN C 1 264 ? -9.640 17.959 23.947 1.00 45.34 264 ASN C N 1
ATOM 6775 C CA . ASN C 1 264 ? -10.119 17.059 24.990 1.00 57.43 264 ASN C CA 1
ATOM 6776 C C . ASN C 1 264 ? -10.811 15.865 24.334 1.00 50.79 264 ASN C C 1
ATOM 6777 O O . ASN C 1 264 ? -11.600 16.035 23.406 1.00 58.91 264 ASN C O 1
ATOM 6782 N N . SER C 1 265 ? -10.515 14.663 24.798 1.00 54.94 265 SER C N 1
ATOM 6783 C CA . SER C 1 265 ? -11.114 13.489 24.164 1.00 62.37 265 SER C CA 1
ATOM 6784 C C . SER C 1 265 ? -12.537 13.192 24.667 1.00 57.82 265 SER C C 1
ATOM 6785 O O . SER C 1 265 ? -13.129 12.182 24.289 1.00 62.65 265 SER C O 1
ATOM 6788 N N . LEU C 1 266 ? -13.124 14.078 25.473 1.00 58.92 266 LEU C N 1
ATOM 6789 C CA . LEU C 1 266 ? -14.366 13.777 26.168 1.00 59.47 266 LEU C CA 1
ATOM 6790 C C . LEU C 1 266 ? -15.499 14.786 25.936 1.00 57.74 266 LEU C C 1
ATOM 6791 O O . LEU C 1 266 ? -16.671 14.405 25.868 1.00 56.46 266 LEU C O 1
ATOM 6796 N N . LYS C 1 267 ? -15.165 16.067 25.786 1.00 61.27 267 LYS C N 1
ATOM 6797 C CA . LYS C 1 267 ? -16.157 17.134 25.736 1.00 54.94 267 LYS C CA 1
ATOM 6798 C C . LYS C 1 267 ? -15.768 18.141 24.660 1.00 42.64 267 LYS C C 1
ATOM 6799 O O . LYS C 1 267 ? -14.586 18.341 24.383 1.00 42.72 267 LYS C O 1
ATOM 6805 N N . SER C 1 268 ? -16.768 18.809 24.090 1.00 47.44 268 SER C N 1
ATOM 6806 C CA . SER C 1 268 ? -16.507 19.879 23.134 1.00 39.74 268 SER C CA 1
ATOM 6807 C C . SER C 1 268 ? -15.942 21.120 23.808 1.00 37.80 268 SER C C 1
ATOM 6808 O O . SER C 1 268 ? -16.470 21.572 24.823 1.00 43.37 268 SER C O 1
ATOM 6811 N N . ARG C 1 269 ? -14.922 21.699 23.187 1.00 35.34 269 ARG C N 1
ATOM 6812 C CA . ARG C 1 269 ? -14.460 23.028 23.537 1.00 32.18 269 ARG C CA 1
ATOM 6813 C C . ARG C 1 269 ? -14.918 23.988 22.442 1.00 30.30 269 ARG C C 1
ATOM 6814 O O . ARG C 1 269 ? -14.574 23.816 21.273 1.00 34.99 269 ARG C O 1
ATOM 6822 N N . VAL C 1 270 ? -15.693 24.999 22.823 1.00 34.50 270 VAL C N 1
ATOM 6823 C CA . VAL C 1 270 ? -16.178 25.995 21.871 1.00 29.40 270 VAL C CA 1
ATOM 6824 C C . VAL C 1 270 ? -15.610 27.332 22.308 1.00 32.92 270 VAL C C 1
ATOM 6825 O O . VAL C 1 270 ? -15.713 27.704 23.486 1.00 33.36 270 VAL C O 1
ATOM 6829 N N . SER C 1 271 ? -14.950 28.004 21.380 1.00 22.55 271 SER C N 1
ATOM 6830 C CA . SER C 1 271 ? -14.170 29.206 21.590 1.00 28.59 271 SER C CA 1
ATOM 6831 C C . SER C 1 271 ? -14.690 30.306 20.666 1.00 31.51 271 SER C C 1
ATOM 6832 O O . SER C 1 271 ? -14.953 30.038 19.494 1.00 30.91 271 SER C O 1
ATOM 6835 N N . PHE C 1 272 ? -14.687 31.550 21.150 1.00 28.14 272 PHE C N 1
ATOM 6836 C CA . PHE C 1 272 ? -14.939 32.730 20.335 1.00 29.37 272 PHE C CA 1
ATOM 6837 C C . PHE C 1 272 ? -13.687 33.581 20.401 1.00 26.70 272 PHE C C 1
ATOM 6838 O O . PHE C 1 272 ? -13.147 33.803 21.478 1.00 25.96 272 PHE C O 1
ATOM 6846 N N . ILE C 1 273 ? -13.178 34.029 19.266 1.00 23.79 273 ILE C N 1
ATOM 6847 C CA . ILE C 1 273 ? -12.009 34.882 19.304 1.00 25.89 273 ILE C CA 1
ATOM 6848 C C . ILE C 1 273 ? -12.171 36.074 18.385 1.00 29.92 273 ILE C C 1
ATOM 6849 O O . ILE C 1 273 ? -12.389 35.904 17.169 1.00 25.44 273 ILE C O 1
ATOM 6854 N N . TYR C 1 274 ? -11.944 37.268 18.960 1.00 27.87 274 TYR C N 1
ATOM 6855 C CA . TYR C 1 274 ? -11.859 38.536 18.239 1.00 28.11 274 TYR C CA 1
ATOM 6856 C C . TYR C 1 274 ? -10.385 38.895 18.072 1.00 27.13 274 TYR C C 1
ATOM 6857 O O . TYR C 1 274 ? -9.607 38.794 19.028 1.00 28.93 274 TYR C O 1
ATOM 6866 N N . PHE C 1 275 ? -9.982 39.235 16.843 1.00 24.72 275 PHE C N 1
ATOM 6867 C CA . PHE C 1 275 ? -8.610 39.622 16.552 1.00 31.27 275 PHE C CA 1
ATOM 6868 C C . PHE C 1 275 ? -8.614 41.085 16.120 1.00 32.10 275 PHE C C 1
ATOM 6869 O O . PHE C 1 275 ? -9.286 41.455 15.147 1.00 29.01 275 PHE C O 1
ATOM 6877 N N . GLY C 1 276 ? -7.869 41.905 16.844 1.00 30.83 276 GLY C N 1
ATOM 6878 C CA . GLY C 1 276 ? -7.755 43.301 16.514 1.00 32.72 276 GLY C CA 1
ATOM 6879 C C . GLY C 1 276 ? -6.596 43.546 15.597 1.00 35.36 276 GLY C C 1
ATOM 6880 O O . GLY C 1 276 ? -5.423 43.502 16.016 1.00 33.25 276 GLY C O 1
ATOM 6881 N N . GLY C 1 277 ? -6.910 43.831 14.341 1.00 33.55 277 GLY C N 1
ATOM 6882 C CA . GLY C 1 277 ? -5.916 44.334 13.436 1.00 31.06 277 GLY C CA 1
ATOM 6883 C C . GLY C 1 277 ? -6.205 45.749 12.970 1.00 39.74 277 GLY C C 1
ATOM 6884 O O . GLY C 1 277 ? -7.334 46.250 13.039 1.00 34.59 277 GLY C O 1
ATOM 6885 N N . PRO C 1 278 ? -5.189 46.393 12.420 1.00 33.39 278 PRO C N 1
ATOM 6886 C CA . PRO C 1 278 ? -5.353 47.736 11.913 1.00 39.81 278 PRO C CA 1
ATOM 6887 C C . PRO C 1 278 ? -5.753 47.703 10.454 1.00 42.13 278 PRO C C 1
ATOM 6888 O O . PRO C 1 278 ? -5.904 46.622 9.868 1.00 42.61 278 PRO C O 1
ATOM 6892 N N . PRO C 1 279 ? -5.927 48.866 9.836 1.00 48.27 279 PRO C N 1
ATOM 6893 C CA . PRO C 1 279 ? -6.156 48.902 8.384 1.00 35.24 279 PRO C CA 1
ATOM 6894 C C . PRO C 1 279 ? -4.970 48.347 7.627 1.00 32.87 279 PRO C C 1
ATOM 6895 O O . PRO C 1 279 ? -3.834 48.352 8.109 1.00 34.60 279 PRO C O 1
ATOM 6899 N N . LEU C 1 280 ? -5.249 47.845 6.427 1.00 33.40 280 LEU C N 1
ATOM 6900 C CA . LEU C 1 280 ? -4.197 47.210 5.641 1.00 34.15 280 LEU C CA 1
ATOM 6901 C C . LEU C 1 280 ? -3.024 48.146 5.397 1.00 39.29 280 LEU C C 1
ATOM 6902 O O . LEU C 1 280 ? -1.867 47.686 5.372 1.00 36.33 280 LEU C O 1
ATOM 6907 N N . ALA C 1 281 ? -3.278 49.456 5.260 1.00 39.63 281 ALA C N 1
ATOM 6908 C CA . ALA C 1 281 ? -2.219 50.405 4.922 1.00 44.32 281 ALA C CA 1
ATOM 6909 C C . ALA C 1 281 ? -1.433 50.901 6.137 1.00 47.22 281 ALA C C 1
ATOM 6910 O O . ALA C 1 281 ? -0.456 51.634 5.957 1.00 45.30 281 ALA C O 1
ATOM 6912 N N . GLN C 1 282 ? -1.813 50.522 7.360 1.00 45.18 282 GLN C N 1
ATOM 6913 C CA . GLN C 1 282 ? -1.069 50.964 8.537 1.00 41.11 282 GLN C CA 1
ATOM 6914 C C . GLN C 1 282 ? 0.383 50.509 8.512 1.00 48.46 282 GLN C C 1
ATOM 6915 O O . GLN C 1 282 ? 0.674 49.322 8.321 1.00 45.93 282 GLN C O 1
ATOM 6921 N N . ARG C 1 283 ? 1.296 51.461 8.718 1.00 48.39 283 ARG C N 1
ATOM 6922 C CA . ARG C 1 283 ? 2.704 51.142 8.922 1.00 46.39 283 ARG C CA 1
ATOM 6923 C C . ARG C 1 283 ? 2.842 50.688 10.366 1.00 47.34 283 ARG C C 1
ATOM 6924 O O . ARG C 1 283 ? 2.300 51.322 11.280 1.00 50.96 283 ARG C O 1
ATOM 6932 N N . ILE C 1 284 ? 3.522 49.570 10.572 1.00 45.89 284 ILE C N 1
ATOM 6933 C CA . ILE C 1 284 ? 3.677 48.970 11.894 1.00 38.77 284 ILE C CA 1
ATOM 6934 C C . ILE C 1 284 ? 5.096 49.263 12.330 1.00 42.59 284 ILE C C 1
ATOM 6935 O O . ILE C 1 284 ? 6.049 48.835 11.669 1.00 36.27 284 ILE C O 1
ATOM 6940 N N . ALA C 1 285 ? 5.247 50.020 13.413 1.00 42.01 285 ALA C N 1
ATOM 6941 C CA . ALA C 1 285 ? 6.572 50.388 13.897 1.00 40.48 285 ALA C CA 1
ATOM 6942 C C . ALA C 1 285 ? 6.459 50.751 15.368 1.00 42.07 285 ALA C C 1
ATOM 6943 O O . ALA C 1 285 ? 5.351 50.969 15.883 1.00 39.38 285 ALA C O 1
ATOM 6945 N N . PRO C 1 286 ? 7.581 50.813 16.081 1.00 43.71 286 PRO C N 1
ATOM 6946 C CA . PRO C 1 286 ? 7.514 51.217 17.485 1.00 40.85 286 PRO C CA 1
ATOM 6947 C C . PRO C 1 286 ? 6.828 52.564 17.581 1.00 38.07 286 PRO C C 1
ATOM 6948 O O . PRO C 1 286 ? 7.126 53.480 16.813 1.00 42.67 286 PRO C O 1
ATOM 6952 N N . LEU C 1 287 ? 5.860 52.654 18.473 1.00 41.56 287 LEU C N 1
ATOM 6953 C CA . LEU C 1 287 ? 5.265 53.943 18.751 1.00 45.76 287 LEU C CA 1
ATOM 6954 C C . LEU C 1 287 ? 6.381 54.927 19.103 1.00 49.46 287 LEU C C 1
ATOM 6955 O O . LEU C 1 287 ? 7.221 54.626 19.971 1.00 48.50 287 LEU C O 1
ATOM 6960 N N . PRO C 1 288 ? 6.441 56.086 18.453 1.00 43.29 288 PRO C N 1
ATOM 6961 C CA . PRO C 1 288 ? 7.541 57.019 18.749 1.00 55.25 288 PRO C CA 1
ATOM 6962 C C . PRO C 1 288 ? 7.578 57.432 20.204 1.00 53.91 288 PRO C C 1
ATOM 6963 O O . PRO C 1 288 ? 8.657 57.779 20.695 1.00 53.36 288 PRO C O 1
ATOM 6967 N N . GLN C 1 289 ? 6.437 57.360 20.912 1.00 50.01 289 GLN C N 1
ATOM 6968 C CA . GLN C 1 289 ? 6.387 57.685 22.336 1.00 58.68 289 GLN C CA 1
ATOM 6969 C C . GLN C 1 289 ? 7.230 56.726 23.176 1.00 55.33 289 GLN C C 1
ATOM 6970 O O . GLN C 1 289 ? 7.741 57.114 24.234 1.00 60.69 289 GLN C O 1
ATOM 6976 N N . LEU C 1 290 ? 7.351 55.465 22.745 1.00 54.97 290 LEU C N 1
ATOM 6977 C CA . LEU C 1 290 ? 8.064 54.430 23.479 1.00 51.93 290 LEU C CA 1
ATOM 6978 C C . LEU C 1 290 ? 9.531 54.333 23.074 1.00 61.00 290 LEU C C 1
ATOM 6979 O O . LEU C 1 290 ? 10.269 53.507 23.629 1.00 63.62 290 LEU C O 1
ATOM 6984 N N . LEU C 1 291 ? 9.977 55.163 22.135 1.00 57.98 291 LEU C N 1
ATOM 6985 C CA . LEU C 1 291 ? 11.369 55.152 21.699 1.00 57.83 291 LEU C CA 1
ATOM 6986 C C . LEU C 1 291 ? 12.161 56.159 22.528 1.00 55.90 291 LEU C C 1
ATOM 6987 O O . LEU C 1 291 ? 12.031 57.375 22.349 1.00 54.72 291 LEU C O 1
ATOM 6992 N N . GLY C 1 292 ? 12.984 55.647 23.437 1.00 57.33 292 GLY C N 1
ATOM 6993 C CA . GLY C 1 292 ? 13.797 56.493 24.291 1.00 56.66 292 GLY C CA 1
ATOM 6994 C C . GLY C 1 292 ? 14.669 57.447 23.499 1.00 60.57 292 GLY C C 1
ATOM 6995 O O . GLY C 1 292 ? 14.274 57.928 22.437 1.00 47.66 292 GLY C O 1
ATOM 6996 N N . GLU C 1 293 ? 15.861 57.722 24.019 1.00 56.53 293 GLU C N 1
ATOM 6997 C CA . GLU C 1 293 ? 16.797 58.622 23.356 1.00 65.03 293 GLU C CA 1
ATOM 6998 C C . GLU C 1 293 ? 17.768 57.851 22.468 1.00 54.92 293 GLU C C 1
ATOM 6999 O O . GLU C 1 293 ? 18.613 57.103 22.960 1.00 53.02 293 GLU C O 1
ATOM 7005 N N . GLY C 1 294 ? 17.640 58.037 21.158 1.00 51.28 294 GLY C N 1
ATOM 7006 C CA . GLY C 1 294 ? 18.499 57.360 20.205 1.00 54.62 294 GLY C CA 1
ATOM 7007 C C . GLY C 1 294 ? 18.146 55.894 20.049 1.00 54.85 294 GLY C C 1
ATOM 7008 O O . GLY C 1 294 ? 18.707 55.196 19.205 1.00 45.08 294 GLY C O 1
ATOM 7009 N N . GLU C 1 295 ? 17.209 55.427 20.868 1.00 49.29 295 GLU C N 1
ATOM 7010 C CA . GLU C 1 295 ? 16.775 54.035 20.823 1.00 50.36 295 GLU C CA 1
ATOM 7011 C C . GLU C 1 295 ? 16.470 53.633 19.381 1.00 51.21 295 GLU C C 1
ATOM 7012 O O . GLU C 1 295 ? 15.862 54.382 18.615 1.00 52.75 295 GLU C O 1
ATOM 7018 N N . GLN C 1 296 ? 16.919 52.445 19.009 1.00 50.68 296 GLN C N 1
ATOM 7019 C CA . GLN C 1 296 ? 16.698 51.908 17.678 1.00 58.73 296 GLN C CA 1
ATOM 7020 C C . GLN C 1 296 ? 15.590 50.854 17.711 1.00 44.78 296 GLN C C 1
ATOM 7026 N N . SER C 1 297 ? 14.663 50.991 16.763 1.00 45.32 297 SER C N 1
ATOM 7027 C CA . SER C 1 297 ? 13.677 49.949 16.506 1.00 50.55 297 SER C CA 1
ATOM 7028 C C . SER C 1 297 ? 14.367 48.629 16.206 1.00 48.43 297 SER C C 1
ATOM 7029 O O . SER C 1 297 ? 15.350 48.588 15.462 1.00 49.43 297 SER C O 1
ATOM 7032 N N . LEU C 1 298 ? 13.828 47.545 16.766 1.00 48.07 298 LEU C N 1
ATOM 7033 C CA . LEU C 1 298 ? 14.333 46.214 16.480 1.00 45.33 298 LEU C CA 1
ATOM 7034 C C . LEU C 1 298 ? 13.819 45.657 15.160 1.00 50.76 298 LEU C C 1
ATOM 7035 O O . LEU C 1 298 ? 14.246 44.567 14.770 1.00 50.15 298 LEU C O 1
ATOM 7040 N N . TYR C 1 299 ? 12.956 46.378 14.445 1.00 46.88 299 TYR C N 1
ATOM 7041 C CA . TYR C 1 299 ? 12.158 45.785 13.373 1.00 46.76 299 TYR C CA 1
ATOM 7042 C C . TYR C 1 299 ? 12.284 46.586 12.091 1.00 53.48 299 TYR C C 1
ATOM 7043 O O . TYR C 1 299 ? 12.388 47.818 12.117 1.00 53.56 299 TYR C O 1
ATOM 7052 N N . LYS C 1 300 ? 12.337 45.862 10.973 1.00 48.86 300 LYS C N 1
ATOM 7053 C CA . LYS C 1 300 ? 12.162 46.465 9.660 1.00 51.31 300 LYS C CA 1
ATOM 7054 C C . LYS C 1 300 ? 10.788 47.105 9.598 1.00 42.43 300 LYS C C 1
ATOM 7055 O O . LYS C 1 300 ? 9.859 46.678 10.283 1.00 46.30 300 LYS C O 1
ATOM 7061 N N . GLU C 1 301 ? 10.664 48.153 8.789 1.00 48.53 301 GLU C N 1
ATOM 7062 C CA . GLU C 1 301 ? 9.369 48.781 8.585 1.00 53.61 301 GLU C CA 1
ATOM 7063 C C . GLU C 1 301 ? 8.505 47.900 7.687 1.00 49.28 301 GLU C C 1
ATOM 7064 O O . GLU C 1 301 ? 8.997 47.230 6.779 1.00 47.76 301 GLU C O 1
ATOM 7070 N N . PHE C 1 302 ? 7.205 47.901 7.956 1.00 49.90 302 PHE C N 1
ATOM 7071 C CA . PHE C 1 302 ? 6.264 47.117 7.170 1.00 42.42 302 PHE C CA 1
ATOM 7072 C C . PHE C 1 302 ? 4.845 47.572 7.479 1.00 37.24 302 PHE C C 1
ATOM 7073 O O . PHE C 1 302 ? 4.559 48.171 8.517 1.00 44.65 302 PHE C O 1
ATOM 7081 N N . THR C 1 303 ? 3.978 47.303 6.541 1.00 39.04 303 THR C N 1
ATOM 7082 C CA . THR C 1 303 ? 2.553 47.554 6.629 1.00 42.48 303 THR C CA 1
ATOM 7083 C C . THR C 1 303 ? 1.853 46.275 7.103 1.00 34.01 303 THR C C 1
ATOM 7084 O O . THR C 1 303 ? 2.411 45.183 7.028 1.00 36.44 303 THR C O 1
ATOM 7088 N N . TRP C 1 304 ? 0.633 46.428 7.626 1.00 33.12 304 TRP C N 1
ATOM 7089 C CA . TRP C 1 304 ? -0.129 45.275 8.086 1.00 35.32 304 TRP C CA 1
ATOM 7090 C C . TRP C 1 304 ? -0.419 44.322 6.925 1.00 36.16 304 TRP C C 1
ATOM 7091 O O . TRP C 1 304 ? -0.312 43.093 7.072 1.00 33.27 304 TRP C O 1
ATOM 7102 N N . ASP C 1 305 ? -0.793 44.877 5.767 1.00 36.84 305 ASP C N 1
ATOM 7103 C CA . ASP C 1 305 ? -0.962 44.099 4.540 1.00 35.50 305 ASP C CA 1
ATOM 7104 C C . ASP C 1 305 ? 0.240 43.206 4.279 1.00 36.97 305 ASP C C 1
ATOM 7105 O O . ASP C 1 305 ? 0.091 42.010 4.009 1.00 35.34 305 ASP C O 1
ATOM 7110 N N . GLU C 1 306 ? 1.450 43.771 4.371 1.00 31.74 306 GLU C N 1
ATOM 7111 C CA . GLU C 1 306 ? 2.651 42.983 4.146 1.00 34.41 306 GLU C CA 1
ATOM 7112 C C . GLU C 1 306 ? 2.789 41.884 5.176 1.00 38.04 306 GLU C C 1
ATOM 7113 O O . GLU C 1 306 ? 3.040 40.721 4.825 1.00 34.13 306 GLU C O 1
ATOM 7119 N N . TYR C 1 307 ? 2.644 42.235 6.472 1.00 33.51 307 TYR C N 1
ATOM 7120 C CA . TYR C 1 307 ? 2.772 41.225 7.494 1.00 31.11 307 TYR C CA 1
ATOM 7121 C C . TYR C 1 307 ? 1.749 40.128 7.281 1.00 28.89 307 TYR C C 1
ATOM 7122 O O . TYR C 1 307 ? 2.039 38.941 7.500 1.00 30.80 307 TYR C O 1
ATOM 7131 N N . LYS C 1 308 ? 0.530 40.507 6.929 1.00 29.04 308 LYS C N 1
ATOM 7132 C CA . LYS C 1 308 ? -0.532 39.510 6.851 1.00 30.33 308 LYS C CA 1
ATOM 7133 C C . LYS C 1 308 ? -0.341 38.605 5.648 1.00 34.94 308 LYS C C 1
ATOM 7134 O O . LYS C 1 308 ? -0.522 37.385 5.749 1.00 32.05 308 LYS C O 1
ATOM 7140 N N . LYS C 1 309 ? 0.065 39.181 4.507 1.00 33.45 309 LYS C N 1
ATOM 7141 C CA . LYS C 1 309 ? 0.380 38.365 3.339 1.00 37.05 309 LYS C CA 1
ATOM 7142 C C . LYS C 1 309 ? 1.517 37.399 3.643 1.00 29.90 309 LYS C C 1
ATOM 7143 O O . LYS C 1 309 ? 1.416 36.204 3.340 1.00 33.71 309 LYS C O 1
ATOM 7149 N N . ALA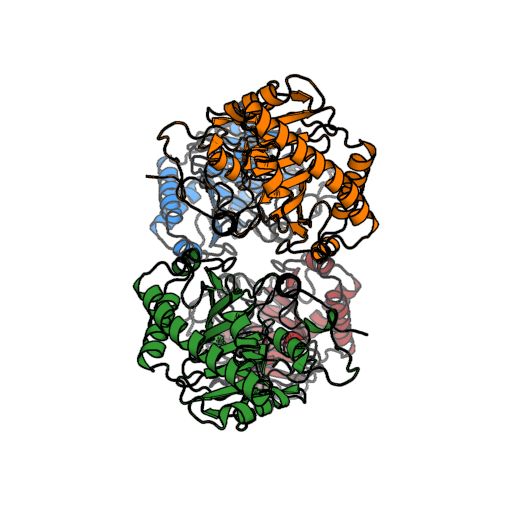 C 1 310 ? 2.592 37.877 4.284 1.00 34.00 310 ALA C N 1
ATOM 7150 C CA . ALA C 1 310 ? 3.680 36.968 4.658 1.00 35.68 310 ALA C CA 1
ATOM 7151 C C . ALA C 1 310 ? 3.201 35.912 5.643 1.00 32.36 310 ALA C C 1
ATOM 7152 O O . ALA C 1 310 ? 3.700 34.768 5.631 1.00 31.64 310 ALA C O 1
ATOM 7154 N N . ALA C 1 311 ? 2.212 36.260 6.472 1.00 30.78 311 ALA C N 1
ATOM 7155 C CA . ALA C 1 311 ? 1.670 35.311 7.435 1.00 31.73 311 ALA C CA 1
ATOM 7156 C C . ALA C 1 311 ? 0.975 34.166 6.721 1.00 28.06 311 ALA C C 1
ATOM 7157 O O . ALA C 1 311 ? 1.176 32.986 7.043 1.00 29.73 311 ALA C O 1
ATOM 7159 N N . TYR C 1 312 ? 0.134 34.488 5.756 1.00 28.55 312 TYR C N 1
ATOM 7160 C CA . TYR C 1 312 ? -0.575 33.427 5.071 1.00 31.34 312 TYR C CA 1
ATOM 7161 C C . TYR C 1 312 ? 0.345 32.584 4.192 1.00 27.23 312 TYR C C 1
ATOM 7162 O O . TYR C 1 312 ? -0.048 31.483 3.820 1.00 29.86 312 TYR C O 1
ATOM 7171 N N . LYS C 1 313 ? 1.557 33.046 3.875 1.00 28.68 313 LYS C N 1
ATOM 7172 C CA . LYS C 1 313 ? 2.523 32.193 3.190 1.00 30.95 313 LYS C CA 1
ATOM 7173 C C . LYS C 1 313 ? 3.251 31.250 4.131 1.00 35.74 313 LYS C C 1
ATOM 7174 O O . LYS C 1 313 ? 3.944 30.339 3.660 1.00 33.36 313 LYS C O 1
ATOM 7180 N N . SER C 1 314 ? 3.096 31.424 5.447 1.00 30.92 314 SER C N 1
ATOM 7181 C CA . SER C 1 314 ? 3.876 30.678 6.421 1.00 29.30 314 SER C CA 1
ATOM 7182 C C . SER C 1 314 ? 3.086 29.487 6.952 1.00 27.46 314 SER C C 1
ATOM 7183 O O . SER C 1 314 ? 1.878 29.346 6.755 1.00 30.35 314 SER C O 1
ATOM 7186 N N . ARG C 1 315 ? 3.791 28.634 7.664 1.00 31.12 315 ARG C N 1
ATOM 7187 C CA . ARG C 1 315 ? 3.161 27.626 8.488 1.00 32.08 315 ARG C CA 1
ATOM 7188 C C . ARG C 1 315 ? 2.820 28.210 9.847 1.00 31.24 315 ARG C C 1
ATOM 7189 O O . ARG C 1 315 ? 3.510 29.103 10.351 1.00 31.28 315 ARG C O 1
ATOM 7197 N N . LEU C 1 316 ? 1.768 27.646 10.443 1.00 30.42 316 LEU C N 1
ATOM 7198 C CA . LEU C 1 316 ? 1.208 28.114 11.713 1.00 31.07 316 LEU C CA 1
ATOM 7199 C C . LEU C 1 316 ? 2.277 28.390 12.766 1.00 33.60 316 LEU C C 1
ATOM 7200 O O . LEU C 1 316 ? 2.310 29.474 13.359 1.00 30.65 316 LEU C O 1
ATOM 7205 N N . GLY C 1 317 ? 3.176 27.427 12.994 1.00 31.49 317 GLY C N 1
ATOM 7206 C CA . GLY C 1 317 ? 4.207 27.528 13.998 1.00 32.25 317 GLY C CA 1
ATOM 7207 C C . GLY C 1 317 ? 5.439 28.294 13.628 1.00 31.77 317 GLY C C 1
ATOM 7208 O O . GLY C 1 317 ? 6.347 28.372 14.452 1.00 32.53 317 GLY C O 1
ATOM 7209 N N . ASP C 1 318 ? 5.529 28.841 12.420 1.00 32.08 318 ASP C N 1
ATOM 7210 C CA . ASP C 1 318 ? 6.701 29.624 12.062 1.00 34.70 318 ASP C CA 1
ATOM 7211 C C . ASP C 1 318 ? 6.814 30.869 12.924 1.00 35.99 318 ASP C C 1
ATOM 7212 O O . ASP C 1 318 ? 5.822 31.485 13.297 1.00 36.07 318 ASP C O 1
ATOM 7217 N N . ASN C 1 319 ? 8.045 31.255 13.206 1.00 35.46 319 ASN C N 1
ATOM 7218 C CA . ASN C 1 319 ? 8.308 32.579 13.775 1.00 33.33 319 ASN C CA 1
ATOM 7219 C C . ASN C 1 319 ? 8.160 33.669 12.716 1.00 34.24 319 ASN C C 1
ATOM 7220 O O . ASN C 1 319 ? 9.123 34.024 12.035 1.00 39.27 319 ASN C O 1
ATOM 7225 N N . ARG C 1 320 ? 6.957 34.223 12.577 1.00 35.47 320 ARG C N 1
ATOM 7226 C CA . ARG C 1 320 ? 6.694 35.187 11.517 1.00 32.28 320 ARG C CA 1
ATOM 7227 C C . ARG C 1 320 ? 7.441 36.506 11.708 1.00 41.23 320 ARG C C 1
ATOM 7228 O O . ARG C 1 320 ? 7.780 37.175 10.723 1.00 39.42 320 ARG C O 1
ATOM 7236 N N . LEU C 1 321 ? 7.695 36.905 12.951 1.00 34.70 321 LEU C N 1
ATOM 7237 C CA . LEU C 1 321 ? 8.380 38.165 13.222 1.00 37.71 321 LEU C CA 1
ATOM 7238 C C . LEU C 1 321 ? 9.837 38.114 12.777 1.00 42.94 321 LEU C C 1
ATOM 7239 O O . LEU C 1 321 ? 10.408 39.150 12.416 1.00 36.38 321 LEU C O 1
ATOM 7244 N N . ALA C 1 322 ? 10.430 36.911 12.725 1.00 39.96 322 ALA C N 1
ATOM 7245 C CA . ALA C 1 322 ? 11.870 36.802 12.533 1.00 45.42 322 ALA C CA 1
ATOM 7246 C C . ALA C 1 322 ? 12.312 37.494 11.263 1.00 48.07 322 ALA C C 1
ATOM 7247 O O . ALA C 1 322 ? 13.333 38.194 11.256 1.00 45.92 322 ALA C O 1
ATOM 7249 N N . GLN C 1 323 ? 11.560 37.313 10.182 1.00 42.91 323 GLN C N 1
ATOM 7250 C CA . GLN C 1 323 ? 11.955 37.868 8.899 1.00 46.51 323 GLN C CA 1
ATOM 7251 C C . GLN C 1 323 ? 11.754 39.370 8.843 1.00 50.76 323 GLN C C 1
ATOM 7252 O O . GLN C 1 323 ? 12.240 40.010 7.899 1.00 52.51 323 GLN C O 1
ATOM 7258 N N . PHE C 1 324 ? 11.058 39.951 9.822 1.00 41.29 324 PHE C N 1
ATOM 7259 C CA . PHE C 1 324 ? 10.909 41.398 9.872 1.00 43.98 324 PHE C CA 1
ATOM 7260 C C . PHE C 1 324 ? 11.806 42.021 10.927 1.00 52.36 324 PHE C C 1
ATOM 7261 O O . PHE C 1 324 ? 11.732 43.234 11.157 1.00 54.60 324 PHE C O 1
ATOM 7269 N N . GLU C 1 325 ? 12.654 41.223 11.570 1.00 51.64 325 GLU C N 1
ATOM 7270 C CA . GLU C 1 325 ? 13.603 41.746 12.542 1.00 55.09 325 GLU C CA 1
ATOM 7271 C C . GLU C 1 325 ? 14.844 42.267 11.819 1.00 66.34 325 GLU C C 1
ATOM 7272 O O . GLU C 1 325 ? 15.223 41.775 10.747 1.00 66.09 325 GLU C O 1
ATOM 7278 N N . LYS C 1 326 ? 15.448 43.304 12.393 1.00 62.49 326 LYS C N 1
ATOM 7279 C CA . LYS C 1 326 ? 16.758 43.750 11.948 1.00 65.60 326 LYS C CA 1
ATOM 7280 C C . LYS C 1 326 ? 17.847 42.824 12.464 1.00 60.50 326 LYS C C 1
ATOM 7281 O O . LYS C 1 326 ? 17.769 42.323 13.588 1.00 60.51 326 LYS C O 1
ATOM 7287 N N . LYS C 1 327 ? 18.839 42.575 11.610 1.00 75.28 327 LYS C N 1
ATOM 7288 C CA . LYS C 1 327 ? 20.165 42.077 12.004 1.00 80.25 327 LYS C CA 1
ATOM 7289 C C . LYS C 1 327 ? 20.459 42.130 13.506 1.00 82.69 327 LYS C C 1
ATOM 7290 O O . LYS C 1 327 ? 21.099 41.231 14.064 1.00 78.46 327 LYS C O 1
ATOM 7296 N N . HIS D 1 12 ? -7.503 4.296 8.400 1.00 66.05 12 HIS D N 1
ATOM 7297 C CA . HIS D 1 12 ? -6.449 4.697 9.325 1.00 69.36 12 HIS D CA 1
ATOM 7298 C C . HIS D 1 12 ? -5.893 3.454 10.038 1.00 69.03 12 HIS D C 1
ATOM 7299 O O . HIS D 1 12 ? -6.488 2.368 9.991 1.00 65.28 12 HIS D O 1
ATOM 7306 N N . ILE D 1 13 ? -4.754 3.600 10.701 1.00 60.53 13 ILE D N 1
ATOM 7307 C CA . ILE D 1 13 ? -4.194 2.534 11.524 1.00 43.42 13 ILE D CA 1
ATOM 7308 C C . ILE D 1 13 ? -4.604 2.820 12.964 1.00 40.61 13 ILE D C 1
ATOM 7309 O O . ILE D 1 13 ? -4.248 3.887 13.491 1.00 42.52 13 ILE D O 1
ATOM 7314 N N . PRO D 1 14 ? -5.335 1.923 13.618 1.00 48.20 14 PRO D N 1
ATOM 7315 C CA . PRO D 1 14 ? -5.758 2.189 14.992 1.00 35.35 14 PRO D CA 1
ATOM 7316 C C . PRO D 1 14 ? -4.576 2.433 15.928 1.00 40.86 14 PRO D C 1
ATOM 7317 O O . PRO D 1 14 ? -3.533 1.783 15.842 1.00 33.84 14 PRO D O 1
ATOM 7321 N N . LEU D 1 15 ? -4.741 3.397 16.824 1.00 31.93 15 LEU D N 1
ATOM 7322 C CA . LEU D 1 15 ? -3.775 3.635 17.868 1.00 39.60 15 LEU D CA 1
ATOM 7323 C C . LEU D 1 15 ? -4.116 2.822 19.118 1.00 38.38 15 LEU D C 1
ATOM 7324 O O . LEU D 1 15 ? -5.238 2.376 19.314 1.00 38.10 15 LEU D O 1
ATOM 7329 N N . LEU D 1 16 ? -3.113 2.643 19.971 1.00 41.50 16 LEU D N 1
ATOM 7330 C CA . LEU D 1 16 ? -3.263 1.852 21.179 1.00 43.84 16 LEU D CA 1
ATOM 7331 C C . LEU D 1 16 ? -2.515 2.532 22.306 1.00 36.72 16 LEU D C 1
ATOM 7332 O O . LEU D 1 16 ? -1.479 3.168 22.087 1.00 39.27 16 LEU D O 1
ATOM 7337 N N . ARG D 1 17 ? -3.056 2.392 23.521 1.00 50.50 17 ARG D N 1
ATOM 7338 C CA . ARG D 1 17 ? -2.327 2.754 24.731 1.00 49.14 17 ARG D CA 1
ATOM 7339 C C . ARG D 1 17 ? -0.952 2.123 24.674 1.00 42.25 17 ARG D C 1
ATOM 7340 O O . ARG D 1 17 ? -0.827 0.931 24.387 1.00 45.75 17 ARG D O 1
ATOM 7348 N N . SER D 1 18 ? 0.090 2.914 24.904 1.00 43.31 18 SER D N 1
ATOM 7349 C CA . SER D 1 18 ? 1.420 2.324 24.904 1.00 49.24 18 SER D CA 1
ATOM 7350 C C . SER D 1 18 ? 1.496 1.256 25.995 1.00 49.65 18 SER D C 1
ATOM 7351 O O . SER D 1 18 ? 0.846 1.387 27.040 1.00 43.74 18 SER D O 1
ATOM 7354 N N . PRO D 1 19 ? 2.216 0.157 25.771 1.00 48.66 19 PRO D N 1
ATOM 7355 C CA . PRO D 1 19 ? 2.271 -0.894 26.802 1.00 52.00 19 PRO D CA 1
ATOM 7356 C C . PRO D 1 19 ? 3.122 -0.436 27.981 1.00 50.20 19 PRO D C 1
ATOM 7357 O O . PRO D 1 19 ? 4.241 0.049 27.807 1.00 53.09 19 PRO D O 1
ATOM 7361 N N . ASP D 1 20 ? 2.550 -0.527 29.187 1.00 43.27 20 ASP D N 1
ATOM 7362 C CA . ASP D 1 20 ? 3.444 -0.088 30.269 1.00 65.26 20 ASP D CA 1
ATOM 7363 C C . ASP D 1 20 ? 4.144 -1.282 30.923 1.00 55.50 20 ASP D C 1
ATOM 7364 O O . ASP D 1 20 ? 3.576 -2.373 31.038 1.00 49.94 20 ASP D O 1
ATOM 7369 N N . PRO D 1 21 ? 5.391 -1.102 31.376 1.00 59.47 21 PRO D N 1
ATOM 7370 C CA . PRO D 1 21 ? 6.154 -2.239 31.922 1.00 58.86 21 PRO D CA 1
ATOM 7371 C C . PRO D 1 21 ? 5.358 -3.021 32.958 1.00 54.93 21 PRO D C 1
ATOM 7372 O O . PRO D 1 21 ? 5.651 -4.189 33.227 1.00 46.59 21 PRO D O 1
ATOM 7376 N N . GLY D 1 22 ? 4.326 -2.381 33.506 1.00 53.93 22 GLY D N 1
ATOM 7377 C CA . GLY D 1 22 ? 3.421 -3.047 34.420 1.00 61.12 22 GLY D CA 1
ATOM 7378 C C . GLY D 1 22 ? 2.851 -4.358 33.918 1.00 61.52 22 GLY D C 1
ATOM 7379 O O . GLY D 1 22 ? 2.523 -5.239 34.722 1.00 55.56 22 GLY D O 1
ATOM 7380 N N . ASP D 1 23 ? 2.720 -4.520 32.597 1.00 59.70 23 ASP D N 1
ATOM 7381 C CA . ASP D 1 23 ? 1.965 -5.641 32.040 1.00 52.64 23 ASP D CA 1
ATOM 7382 C C . ASP D 1 23 ? 2.830 -6.676 31.320 1.00 40.59 23 ASP D C 1
ATOM 7383 O O . ASP D 1 23 ? 2.291 -7.542 30.619 1.00 36.73 23 ASP D O 1
ATOM 7388 N N . VAL D 1 24 ? 4.153 -6.621 31.473 1.00 42.45 24 VAL D N 1
ATOM 7389 C CA . VAL D 1 24 ? 4.990 -7.721 31.001 1.00 42.36 24 VAL D CA 1
ATOM 7390 C C . VAL D 1 24 ? 4.648 -8.992 31.759 1.00 46.94 24 VAL D C 1
ATOM 7391 O O . VAL D 1 24 ? 4.666 -9.027 33.003 1.00 43.37 24 VAL D O 1
ATOM 7395 N N . PHE D 1 25 ? 4.345 -10.047 31.007 1.00 39.27 25 PHE D N 1
ATOM 7396 C CA . PHE D 1 25 ? 3.938 -11.336 31.567 1.00 38.76 25 PHE D CA 1
ATOM 7397 C C . PHE D 1 25 ? 5.145 -12.262 31.596 1.00 45.18 25 PHE D C 1
ATOM 7398 O O . PHE D 1 25 ? 5.679 -12.646 30.543 1.00 36.60 25 PHE D O 1
ATOM 7406 N N . SER D 1 26 ? 5.591 -12.606 32.811 1.00 38.63 26 SER D N 1
ATOM 7407 C CA . SER D 1 26 ? 6.714 -13.520 32.986 1.00 41.12 26 SER D CA 1
ATOM 7408 C C . SER D 1 26 ? 6.307 -14.993 32.976 1.00 34.44 26 SER D C 1
ATOM 7409 O O . SER D 1 26 ? 7.170 -15.859 33.128 1.00 34.01 26 SER D O 1
ATOM 7412 N N . GLY D 1 27 ? 5.032 -15.307 32.820 1.00 39.88 27 GLY D N 1
ATOM 7413 C CA . GLY D 1 27 ? 4.603 -16.686 33.014 1.00 43.06 27 GLY D CA 1
ATOM 7414 C C . GLY D 1 27 ? 4.222 -17.450 31.767 1.00 41.51 27 GLY D C 1
ATOM 7415 O O . GLY D 1 27 ? 3.463 -18.420 31.843 1.00 40.10 27 GLY D O 1
ATOM 7416 N N . VAL D 1 28 ? 4.734 -17.031 30.611 1.00 32.89 28 VAL D N 1
ATOM 7417 C CA . VAL D 1 28 ? 4.557 -17.851 29.409 1.00 38.16 28 VAL D CA 1
ATOM 7418 C C . VAL D 1 28 ? 5.210 -19.208 29.645 1.00 34.73 28 VAL D C 1
ATOM 7419 O O . VAL D 1 28 ? 6.401 -19.254 29.994 1.00 33.50 28 VAL D O 1
ATOM 7423 N N . PRO D 1 29 ? 4.501 -20.326 29.463 1.00 30.89 29 PRO D N 1
ATOM 7424 C CA . PRO D 1 29 ? 5.134 -21.637 29.657 1.00 34.76 29 PRO D CA 1
ATOM 7425 C C . PRO D 1 29 ? 6.335 -21.802 28.741 1.00 38.30 29 PRO D C 1
ATOM 7426 O O . PRO D 1 29 ? 6.323 -21.343 27.600 1.00 40.11 29 PRO D O 1
ATOM 7430 N N . VAL D 1 30 ? 7.387 -22.444 29.255 1.00 38.93 30 VAL D N 1
ATOM 7431 C CA . VAL D 1 30 ? 8.588 -22.759 28.482 1.00 39.91 30 VAL D CA 1
ATOM 7432 C C . VAL D 1 30 ? 8.614 -24.254 28.187 1.00 42.53 30 VAL D C 1
ATOM 7433 O O . VAL D 1 30 ? 8.526 -25.076 29.099 1.00 47.87 30 VAL D O 1
ATOM 7437 N N . VAL D 1 31 ? 8.737 -24.601 26.916 1.00 39.09 31 VAL D N 1
ATOM 7438 C CA . VAL D 1 31 ? 8.829 -25.990 26.487 1.00 42.83 31 VAL D CA 1
ATOM 7439 C C . VAL D 1 31 ? 10.259 -26.215 26.028 1.00 43.52 31 VAL D C 1
ATOM 7440 O O . VAL D 1 31 ? 10.716 -25.589 25.064 1.00 39.16 31 VAL D O 1
ATOM 7444 N N . ASP D 1 32 ? 10.991 -27.036 26.791 1.00 53.79 32 ASP D N 1
ATOM 7445 C CA . ASP D 1 32 ? 12.346 -27.453 26.449 1.00 44.05 32 ASP D CA 1
ATOM 7446 C C . ASP D 1 32 ? 12.170 -28.706 25.615 1.00 43.25 32 ASP D C 1
ATOM 7447 O O . ASP D 1 32 ? 11.719 -29.736 26.122 1.00 47.34 32 ASP D O 1
ATOM 7452 N N . LEU D 1 33 ? 12.478 -28.608 24.329 1.00 47.45 33 LEU D N 1
ATOM 7453 C CA . LEU D 1 33 ? 12.130 -29.690 23.421 1.00 46.22 33 LEU D CA 1
ATOM 7454 C C . LEU D 1 33 ? 13.042 -30.902 23.605 1.00 49.56 33 LEU D C 1
ATOM 7455 O O . LEU D 1 33 ? 12.665 -32.007 23.212 1.00 57.13 33 LEU D O 1
ATOM 7460 N N . GLY D 1 34 ? 14.212 -30.724 24.217 1.00 50.22 34 GLY D N 1
ATOM 7461 C CA . GLY D 1 34 ? 15.125 -31.824 24.456 1.00 55.06 34 GLY D CA 1
ATOM 7462 C C . GLY D 1 34 ? 15.098 -32.349 25.877 1.00 56.58 34 GLY D C 1
ATOM 7463 O O . GLY D 1 34 ? 16.062 -32.981 26.315 1.00 52.56 34 GLY D O 1
ATOM 7464 N N . SER D 1 35 ? 13.999 -32.107 26.601 1.00 54.76 35 SER D N 1
ATOM 7465 C CA . SER D 1 35 ? 13.850 -32.542 27.976 1.00 52.59 35 SER D CA 1
ATOM 7466 C C . SER D 1 35 ? 12.639 -33.460 28.121 1.00 51.41 35 SER D C 1
ATOM 7467 O O . SER D 1 35 ? 11.637 -33.299 27.413 1.00 49.83 35 SER D O 1
ATOM 7470 N N . PRO D 1 36 ? 12.691 -34.421 29.042 1.00 53.63 36 PRO D N 1
ATOM 7471 C CA . PRO D 1 36 ? 11.507 -35.256 29.293 1.00 54.06 36 PRO D CA 1
ATOM 7472 C C . PRO D 1 36 ? 10.349 -34.384 29.721 1.00 51.30 36 PRO D C 1
ATOM 7473 O O . PRO D 1 36 ? 10.536 -33.292 30.265 1.00 47.58 36 PRO D O 1
ATOM 7477 N N . GLY D 1 37 ? 9.145 -34.877 29.473 1.00 49.23 37 GLY D N 1
ATOM 7478 C CA . GLY D 1 37 ? 7.973 -34.088 29.815 1.00 68.86 37 GLY D CA 1
ATOM 7479 C C . GLY D 1 37 ? 7.780 -32.816 29.010 1.00 63.15 37 GLY D C 1
ATOM 7480 O O . GLY D 1 37 ? 6.963 -31.971 29.398 1.00 51.99 37 GLY D O 1
ATOM 7481 N N . ALA D 1 38 ? 8.516 -32.633 27.909 1.00 60.72 38 ALA D N 1
ATOM 7482 C CA . ALA D 1 38 ? 8.103 -31.646 26.920 1.00 55.40 38 ALA D CA 1
ATOM 7483 C C . ALA D 1 38 ? 6.631 -31.830 26.607 1.00 47.83 38 ALA D C 1
ATOM 7484 O O . ALA D 1 38 ? 5.873 -30.859 26.545 1.00 48.35 38 ALA D O 1
ATOM 7486 N N . ALA D 1 39 ? 6.200 -33.085 26.482 1.00 51.09 39 ALA D N 1
ATOM 7487 C CA . ALA D 1 39 ? 4.832 -33.394 26.088 1.00 55.04 39 ALA D CA 1
ATOM 7488 C C . ALA D 1 39 ? 3.821 -32.859 27.090 1.00 48.53 39 ALA D C 1
ATOM 7489 O O . ALA D 1 39 ? 2.787 -32.309 26.700 1.00 47.56 39 ALA D O 1
ATOM 7491 N N . ARG D 1 40 ? 4.070 -33.050 28.389 1.00 49.65 40 ARG D N 1
ATOM 7492 C CA . ARG D 1 40 ? 3.093 -32.596 29.375 1.00 54.12 40 ARG D CA 1
ATOM 7493 C C . ARG D 1 40 ? 3.076 -31.074 29.455 1.00 49.34 40 ARG D C 1
ATOM 7494 O O . ARG D 1 40 ? 2.021 -30.463 29.657 1.00 47.57 40 ARG D O 1
ATOM 7502 N N . ALA D 1 41 ? 4.243 -30.446 29.332 1.00 47.72 41 ALA D N 1
ATOM 7503 C CA . ALA D 1 41 ? 4.286 -28.993 29.395 1.00 47.70 41 ALA D CA 1
ATOM 7504 C C . ALA D 1 41 ? 3.583 -28.388 28.189 1.00 45.54 41 ALA D C 1
ATOM 7505 O O . ALA D 1 41 ? 2.849 -27.401 28.315 1.00 46.75 41 ALA D O 1
ATOM 7507 N N . VAL D 1 42 ? 3.778 -28.994 27.019 1.00 43.86 42 VAL D N 1
ATOM 7508 C CA . VAL D 1 42 ? 3.138 -28.509 25.805 1.00 44.68 42 VAL D CA 1
ATOM 7509 C C . VAL D 1 42 ? 1.629 -28.530 25.969 1.00 46.72 42 VAL D C 1
ATOM 7510 O O . VAL D 1 42 ? 0.947 -27.525 25.720 1.00 38.48 42 VAL D O 1
ATOM 7514 N N . VAL D 1 43 ? 1.090 -29.657 26.439 1.00 46.91 43 VAL D N 1
ATOM 7515 C CA . VAL D 1 43 ? -0.356 -29.775 26.547 1.00 45.76 43 VAL D CA 1
ATOM 7516 C C . VAL D 1 43 ? -0.890 -28.818 27.602 1.00 44.86 43 VAL D C 1
ATOM 7517 O O . VAL D 1 43 ? -1.925 -28.177 27.390 1.00 41.90 43 VAL D O 1
ATOM 7521 N N . ASP D 1 44 ? -0.194 -28.676 28.738 1.00 43.05 44 ASP D N 1
ATOM 7522 C CA . ASP D 1 44 ? -0.677 -27.755 29.767 1.00 49.30 44 ASP D CA 1
ATOM 7523 C C . ASP D 1 44 ? -0.775 -26.330 29.225 1.00 45.58 44 ASP D C 1
ATOM 7524 O O . ASP D 1 44 ? -1.773 -25.641 29.436 1.00 41.89 44 ASP D O 1
ATOM 7529 N N . ALA D 1 45 ? 0.270 -25.864 28.534 1.00 43.41 45 ALA D N 1
ATOM 7530 C CA . ALA D 1 45 ? 0.255 -24.503 28.005 1.00 48.47 45 ALA D CA 1
ATOM 7531 C C . ALA D 1 45 ? -0.799 -24.330 26.910 1.00 41.17 45 ALA D C 1
ATOM 7532 O O . ALA D 1 45 ? -1.374 -23.244 26.784 1.00 37.94 45 ALA D O 1
ATOM 7534 N N . CYS D 1 46 ? -1.081 -25.378 26.127 1.00 42.56 46 CYS D N 1
ATOM 7535 C CA . CYS D 1 46 ? -2.094 -25.254 25.079 1.00 40.15 46 CYS D CA 1
ATOM 7536 C C . CYS D 1 46 ? -3.482 -25.115 25.674 1.00 39.74 46 CYS D C 1
ATOM 7537 O O . CYS D 1 46 ? -4.367 -24.528 25.047 1.00 37.29 46 CYS D O 1
ATOM 7540 N N . GLU D 1 47 ? -3.681 -25.646 26.883 1.00 50.72 47 GLU D N 1
ATOM 7541 C CA . GLU D 1 47 ? -4.969 -25.557 27.565 1.00 50.37 47 GLU D CA 1
ATOM 7542 C C . GLU D 1 47 ? -5.102 -24.231 28.303 1.00 40.40 47 GLU D C 1
ATOM 7543 O O . GLU D 1 47 ? -6.170 -23.613 28.312 1.00 42.87 47 GLU D O 1
ATOM 7549 N N . ARG D 1 48 ? -4.038 -23.807 28.963 1.00 39.48 48 ARG D N 1
ATOM 7550 C CA . ARG D 1 48 ? -4.123 -22.664 29.854 1.00 40.17 48 ARG D CA 1
ATOM 7551 C C . ARG D 1 48 ? -3.949 -21.337 29.130 1.00 43.17 48 ARG D C 1
ATOM 7552 O O . ARG D 1 48 ? -4.516 -20.330 29.564 1.00 39.90 48 ARG D O 1
ATOM 7560 N N . TYR D 1 49 ? -3.188 -21.308 28.027 1.00 40.29 49 TYR D N 1
ATOM 7561 C CA . TYR D 1 49 ? -2.849 -20.037 27.395 1.00 37.85 49 TYR D CA 1
ATOM 7562 C C . TYR D 1 49 ? -3.059 -20.058 25.886 1.00 38.28 49 TYR D C 1
ATOM 7563 O O . TYR D 1 49 ? -3.244 -19.004 25.264 1.00 39.76 49 TYR D O 1
ATOM 7572 N N . GLY D 1 50 ? -2.972 -21.246 25.293 1.00 32.19 50 GLY D N 1
ATOM 7573 C CA . GLY D 1 50 ? -2.938 -21.379 23.855 1.00 37.36 50 GLY D CA 1
ATOM 7574 C C . GLY D 1 50 ? -1.620 -20.975 23.249 1.00 32.26 50 GLY D C 1
ATOM 7575 O O . GLY D 1 50 ? -1.557 -20.800 22.031 1.00 28.04 50 GLY D O 1
ATOM 7576 N N . PHE D 1 51 ? -0.552 -20.876 24.056 1.00 32.14 51 PHE D N 1
ATOM 7577 C CA . PHE D 1 51 ? 0.653 -20.160 23.655 1.00 29.97 51 PHE D CA 1
ATOM 7578 C C . PHE D 1 51 ? 1.822 -20.645 24.501 1.00 31.27 51 PHE D C 1
ATOM 7579 O O . PHE D 1 51 ? 1.659 -20.818 25.694 1.00 31.80 51 PHE D O 1
ATOM 7587 N N . PHE D 1 52 ? 2.993 -20.862 23.889 1.00 25.72 52 PHE D N 1
ATOM 7588 C CA . PHE D 1 52 ? 4.152 -21.202 24.702 1.00 29.50 52 PHE D CA 1
ATOM 7589 C C . PHE D 1 52 ? 5.444 -20.892 23.971 1.00 36.41 52 PHE D C 1
ATOM 7590 O O . PHE D 1 52 ? 5.486 -20.734 22.745 1.00 32.58 52 PHE D O 1
ATOM 7598 N N . LYS D 1 53 ? 6.496 -20.759 24.765 1.00 29.34 53 LYS D N 1
ATOM 7599 C CA . LYS D 1 53 ? 7.834 -20.628 24.237 1.00 29.19 53 LYS D CA 1
ATOM 7600 C C . LYS D 1 53 ? 8.459 -22.000 24.026 1.00 33.42 53 LYS D C 1
ATOM 7601 O O . LYS D 1 53 ? 8.213 -22.929 24.785 1.00 30.41 53 LYS D O 1
ATOM 7607 N N . VAL D 1 54 ? 9.309 -22.103 23.009 1.00 35.58 54 VAL D N 1
ATOM 7608 C CA . VAL D 1 54 ? 9.991 -23.340 22.683 1.00 33.65 54 VAL D CA 1
ATOM 7609 C C . VAL D 1 54 ? 11.473 -23.025 22.709 1.00 34.47 54 VAL D C 1
ATOM 7610 O O . VAL D 1 54 ? 11.941 -22.148 21.975 1.00 37.09 54 VAL D O 1
ATOM 7614 N N . VAL D 1 55 ? 12.212 -23.722 23.567 1.00 38.47 55 VAL D N 1
ATOM 7615 C CA . VAL D 1 55 ? 13.652 -23.528 23.666 1.00 39.99 55 VAL D CA 1
ATOM 7616 C C . VAL D 1 55 ? 14.336 -24.848 23.311 1.00 38.30 55 VAL D C 1
ATOM 7617 O O . VAL D 1 55 ? 13.706 -25.914 23.276 1.00 40.26 55 VAL D O 1
ATOM 7621 N N . ASN D 1 56 ? 15.635 -24.764 23.056 1.00 44.25 56 ASN D N 1
ATOM 7622 C CA . ASN D 1 56 ? 16.453 -25.958 22.820 1.00 47.09 56 ASN D CA 1
ATOM 7623 C C . ASN D 1 56 ? 15.860 -26.808 21.693 1.00 45.33 56 ASN D C 1
ATOM 7624 O O . ASN D 1 56 ? 15.494 -27.973 21.876 1.00 44.87 56 ASN D O 1
ATOM 7629 N N . HIS D 1 57 ? 15.781 -26.177 20.501 1.00 42.20 57 HIS D N 1
ATOM 7630 C CA . HIS D 1 57 ? 14.977 -26.626 19.370 1.00 47.15 57 HIS D CA 1
ATOM 7631 C C . HIS D 1 57 ? 15.812 -27.084 18.179 1.00 44.23 57 HIS D C 1
ATOM 7632 O O . HIS D 1 57 ? 15.249 -27.626 17.226 1.00 43.42 57 HIS D O 1
ATOM 7639 N N . GLY D 1 58 ? 17.117 -26.855 18.190 1.00 50.87 58 GLY D N 1
ATOM 7640 C CA . GLY D 1 58 ? 17.989 -27.401 17.175 1.00 47.35 58 GLY D CA 1
ATOM 7641 C C . GLY D 1 58 ? 18.184 -26.532 15.952 1.00 51.94 58 GLY D C 1
ATOM 7642 O O . GLY D 1 58 ? 18.997 -26.881 15.096 1.00 50.86 58 GLY D O 1
ATOM 7643 N N . VAL D 1 59 ? 17.462 -25.420 15.830 1.00 45.31 59 VAL D N 1
ATOM 7644 C CA . VAL D 1 59 ? 17.700 -24.506 14.723 1.00 42.88 59 VAL D CA 1
ATOM 7645 C C . VAL D 1 59 ? 18.880 -23.618 15.095 1.00 44.98 59 VAL D C 1
ATOM 7646 O O . VAL D 1 59 ? 18.855 -22.935 16.123 1.00 48.98 59 VAL D O 1
ATOM 7650 N N . ALA D 1 60 ? 19.916 -23.619 14.256 1.00 52.32 60 ALA D N 1
ATOM 7651 C CA . ALA D 1 60 ? 21.140 -22.900 14.593 1.00 47.32 60 ALA D CA 1
ATOM 7652 C C . ALA D 1 60 ? 20.921 -21.388 14.603 1.00 52.14 60 ALA D C 1
ATOM 7653 O O . ALA D 1 60 ? 20.201 -20.832 13.769 1.00 48.76 60 ALA D O 1
ATOM 7655 N N . THR D 1 61 ? 21.558 -20.735 15.578 1.00 54.89 61 THR D N 1
ATOM 7656 C CA . THR D 1 61 ? 21.656 -19.277 15.600 1.00 54.11 61 THR D CA 1
ATOM 7657 C C . THR D 1 61 ? 22.061 -18.720 14.241 1.00 57.28 61 THR D C 1
ATOM 7658 O O . THR D 1 61 ? 21.539 -17.684 13.790 1.00 55.81 61 THR D O 1
ATOM 7662 N N . ASP D 1 62 ? 22.986 -19.389 13.568 1.00 54.41 62 ASP D N 1
ATOM 7663 C CA . ASP D 1 62 ? 23.500 -18.909 12.295 1.00 55.72 62 ASP D CA 1
ATOM 7664 C C . ASP D 1 62 ? 22.410 -18.877 11.228 1.00 54.61 62 ASP D C 1
ATOM 7665 O O . ASP D 1 62 ? 22.365 -17.955 10.402 1.00 53.77 62 ASP D O 1
ATOM 7670 N N . THR D 1 63 ? 21.535 -19.885 11.199 1.00 48.65 63 THR D N 1
ATOM 7671 C CA . THR D 1 63 ? 20.523 -19.907 10.148 1.00 53.20 63 THR D CA 1
ATOM 7672 C C . THR D 1 63 ? 19.409 -18.877 10.403 1.00 45.66 63 THR D C 1
ATOM 7673 O O . THR D 1 63 ? 18.835 -18.348 9.438 1.00 43.10 63 THR D O 1
ATOM 7677 N N . MET D 1 64 ? 19.156 -18.504 11.665 1.00 45.92 64 MET D N 1
ATOM 7678 C CA . MET D 1 64 ? 18.194 -17.432 11.957 1.00 44.53 64 MET D CA 1
ATOM 7679 C C . MET D 1 64 ? 18.747 -16.069 11.561 1.00 42.61 64 MET D C 1
ATOM 7680 O O . MET D 1 64 ? 18.065 -15.281 10.892 1.00 42.18 64 MET D O 1
ATOM 7685 N N . ASP D 1 65 ? 19.997 -15.780 11.930 1.00 41.00 65 ASP D N 1
ATOM 7686 C CA . ASP D 1 65 ? 20.574 -14.470 11.642 1.00 40.82 65 ASP D CA 1
ATOM 7687 C C . ASP D 1 65 ? 20.675 -14.207 10.146 1.00 45.29 65 ASP D C 1
ATOM 7688 O O . ASP D 1 65 ? 20.551 -13.060 9.702 1.00 44.66 65 ASP D O 1
ATOM 7693 N N . LYS D 1 66 ? 20.963 -15.238 9.349 1.00 44.60 66 LYS D N 1
ATOM 7694 C CA . LYS D 1 66 ? 21.083 -15.010 7.908 1.00 49.96 66 LYS D CA 1
ATOM 7695 C C . LYS D 1 66 ? 19.711 -14.802 7.270 1.00 40.88 66 LYS D C 1
ATOM 7696 O O . LYS D 1 66 ? 19.561 -13.971 6.362 1.00 43.69 66 LYS D O 1
ATOM 7702 N N . ALA D 1 67 ? 18.697 -15.555 7.710 1.00 41.25 67 ALA D N 1
ATOM 7703 C CA . ALA D 1 67 ? 17.340 -15.265 7.263 1.00 42.51 67 ALA D CA 1
ATOM 7704 C C . ALA D 1 67 ? 16.990 -13.815 7.579 1.00 39.62 67 ALA D C 1
ATOM 7705 O O . ALA D 1 67 ? 16.524 -13.063 6.715 1.00 37.37 67 ALA D O 1
ATOM 7707 N N . GLU D 1 68 ? 17.279 -13.386 8.805 1.00 36.80 68 GLU D N 1
ATOM 7708 C CA . GLU D 1 68 ? 16.948 -12.037 9.228 1.00 38.65 68 GLU D CA 1
ATOM 7709 C C . GLU D 1 68 ? 17.679 -11.000 8.383 1.00 45.72 68 GLU D C 1
ATOM 7710 O O . GLU D 1 68 ? 17.051 -10.088 7.815 1.00 41.90 68 GLU D O 1
ATOM 7716 N N . SER D 1 69 ? 19.008 -11.127 8.253 1.00 39.11 69 SER D N 1
ATOM 7717 C CA . SER D 1 69 ? 19.757 -10.056 7.568 1.00 45.18 69 SER D CA 1
ATOM 7718 C C . SER D 1 69 ? 19.390 -9.958 6.090 1.00 35.08 69 SER D C 1
ATOM 7719 O O . SER D 1 69 ? 19.357 -8.858 5.535 1.00 35.64 69 SER D O 1
ATOM 7722 N N . GLU D 1 70 ? 19.103 -11.079 5.437 1.00 35.60 70 GLU D N 1
ATOM 7723 C CA . GLU D 1 70 ? 18.603 -11.013 4.061 1.00 47.30 70 GLU D CA 1
ATOM 7724 C C . GLU D 1 70 ? 17.233 -10.334 4.004 1.00 43.85 70 GLU D C 1
ATOM 7725 O O . GLU D 1 70 ? 16.953 -9.549 3.085 1.00 41.07 70 GLU D O 1
ATOM 7731 N N . ALA D 1 71 ? 16.367 -10.608 4.990 1.00 42.38 71 ALA D N 1
ATOM 7732 C CA . ALA D 1 71 ? 15.086 -9.909 5.063 1.00 37.28 71 ALA D CA 1
ATOM 7733 C C . ALA D 1 71 ? 15.281 -8.433 5.375 1.00 33.59 71 ALA D C 1
ATOM 7734 O O . ALA D 1 71 ? 14.563 -7.575 4.833 1.00 36.65 71 ALA D O 1
ATOM 7736 N N . VAL D 1 72 ? 16.247 -8.125 6.234 1.00 35.35 72 VAL D N 1
ATOM 7737 C CA . VAL D 1 72 ? 16.568 -6.737 6.544 1.00 34.61 72 VAL D CA 1
ATOM 7738 C C . VAL D 1 72 ? 17.026 -6.031 5.273 1.00 38.51 72 VAL D C 1
ATOM 7739 O O . VAL D 1 72 ? 16.659 -4.885 5.013 1.00 38.55 72 VAL D O 1
ATOM 7743 N N . ARG D 1 73 ? 17.829 -6.736 4.484 1.00 42.87 73 ARG D N 1
ATOM 7744 C CA . ARG D 1 73 ? 18.303 -6.243 3.193 1.00 40.07 73 ARG D CA 1
ATOM 7745 C C . ARG D 1 73 ? 17.128 -6.003 2.255 1.00 44.14 73 ARG D C 1
ATOM 7746 O O . ARG D 1 73 ? 17.060 -4.964 1.584 1.00 41.82 73 ARG D O 1
ATOM 7754 N N . PHE D 1 74 ? 16.156 -6.917 2.241 1.00 40.17 74 PHE D N 1
ATOM 7755 C CA . PHE D 1 74 ? 15.043 -6.747 1.314 1.00 37.02 74 PHE D CA 1
ATOM 7756 C C . PHE D 1 74 ? 14.230 -5.512 1.670 1.00 42.28 74 PHE D C 1
ATOM 7757 O O . PHE D 1 74 ? 13.942 -4.670 0.806 1.00 44.46 74 PHE D O 1
ATOM 7765 N N . PHE D 1 75 ? 13.876 -5.373 2.951 1.00 38.59 75 PHE D N 1
ATOM 7766 C CA . PHE D 1 75 ? 13.082 -4.249 3.411 1.00 38.56 75 PHE D CA 1
ATOM 7767 C C . PHE D 1 75 ? 13.849 -2.948 3.321 1.00 37.47 75 PHE D C 1
ATOM 7768 O O . PHE D 1 75 ? 13.247 -1.871 3.418 1.00 39.78 75 PHE D O 1
ATOM 7776 N N . SER D 1 76 ? 15.160 -3.046 3.129 1.00 34.15 76 SER D N 1
ATOM 7777 C CA . SER D 1 76 ? 16.014 -1.872 3.020 1.00 45.98 76 SER D CA 1
ATOM 7778 C C . SER D 1 76 ? 15.855 -1.189 1.666 1.00 41.83 76 SER D C 1
ATOM 7779 O O . SER D 1 76 ? 16.039 0.023 1.551 1.00 35.80 76 SER D O 1
ATOM 7782 N N . GLN D 1 77 ? 15.514 -1.965 0.641 1.00 48.15 77 GLN D N 1
ATOM 7783 C CA . GLN D 1 77 ? 15.349 -1.406 -0.688 1.00 44.75 77 GLN D CA 1
ATOM 7784 C C . GLN D 1 77 ? 14.383 -0.232 -0.680 1.00 47.11 77 GLN D C 1
ATOM 7785 O O . GLN D 1 77 ? 13.692 0.032 0.310 1.00 46.26 77 GLN D O 1
ATOM 7791 N N . THR D 1 78 ? 14.318 0.465 -1.799 1.00 50.81 78 THR D N 1
ATOM 7792 C CA . THR D 1 78 ? 13.410 1.585 -1.952 1.00 48.37 78 THR D CA 1
ATOM 7793 C C . THR D 1 78 ? 11.972 1.077 -2.051 1.00 42.53 78 THR D C 1
ATOM 7794 O O . THR D 1 78 ? 11.713 -0.087 -2.366 1.00 45.17 78 THR D O 1
ATOM 7798 N N . GLN D 1 79 ? 11.022 1.957 -1.753 1.00 44.54 79 GLN D N 1
ATOM 7799 C CA . GLN D 1 79 ? 9.625 1.552 -1.851 1.00 42.02 79 GLN D CA 1
ATOM 7800 C C . GLN D 1 79 ? 9.283 1.180 -3.279 1.00 47.20 79 GLN D C 1
ATOM 7801 O O . GLN D 1 79 ? 8.710 0.095 -3.489 1.00 51.02 79 GLN D O 1
ATOM 7807 N N . PRO D 1 80 ? 9.635 1.989 -4.298 1.00 49.49 80 PRO D N 1
ATOM 7808 C CA . PRO D 1 80 ? 9.476 1.533 -5.685 1.00 52.24 80 PRO D CA 1
ATOM 7809 C C . PRO D 1 80 ? 9.957 0.121 -5.959 1.00 46.80 80 PRO D C 1
ATOM 7810 O O . PRO D 1 80 ? 9.238 -0.636 -6.617 1.00 46.12 80 PRO D O 1
ATOM 7814 N N . ASP D 1 81 ? 11.145 -0.273 -5.480 1.00 45.80 81 ASP D N 1
ATOM 7815 C CA . ASP D 1 81 ? 11.621 -1.618 -5.811 1.00 54.04 81 ASP D CA 1
ATOM 7816 C C . ASP D 1 81 ? 10.837 -2.690 -5.065 1.00 53.52 81 ASP D C 1
ATOM 7817 O O . ASP D 1 81 ? 10.538 -3.748 -5.627 1.00 52.55 81 ASP D O 1
ATOM 7822 N N . LYS D 1 82 ? 10.522 -2.455 -3.788 1.00 48.72 82 LYS D N 1
ATOM 7823 C CA . LYS D 1 82 ? 9.717 -3.424 -3.057 1.00 50.16 82 LYS D CA 1
ATOM 7824 C C . LYS D 1 82 ? 8.344 -3.588 -3.704 1.00 46.46 82 LYS D C 1
ATOM 7825 O O . LYS D 1 82 ? 7.833 -4.710 -3.792 1.00 44.31 82 LYS D O 1
ATOM 7831 N N . ASP D 1 83 ? 7.739 -2.484 -4.179 1.00 50.72 83 ASP D N 1
ATOM 7832 C CA . ASP D 1 83 ? 6.407 -2.567 -4.782 1.00 49.27 83 ASP D CA 1
ATOM 7833 C C . ASP D 1 83 ? 6.373 -3.480 -6.002 1.00 49.12 83 ASP D C 1
ATOM 7834 O O . ASP D 1 83 ? 5.303 -3.990 -6.353 1.00 55.33 83 ASP D O 1
ATOM 7839 N N . ARG D 1 84 ? 7.511 -3.690 -6.656 1.00 52.16 84 ARG D N 1
ATOM 7840 C CA . ARG D 1 84 ? 7.561 -4.605 -7.789 1.00 52.98 84 ARG D CA 1
ATOM 7841 C C . ARG D 1 84 ? 7.152 -6.012 -7.389 1.00 52.49 84 ARG D C 1
ATOM 7842 O O . ARG D 1 84 ? 6.585 -6.742 -8.206 1.00 57.46 84 ARG D O 1
ATOM 7850 N N . SER D 1 85 ? 7.454 -6.426 -6.159 1.00 57.48 85 SER D N 1
ATOM 7851 C CA . SER D 1 85 ? 7.106 -7.770 -5.700 1.00 51.40 85 SER D CA 1
ATOM 7852 C C . SER D 1 85 ? 5.699 -7.837 -5.114 1.00 44.05 85 SER D C 1
ATOM 7853 O O . SER D 1 85 ? 5.287 -8.907 -4.637 1.00 40.78 85 SER D O 1
ATOM 7856 N N . GLY D 1 86 ? 4.946 -6.740 -5.159 1.00 42.66 86 GLY D N 1
ATOM 7857 C CA . GLY D 1 86 ? 3.633 -6.699 -4.561 1.00 46.68 86 GLY D CA 1
ATOM 7858 C C . GLY D 1 86 ? 2.476 -6.725 -5.551 1.00 60.19 86 GLY D C 1
ATOM 7859 O O . GLY D 1 86 ? 2.648 -7.049 -6.730 1.00 64.61 86 GLY D O 1
ATOM 7860 N N . PRO D 1 87 ? 1.238 -6.501 -5.046 1.00 57.69 87 PRO D N 1
ATOM 7861 C CA . PRO D 1 87 ? 0.982 -6.670 -3.604 1.00 55.42 87 PRO D CA 1
ATOM 7862 C C . PRO D 1 87 ? 1.031 -8.167 -3.240 1.00 43.14 87 PRO D C 1
ATOM 7863 O O . PRO D 1 87 ? 1.526 -8.987 -4.026 1.00 45.01 87 PRO D O 1
ATOM 7867 N N . ALA D 1 88 ? 0.494 -8.503 -2.068 1.00 49.03 88 ALA D N 1
ATOM 7868 C CA . ALA D 1 88 ? 0.894 -9.689 -1.325 1.00 38.09 88 ALA D CA 1
ATOM 7869 C C . ALA D 1 88 ? 0.073 -10.924 -1.640 1.00 34.15 88 ALA D C 1
ATOM 7870 O O . ALA D 1 88 ? 0.347 -11.993 -1.076 1.00 36.26 88 ALA D O 1
ATOM 7872 N N . TYR D 1 89 ? -0.904 -10.819 -2.530 1.00 38.50 89 TYR D N 1
ATOM 7873 C CA . TYR D 1 89 ? -1.813 -11.933 -2.819 1.00 42.73 89 TYR D CA 1
ATOM 7874 C C . TYR D 1 89 ? -1.728 -12.296 -4.293 1.00 35.97 89 TYR D C 1
ATOM 7875 O O . TYR D 1 89 ? -1.727 -11.401 -5.136 1.00 34.62 89 TYR D O 1
ATOM 7884 N N . PRO D 1 90 ? -1.635 -13.576 -4.649 1.00 37.99 90 PRO D N 1
ATOM 7885 C CA . PRO D 1 90 ? -1.695 -14.742 -3.773 1.00 42.71 90 PRO D CA 1
ATOM 7886 C C . PRO D 1 90 ? -0.412 -14.928 -2.974 1.00 39.39 90 PRO D C 1
ATOM 7887 O O . PRO D 1 90 ? -0.332 -15.818 -2.153 1.00 42.19 90 PRO D O 1
ATOM 7891 N N . PHE D 1 91 ? 0.589 -14.101 -3.261 1.00 39.56 91 PHE D N 1
ATOM 7892 C CA . PHE D 1 91 ? 1.871 -14.145 -2.569 1.00 44.89 91 PHE D CA 1
ATOM 7893 C C . PHE D 1 91 ? 2.658 -12.896 -2.950 1.00 41.44 91 PHE D C 1
ATOM 7894 O O . PHE D 1 91 ? 2.466 -12.331 -4.032 1.00 44.39 91 PHE D O 1
ATOM 7902 N N . GLY D 1 92 ? 3.564 -12.492 -2.075 1.00 34.74 92 GLY D N 1
ATOM 7903 C CA . GLY D 1 92 ? 4.401 -11.358 -2.400 1.00 34.70 92 GLY D CA 1
ATOM 7904 C C . GLY D 1 92 ? 4.528 -10.352 -1.289 1.00 34.08 92 GLY D C 1
ATOM 7905 O O . GLY D 1 92 ? 4.381 -10.689 -0.116 1.00 33.05 92 GLY D O 1
ATOM 7906 N N . TYR D 1 93 ? 4.801 -9.115 -1.656 1.00 33.96 93 TYR D N 1
ATOM 7907 C CA . TYR D 1 93 ? 5.079 -8.049 -0.719 1.00 34.96 93 TYR D CA 1
ATOM 7908 C C . TYR D 1 93 ? 3.837 -7.225 -0.493 1.00 38.41 93 TYR D C 1
ATOM 7909 O O . TYR D 1 93 ? 3.127 -6.901 -1.446 1.00 38.87 93 TYR D O 1
ATOM 7918 N N . GLY D 1 94 ? 3.594 -6.875 0.778 1.00 34.43 94 GLY D N 1
ATOM 7919 C CA . GLY D 1 94 ? 2.536 -5.954 1.130 1.00 30.80 94 GLY D CA 1
ATOM 7920 C C . GLY D 1 94 ? 3.018 -4.870 2.079 1.00 33.05 94 GLY D C 1
ATOM 7921 O O . GLY D 1 94 ? 4.015 -5.020 2.781 1.00 28.61 94 GLY D O 1
ATOM 7922 N N . SER D 1 95 ? 2.258 -3.785 2.112 1.00 34.01 95 SER D N 1
ATOM 7923 C CA . SER D 1 95 ? 2.534 -2.669 3.001 1.00 29.25 95 SER D CA 1
ATOM 7924 C C . SER D 1 95 ? 1.231 -2.185 3.603 1.00 29.43 95 SER D C 1
ATOM 7925 O O . SER D 1 95 ? 0.299 -1.870 2.866 1.00 37.11 95 SER D O 1
ATOM 7928 N N . LYS D 1 96 ? 1.166 -2.145 4.937 1.00 28.39 96 LYS D N 1
ATOM 7929 C CA . LYS D 1 96 ? 0.047 -1.643 5.744 1.00 33.13 96 LYS D CA 1
ATOM 7930 C C . LYS D 1 96 ? -1.258 -2.432 5.692 1.00 29.16 96 LYS D C 1
ATOM 7931 O O . LYS D 1 96 ? -1.837 -2.735 6.750 1.00 29.86 96 LYS D O 1
ATOM 7937 N N . ARG D 1 97 ? -1.733 -2.780 4.504 1.00 33.09 97 ARG D N 1
ATOM 7938 C CA . ARG D 1 97 ? -3.008 -3.468 4.377 1.00 31.93 97 ARG D CA 1
ATOM 7939 C C . ARG D 1 97 ? -2.869 -4.938 4.740 1.00 31.62 97 ARG D C 1
ATOM 7940 O O . ARG D 1 97 ? -2.004 -5.640 4.222 1.00 29.57 97 ARG D O 1
ATOM 7948 N N . ILE D 1 98 ? -3.777 -5.414 5.591 1.00 31.48 98 ILE D N 1
ATOM 7949 C CA . ILE D 1 98 ? -3.806 -6.787 6.056 1.00 27.82 98 ILE D CA 1
ATOM 7950 C C . ILE D 1 98 ? -5.131 -7.404 5.598 1.00 38.20 98 ILE D C 1
ATOM 7951 O O . ILE D 1 98 ? -6.210 -7.003 6.060 1.00 32.91 98 ILE D O 1
ATOM 7956 N N . GLY D 1 99 ? -5.059 -8.394 4.723 1.00 31.36 99 GLY D N 1
ATOM 7957 C CA . GLY D 1 99 ? -6.269 -9.021 4.223 1.00 37.91 99 GLY D CA 1
ATOM 7958 C C . GLY D 1 99 ? -7.006 -8.143 3.229 1.00 36.36 99 GLY D C 1
ATOM 7959 O O . GLY D 1 99 ? -6.452 -7.205 2.653 1.00 32.23 99 GLY D O 1
ATOM 7960 N N . PHE D 1 100 ? -8.302 -8.431 3.064 1.00 34.51 100 PHE D N 1
ATOM 7961 C CA . PHE D 1 100 ? -9.120 -7.878 1.998 1.00 35.83 100 PHE D CA 1
ATOM 7962 C C . PHE D 1 100 ? -10.141 -6.857 2.477 1.00 36.68 100 PHE D C 1
ATOM 7963 O O . PHE D 1 100 ? -10.706 -6.146 1.655 1.00 36.99 100 PHE D O 1
ATOM 7971 N N . ASN D 1 101 ? -10.388 -6.750 3.770 1.00 30.50 101 ASN D N 1
ATOM 7972 C CA . ASN D 1 101 ? -11.521 -5.986 4.258 1.00 32.11 101 ASN D CA 1
ATOM 7973 C C . ASN D 1 101 ? -11.133 -4.736 5.037 1.00 34.21 101 ASN D C 1
ATOM 7974 O O . ASN D 1 101 ? -11.841 -4.338 5.963 1.00 39.93 101 ASN D O 1
ATOM 7979 N N . GLY D 1 102 ? -10.014 -4.102 4.675 1.00 37.04 102 GLY D N 1
ATOM 7980 C CA . GLY D 1 102 ? -9.669 -2.799 5.237 1.00 34.65 102 GLY D CA 1
ATOM 7981 C C . GLY D 1 102 ? -8.865 -2.809 6.529 1.00 36.11 102 GLY D C 1
ATOM 7982 O O . GLY D 1 102 ? -8.585 -1.733 7.078 1.00 32.07 102 GLY D O 1
ATOM 7983 N N . ASP D 1 103 ? -8.462 -3.970 7.040 1.00 36.26 103 ASP D N 1
ATOM 7984 C CA . ASP D 1 103 ? -7.588 -3.941 8.211 1.00 36.13 103 ASP D CA 1
ATOM 7985 C C . ASP D 1 103 ? -6.235 -3.350 7.830 1.00 27.87 103 ASP D C 1
ATOM 7986 O O . ASP D 1 103 ? -5.726 -3.540 6.716 1.00 27.99 103 ASP D O 1
ATOM 7991 N N . MET D 1 104 ? -5.645 -2.630 8.762 1.00 33.99 104 MET D N 1
ATOM 7992 C CA . MET D 1 104 ? -4.356 -2.004 8.512 1.00 34.33 104 MET D CA 1
ATOM 7993 C C . MET D 1 104 ? -3.496 -2.090 9.766 1.00 27.69 104 MET D C 1
ATOM 7994 O O . MET D 1 104 ? -4.008 -2.002 10.878 1.00 31.22 104 MET D O 1
ATOM 7999 N N . GLY D 1 105 ? -2.180 -2.195 9.567 1.00 29.59 105 GLY D N 1
ATOM 8000 C CA . GLY D 1 105 ? -1.233 -1.994 10.637 1.00 32.71 105 GLY D CA 1
ATOM 8001 C C . GLY D 1 105 ? 0.010 -1.285 10.131 1.00 31.65 105 GLY D C 1
ATOM 8002 O O . GLY D 1 105 ? 0.256 -1.206 8.930 1.00 29.95 105 GLY D O 1
ATOM 8003 N N . TRP D 1 106 ? 0.822 -0.825 11.082 1.00 29.32 106 TRP D N 1
ATOM 8004 C CA . TRP D 1 106 ? 2.099 -0.190 10.794 1.00 25.04 106 TRP D CA 1
ATOM 8005 C C . TRP D 1 106 ? 3.166 -1.261 10.564 1.00 30.22 106 TRP D C 1
ATOM 8006 O O . TRP D 1 106 ? 3.993 -1.576 11.426 1.00 27.26 106 TRP D O 1
ATOM 8017 N N . LEU D 1 107 ? 3.152 -1.819 9.359 1.00 25.68 107 LEU D N 1
ATOM 8018 C CA . LEU D 1 107 ? 4.027 -2.922 9.014 1.00 26.47 107 LEU D CA 1
ATOM 8019 C C . LEU D 1 107 ? 4.168 -3.009 7.494 1.00 28.30 107 LEU D C 1
ATOM 8020 O O . LEU D 1 107 ? 3.336 -2.492 6.749 1.00 34.66 107 LEU D O 1
ATOM 8025 N N . GLU D 1 108 ? 5.221 -3.703 7.047 1.00 30.53 108 GLU D N 1
ATOM 8026 C CA . GLU D 1 108 ? 5.329 -4.248 5.693 1.00 29.80 108 GLU D CA 1
ATOM 8027 C C . GLU D 1 108 ? 5.684 -5.729 5.848 1.00 30.62 108 GLU D C 1
ATOM 8028 O O . GLU D 1 108 ? 6.106 -6.166 6.920 1.00 28.40 108 GLU D O 1
ATOM 8034 N N . TYR D 1 109 ? 5.523 -6.522 4.793 1.00 29.57 109 TYR D N 1
ATOM 8035 C CA . TYR D 1 109 ? 5.649 -7.973 4.991 1.00 30.81 109 TYR D CA 1
ATOM 8036 C C . TYR D 1 109 ? 5.784 -8.697 3.666 1.00 27.13 109 TYR D C 1
ATOM 8037 O O . TYR D 1 109 ? 5.509 -8.135 2.617 1.00 31.44 109 TYR D O 1
ATOM 8046 N N . LEU D 1 110 ? 6.240 -9.943 3.749 1.00 32.33 110 LEU D N 1
ATOM 8047 C CA . LEU D 1 110 ? 6.175 -10.929 2.684 1.00 37.77 110 LEU D CA 1
ATOM 8048 C C . LEU D 1 110 ? 5.262 -12.046 3.156 1.00 37.97 110 LEU D C 1
ATOM 8049 O O . LEU D 1 110 ? 5.428 -12.545 4.272 1.00 31.13 110 LEU D O 1
ATOM 8054 N N . LEU D 1 111 ? 4.291 -12.413 2.322 1.00 33.70 111 LEU D N 1
ATOM 8055 C CA . LEU D 1 111 ? 3.466 -13.604 2.503 1.00 35.86 111 LEU D CA 1
ATOM 8056 C C . LEU D 1 111 ? 3.887 -14.583 1.426 1.00 38.97 111 LEU D C 1
ATOM 8057 O O . LEU D 1 111 ? 3.763 -14.265 0.241 1.00 39.90 111 LEU D O 1
ATOM 8062 N N . LEU D 1 112 ? 4.356 -15.756 1.821 1.00 39.44 112 LEU D N 1
ATOM 8063 C CA . LEU D 1 112 ? 4.974 -16.695 0.911 1.00 37.78 112 LEU D CA 1
ATOM 8064 C C . LEU D 1 112 ? 4.308 -18.049 1.085 1.00 42.75 112 LEU D C 1
ATOM 8065 O O . LEU D 1 112 ? 3.700 -18.339 2.115 1.00 40.94 112 LEU D O 1
ATOM 8070 N N . ALA D 1 113 ? 4.394 -18.865 0.046 1.00 37.91 113 ALA D N 1
ATOM 8071 C CA . ALA D 1 113 ? 3.723 -20.154 0.024 1.00 39.62 113 ALA D CA 1
ATOM 8072 C C . ALA D 1 113 ? 4.802 -21.223 0.023 1.00 33.35 113 ALA D C 1
ATOM 8073 O O . ALA D 1 113 ? 5.860 -21.049 -0.584 1.00 37.17 113 ALA D O 1
ATOM 8075 N N . LEU D 1 114 ? 4.544 -22.313 0.714 1.00 31.88 114 LEU D N 1
ATOM 8076 C CA . LEU D 1 114 ? 5.528 -23.365 0.880 1.00 49.99 114 LEU D CA 1
ATOM 8077 C C . LEU D 1 114 ? 5.059 -24.615 0.152 1.00 53.47 114 LEU D C 1
ATOM 8078 O O . LEU D 1 114 ? 3.867 -24.942 0.162 1.00 51.78 114 LEU D O 1
ATOM 8083 N N . ASP D 1 115 ? 6.001 -25.295 -0.483 1.00 52.91 115 ASP D N 1
ATOM 8084 C CA . ASP D 1 115 ? 5.834 -26.681 -0.913 1.00 63.69 115 ASP D CA 1
ATOM 8085 C C . ASP D 1 115 ? 6.660 -27.534 0.048 1.00 51.29 115 ASP D C 1
ATOM 8086 O O . ASP D 1 115 ? 7.895 -27.426 0.074 1.00 46.87 115 ASP D O 1
ATOM 8091 N N . ASP D 1 116 ? 5.983 -28.343 0.855 1.00 47.87 116 ASP D N 1
ATOM 8092 C CA . ASP D 1 116 ? 6.628 -29.255 1.814 1.00 60.82 116 ASP D CA 1
ATOM 8093 C C . ASP D 1 116 ? 7.463 -28.421 2.777 1.00 58.72 116 ASP D C 1
ATOM 8094 O O . ASP D 1 116 ? 6.890 -27.601 3.511 1.00 55.08 116 ASP D O 1
ATOM 8099 N N . ALA D 1 117 ? 8.783 -28.570 2.812 1.00 52.55 117 ALA D N 1
ATOM 8100 C CA . ALA D 1 117 ? 9.618 -27.811 3.729 1.00 50.01 117 ALA D CA 1
ATOM 8101 C C . ALA D 1 117 ? 10.453 -26.761 3.017 1.00 46.33 117 ALA D C 1
ATOM 8102 O O . ALA D 1 117 ? 11.533 -26.403 3.483 1.00 49.07 117 ALA D O 1
ATOM 8104 N N . SER D 1 118 ? 9.954 -26.230 1.909 1.00 50.03 118 SER D N 1
ATOM 8105 C CA . SER D 1 118 ? 10.679 -25.232 1.140 1.00 47.90 118 SER D CA 1
ATOM 8106 C C . SER D 1 118 ? 9.696 -24.219 0.559 1.00 43.62 118 SER D C 1
ATOM 8107 O O . SER D 1 118 ? 8.492 -24.459 0.499 1.00 43.69 118 SER D O 1
ATOM 8110 N N . LEU D 1 119 ? 10.225 -23.047 0.177 1.00 45.43 119 LEU D N 1
ATOM 8111 C CA . LEU D 1 119 ? 9.495 -22.099 -0.660 1.00 43.35 119 LEU D CA 1
ATOM 8112 C C . LEU D 1 119 ? 9.072 -22.757 -1.962 1.00 52.52 119 LEU D C 1
ATOM 8113 O O . LEU D 1 119 ? 9.928 -23.183 -2.746 1.00 57.66 119 LEU D O 1
ATOM 8118 N N . ALA D 1 120 ? 7.760 -22.806 -2.211 1.00 54.25 120 ALA D N 1
ATOM 8119 C CA . ALA D 1 120 ? 7.246 -23.266 -3.502 1.00 54.39 120 ALA D CA 1
ATOM 8120 C C . ALA D 1 120 ? 7.954 -22.561 -4.653 1.00 47.62 120 ALA D C 1
ATOM 8121 O O . ALA D 1 120 ? 8.155 -21.345 -4.633 1.00 48.75 120 ALA D O 1
ATOM 8123 N N . ASP D 1 121 ? 8.348 -23.337 -5.661 1.00 61.53 121 ASP D N 1
ATOM 8124 C CA . ASP D 1 121 ? 8.928 -22.744 -6.861 1.00 56.58 121 ASP D CA 1
ATOM 8125 C C . ASP D 1 121 ? 7.945 -21.795 -7.538 1.00 59.98 121 ASP D C 1
ATOM 8126 O O . ASP D 1 121 ? 8.361 -20.810 -8.162 1.00 54.46 121 ASP D O 1
ATOM 8131 N N . ALA D 1 122 ? 6.638 -22.066 -7.407 1.00 57.16 122 ALA D N 1
ATOM 8132 C CA . ALA D 1 122 ? 5.620 -21.169 -7.951 1.00 52.83 122 ALA D CA 1
ATOM 8133 C C . ALA D 1 122 ? 5.619 -19.805 -7.266 1.00 60.71 122 ALA D C 1
ATOM 8134 O O . ALA D 1 122 ? 5.179 -18.811 -7.858 1.00 54.48 122 ALA D O 1
ATOM 8136 N N . CYS D 1 123 ? 6.084 -19.742 -6.012 1.00 62.24 123 CYS D N 1
ATOM 8137 C CA . CYS D 1 123 ? 6.180 -18.503 -5.242 1.00 50.55 123 CYS D CA 1
ATOM 8138 C C . CYS D 1 123 ? 7.450 -17.774 -5.657 1.00 45.68 123 CYS D C 1
ATOM 8139 O O . CYS D 1 123 ? 8.516 -17.953 -5.080 1.00 44.92 123 CYS D O 1
ATOM 8142 N N . THR D 1 124 ? 7.337 -16.920 -6.662 1.00 52.65 124 THR D N 1
ATOM 8143 C CA . THR D 1 124 ? 8.521 -16.312 -7.256 1.00 52.73 124 THR D CA 1
ATOM 8144 C C . THR D 1 124 ? 9.112 -15.194 -6.405 1.00 49.62 124 THR D C 1
ATOM 8145 O O . THR D 1 124 ? 10.218 -14.723 -6.710 1.00 45.11 124 THR D O 1
ATOM 8149 N N . VAL D 1 125 ? 8.429 -14.774 -5.354 1.00 48.79 125 VAL D N 1
ATOM 8150 C CA . VAL D 1 125 ? 8.956 -13.795 -4.394 1.00 49.67 125 VAL D CA 1
ATOM 8151 C C . VAL D 1 125 ? 9.513 -14.542 -3.203 1.00 43.49 125 VAL D C 1
ATOM 8152 O O . VAL D 1 125 ? 8.878 -15.493 -2.713 1.00 44.12 125 VAL D O 1
ATOM 8156 N N . PRO D 1 126 ? 10.723 -14.195 -2.711 1.00 44.02 126 PRO D N 1
ATOM 8157 C CA . PRO D 1 126 ? 11.627 -13.182 -3.285 1.00 50.06 126 PRO D CA 1
ATOM 8158 C C . PRO D 1 126 ? 12.401 -13.765 -4.459 1.00 42.86 126 PRO D C 1
ATOM 8159 O O . PRO D 1 126 ? 12.513 -14.999 -4.544 1.00 50.29 126 PRO D O 1
ATOM 8163 N N . SER D 1 127 ? 12.936 -12.912 -5.322 1.00 53.19 127 SER D N 1
ATOM 8164 C CA . SER D 1 127 ? 13.649 -13.368 -6.517 1.00 49.18 127 SER D CA 1
ATOM 8165 C C . SER D 1 127 ? 15.132 -13.617 -6.268 1.00 54.98 127 SER D C 1
ATOM 8166 O O . SER D 1 127 ? 15.710 -14.541 -6.866 1.00 46.69 127 SER D O 1
ATOM 8169 N N . CYS D 1 128 ? 15.729 -12.832 -5.363 1.00 53.38 128 CYS D N 1
ATOM 8170 C CA . CYS D 1 128 ? 17.149 -12.927 -5.030 1.00 50.83 128 CYS D CA 1
ATOM 8171 C C . CYS D 1 128 ? 17.511 -14.313 -4.521 1.00 55.47 128 CYS D C 1
ATOM 8172 O O . CYS D 1 128 ? 16.924 -14.810 -3.556 1.00 57.90 128 CYS D O 1
ATOM 8175 N N . ALA D 1 129 ? 18.516 -14.927 -5.150 1.00 55.59 129 ALA D N 1
ATOM 8176 C CA . ALA D 1 129 ? 18.862 -16.307 -4.829 1.00 53.78 129 ALA D CA 1
ATOM 8177 C C . ALA D 1 129 ? 19.428 -16.419 -3.414 1.00 56.24 129 ALA D C 1
ATOM 8178 O O . ALA D 1 129 ? 19.136 -17.385 -2.692 1.00 50.45 129 ALA D O 1
ATOM 8180 N N . VAL D 1 130 ? 20.247 -15.447 -3.005 1.00 49.64 130 VAL D N 1
ATOM 8181 C CA . VAL D 1 130 ? 20.792 -15.455 -1.652 1.00 56.96 130 VAL D CA 1
ATOM 8182 C C . VAL D 1 130 ? 19.658 -15.460 -0.629 1.00 57.22 130 VAL D C 1
ATOM 8183 O O . VAL D 1 130 ? 19.632 -16.280 0.302 1.00 49.88 130 VAL D O 1
ATOM 8187 N N . PHE D 1 131 ? 18.698 -14.544 -0.798 1.00 52.96 131 PHE D N 1
ATOM 8188 C CA . PHE D 1 131 ? 17.561 -14.425 0.118 1.00 51.72 131 PHE D CA 1
ATOM 8189 C C . PHE D 1 131 ? 16.747 -15.710 0.144 1.00 43.40 131 PHE D C 1
ATOM 8190 O O . PHE D 1 131 ? 16.380 -16.203 1.214 1.00 45.41 131 PHE D O 1
ATOM 8198 N N . ARG D 1 132 ? 16.464 -16.274 -1.032 1.00 47.56 132 ARG D N 1
ATOM 8199 C CA . ARG D 1 132 ? 15.700 -17.517 -1.103 1.00 45.48 132 ARG D CA 1
ATOM 8200 C C . ARG D 1 132 ? 16.411 -18.655 -0.388 1.00 43.82 132 ARG D C 1
ATOM 8201 O O . ARG D 1 132 ? 15.768 -19.497 0.255 1.00 45.13 132 ARG D O 1
ATOM 8209 N N . ALA D 1 133 ? 17.738 -18.737 -0.536 1.00 48.11 133 ALA D N 1
ATOM 8210 C CA . ALA D 1 133 ? 18.487 -19.777 0.164 1.00 57.35 133 ALA D CA 1
ATOM 8211 C C . ALA D 1 133 ? 18.326 -19.641 1.678 1.00 40.74 133 ALA D C 1
ATOM 8212 O O . ALA D 1 133 ? 17.969 -20.605 2.360 1.00 44.47 133 ALA D O 1
ATOM 8214 N N . ALA D 1 134 ? 18.584 -18.447 2.215 1.00 44.27 134 ALA D N 1
ATOM 8215 C CA . ALA D 1 134 ? 18.483 -18.234 3.665 1.00 44.06 134 ALA D CA 1
ATOM 8216 C C . ALA D 1 134 ? 17.088 -18.585 4.189 1.00 40.53 134 ALA D C 1
ATOM 8217 O O . ALA D 1 134 ? 16.942 -19.380 5.124 1.00 43.76 134 ALA D O 1
ATOM 8219 N N . LEU D 1 135 ? 16.046 -18.014 3.581 1.00 42.15 135 LEU D N 1
ATOM 8220 C CA . LEU D 1 135 ? 14.680 -18.399 3.912 1.00 43.62 135 LEU D CA 1
ATOM 8221 C C . LEU D 1 135 ? 14.509 -19.908 3.936 1.00 39.80 135 LEU D C 1
ATOM 8222 O O . LEU D 1 135 ? 14.070 -20.481 4.943 1.00 38.34 135 LEU D O 1
ATOM 8227 N N . ASN D 1 136 ? 14.804 -20.567 2.808 1.00 44.33 136 ASN D N 1
ATOM 8228 C CA . ASN D 1 136 ? 14.545 -22.005 2.679 1.00 46.97 136 ASN D CA 1
ATOM 8229 C C . ASN D 1 136 ? 15.242 -22.824 3.758 1.00 42.98 136 ASN D C 1
ATOM 8230 O O . ASN D 1 136 ? 14.685 -23.807 4.261 1.00 46.31 136 ASN D O 1
ATOM 8235 N N . GLU D 1 137 ? 16.477 -22.466 4.099 1.00 44.76 137 GLU D N 1
ATOM 8236 C CA . GLU D 1 137 ? 17.149 -23.145 5.208 1.00 50.55 137 GLU D CA 1
ATOM 8237 C C . GLU D 1 137 ? 16.449 -22.855 6.535 1.00 41.53 137 GLU D C 1
ATOM 8238 O O . GLU D 1 137 ? 16.192 -23.774 7.322 1.00 37.70 137 GLU D O 1
ATOM 8244 N N . TYR D 1 138 ? 16.085 -21.593 6.775 1.00 39.43 138 TYR D N 1
ATOM 8245 C CA . TYR D 1 138 ? 15.280 -21.265 7.949 1.00 43.22 138 TYR D CA 1
ATOM 8246 C C . TYR D 1 138 ? 13.952 -22.020 7.934 1.00 40.89 138 TYR D C 1
ATOM 8247 O O . TYR D 1 138 ? 13.572 -22.649 8.934 1.00 35.02 138 TYR D O 1
ATOM 8256 N N . ILE D 1 139 ? 13.240 -21.984 6.796 1.00 35.09 139 ILE D N 1
ATOM 8257 C CA . ILE D 1 139 ? 11.920 -22.613 6.711 1.00 36.73 139 ILE D CA 1
ATOM 8258 C C . ILE D 1 139 ? 12.022 -24.096 7.040 1.00 44.59 139 ILE D C 1
ATOM 8259 O O . ILE D 1 139 ? 11.148 -24.671 7.699 1.00 40.98 139 ILE D O 1
ATOM 8264 N N . SER D 1 140 ? 13.075 -24.754 6.544 1.00 47.99 140 SER D N 1
ATOM 8265 C CA . SER D 1 140 ? 13.250 -26.171 6.829 1.00 49.66 140 SER D CA 1
ATOM 8266 C C . SER D 1 140 ? 13.419 -26.406 8.328 1.00 39.04 140 SER D C 1
ATOM 8267 O O . SER D 1 140 ? 12.774 -27.289 8.907 1.00 44.37 140 SER D O 1
ATOM 8270 N N . GLY D 1 141 ? 14.293 -25.630 8.976 1.00 39.90 141 GLY D N 1
ATOM 8271 C CA . GLY D 1 141 ? 14.418 -25.744 10.424 1.00 38.94 141 GLY D CA 1
ATOM 8272 C C . GLY D 1 141 ? 13.099 -25.587 11.171 1.00 30.39 141 GLY D C 1
ATOM 8273 O O . GLY D 1 141 ? 12.734 -26.409 12.017 1.00 37.33 141 GLY D O 1
ATOM 8274 N N . VAL D 1 142 ? 12.375 -24.498 10.909 1.00 37.66 142 VAL D N 1
ATOM 8275 C CA . VAL D 1 142 ? 11.195 -24.218 11.732 1.00 33.28 142 VAL D CA 1
ATOM 8276 C C . VAL D 1 142 ? 10.129 -25.245 11.448 1.00 29.66 142 VAL D C 1
ATOM 8277 O O . VAL D 1 142 ? 9.322 -25.576 12.318 1.00 31.99 142 VAL D O 1
ATOM 8281 N N . ARG D 1 143 ? 10.076 -25.769 10.221 1.00 38.58 143 ARG D N 1
ATOM 8282 C CA . ARG D 1 143 ? 9.035 -26.752 9.957 1.00 39.68 143 ARG D CA 1
ATOM 8283 C C . ARG D 1 143 ? 9.304 -28.042 10.716 1.00 31.32 143 ARG D C 1
ATOM 8284 O O . ARG D 1 143 ? 8.365 -28.699 11.174 1.00 33.39 143 ARG D O 1
ATOM 8292 N N . LYS D 1 144 ? 10.581 -28.428 10.843 1.00 42.04 144 LYS D N 1
ATOM 8293 C CA . LYS D 1 144 ? 10.916 -29.541 11.730 1.00 44.52 144 LYS D CA 1
ATOM 8294 C C . LYS D 1 144 ? 10.497 -29.230 13.159 1.00 36.80 144 LYS D C 1
ATOM 8295 O O . LYS D 1 144 ? 9.956 -30.102 13.850 1.00 40.90 144 LYS D O 1
ATOM 8301 N N . VAL D 1 145 ? 10.709 -27.984 13.622 1.00 41.51 145 VAL D N 1
ATOM 8302 C CA . VAL D 1 145 ? 10.303 -27.641 14.993 1.00 36.75 145 VAL D CA 1
ATOM 8303 C C . VAL D 1 145 ? 8.795 -27.769 15.148 1.00 33.10 145 VAL D C 1
ATOM 8304 O O . VAL D 1 145 ? 8.294 -28.233 16.187 1.00 36.10 145 VAL D O 1
ATOM 8308 N N . ALA D 1 146 ? 8.046 -27.343 14.128 1.00 37.30 146 ALA D N 1
ATOM 8309 C CA . ALA D 1 146 ? 6.592 -27.480 14.148 1.00 27.52 146 ALA D CA 1
ATOM 8310 C C . ALA D 1 146 ? 6.169 -28.937 14.225 1.00 33.88 146 ALA D C 1
ATOM 8311 O O . ALA D 1 146 ? 5.248 -29.289 14.979 1.00 33.62 146 ALA D O 1
ATOM 8313 N N . VAL D 1 147 ? 6.802 -29.805 13.426 1.00 34.27 147 VAL D N 1
ATOM 8314 C CA . VAL D 1 147 ? 6.435 -31.215 13.481 1.00 36.20 147 VAL D CA 1
ATOM 8315 C C . VAL D 1 147 ? 6.717 -31.779 14.873 1.00 35.80 147 VAL D C 1
ATOM 8316 O O . VAL D 1 147 ? 5.845 -32.405 15.496 1.00 35.15 147 VAL D O 1
ATOM 8320 N N . ARG D 1 148 ? 7.914 -31.529 15.407 1.00 37.11 148 ARG D N 1
ATOM 8321 C CA . ARG D 1 148 ? 8.221 -32.070 16.737 1.00 44.59 148 ARG D CA 1
ATOM 8322 C C . ARG D 1 148 ? 7.226 -31.562 17.770 1.00 45.19 148 ARG D C 1
ATOM 8323 O O . ARG D 1 148 ? 6.742 -32.336 18.613 1.00 38.54 148 ARG D O 1
ATOM 8331 N N . VAL D 1 149 ? 6.842 -30.275 17.666 1.00 44.26 149 VAL D N 1
ATOM 8332 C CA . VAL D 1 149 ? 5.865 -29.705 18.591 1.00 37.22 149 VAL D CA 1
ATOM 8333 C C . VAL D 1 149 ? 4.526 -30.413 18.466 1.00 37.82 149 VAL D C 1
ATOM 8334 O O . VAL D 1 149 ? 3.859 -30.702 19.471 1.00 38.93 149 VAL D O 1
ATOM 8338 N N . MET D 1 150 ? 4.073 -30.668 17.243 1.00 43.52 150 MET D N 1
ATOM 8339 C CA . MET D 1 150 ? 2.785 -31.369 17.119 1.00 46.01 150 MET D CA 1
ATOM 8340 C C . MET D 1 150 ? 2.882 -32.818 17.592 1.00 43.11 150 MET D C 1
ATOM 8341 O O . MET D 1 150 ? 1.917 -33.355 18.162 1.00 40.84 150 MET D O 1
ATOM 8346 N N . GLU D 1 151 ? 4.028 -33.462 17.376 1.00 47.18 151 GLU D N 1
ATOM 8347 C CA . GLU D 1 151 ? 4.222 -34.806 17.927 1.00 51.61 151 GLU D CA 1
ATOM 8348 C C . GLU D 1 151 ? 4.179 -34.775 19.448 1.00 47.90 151 GLU D C 1
ATOM 8349 O O . GLU D 1 151 ? 3.588 -35.658 20.080 1.00 45.80 151 GLU D O 1
ATOM 8355 N N . ALA D 1 152 ? 4.756 -33.730 20.061 1.00 45.00 152 ALA D N 1
ATOM 8356 C CA . ALA D 1 152 ? 4.727 -33.631 21.517 1.00 47.84 152 ALA D CA 1
ATOM 8357 C C . ALA D 1 152 ? 3.309 -33.431 22.024 1.00 41.48 152 ALA D C 1
ATOM 8358 O O . ALA D 1 152 ? 2.962 -33.917 23.107 1.00 49.57 152 ALA D O 1
ATOM 8360 N N . MET D 1 153 ? 2.467 -32.736 21.259 1.00 47.68 153 MET D N 1
ATOM 8361 C CA . MET D 1 153 ? 1.083 -32.556 21.673 1.00 48.85 153 MET D CA 1
ATOM 8362 C C . MET D 1 153 ? 0.308 -33.871 21.612 1.00 55.74 153 MET D C 1
ATOM 8363 O O . MET D 1 153 ? -0.560 -34.115 22.456 1.00 58.33 153 MET D O 1
ATOM 8368 N N . SER D 1 154 ? 0.573 -34.718 20.603 1.00 54.70 154 SER D N 1
ATOM 8369 C CA . SER D 1 154 ? -0.143 -35.992 20.548 1.00 63.00 154 SER D CA 1
ATOM 8370 C C . SER D 1 154 ? 0.317 -36.914 21.680 1.00 54.99 154 SER D C 1
ATOM 8371 O O . SER D 1 154 ? -0.519 -37.533 22.348 1.00 55.70 154 SER D O 1
ATOM 8374 N N . GLU D 1 155 ? 1.634 -36.991 21.939 1.00 53.26 155 GLU D N 1
ATOM 8375 C CA . GLU D 1 155 ? 2.112 -37.744 23.097 1.00 60.83 155 GLU D CA 1
ATOM 8376 C C . GLU D 1 155 ? 1.411 -37.267 24.364 1.00 58.85 155 GLU D C 1
ATOM 8377 O O . GLU D 1 155 ? 0.831 -38.070 25.101 1.00 58.01 155 GLU D O 1
ATOM 8383 N N . GLY D 1 156 ? 1.432 -35.948 24.613 1.00 53.97 156 GLY D N 1
ATOM 8384 C CA . GLY D 1 156 ? 0.815 -35.373 25.799 1.00 57.08 156 GLY D CA 1
ATOM 8385 C C . GLY D 1 156 ? -0.691 -35.514 25.871 1.00 51.33 156 GLY D C 1
ATOM 8386 O O . GLY D 1 156 ? -1.269 -35.231 26.924 1.00 54.63 156 GLY D O 1
ATOM 8387 N N . LEU D 1 157 ? -1.343 -35.908 24.783 1.00 55.86 157 LEU D N 1
ATOM 8388 C CA . LEU D 1 157 ? -2.788 -36.122 24.799 1.00 67.31 157 LEU D CA 1
ATOM 8389 C C . LEU D 1 157 ? -3.178 -37.594 24.964 1.00 65.64 157 LEU D C 1
ATOM 8390 O O . LEU D 1 157 ? -4.374 -37.897 25.056 1.00 60.57 157 LEU D O 1
ATOM 8395 N N . GLY D 1 158 ? -2.204 -38.511 24.996 1.00 58.61 158 GLY D N 1
ATOM 8396 C CA . GLY D 1 158 ? -2.502 -39.922 25.154 1.00 65.53 158 GLY D CA 1
ATOM 8397 C C . GLY D 1 158 ? -2.998 -40.521 23.860 1.00 66.93 158 GLY D C 1
ATOM 8398 O O . GLY D 1 158 ? -4.031 -41.196 23.821 1.00 80.50 158 GLY D O 1
ATOM 8399 N N . ILE D 1 159 ? -2.270 -40.244 22.787 1.00 62.95 159 ILE D N 1
ATOM 8400 C CA . ILE D 1 159 ? -2.619 -40.678 21.442 1.00 68.43 159 ILE D CA 1
ATOM 8401 C C . ILE D 1 159 ? -1.473 -41.541 20.946 1.00 70.13 159 ILE D C 1
ATOM 8402 O O . ILE D 1 159 ? -0.323 -41.080 20.888 1.00 63.75 159 ILE D O 1
ATOM 8407 N N . ALA D 1 160 ? -1.788 -42.795 20.596 1.00 69.83 160 ALA D N 1
ATOM 8408 C CA . ALA D 1 160 ? -0.760 -43.751 20.193 1.00 74.80 160 ALA D CA 1
ATOM 8409 C C . ALA D 1 160 ? -0.170 -43.401 18.831 1.00 72.66 160 ALA D C 1
ATOM 8410 O O . ALA D 1 160 ? 1.050 -43.492 18.631 1.00 71.08 160 ALA D O 1
ATOM 8412 N N . GLN D 1 161 ? -1.010 -43.023 17.877 1.00 68.63 161 GLN D N 1
ATOM 8413 C CA . GLN D 1 161 ? -0.527 -42.478 16.601 1.00 68.22 161 GLN D CA 1
ATOM 8414 C C . GLN D 1 161 ? 0.168 -41.141 16.904 1.00 73.62 161 GLN D C 1
ATOM 8415 O O . GLN D 1 161 ? -0.484 -40.131 17.172 1.00 71.29 161 GLN D O 1
ATOM 8421 N N . ALA D 1 162 ? 1.512 -41.129 16.880 1.00 66.47 162 ALA D N 1
ATOM 8422 C CA . ALA D 1 162 ? 2.269 -39.931 17.236 1.00 68.88 162 ALA D CA 1
ATOM 8423 C C . ALA D 1 162 ? 2.338 -38.904 16.110 1.00 67.68 162 ALA D C 1
ATOM 8424 O O . ALA D 1 162 ? 2.837 -37.791 16.330 1.00 60.38 162 ALA D O 1
ATOM 8426 N N . ASP D 1 163 ? 1.892 -39.261 14.911 1.00 59.74 163 ASP D N 1
ATOM 8427 C CA . ASP D 1 163 ? 1.758 -38.308 13.824 1.00 61.63 163 ASP D CA 1
ATOM 8428 C C . ASP D 1 163 ? 0.305 -37.905 13.601 1.00 53.82 163 ASP D C 1
ATOM 8429 O O . ASP D 1 163 ? -0.028 -37.408 12.523 1.00 57.50 163 ASP D O 1
ATOM 8434 N N . ALA D 1 164 ? -0.565 -38.105 14.603 1.00 53.87 164 ALA D N 1
ATOM 8435 C CA . ALA D 1 164 ? -1.989 -37.843 14.419 1.00 52.25 164 ALA D CA 1
ATOM 8436 C C . ALA D 1 164 ? -2.257 -36.385 14.056 1.00 55.03 164 ALA D C 1
ATOM 8437 O O . ALA D 1 164 ? -3.230 -36.088 13.356 1.00 57.16 164 ALA D O 1
ATOM 8439 N N . LEU D 1 165 ? -1.420 -35.467 14.539 1.00 49.99 165 LEU D N 1
ATOM 8440 C CA . LEU D 1 165 ? -1.507 -34.064 14.155 1.00 50.09 165 LEU D CA 1
ATOM 8441 C C . LEU D 1 165 ? -0.457 -33.713 13.116 1.00 46.35 165 LEU D C 1
ATOM 8442 O O . LEU D 1 165 ? -0.768 -33.122 12.089 1.00 49.77 165 LEU D O 1
ATOM 8447 N N . SER D 1 166 ? 0.785 -34.107 13.361 1.00 46.31 166 SER D N 1
ATOM 8448 C CA . SER D 1 166 ? 1.891 -33.873 12.444 1.00 55.54 166 SER D CA 1
ATOM 8449 C C . SER D 1 166 ? 1.534 -34.188 10.998 1.00 44.08 166 SER D C 1
ATOM 8450 O O . SER D 1 166 ? 1.993 -33.483 10.091 1.00 42.55 166 SER D O 1
ATOM 8453 N N . ALA D 1 167 ? 0.723 -35.229 10.752 1.00 49.10 167 ALA D N 1
ATOM 8454 C CA . ALA D 1 167 ? 0.482 -35.676 9.370 1.00 50.98 167 ALA D CA 1
ATOM 8455 C C . ALA D 1 167 ? -0.249 -34.630 8.546 1.00 49.35 167 ALA D C 1
ATOM 8456 O O . ALA D 1 167 ? -0.113 -34.603 7.311 1.00 56.86 167 ALA D O 1
ATOM 8458 N N . LEU D 1 168 ? -1.072 -33.802 9.203 1.00 48.22 168 LEU D N 1
ATOM 8459 C CA . LEU D 1 168 ? -1.861 -32.803 8.491 1.00 49.28 168 LEU D CA 1
ATOM 8460 C C . LEU D 1 168 ? -0.985 -31.767 7.812 1.00 42.65 168 LEU D C 1
ATOM 8461 O O . LEU D 1 168 ? -1.366 -31.244 6.763 1.00 50.08 168 LEU D O 1
ATOM 8466 N N . VAL D 1 169 ? 0.197 -31.472 8.359 1.00 41.45 169 VAL D N 1
ATOM 8467 C CA . VAL D 1 169 ? 1.089 -30.543 7.681 1.00 41.52 169 VAL D CA 1
ATOM 8468 C C . VAL D 1 169 ? 2.241 -31.239 6.967 1.00 45.89 169 VAL D C 1
ATOM 8469 O O . VAL D 1 169 ? 2.958 -30.579 6.198 1.00 54.23 169 VAL D O 1
ATOM 8473 N N . THR D 1 170 ? 2.458 -32.535 7.200 1.00 46.67 170 THR D N 1
ATOM 8474 C CA . THR D 1 170 ? 3.390 -33.275 6.354 1.00 52.71 170 THR D CA 1
ATOM 8475 C C . THR D 1 170 ? 2.717 -33.867 5.114 1.00 48.74 170 THR D C 1
ATOM 8476 O O . THR D 1 170 ? 3.422 -34.148 4.140 1.00 46.91 170 THR D O 1
ATOM 8480 N N . ALA D 1 171 ? 1.386 -34.029 5.112 1.00 54.76 171 ALA D N 1
ATOM 8481 C CA . ALA D 1 171 ? 0.674 -34.476 3.911 1.00 55.23 171 ALA D CA 1
ATOM 8482 C C . ALA D 1 171 ? 1.100 -33.683 2.676 1.00 56.39 171 ALA D C 1
ATOM 8483 O O . ALA D 1 171 ? 1.498 -32.517 2.774 1.00 55.66 171 ALA D O 1
ATOM 8485 N N . GLU D 1 172 ? 1.032 -34.333 1.502 1.00 57.23 172 GLU D N 1
ATOM 8486 C CA . GLU D 1 172 ? 1.179 -33.620 0.236 1.00 59.45 172 GLU D CA 1
ATOM 8487 C C . GLU D 1 172 ? -0.015 -32.697 0.046 1.00 48.07 172 GLU D C 1
ATOM 8488 O O . GLU D 1 172 ? -1.147 -33.045 0.395 1.00 45.84 172 GLU D O 1
ATOM 8494 N N . GLY D 1 173 ? 0.232 -31.542 -0.557 1.00 49.25 173 GLY D N 1
ATOM 8495 C CA . GLY D 1 173 ? -0.806 -30.540 -0.646 1.00 51.70 173 GLY D CA 1
ATOM 8496 C C . GLY D 1 173 ? -1.172 -29.885 0.668 1.00 51.76 173 GLY D C 1
ATOM 8497 O O . GLY D 1 173 ? -2.189 -29.191 0.725 1.00 47.46 173 GLY D O 1
ATOM 8498 N N . SER D 1 174 ? -0.397 -30.100 1.740 1.00 51.32 174 SER D N 1
ATOM 8499 C CA . SER D 1 174 ? -0.581 -29.292 2.945 1.00 48.83 174 SER D CA 1
ATOM 8500 C C . SER D 1 174 ? -0.519 -27.826 2.552 1.00 40.31 174 SER D C 1
ATOM 8501 O O . SER D 1 174 ? 0.314 -27.427 1.728 1.00 43.03 174 SER D O 1
ATOM 8504 N N . ASP D 1 175 ? -1.416 -27.039 3.134 1.00 35.39 175 ASP D N 1
ATOM 8505 C CA . ASP D 1 175 ? -1.450 -25.586 2.942 1.00 42.11 175 ASP D CA 1
ATOM 8506 C C . ASP D 1 175 ? -0.666 -24.869 4.048 1.00 36.90 175 ASP D C 1
ATOM 8507 O O . ASP D 1 175 ? -1.220 -24.493 5.077 1.00 36.47 175 ASP D O 1
ATOM 8512 N N . GLN D 1 176 ? 0.613 -24.628 3.811 1.00 42.92 176 GLN D N 1
ATOM 8513 C CA . GLN D 1 176 ? 1.475 -23.953 4.769 1.00 45.17 176 GLN D CA 1
ATOM 8514 C C . GLN D 1 176 ? 1.863 -22.578 4.236 1.00 39.08 176 GLN D C 1
ATOM 8515 O O . GLN D 1 176 ? 2.254 -22.434 3.080 1.00 40.24 176 GLN D O 1
ATOM 8521 N N . VAL D 1 177 ? 1.809 -21.573 5.104 1.00 39.02 177 VAL D N 1
ATOM 8522 C CA . VAL D 1 177 ? 2.124 -20.203 4.730 1.00 37.33 177 VAL D CA 1
ATOM 8523 C C . VAL D 1 177 ? 3.311 -19.765 5.581 1.00 33.89 177 VAL D C 1
ATOM 8524 O O . VAL D 1 177 ? 3.488 -20.236 6.697 1.00 34.08 177 VAL D O 1
ATOM 8528 N N . PHE D 1 178 ? 4.131 -18.872 5.049 1.00 37.12 178 PHE D N 1
ATOM 8529 C CA . PHE D 1 178 ? 5.248 -18.296 5.775 1.00 33.59 178 PHE D CA 1
ATOM 8530 C C . PHE D 1 178 ? 5.225 -16.793 5.571 1.00 34.81 178 PHE D C 1
ATOM 8531 O O . PHE D 1 178 ? 5.233 -16.333 4.425 1.00 35.64 178 PHE D O 1
ATOM 8539 N N . ARG D 1 179 ? 5.229 -16.019 6.658 1.00 30.46 179 ARG D N 1
ATOM 8540 C CA . ARG D 1 179 ? 5.261 -14.573 6.490 1.00 31.62 179 ARG D CA 1
ATOM 8541 C C . ARG D 1 179 ? 6.445 -13.983 7.222 1.00 29.87 179 ARG D C 1
ATOM 8542 O O . ARG D 1 179 ? 6.899 -14.515 8.224 1.00 30.81 179 ARG D O 1
ATOM 8550 N N . VAL D 1 180 ? 6.979 -12.922 6.640 1.00 28.48 180 VAL D N 1
ATOM 8551 C CA . VAL D 1 180 ? 8.046 -12.123 7.221 1.00 31.96 180 VAL D CA 1
ATOM 8552 C C . VAL D 1 180 ? 7.462 -10.762 7.517 1.00 30.39 180 VAL D C 1
ATOM 8553 O O . VAL D 1 180 ? 7.093 -10.037 6.584 1.00 35.30 180 VAL D O 1
ATOM 8557 N N . ASN D 1 181 ? 7.369 -10.385 8.786 1.00 29.44 181 ASN D N 1
ATOM 8558 C CA . ASN D 1 181 ? 6.796 -9.090 9.126 1.00 25.80 181 ASN D CA 1
ATOM 8559 C C . ASN D 1 181 ? 7.895 -8.135 9.565 1.00 27.95 181 ASN D C 1
ATOM 8560 O O . ASN D 1 181 ? 8.837 -8.529 10.263 1.00 31.29 181 ASN D O 1
ATOM 8565 N N . HIS D 1 182 ? 7.762 -6.878 9.147 1.00 29.96 182 HIS D N 1
ATOM 8566 C CA . HIS D 1 182 ? 8.682 -5.815 9.522 1.00 32.00 182 HIS D CA 1
ATOM 8567 C C . HIS D 1 182 ? 7.882 -4.650 10.075 1.00 29.61 182 HIS D C 1
ATOM 8568 O O . HIS D 1 182 ? 7.082 -4.045 9.356 1.00 33.09 182 HIS D O 1
ATOM 8575 N N . TYR D 1 183 ? 8.084 -4.345 11.351 1.00 29.56 183 TYR D N 1
ATOM 8576 C CA . TYR D 1 183 ? 7.425 -3.222 12.001 1.00 26.92 183 TYR D CA 1
ATOM 8577 C C . TYR D 1 183 ? 8.457 -2.121 12.184 1.00 33.31 183 TYR D C 1
ATOM 8578 O O . TYR D 1 183 ? 9.226 -2.152 13.158 1.00 31.55 183 TYR D O 1
ATOM 8587 N N . PRO D 1 184 ? 8.517 -1.134 11.303 1.00 33.87 184 PRO D N 1
ATOM 8588 C CA . PRO D 1 184 ? 9.551 -0.123 11.429 1.00 38.76 184 PRO D CA 1
ATOM 8589 C C . PRO D 1 184 ? 9.203 0.844 12.537 1.00 36.33 184 PRO D C 1
ATOM 8590 O O . PRO D 1 184 ? 8.088 0.817 13.082 1.00 29.82 184 PRO D O 1
ATOM 8594 N N . PRO D 1 185 ? 10.126 1.727 12.885 1.00 40.63 185 PRO D N 1
ATOM 8595 C CA . PRO D 1 185 ? 9.850 2.686 13.944 1.00 43.72 185 PRO D CA 1
ATOM 8596 C C . PRO D 1 185 ? 8.761 3.632 13.489 1.00 41.57 185 PRO D C 1
ATOM 8597 O O . PRO D 1 185 ? 8.483 3.777 12.293 1.00 39.80 185 PRO D O 1
ATOM 8601 N N . CYS D 1 186 ? 8.111 4.253 14.469 1.00 49.75 186 CYS D N 1
ATOM 8602 C CA . CYS D 1 186 ? 7.097 5.281 14.216 1.00 59.81 186 CYS D CA 1
ATOM 8603 C C . CYS D 1 186 ? 7.564 6.557 14.922 1.00 58.03 186 CYS D C 1
ATOM 8604 O O . CYS D 1 186 ? 7.252 6.788 16.094 1.00 49.01 186 CYS D O 1
ATOM 8607 N N . ARG D 1 187 ? 8.311 7.391 14.194 1.00 59.31 187 ARG D N 1
ATOM 8608 C CA . ARG D 1 187 ? 8.989 8.508 14.845 1.00 68.41 187 ARG D CA 1
ATOM 8609 C C . ARG D 1 187 ? 7.982 9.537 15.342 1.00 58.97 187 ARG D C 1
ATOM 8610 O O . ARG D 1 187 ? 8.155 10.098 16.427 1.00 62.33 187 ARG D O 1
ATOM 8618 N N . ALA D 1 188 ? 6.885 9.725 14.619 1.00 58.40 188 ALA D N 1
ATOM 8619 C CA . ALA D 1 188 ? 5.839 10.637 15.063 1.00 60.01 188 ALA D CA 1
ATOM 8620 C C . ALA D 1 188 ? 5.459 10.435 16.532 1.00 63.48 188 ALA D C 1
ATOM 8621 O O . ALA D 1 188 ? 5.135 11.408 17.229 1.00 52.84 188 ALA D O 1
ATOM 8623 N N . LEU D 1 189 ? 5.518 9.198 17.035 1.00 49.95 189 LEU D N 1
ATOM 8624 C CA . LEU D 1 189 ? 4.882 8.868 18.305 1.00 53.57 189 LEU D CA 1
ATOM 8625 C C . LEU D 1 189 ? 5.837 8.728 19.469 1.00 52.24 189 LEU D C 1
ATOM 8626 O O . LEU D 1 189 ? 5.381 8.444 20.577 1.00 47.01 189 LEU D O 1
ATOM 8631 N N . GLN D 1 190 ? 7.132 8.911 19.262 1.00 59.27 190 GLN D N 1
ATOM 8632 C CA . GLN D 1 190 ? 8.106 8.515 20.275 1.00 57.65 190 GLN D CA 1
ATOM 8633 C C . GLN D 1 190 ? 7.902 9.285 21.574 1.00 64.68 190 GLN D C 1
ATOM 8634 O O . GLN D 1 190 ? 7.875 10.519 21.581 1.00 64.56 190 GLN D O 1
ATOM 8640 N N . GLY D 1 191 ? 7.736 8.539 22.663 1.00 68.71 191 GLY D N 1
ATOM 8641 C CA . GLY D 1 191 ? 7.505 9.119 23.973 1.00 63.67 191 GLY D CA 1
ATOM 8642 C C . GLY D 1 191 ? 6.209 9.886 24.120 1.00 73.88 191 GLY D C 1
ATOM 8643 O O . GLY D 1 191 ? 6.189 10.927 24.792 1.00 77.90 191 GLY D O 1
ATOM 8644 N N . LEU D 1 192 ? 5.110 9.386 23.540 1.00 69.56 192 LEU D N 1
ATOM 8645 C CA . LEU D 1 192 ? 3.824 10.069 23.660 1.00 66.68 192 LEU D CA 1
ATOM 8646 C C . LEU D 1 192 ? 2.774 9.296 24.449 1.00 66.75 192 LEU D C 1
ATOM 8647 O O . LEU D 1 192 ? 1.742 9.887 24.807 1.00 70.27 192 LEU D O 1
ATOM 8652 N N . GLY D 1 193 ? 3.006 8.021 24.766 1.00 56.00 193 GLY D N 1
ATOM 8653 C CA . GLY D 1 193 ? 2.073 7.272 25.586 1.00 51.87 193 GLY D CA 1
ATOM 8654 C C . GLY D 1 193 ? 1.000 6.556 24.802 1.00 56.07 193 GLY D C 1
ATOM 8655 O O . GLY D 1 193 ? 0.174 5.822 25.381 1.00 43.39 193 GLY D O 1
ATOM 8656 N N . CYS D 1 194 ? 1.023 6.770 23.489 1.00 54.22 194 CYS D N 1
ATOM 8657 C CA . CYS D 1 194 ? 0.153 6.082 22.549 1.00 45.93 194 CYS D CA 1
ATOM 8658 C C . CYS D 1 194 ? 1.021 5.475 21.451 1.00 39.06 194 CYS D C 1
ATOM 8659 O O . CYS D 1 194 ? 1.966 6.104 20.975 1.00 37.44 194 CYS D O 1
ATOM 8662 N N . SER D 1 195 ? 0.700 4.248 21.059 1.00 35.67 195 SER D N 1
ATOM 8663 C CA . SER D 1 195 ? 1.498 3.508 20.116 1.00 39.87 195 SER D CA 1
ATOM 8664 C C . SER D 1 195 ? 0.558 3.161 18.988 1.00 32.71 195 SER D C 1
ATOM 8665 O O . SER D 1 195 ? -0.667 3.222 19.133 1.00 35.97 195 SER D O 1
ATOM 8668 N N . VAL D 1 196 ? 1.134 2.878 17.882 1.00 30.27 196 VAL D N 1
ATOM 8669 C CA . VAL D 1 196 ? 0.379 2.471 16.717 1.00 32.18 196 VAL D CA 1
ATOM 8670 C C . VAL D 1 196 ? 0.322 0.944 16.644 1.00 33.58 196 VAL D C 1
ATOM 8671 O O . VAL D 1 196 ? 1.303 0.238 16.951 1.00 27.21 196 VAL D O 1
ATOM 8675 N N . THR D 1 197 ? -0.827 0.440 16.198 1.00 25.98 197 THR D N 1
ATOM 8676 C CA . THR D 1 197 ? -0.989 -0.973 15.913 1.00 32.60 197 THR D CA 1
ATOM 8677 C C . THR D 1 197 ? -0.041 -1.450 14.831 1.00 30.83 197 THR D C 1
ATOM 8678 O O . THR D 1 197 ? -0.053 -0.937 13.708 1.00 33.40 197 THR D O 1
ATOM 8682 N N . GLY D 1 198 ? 0.800 -2.422 15.173 1.00 24.90 198 GLY D N 1
ATOM 8683 C CA . GLY D 1 198 ? 1.609 -3.107 14.187 1.00 26.47 198 GLY D CA 1
ATOM 8684 C C . GLY D 1 198 ? 0.799 -4.172 13.479 1.00 27.53 198 GLY D C 1
ATOM 8685 O O . GLY D 1 198 ? 0.870 -4.332 12.257 1.00 27.93 198 GLY D O 1
ATOM 8686 N N . PHE D 1 199 ? -0.036 -4.857 14.240 1.00 28.41 199 PHE D N 1
ATOM 8687 C CA . PHE D 1 199 ? -0.841 -5.938 13.669 1.00 29.61 199 PHE D CA 1
ATOM 8688 C C . PHE D 1 199 ? -1.991 -6.183 14.636 1.00 30.47 199 PHE D C 1
ATOM 8689 O O . PHE D 1 199 ? -1.762 -6.517 15.803 1.00 27.35 199 PHE D O 1
ATOM 8697 N N . GLY D 1 200 ? -3.215 -5.958 14.169 1.00 26.69 200 GLY D N 1
ATOM 8698 C CA . GLY D 1 200 ? -4.360 -5.948 15.048 1.00 29.01 200 GLY D CA 1
ATOM 8699 C C . GLY D 1 200 ? -4.709 -7.326 15.570 1.00 31.68 200 GLY D C 1
ATOM 8700 O O . GLY D 1 200 ? -4.358 -8.363 14.998 1.00 26.94 200 GLY D O 1
ATOM 8701 N N . GLU D 1 201 ? -5.464 -7.338 16.662 1.00 25.23 201 GLU D N 1
ATOM 8702 C CA . GLU D 1 201 ? -5.782 -8.584 17.347 1.00 26.80 201 GLU D CA 1
ATOM 8703 C C . GLU D 1 201 ? -6.476 -9.589 16.437 1.00 30.95 201 GLU D C 1
ATOM 8704 O O . GLU D 1 201 ? -7.248 -9.238 15.541 1.00 30.76 201 GLU D O 1
ATOM 8710 N N . HIS D 1 202 ? -6.179 -10.870 16.681 1.00 31.52 202 HIS D N 1
ATOM 8711 C CA . HIS D 1 202 ? -6.742 -11.967 15.909 1.00 25.20 202 HIS D CA 1
ATOM 8712 C C . HIS D 1 202 ? -6.339 -13.283 16.548 1.00 31.14 202 HIS D C 1
ATOM 8713 O O . HIS D 1 202 ? -5.370 -13.352 17.324 1.00 29.05 202 HIS D O 1
ATOM 8720 N N . THR D 1 203 ? -7.080 -14.333 16.187 1.00 28.20 203 THR D N 1
ATOM 8721 C CA . THR D 1 203 ? -6.605 -15.713 16.310 1.00 28.05 203 THR D CA 1
ATOM 8722 C C . THR D 1 203 ? -6.176 -16.203 14.938 1.00 25.11 203 THR D C 1
ATOM 8723 O O . THR D 1 203 ? -6.672 -15.738 13.900 1.00 27.18 203 THR D O 1
ATOM 8727 N N . ASP D 1 204 ? -5.224 -17.096 14.934 1.00 28.00 204 ASP D N 1
ATOM 8728 C CA . ASP D 1 204 ? -4.817 -17.649 13.655 1.00 29.31 204 ASP D CA 1
ATOM 8729 C C . ASP D 1 204 ? -5.753 -18.795 13.274 1.00 37.61 204 ASP D C 1
ATOM 8730 O O . ASP D 1 204 ? -6.159 -19.569 14.146 1.00 31.83 204 ASP D O 1
ATOM 8735 N N . PRO D 1 205 ? -6.085 -18.929 11.976 1.00 33.68 205 PRO D N 1
ATOM 8736 C CA . PRO D 1 205 ? -7.064 -19.960 11.548 1.00 34.32 205 PRO D CA 1
ATOM 8737 C C . PRO D 1 205 ? -6.491 -21.376 11.416 1.00 35.30 205 PRO D C 1
ATOM 8738 O O . PRO D 1 205 ? -7.267 -22.336 11.473 1.00 36.45 205 PRO D O 1
ATOM 8742 N N . GLN D 1 206 ? -5.172 -21.536 11.223 1.00 36.65 206 GLN D N 1
ATOM 8743 C CA . GLN D 1 206 ? -4.552 -22.835 10.980 1.00 33.68 206 GLN D CA 1
ATOM 8744 C C . GLN D 1 206 ? -4.476 -23.722 12.227 1.00 39.06 206 GLN D C 1
ATOM 8745 O O . GLN D 1 206 ? -5.175 -23.489 13.209 1.00 37.81 206 GLN D O 1
ATOM 8751 N N . LEU D 1 207 ? -3.595 -24.739 12.206 1.00 37.89 207 LEU D N 1
ATOM 8752 C CA . LEU D 1 207 ? -3.404 -25.599 13.369 1.00 39.92 207 LEU D CA 1
ATOM 8753 C C . LEU D 1 207 ? -2.450 -24.949 14.366 1.00 29.93 207 LEU D C 1
ATOM 8754 O O . LEU D 1 207 ? -2.794 -24.763 15.527 1.00 34.02 207 LEU D O 1
ATOM 8759 N N . VAL D 1 208 ? -1.265 -24.569 13.913 1.00 34.61 208 VAL D N 1
ATOM 8760 C CA . VAL D 1 208 ? -0.278 -23.941 14.770 1.00 36.87 208 VAL D CA 1
ATOM 8761 C C . VAL D 1 208 ? 0.473 -22.914 13.952 1.00 36.78 208 VAL D C 1
ATOM 8762 O O . VAL D 1 208 ? 0.604 -23.038 12.729 1.00 35.45 208 VAL D O 1
ATOM 8766 N N . SER D 1 209 ? 1.009 -21.922 14.640 1.00 28.05 209 SER D N 1
ATOM 8767 C CA . SER D 1 209 ? 1.962 -21.004 14.048 1.00 34.20 209 SER D CA 1
ATOM 8768 C C . SER D 1 209 ? 3.198 -20.931 14.925 1.00 30.00 209 SER D C 1
ATOM 8769 O O . SER D 1 209 ? 3.110 -21.027 16.147 1.00 30.45 209 SER D O 1
ATOM 8772 N N . VAL D 1 210 ? 4.353 -20.779 14.283 1.00 28.87 210 VAL D N 1
ATOM 8773 C CA . VAL D 1 210 ? 5.630 -20.790 14.967 1.00 30.20 210 VAL D CA 1
ATOM 8774 C C . VAL D 1 210 ? 6.387 -19.533 14.594 1.00 31.83 210 VAL D C 1
ATOM 8775 O O . VAL D 1 210 ? 6.794 -19.359 13.436 1.00 28.51 210 VAL D O 1
ATOM 8779 N N . LEU D 1 211 ? 6.618 -18.677 15.602 1.00 31.06 211 LEU D N 1
ATOM 8780 C CA . LEU D 1 211 ? 7.110 -17.324 15.429 1.00 33.27 211 LEU D CA 1
ATOM 8781 C C . LEU D 1 211 ? 8.524 -17.180 15.969 1.00 25.65 211 LEU D C 1
ATOM 8782 O O . LEU D 1 211 ? 8.863 -17.747 17.000 1.00 28.89 211 LEU D O 1
ATOM 8787 N N . ARG D 1 212 ? 9.325 -16.370 15.302 1.00 30.17 212 ARG D N 1
ATOM 8788 C CA . ARG D 1 212 ? 10.605 -15.931 15.828 1.00 28.62 212 ARG D CA 1
ATOM 8789 C C . ARG D 1 212 ? 10.784 -14.477 15.442 1.00 33.40 212 ARG D C 1
ATOM 8790 O O . ARG D 1 212 ? 10.385 -14.078 14.344 1.00 27.99 212 ARG D O 1
ATOM 8798 N N . SER D 1 213 ? 11.360 -13.685 16.338 1.00 33.44 213 SER D N 1
ATOM 8799 C CA . SER D 1 213 ? 11.593 -12.276 16.063 1.00 30.82 213 SER D CA 1
ATOM 8800 C C . SER D 1 213 ? 12.997 -11.908 16.505 1.00 33.01 213 SER D C 1
ATOM 8801 O O . SER D 1 213 ? 13.667 -12.682 17.195 1.00 32.44 213 SER D O 1
ATOM 8804 N N . ASN D 1 214 ? 13.448 -10.722 16.088 1.00 28.37 214 ASN D N 1
ATOM 8805 C CA . ASN D 1 214 ? 14.596 -10.082 16.726 1.00 29.38 214 ASN D CA 1
ATOM 8806 C C . ASN D 1 214 ? 14.160 -9.632 18.112 1.00 33.84 214 ASN D C 1
ATOM 8807 O O . ASN D 1 214 ? 13.040 -9.884 18.565 1.00 41.04 214 ASN D O 1
ATOM 8812 N N . GLY D 1 215 ? 15.041 -8.913 18.799 1.00 36.89 215 GLY D N 1
ATOM 8813 C CA . GLY D 1 215 ? 14.845 -8.662 20.220 1.00 37.26 215 GLY D CA 1
ATOM 8814 C C . GLY D 1 215 ? 13.796 -7.630 20.531 1.00 37.56 215 GLY D C 1
ATOM 8815 O O . GLY D 1 215 ? 13.434 -7.492 21.713 1.00 38.85 215 GLY D O 1
ATOM 8816 N N . THR D 1 216 ? 13.256 -6.975 19.515 1.00 32.17 216 THR D N 1
ATOM 8817 C CA . THR D 1 216 ? 12.368 -5.833 19.717 1.00 35.97 216 THR D CA 1
ATOM 8818 C C . THR D 1 216 ? 11.038 -6.285 20.305 1.00 30.84 216 THR D C 1
ATOM 8819 O O . THR D 1 216 ? 10.444 -7.255 19.845 1.00 30.37 216 THR D O 1
ATOM 8823 N N . SER D 1 217 ? 10.557 -5.533 21.291 1.00 29.63 217 SER D N 1
ATOM 8824 C CA . SER D 1 217 ? 9.278 -5.817 21.914 1.00 35.10 217 SER D CA 1
ATOM 8825 C C . SER D 1 217 ? 8.157 -5.663 20.895 1.00 32.82 217 SER D C 1
ATOM 8826 O O . SER D 1 217 ? 8.356 -5.181 19.764 1.00 27.97 217 SER D O 1
ATOM 8829 N N . GLY D 1 218 ? 6.965 -6.089 21.314 1.00 30.42 218 GLY D N 1
ATOM 8830 C CA . GLY D 1 218 ? 5.753 -5.825 20.551 1.00 31.49 218 GLY D CA 1
ATOM 8831 C C . GLY D 1 218 ? 4.671 -6.887 20.549 1.00 29.89 218 GLY D C 1
ATOM 8832 O O . GLY D 1 218 ? 3.491 -6.558 20.366 1.00 26.00 218 GLY D O 1
ATOM 8833 N N . LEU D 1 219 ? 5.052 -8.156 20.688 1.00 29.44 219 LEU D N 1
ATOM 8834 C CA . LEU D 1 219 ? 4.085 -9.239 20.754 1.00 24.47 219 LEU D CA 1
ATOM 8835 C C . LEU D 1 219 ? 3.304 -9.164 22.054 1.00 26.22 219 LEU D C 1
ATOM 8836 O O . LEU D 1 219 ? 3.882 -9.033 23.139 1.00 28.93 219 LEU D O 1
ATOM 8841 N N . GLN D 1 220 ? 1.985 -9.241 21.939 1.00 26.15 220 GLN D N 1
ATOM 8842 C CA . GLN D 1 220 ? 1.112 -9.281 23.089 1.00 29.84 220 GLN D CA 1
ATOM 8843 C C . GLN D 1 220 ? 0.092 -10.387 22.893 1.00 27.86 220 GLN D C 1
ATOM 8844 O O . GLN D 1 220 ? -0.315 -10.676 21.766 1.00 25.84 220 GLN D O 1
ATOM 8850 N N . ILE D 1 221 ? -0.331 -10.983 24.012 1.00 27.88 221 ILE D N 1
ATOM 8851 C CA . ILE D 1 221 ? -1.406 -11.964 23.993 1.00 31.17 221 ILE D CA 1
ATOM 8852 C C . ILE D 1 221 ? -2.483 -11.562 24.984 1.00 32.37 221 ILE D C 1
ATOM 8853 O O . ILE D 1 221 ? -2.237 -10.873 25.968 1.00 30.89 221 ILE D O 1
ATOM 8858 N N . ALA D 1 222 ? -3.676 -12.071 24.729 1.00 35.02 222 ALA D N 1
ATOM 8859 C CA . ALA D 1 222 ? -4.828 -11.890 25.598 1.00 39.28 222 ALA D CA 1
ATOM 8860 C C . ALA D 1 222 ? -4.939 -13.111 26.504 1.00 34.09 222 ALA D C 1
ATOM 8861 O O . ALA D 1 222 ? -5.003 -14.246 26.028 1.00 35.33 222 ALA D O 1
ATOM 8863 N N . LEU D 1 223 ? -4.910 -12.885 27.800 1.00 38.37 223 LEU D N 1
ATOM 8864 C CA . LEU D 1 223 ? -5.136 -13.984 28.716 1.00 45.21 223 LEU D CA 1
ATOM 8865 C C . LEU D 1 223 ? -6.629 -14.355 28.731 1.00 50.77 223 LEU D C 1
ATOM 8866 O O . LEU D 1 223 ? -7.473 -13.703 28.112 1.00 44.23 223 LEU D O 1
ATOM 8871 N N . ARG D 1 224 ? -6.941 -15.467 29.400 1.00 52.28 224 ARG D N 1
ATOM 8872 C CA . ARG D 1 224 ? -8.304 -16.007 29.374 1.00 58.08 224 ARG D CA 1
ATOM 8873 C C . ARG D 1 224 ? -9.351 -14.955 29.770 1.00 58.26 224 ARG D C 1
ATOM 8874 O O . ARG D 1 224 ? -10.459 -14.957 29.212 1.00 54.03 224 ARG 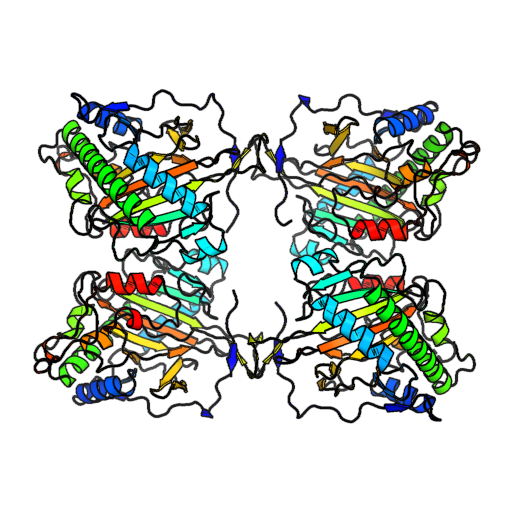D O 1
ATOM 8882 N N . ASP D 1 225 ? -8.991 -13.997 30.646 1.00 61.50 225 ASP D N 1
ATOM 8883 C CA . ASP D 1 225 ? -9.908 -13.000 31.207 1.00 57.53 225 ASP D CA 1
ATOM 8884 C C . ASP D 1 225 ? -10.788 -12.221 30.223 1.00 66.35 225 ASP D C 1
ATOM 8885 O O . ASP D 1 225 ? -12.016 -12.361 30.277 1.00 78.29 225 ASP D O 1
ATOM 8890 N N . GLY D 1 226 ? -10.225 -11.393 29.328 1.00 68.08 226 GLY D N 1
ATOM 8891 C CA . GLY D 1 226 ? -8.835 -11.401 28.929 1.00 57.73 226 GLY D CA 1
ATOM 8892 C C . GLY D 1 226 ? -8.102 -10.063 28.849 1.00 50.01 226 GLY D C 1
ATOM 8893 O O . GLY D 1 226 ? -8.222 -9.263 27.917 1.00 46.31 226 GLY D O 1
ATOM 8894 N N . GLN D 1 227 ? -7.291 -9.837 29.859 1.00 47.15 227 GLN D N 1
ATOM 8895 C CA . GLN D 1 227 ? -6.337 -8.754 29.811 1.00 46.86 227 GLN D CA 1
ATOM 8896 C C . GLN D 1 227 ? -5.287 -9.024 28.737 1.00 42.40 227 GLN D C 1
ATOM 8897 O O . GLN D 1 227 ? -4.938 -10.175 28.443 1.00 38.27 227 GLN D O 1
ATOM 8903 N N . TRP D 1 228 ? -4.802 -7.937 28.148 1.00 36.00 228 TRP D N 1
ATOM 8904 C CA . TRP D 1 228 ? -3.655 -7.924 27.252 1.00 36.69 228 TRP D CA 1
ATOM 8905 C C . TRP D 1 228 ? -2.363 -7.795 28.052 1.00 35.43 228 TRP D C 1
ATOM 8906 O O . TRP D 1 228 ? -2.235 -6.896 28.871 1.00 33.09 228 TRP D O 1
ATOM 8917 N N . VAL D 1 229 ? -1.396 -8.695 27.791 1.00 35.83 229 VAL D N 1
ATOM 8918 C CA . VAL D 1 229 ? -0.091 -8.667 28.439 1.00 32.92 229 VAL D CA 1
ATOM 8919 C C . VAL D 1 229 ? 1.014 -8.734 27.390 1.00 25.26 229 VAL D C 1
ATOM 8920 O O . VAL D 1 229 ? 0.853 -9.347 26.344 1.00 27.00 229 VAL D O 1
ATOM 8924 N N . SER D 1 230 ? 2.173 -8.144 27.700 1.00 29.86 230 SER D N 1
ATOM 8925 C CA . SER D 1 230 ? 3.316 -8.141 26.791 1.00 32.98 230 SER D CA 1
ATOM 8926 C C . SER D 1 230 ? 4.164 -9.401 27.000 1.00 30.70 230 SER D C 1
ATOM 8927 O O . SER D 1 230 ? 4.445 -9.775 28.130 1.00 32.89 230 SER D O 1
ATOM 8930 N N . VAL D 1 231 ? 4.551 -10.046 25.909 1.00 31.31 231 VAL D N 1
ATOM 8931 C CA . VAL D 1 231 ? 5.456 -11.191 25.950 1.00 21.76 231 VAL D CA 1
ATOM 8932 C C . VAL D 1 231 ? 6.852 -10.695 25.639 1.00 28.31 231 VAL D C 1
ATOM 8933 O O . VAL D 1 231 ? 7.068 -10.116 24.562 1.00 27.45 231 VAL D O 1
ATOM 8937 N N . PRO D 1 232 ? 7.833 -10.881 26.530 1.00 28.01 232 PRO D N 1
ATOM 8938 C CA . PRO D 1 232 ? 9.191 -10.458 26.203 1.00 28.94 232 PRO D CA 1
ATOM 8939 C C . PRO D 1 232 ? 9.686 -11.204 24.970 1.00 33.72 232 PRO D C 1
ATOM 8940 O O . PRO D 1 232 ? 9.551 -12.423 24.871 1.00 32.70 232 PRO D O 1
ATOM 8944 N N . SER D 1 233 ? 10.265 -10.456 24.039 1.00 31.65 233 SER D N 1
ATOM 8945 C CA . SER D 1 233 ? 10.898 -11.049 22.882 1.00 33.64 233 SER D CA 1
ATOM 8946 C C . SER D 1 233 ? 12.115 -11.866 23.304 1.00 39.18 233 SER D C 1
ATOM 8947 O O . SER D 1 233 ? 12.710 -11.652 24.359 1.00 37.40 233 SER D O 1
ATOM 8950 N N . ASP D 1 234 ? 12.483 -12.814 22.448 1.00 36.20 234 ASP D N 1
ATOM 8951 C CA . ASP D 1 234 ? 13.607 -13.708 22.728 1.00 32.89 234 ASP D CA 1
ATOM 8952 C C . ASP D 1 234 ? 14.072 -14.227 21.370 1.00 29.33 234 ASP D C 1
ATOM 8953 O O . ASP D 1 234 ? 13.547 -15.222 20.870 1.00 32.77 234 ASP D O 1
ATOM 8958 N N . ARG D 1 235 ? 15.040 -13.531 20.775 1.00 29.28 235 ARG D N 1
ATOM 8959 C CA . ARG D 1 235 ? 15.540 -13.886 19.456 1.00 33.12 235 ARG D CA 1
ATOM 8960 C C . ARG D 1 235 ? 16.092 -15.311 19.361 1.00 36.29 235 ARG D C 1
ATOM 8961 O O . ARG D 1 235 ? 16.262 -15.815 18.249 1.00 35.55 235 ARG D O 1
ATOM 8969 N N . ASP D 1 236 ? 16.358 -15.985 20.476 1.00 35.53 236 ASP D N 1
ATOM 8970 C CA . ASP D 1 236 ? 16.937 -17.318 20.411 1.00 41.45 236 ASP D CA 1
ATOM 8971 C C . ASP D 1 236 ? 15.885 -18.420 20.389 1.00 41.26 236 ASP D C 1
ATOM 8972 O O . ASP D 1 236 ? 16.253 -19.582 20.218 1.00 35.54 236 ASP D O 1
ATOM 8977 N N . SER D 1 237 ? 14.599 -18.093 20.565 1.00 34.95 237 SER D N 1
ATOM 8978 C CA . SER D 1 237 ? 13.574 -19.102 20.818 1.00 33.32 237 SER D CA 1
ATOM 8979 C C . SER D 1 237 ? 12.369 -18.892 19.899 1.00 33.13 237 SER D C 1
ATOM 8980 O O . SER D 1 237 ? 12.270 -17.888 19.194 1.00 29.84 237 SER D O 1
ATOM 8983 N N . PHE D 1 238 ? 11.444 -19.851 19.905 1.00 30.45 238 PHE D N 1
ATOM 8984 C CA . PHE D 1 238 ? 10.205 -19.734 19.146 1.00 33.78 238 PHE D CA 1
ATOM 8985 C C . PHE D 1 238 ? 9.025 -19.561 20.102 1.00 33.27 238 PHE D C 1
ATOM 8986 O O . PHE D 1 238 ? 9.046 -20.032 21.238 1.00 30.44 238 PHE D O 1
ATOM 8994 N N . PHE D 1 239 ? 7.983 -18.898 19.620 1.00 26.56 239 PHE D N 1
ATOM 8995 C CA . PHE D 1 239 ? 6.702 -18.845 20.310 1.00 24.60 239 PHE D CA 1
ATOM 8996 C C . PHE D 1 239 ? 5.651 -19.467 19.397 1.00 28.80 239 PHE D C 1
ATOM 8997 O O . PHE D 1 239 ? 5.619 -19.210 18.181 1.00 30.37 239 PHE D O 1
ATOM 9005 N N . VAL D 1 240 ? 4.821 -20.308 19.991 1.00 31.54 240 VAL D N 1
ATOM 9006 C CA . VAL D 1 240 ? 3.895 -21.164 19.266 1.00 31.19 240 VAL D CA 1
ATOM 9007 C C . VAL D 1 240 ? 2.491 -20.770 19.679 1.00 30.63 240 VAL D C 1
ATOM 9008 O O . VAL D 1 240 ? 2.230 -20.606 20.872 1.00 28.75 240 VAL D O 1
ATOM 9012 N N . ASN D 1 241 ? 1.630 -20.537 18.685 1.00 28.43 241 ASN D N 1
ATOM 9013 C CA . ASN D 1 241 ? 0.212 -20.287 18.894 1.00 28.79 241 ASN D CA 1
ATOM 9014 C C . ASN D 1 241 ? -0.597 -21.523 18.536 1.00 26.55 241 ASN D C 1
ATOM 9015 O O . ASN D 1 241 ? -0.375 -22.132 17.485 1.00 31.28 241 ASN D O 1
ATOM 9020 N N . VAL D 1 242 ? -1.582 -21.829 19.375 1.00 26.68 242 VAL D N 1
ATOM 9021 C CA . VAL D 1 242 ? -2.723 -22.636 18.970 1.00 34.10 242 VAL D CA 1
ATOM 9022 C C . VAL D 1 242 ? -3.593 -21.836 18.006 1.00 33.28 242 VAL D C 1
ATOM 9023 O O . VAL D 1 242 ? -4.060 -20.743 18.345 1.00 29.79 242 VAL D O 1
ATOM 9027 N N . GLY D 1 243 ? -3.847 -22.392 16.820 1.00 33.25 243 GLY D N 1
ATOM 9028 C CA . GLY D 1 243 ? -4.786 -21.807 15.881 1.00 36.08 243 GLY D CA 1
ATOM 9029 C C . GLY D 1 243 ? -6.162 -22.488 15.924 1.00 44.73 243 GLY D C 1
ATOM 9030 O O . GLY D 1 243 ? -6.325 -23.572 16.472 1.00 37.60 243 GLY D O 1
ATOM 9031 N N . ASP D 1 244 ? -7.148 -21.824 15.299 1.00 43.48 244 ASP D N 1
ATOM 9032 C CA . ASP D 1 244 ? -8.553 -22.238 15.400 1.00 41.32 244 ASP D CA 1
ATOM 9033 C C . ASP D 1 244 ? -8.733 -23.697 15.004 1.00 40.09 244 ASP D C 1
ATOM 9034 O O . ASP D 1 244 ? -9.453 -24.448 15.661 1.00 41.41 244 ASP D O 1
ATOM 9039 N N . SER D 1 245 ? -8.075 -24.121 13.936 1.00 37.07 245 SER D N 1
ATOM 9040 C CA . SER D 1 245 ? -8.265 -25.483 13.461 1.00 44.48 245 SER D CA 1
ATOM 9041 C C . SER D 1 245 ? -7.870 -26.498 14.513 1.00 51.39 245 SER D C 1
ATOM 9042 O O . SER D 1 245 ? -8.446 -27.591 14.555 1.00 48.04 245 SER D O 1
ATOM 9045 N N . LEU D 1 246 ? -6.859 -26.176 15.334 1.00 44.98 246 LEU D N 1
ATOM 9046 C CA . LEU D 1 246 ? -6.413 -27.066 16.400 1.00 44.14 246 LEU D CA 1
ATOM 9047 C C . LEU D 1 246 ? -7.341 -27.006 17.608 1.00 47.89 246 LEU D C 1
ATOM 9048 O O . LEU D 1 246 ? -7.446 -27.984 18.353 1.00 45.04 246 LEU D O 1
ATOM 9053 N N . GLN D 1 247 ? -8.035 -25.887 17.802 1.00 39.33 247 GLN D N 1
ATOM 9054 C CA . GLN D 1 247 ? -9.126 -25.865 18.758 1.00 41.22 247 GLN D CA 1
ATOM 9055 C C . GLN D 1 247 ? -10.181 -26.893 18.368 1.00 55.86 247 GLN D C 1
ATOM 9056 O O . GLN D 1 247 ? -10.716 -27.606 19.231 1.00 46.08 247 GLN D O 1
ATOM 9062 N N . VAL D 1 248 ? -10.457 -27.015 17.060 1.00 47.85 248 VAL D N 1
ATOM 9063 C CA . VAL D 1 248 ? -11.503 -27.918 16.586 1.00 52.57 248 VAL D CA 1
ATOM 9064 C C . VAL D 1 248 ? -11.034 -29.371 16.639 1.00 48.42 248 VAL D C 1
ATOM 9065 O O . VAL D 1 248 ? -11.786 -30.258 17.061 1.00 47.52 248 VAL D O 1
ATOM 9069 N N . LEU D 1 249 ? -9.798 -29.639 16.190 1.00 46.27 249 LEU D N 1
ATOM 9070 C CA . LEU D 1 249 ? -9.231 -30.976 16.314 1.00 47.14 249 LEU D CA 1
ATOM 9071 C C . LEU D 1 249 ? -9.178 -31.465 17.763 1.00 58.43 249 LEU D C 1
ATOM 9072 O O . LEU D 1 249 ? -9.066 -32.680 17.974 1.00 60.26 249 LEU D O 1
ATOM 9077 N N . THR D 1 250 ? -9.233 -30.563 18.760 1.00 48.51 250 THR D N 1
ATOM 9078 C CA . THR D 1 250 ? -9.276 -30.970 20.159 1.00 50.13 250 THR D CA 1
ATOM 9079 C C . THR D 1 250 ? -10.616 -30.653 20.796 1.00 43.23 250 THR D C 1
ATOM 9080 O O . THR D 1 250 ? -10.714 -30.586 22.022 1.00 45.06 250 THR D O 1
ATOM 9084 N N . ASN D 1 251 ? -11.639 -30.438 19.981 1.00 46.32 251 ASN D N 1
ATOM 9085 C CA . ASN D 1 251 ? -12.985 -30.135 20.445 1.00 51.48 251 ASN D CA 1
ATOM 9086 C C . ASN D 1 251 ? -13.022 -29.120 21.575 1.00 54.59 251 ASN D C 1
ATOM 9087 O O . ASN D 1 251 ? -13.802 -29.266 22.522 1.00 53.22 251 ASN D O 1
ATOM 9092 N N . GLY D 1 252 ? -12.206 -28.074 21.473 1.00 50.97 252 GLY D N 1
ATOM 9093 C CA . GLY D 1 252 ? -12.259 -26.996 22.436 1.00 49.53 252 GLY D CA 1
ATOM 9094 C C . GLY D 1 252 ? -11.316 -27.127 23.606 1.00 40.25 252 GLY D C 1
ATOM 9095 O O . GLY D 1 252 ? -11.357 -26.287 24.507 1.00 47.36 252 GLY D O 1
ATOM 9096 N N . ARG D 1 253 ? -10.452 -28.140 23.621 1.00 47.89 253 ARG D N 1
ATOM 9097 C CA . ARG D 1 253 ? -9.554 -28.307 24.759 1.00 53.70 253 ARG D CA 1
ATOM 9098 C C . ARG D 1 253 ? -8.393 -27.313 24.712 1.00 54.54 253 ARG D C 1
ATOM 9099 O O . ARG D 1 253 ? -8.066 -26.682 25.725 1.00 52.55 253 ARG D O 1
ATOM 9107 N N . PHE D 1 254 ? -7.753 -27.167 23.555 1.00 48.18 254 PHE D N 1
ATOM 9108 C CA . PHE D 1 254 ? -6.872 -26.028 23.309 1.00 50.48 254 PHE D CA 1
ATOM 9109 C C . PHE D 1 254 ? -7.692 -24.916 22.662 1.00 44.17 254 PHE D C 1
ATOM 9110 O O . PHE D 1 254 ? -8.205 -25.098 21.550 1.00 49.92 254 PHE D O 1
ATOM 9118 N N . LYS D 1 255 ? -7.789 -23.772 23.325 1.00 40.75 255 LYS D N 1
ATOM 9119 C CA . LYS D 1 255 ? -8.425 -22.588 22.734 1.00 49.35 255 LYS D CA 1
ATOM 9120 C C . LYS D 1 255 ? -7.351 -21.713 22.072 1.00 42.00 255 LYS D C 1
ATOM 9121 O O . LYS D 1 255 ? -6.262 -21.523 22.616 1.00 38.26 255 LYS D O 1
ATOM 9127 N N . SER D 1 256 ? -7.639 -21.221 20.869 1.00 39.27 256 SER D N 1
ATOM 9128 C CA . SER D 1 256 ? -6.617 -20.501 20.112 1.00 35.85 256 SER D CA 1
ATOM 9129 C C . SER D 1 256 ? -6.305 -19.167 20.777 1.00 34.06 256 SER D C 1
ATOM 9130 O O . SER D 1 256 ? -7.184 -18.482 21.296 1.00 38.34 256 SER D O 1
ATOM 9133 N N . VAL D 1 257 ? -5.033 -18.806 20.787 1.00 36.51 257 VAL D N 1
ATOM 9134 C CA . VAL D 1 257 ? -4.627 -17.596 21.488 1.00 35.11 257 VAL D CA 1
ATOM 9135 C C . VAL D 1 257 ? -4.922 -16.373 20.619 1.00 32.74 257 VAL D C 1
ATOM 9136 O O . VAL D 1 257 ? -4.634 -16.342 19.409 1.00 26.74 257 VAL D O 1
ATOM 9140 N N . LYS D 1 258 ? -5.537 -15.379 21.230 1.00 31.98 258 LYS D N 1
ATOM 9141 C CA . LYS D 1 258 ? -5.769 -14.083 20.609 1.00 37.58 258 LYS D CA 1
ATOM 9142 C C . LYS D 1 258 ? -4.545 -13.213 20.893 1.00 34.46 258 LYS D C 1
ATOM 9143 O O . LYS D 1 258 ? -4.134 -13.088 22.050 1.00 33.20 258 LYS D O 1
ATOM 9149 N N . HIS D 1 259 ? -3.960 -12.646 19.838 1.00 29.90 259 HIS D N 1
ATOM 9150 C CA . HIS D 1 259 ? -2.686 -11.947 19.945 1.00 32.72 259 HIS D CA 1
ATOM 9151 C C . HIS D 1 259 ? -2.658 -10.771 18.959 1.00 31.42 259 HIS D C 1
ATOM 9152 O O . HIS D 1 259 ? -3.449 -10.691 18.009 1.00 33.22 259 HIS D O 1
ATOM 9159 N N . ARG D 1 260 ? -1.717 -9.866 19.198 1.00 30.40 260 ARG D N 1
ATOM 9160 C CA . ARG D 1 260 ? -1.581 -8.659 18.385 1.00 30.67 260 ARG D CA 1
ATOM 9161 C C . ARG D 1 260 ? -0.151 -8.172 18.559 1.00 32.23 260 ARG D C 1
ATOM 9162 O O . ARG D 1 260 ? 0.569 -8.600 19.472 1.00 25.99 260 ARG D O 1
ATOM 9170 N N . VAL D 1 261 ? 0.236 -7.236 17.701 1.00 23.98 261 VAL D N 1
ATOM 9171 C CA . VAL D 1 261 ? 1.548 -6.623 17.786 1.00 31.14 261 VAL D CA 1
ATOM 9172 C C . VAL D 1 261 ? 1.375 -5.120 17.903 1.00 24.91 261 VAL D C 1
ATOM 9173 O O . VAL D 1 261 ? 0.701 -4.507 17.081 1.00 27.83 261 VAL D O 1
ATOM 9177 N N . VAL D 1 262 ? 2.056 -4.523 18.865 1.00 29.53 262 VAL D N 1
ATOM 9178 C CA . VAL D 1 262 ? 2.052 -3.080 19.079 1.00 31.79 262 VAL D CA 1
ATOM 9179 C C . VAL D 1 262 ? 3.419 -2.582 18.643 1.00 34.82 262 VAL D C 1
ATOM 9180 O O . VAL D 1 262 ? 4.442 -2.922 19.249 1.00 29.50 262 VAL D O 1
ATOM 9184 N N . ALA D 1 263 ? 3.442 -1.786 17.575 1.00 31.30 263 ALA D N 1
ATOM 9185 C CA . ALA D 1 263 ? 4.707 -1.316 17.030 1.00 33.90 263 ALA D CA 1
ATOM 9186 C C . ALA D 1 263 ? 5.533 -0.550 18.073 1.00 37.11 263 ALA D C 1
ATOM 9187 O O . ALA D 1 263 ? 5.000 0.175 18.914 1.00 32.92 263 ALA D O 1
ATOM 9189 N N . ASN D 1 264 ? 6.850 -0.729 18.008 1.00 41.66 264 ASN D N 1
ATOM 9190 C CA . ASN D 1 264 ? 7.800 -0.085 18.915 1.00 43.03 264 ASN D CA 1
ATOM 9191 C C . ASN D 1 264 ? 8.226 1.241 18.286 1.00 43.17 264 ASN D C 1
ATOM 9192 O O . ASN D 1 264 ? 8.782 1.254 17.188 1.00 46.86 264 ASN D O 1
ATOM 9197 N N . SER D 1 265 ? 7.958 2.353 18.961 1.00 45.91 265 SER D N 1
ATOM 9198 C CA . SER D 1 265 ? 8.069 3.647 18.293 1.00 50.27 265 SER D CA 1
ATOM 9199 C C . SER D 1 265 ? 9.508 3.966 17.889 1.00 50.66 265 SER D C 1
ATOM 9200 O O . SER D 1 265 ? 9.730 4.706 16.922 1.00 50.75 265 SER D O 1
ATOM 9203 N N . LEU D 1 266 ? 10.493 3.418 18.607 1.00 37.47 266 LEU D N 1
ATOM 9204 C CA . LEU D 1 266 ? 11.906 3.704 18.369 1.00 40.82 266 LEU D CA 1
ATOM 9205 C C . LEU D 1 266 ? 12.653 2.628 17.599 1.00 39.54 266 LEU D C 1
ATOM 9206 O O . LEU D 1 266 ? 13.617 2.948 16.914 1.00 42.89 266 LEU D O 1
ATOM 9211 N N . LYS D 1 267 ? 12.222 1.366 17.688 1.00 43.01 267 LYS D N 1
ATOM 9212 C CA . LYS D 1 267 ? 12.975 0.167 17.325 1.00 37.20 267 LYS D CA 1
ATOM 9213 C C . LYS D 1 267 ? 12.332 -0.481 16.103 1.00 44.71 267 LYS D C 1
ATOM 9214 O O . LYS D 1 267 ? 11.172 -0.223 15.777 1.00 47.58 267 LYS D O 1
ATOM 9220 N N . SER D 1 268 ? 13.099 -1.282 15.366 1.00 34.54 268 SER D N 1
ATOM 9221 C CA . SER D 1 268 ? 12.537 -2.039 14.249 1.00 28.77 268 SER D CA 1
ATOM 9222 C C . SER D 1 268 ? 12.387 -3.492 14.685 1.00 31.58 268 SER D C 1
ATOM 9223 O O . SER D 1 268 ? 13.347 -4.100 15.177 1.00 29.21 268 SER D O 1
ATOM 9226 N N . ARG D 1 269 ? 11.183 -4.030 14.521 1.00 29.53 269 ARG D N 1
ATOM 9227 C CA . ARG D 1 269 ? 10.895 -5.411 14.883 1.00 28.16 269 ARG D CA 1
ATOM 9228 C C . ARG D 1 269 ? 10.697 -6.247 13.627 1.00 29.72 269 ARG D C 1
ATOM 9229 O O . ARG D 1 269 ? 9.888 -5.908 12.763 1.00 30.51 269 ARG D O 1
ATOM 9237 N N . VAL D 1 270 ? 11.445 -7.340 13.528 1.00 26.27 270 VAL D N 1
ATOM 9238 C CA . VAL D 1 270 ? 11.396 -8.196 12.348 1.00 28.77 270 VAL D CA 1
ATOM 9239 C C . VAL D 1 270 ? 11.052 -9.604 12.817 1.00 29.36 270 VAL D C 1
ATOM 9240 O O . VAL D 1 270 ? 11.689 -10.119 13.740 1.00 30.03 270 VAL D O 1
ATOM 9244 N N . SER D 1 271 ? 9.988 -10.179 12.237 1.00 28.91 271 SER D N 1
ATOM 9245 C CA . SER D 1 271 ? 9.380 -11.439 12.651 1.00 27.18 271 SER D CA 1
ATOM 9246 C C . SER D 1 271 ? 9.313 -12.396 11.472 1.00 30.76 271 SER D C 1
ATOM 9247 O O . SER D 1 271 ? 9.113 -11.960 10.338 1.00 30.04 271 SER D O 1
ATOM 9250 N N . PHE D 1 272 ? 9.396 -13.699 11.779 1.00 25.14 272 PHE D N 1
ATOM 9251 C CA . PHE D 1 272 ? 9.180 -14.801 10.847 1.00 25.14 272 PHE D CA 1
ATOM 9252 C C . PHE D 1 272 ? 8.090 -15.664 11.450 1.00 25.84 272 PHE D C 1
ATOM 9253 O O . PHE D 1 272 ? 8.170 -16.009 12.627 1.00 26.18 272 PHE D O 1
ATOM 9261 N N . ILE D 1 273 ? 7.059 -15.986 10.679 1.00 25.58 273 ILE D N 1
ATOM 9262 C CA . ILE D 1 273 ? 6.007 -16.847 11.203 1.00 28.09 273 ILE D CA 1
ATOM 9263 C C . ILE D 1 273 ? 5.698 -17.917 10.179 1.00 34.89 273 ILE D C 1
ATOM 9264 O O . ILE D 1 273 ? 5.315 -17.609 9.041 1.00 29.71 273 ILE D O 1
ATOM 9269 N N . TYR D 1 274 ? 5.861 -19.171 10.603 1.00 27.69 274 TYR D N 1
ATOM 9270 C CA . TYR D 1 274 ? 5.351 -20.345 9.911 1.00 31.00 274 TYR D CA 1
ATOM 9271 C C . TYR D 1 274 ? 3.944 -20.645 10.419 1.00 35.29 274 TYR D C 1
ATOM 9272 O O . TYR D 1 274 ? 3.689 -20.602 11.636 1.00 28.52 274 TYR D O 1
ATOM 9281 N N . PHE D 1 275 ? 3.038 -20.924 9.473 1.00 32.21 275 PHE D N 1
ATOM 9282 C CA . PHE D 1 275 ? 1.654 -21.298 9.748 1.00 34.06 275 PHE D CA 1
ATOM 9283 C C . PHE D 1 275 ? 1.441 -22.700 9.199 1.00 34.77 275 PHE D C 1
ATOM 9284 O O . PHE D 1 275 ? 1.606 -22.927 7.994 1.00 38.80 275 PHE D O 1
ATOM 9292 N N . GLY D 1 276 ? 1.106 -23.628 10.079 1.00 37.89 276 GLY D N 1
ATOM 9293 C CA . GLY D 1 276 ? 0.873 -25.010 9.705 1.00 41.98 276 GLY D CA 1
ATOM 9294 C C . GLY D 1 276 ? -0.601 -25.283 9.486 1.00 33.47 276 GLY D C 1
ATOM 9295 O O . GLY D 1 276 ? -1.371 -25.360 10.438 1.00 37.82 276 GLY D O 1
ATOM 9296 N N . GLY D 1 277 ? -1.015 -25.401 8.215 1.00 34.34 277 GLY D N 1
ATOM 9297 C CA . GLY D 1 277 ? -2.362 -25.803 7.908 1.00 41.99 277 GLY D CA 1
ATOM 9298 C C . GLY D 1 277 ? -2.402 -27.114 7.146 1.00 36.17 277 GLY D C 1
ATOM 9299 O O . GLY D 1 277 ? -1.412 -27.537 6.550 1.00 38.05 277 GLY D O 1
ATOM 9300 N N . PRO D 1 278 ? -3.560 -27.770 7.141 1.00 45.05 278 PRO D N 1
ATOM 9301 C CA . PRO D 1 278 ? -3.700 -29.051 6.417 1.00 46.72 278 PRO D CA 1
ATOM 9302 C C . PRO D 1 278 ? -3.834 -28.839 4.916 1.00 50.15 278 PRO D C 1
ATOM 9303 O O . PRO D 1 278 ? -3.752 -27.692 4.434 1.00 48.84 278 PRO D O 1
ATOM 9307 N N . PRO D 1 279 ? -4.042 -29.909 4.130 1.00 50.87 279 PRO D N 1
ATOM 9308 C CA . PRO D 1 279 ? -4.412 -29.715 2.717 1.00 50.44 279 PRO D CA 1
ATOM 9309 C C . PRO D 1 279 ? -5.831 -29.178 2.615 1.00 40.11 279 PRO D C 1
ATOM 9310 O O . PRO D 1 279 ? -6.650 -29.306 3.535 1.00 37.93 279 PRO D O 1
ATOM 9314 N N . LEU D 1 280 ? -6.097 -28.523 1.487 1.00 40.05 280 LEU D N 1
ATOM 9315 C CA . LEU D 1 280 ? -7.370 -27.826 1.319 1.00 44.42 280 LEU D CA 1
ATOM 9316 C C . LEU D 1 280 ? -8.549 -28.776 1.481 1.00 44.62 280 LEU D C 1
ATOM 9317 O O . LEU D 1 280 ? -9.548 -28.433 2.126 1.00 43.55 280 LEU D O 1
ATOM 9322 N N . ALA D 1 281 ? -8.440 -29.991 0.922 1.00 40.87 281 ALA D N 1
ATOM 9323 C CA . ALA D 1 281 ? -9.516 -30.980 1.019 1.00 51.57 281 ALA D CA 1
ATOM 9324 C C . ALA D 1 281 ? -9.778 -31.444 2.455 1.00 48.28 281 ALA D C 1
ATOM 9325 O O . ALA D 1 281 ? -10.831 -32.033 2.725 1.00 55.00 281 ALA D O 1
ATOM 9327 N N . GLN D 1 282 ? -8.876 -31.183 3.393 1.00 52.10 282 GLN D N 1
ATOM 9328 C CA . GLN D 1 282 ? -8.972 -31.836 4.695 1.00 53.52 282 GLN D CA 1
ATOM 9329 C C . GLN D 1 282 ? -10.279 -31.486 5.391 1.00 52.91 282 GLN D C 1
ATOM 9330 O O . GLN D 1 282 ? -10.599 -30.310 5.601 1.00 50.25 282 GLN D O 1
ATOM 9336 N N . ARG D 1 283 ? -11.038 -32.521 5.745 1.00 60.38 283 ARG D N 1
ATOM 9337 C CA . ARG D 1 283 ? -12.207 -32.363 6.601 1.00 55.78 283 ARG D CA 1
ATOM 9338 C C . ARG D 1 283 ? -11.704 -32.184 8.027 1.00 61.36 283 ARG D C 1
ATOM 9339 O O . ARG D 1 283 ? -10.814 -32.917 8.466 1.00 62.12 283 ARG D O 1
ATOM 9347 N N . ILE D 1 284 ? -12.226 -31.175 8.727 1.00 60.43 284 ILE D N 1
ATOM 9348 C CA . ILE D 1 284 ? -11.687 -30.734 10.012 1.00 59.43 284 ILE D CA 1
ATOM 9349 C C . ILE D 1 284 ? -12.748 -30.953 11.076 1.00 52.04 284 ILE D C 1
ATOM 9350 O O . ILE D 1 284 ? -13.819 -30.336 11.034 1.00 50.85 284 ILE D O 1
ATOM 9355 N N . ALA D 1 285 ? -12.427 -31.789 12.051 1.00 54.22 285 ALA D N 1
ATOM 9356 C CA . ALA D 1 285 ? -13.375 -32.158 13.097 1.00 61.57 285 ALA D CA 1
ATOM 9357 C C . ALA D 1 285 ? -12.573 -32.619 14.302 1.00 56.17 285 ALA D C 1
ATOM 9358 O O . ALA D 1 285 ? -11.365 -32.883 14.200 1.00 52.71 285 ALA D O 1
ATOM 9360 N N . PRO D 1 286 ? -13.204 -32.721 15.468 1.00 52.56 286 PRO D N 1
ATOM 9361 C CA . PRO D 1 286 ? -12.497 -33.294 16.619 1.00 56.76 286 PRO D CA 1
ATOM 9362 C C . PRO D 1 286 ? -11.844 -34.611 16.222 1.00 61.18 286 PRO D C 1
ATOM 9363 O O . PRO D 1 286 ? -12.458 -35.463 15.582 1.00 65.42 286 PRO D O 1
ATOM 9367 N N . LEU D 1 287 ? -10.568 -34.747 16.535 1.00 59.12 287 LEU D N 1
ATOM 9368 C CA . LEU D 1 287 ? -9.909 -36.022 16.304 1.00 70.04 287 LEU D CA 1
ATOM 9369 C C . LEU D 1 287 ? -10.713 -37.135 16.984 1.00 76.36 287 LEU D C 1
ATOM 9370 O O . LEU D 1 287 ? -11.194 -36.956 18.117 1.00 71.16 287 LEU D O 1
ATOM 9375 N N . PRO D 1 288 ? -10.893 -38.289 16.334 1.00 72.55 288 PRO D N 1
ATOM 9376 C CA . PRO D 1 288 ? -11.715 -39.337 16.970 1.00 74.94 288 PRO D CA 1
ATOM 9377 C C . PRO D 1 288 ? -11.182 -39.757 18.334 1.00 70.63 288 PRO D C 1
ATOM 9378 O O . PRO D 1 288 ? -11.964 -39.947 19.273 1.00 63.52 288 PRO D O 1
ATOM 9382 N N . GLN D 1 289 ? -9.853 -39.861 18.471 1.00 74.91 289 GLN D N 1
ATOM 9383 C CA . GLN D 1 289 ? -9.229 -40.361 19.691 1.00 68.42 289 GLN D CA 1
ATOM 9384 C C . GLN D 1 289 ? -9.585 -39.569 20.952 1.00 74.40 289 GLN D C 1
ATOM 9385 O O . GLN D 1 289 ? -9.328 -40.062 22.055 1.00 85.11 289 GLN D O 1
ATOM 9391 N N . LEU D 1 290 ? -10.138 -38.352 20.843 1.00 78.32 290 LEU D N 1
ATOM 9392 C CA . LEU D 1 290 ? -10.263 -37.482 22.012 1.00 75.22 290 LEU D CA 1
ATOM 9393 C C . LEU D 1 290 ? -11.715 -37.199 22.391 1.00 68.53 290 LEU D C 1
ATOM 9394 O O . LEU D 1 290 ? -12.011 -36.172 23.000 1.00 70.70 290 LEU D O 1
ATOM 9399 N N . LEU D 1 291 ? -12.629 -38.095 22.041 1.00 69.89 291 LEU D N 1
ATOM 9400 C CA . LEU D 1 291 ? -14.049 -37.911 22.368 1.00 79.82 291 LEU D CA 1
ATOM 9401 C C . LEU D 1 291 ? -14.467 -38.780 23.581 1.00 65.48 291 LEU D C 1
ATOM 9402 O O . LEU D 1 291 ? -15.438 -39.552 23.555 1.00 71.78 291 LEU D O 1
ATOM 9407 N N . SER D 1 297 ? -18.984 -33.337 19.760 1.00 64.56 297 SER D N 1
ATOM 9408 C CA . SER D 1 297 ? -18.337 -32.300 18.949 1.00 66.86 297 SER D CA 1
ATOM 9409 C C . SER D 1 297 ? -19.115 -30.996 18.975 1.00 70.50 297 SER D C 1
ATOM 9410 O O . SER D 1 297 ? -20.329 -30.986 18.783 1.00 68.61 297 SER D O 1
ATOM 9413 N N . LEU D 1 298 ? -18.401 -29.890 19.187 1.00 65.19 298 LEU D N 1
ATOM 9414 C CA . LEU D 1 298 ? -19.038 -28.594 19.343 1.00 63.32 298 LEU D CA 1
ATOM 9415 C C . LEU D 1 298 ? -19.153 -27.832 18.026 1.00 60.69 298 LEU D C 1
ATOM 9416 O O . LEU D 1 298 ? -19.814 -26.788 17.993 1.00 66.46 298 LEU D O 1
ATOM 9421 N N . TYR D 1 299 ? -18.578 -28.350 16.938 1.00 65.41 299 TYR D N 1
ATOM 9422 C CA . TYR D 1 299 ? -18.395 -27.608 15.695 1.00 68.24 299 TYR D CA 1
ATOM 9423 C C . TYR D 1 299 ? -19.082 -28.324 14.538 1.00 67.41 299 TYR D C 1
ATOM 9424 O O . TYR D 1 299 ? -19.138 -29.558 14.498 1.00 63.10 299 TYR D O 1
ATOM 9433 N N . LYS D 1 300 ? -19.615 -27.526 13.601 1.00 67.75 300 LYS D N 1
ATOM 9434 C CA . LYS D 1 300 ? -20.196 -28.046 12.371 1.00 57.57 300 LYS D CA 1
ATOM 9435 C C . LYS D 1 300 ? -19.097 -28.619 11.477 1.00 66.95 300 LYS D C 1
ATOM 9436 O O . LYS D 1 300 ? -17.914 -28.276 11.600 1.00 64.56 300 LYS D O 1
ATOM 9442 N N . GLU D 1 301 ? -19.492 -29.512 10.571 1.00 67.63 301 GLU D N 1
ATOM 9443 C CA . GLU D 1 301 ? -18.522 -30.137 9.682 1.00 67.88 301 GLU D CA 1
ATOM 9444 C C . GLU D 1 301 ? -18.081 -29.102 8.650 1.00 64.76 301 GLU D C 1
ATOM 9445 O O . GLU D 1 301 ? -18.912 -28.397 8.071 1.00 66.81 301 GLU D O 1
ATOM 9451 N N . PHE D 1 302 ? -16.770 -28.982 8.447 1.00 58.72 302 PHE D N 1
ATOM 9452 C CA . PHE D 1 302 ? -16.252 -28.065 7.435 1.00 56.04 302 PHE D CA 1
ATOM 9453 C C . PHE D 1 302 ? -14.869 -28.522 6.999 1.00 52.56 302 PHE D C 1
ATOM 9454 O O . PHE D 1 302 ? -14.183 -29.279 7.698 1.00 51.32 302 PHE D O 1
ATOM 9462 N N . THR D 1 303 ? -14.464 -28.047 5.832 1.00 50.25 303 THR D N 1
ATOM 9463 C CA . THR D 1 303 ? -13.152 -28.362 5.283 1.00 51.97 303 THR D CA 1
ATOM 9464 C C . THR D 1 303 ? -12.246 -27.136 5.423 1.00 52.53 303 THR D C 1
ATOM 9465 O O . THR D 1 303 ? -12.712 -26.017 5.660 1.00 49.48 303 THR D O 1
ATOM 9469 N N . TRP D 1 304 ? -10.927 -27.362 5.341 1.00 48.89 304 TRP D N 1
ATOM 9470 C CA . TRP D 1 304 ? -9.983 -26.265 5.543 1.00 44.94 304 TRP D CA 1
ATOM 9471 C C . TRP D 1 304 ? -10.122 -25.218 4.446 1.00 46.30 304 TRP D C 1
ATOM 9472 O O . TRP D 1 304 ? -10.022 -24.018 4.709 1.00 42.42 304 TRP D O 1
ATOM 9483 N N . ASP D 1 305 ? -10.319 -25.656 3.201 1.00 42.54 305 ASP D N 1
ATOM 9484 C CA . ASP D 1 305 ? -10.685 -24.720 2.139 1.00 45.83 305 ASP D CA 1
ATOM 9485 C C . ASP D 1 305 ? -11.851 -23.830 2.564 1.00 48.22 305 ASP D C 1
ATOM 9486 O O . ASP D 1 305 ? -11.826 -22.609 2.348 1.00 50.19 305 ASP D O 1
ATOM 9491 N N . GLU D 1 306 ? -12.857 -24.411 3.216 1.00 43.85 306 GLU D N 1
ATOM 9492 C CA . GLU D 1 306 ? -14.033 -23.641 3.583 1.00 51.46 306 GLU D CA 1
ATOM 9493 C C . GLU D 1 306 ? -13.687 -22.615 4.637 1.00 46.01 306 GLU D C 1
ATOM 9494 O O . GLU D 1 306 ? -14.101 -21.454 4.555 1.00 43.66 306 GLU D O 1
ATOM 9500 N N . TYR D 1 307 ? -12.974 -23.052 5.674 1.00 42.19 307 TYR D N 1
ATOM 9501 C CA . TYR D 1 307 ? -12.604 -22.130 6.737 1.00 46.50 307 TYR D CA 1
ATOM 9502 C C . TYR D 1 307 ? -11.685 -21.040 6.191 1.00 33.44 307 TYR D C 1
ATOM 9503 O O . TYR D 1 307 ? -11.804 -19.878 6.576 1.00 33.70 307 TYR D O 1
ATOM 9512 N N . LYS D 1 308 ? -10.800 -21.388 5.252 1.00 37.59 308 LYS D N 1
ATOM 9513 C CA . LYS D 1 308 ? -9.866 -20.401 4.724 1.00 40.27 308 LYS D CA 1
ATOM 9514 C C . LYS D 1 308 ? -10.582 -19.304 3.937 1.00 41.69 308 LYS D C 1
ATOM 9515 O O . LYS D 1 308 ? -10.375 -18.108 4.190 1.00 43.42 308 LYS D O 1
ATOM 9521 N N . LYS D 1 309 ? -11.424 -19.693 2.969 1.00 41.09 309 LYS D N 1
ATOM 9522 C CA . LYS D 1 309 ? -12.197 -18.718 2.197 1.00 41.93 309 LYS D CA 1
ATOM 9523 C C . LYS D 1 309 ? -13.110 -17.887 3.092 1.00 42.79 309 LYS D C 1
ATOM 9524 O O . LYS D 1 309 ? -13.229 -16.671 2.908 1.00 39.32 309 LYS D O 1
ATOM 9530 N N . ALA D 1 310 ? -13.761 -18.517 4.069 1.00 38.53 310 ALA D N 1
ATOM 9531 C CA . ALA D 1 310 ? -14.558 -17.742 5.001 1.00 36.54 310 ALA D CA 1
ATOM 9532 C C . ALA D 1 310 ? -13.684 -16.810 5.816 1.00 39.66 310 ALA D C 1
ATOM 9533 O O . ALA D 1 310 ? -14.131 -15.726 6.218 1.00 34.61 310 ALA D O 1
ATOM 9535 N N . ALA D 1 311 ? -12.447 -17.228 6.110 1.00 36.79 311 ALA D N 1
ATOM 9536 C CA . ALA D 1 311 ? -11.586 -16.358 6.900 1.00 39.39 311 ALA D CA 1
ATOM 9537 C C . ALA D 1 311 ? -11.271 -15.094 6.114 1.00 30.72 311 ALA D C 1
ATOM 9538 O O . ALA D 1 311 ? -11.260 -13.990 6.655 1.00 30.98 311 ALA D O 1
ATOM 9540 N N . TYR D 1 312 ? -11.039 -15.241 4.813 1.00 39.48 312 TYR D N 1
ATOM 9541 C CA . TYR D 1 312 ? -10.654 -14.098 4.002 1.00 42.89 312 TYR D CA 1
ATOM 9542 C C . TYR D 1 312 ? -11.814 -13.169 3.720 1.00 40.29 312 TYR D C 1
ATOM 9543 O O . TYR D 1 312 ? -11.574 -12.017 3.347 1.00 40.45 312 TYR D O 1
ATOM 9552 N N . LYS D 1 313 ? -13.049 -13.623 3.923 1.00 37.95 313 LYS D N 1
ATOM 9553 C CA . LYS D 1 313 ? -14.211 -12.749 3.875 1.00 39.75 313 LYS D CA 1
ATOM 9554 C C . LYS D 1 313 ? -14.394 -11.960 5.161 1.00 42.94 313 LYS D C 1
ATOM 9555 O O . LYS D 1 313 ? -15.336 -11.184 5.253 1.00 38.82 313 LYS D O 1
ATOM 9561 N N . SER D 1 314 ? -13.536 -12.141 6.159 1.00 41.54 314 SER D N 1
ATOM 9562 C CA . SER D 1 314 ? -13.771 -11.536 7.458 1.00 34.14 314 SER D CA 1
ATOM 9563 C C . SER D 1 314 ? -12.758 -10.432 7.752 1.00 35.23 314 SER D C 1
ATOM 9564 O O . SER D 1 314 ? -11.779 -10.232 7.036 1.00 33.99 314 SER D O 1
ATOM 9567 N N . ARG D 1 315 ? -13.017 -9.726 8.844 1.00 35.72 315 ARG D N 1
ATOM 9568 C CA . ARG D 1 315 ? -12.086 -8.767 9.405 1.00 38.56 315 ARG D CA 1
ATOM 9569 C C . ARG D 1 315 ? -11.204 -9.450 10.448 1.00 40.64 315 ARG D C 1
ATOM 9570 O O . ARG D 1 315 ? -11.630 -10.375 11.147 1.00 31.90 315 ARG D O 1
ATOM 9578 N N . LEU D 1 316 ? -9.944 -8.997 10.503 1.00 32.83 316 LEU D N 1
ATOM 9579 C CA . LEU D 1 316 ? -8.934 -9.557 11.388 1.00 35.41 316 LEU D CA 1
ATOM 9580 C C . LEU D 1 316 ? -9.457 -9.906 12.768 1.00 32.12 316 LEU D C 1
ATOM 9581 O O . LEU D 1 316 ? -9.290 -11.039 13.255 1.00 29.91 316 LEU D O 1
ATOM 9586 N N . GLY D 1 317 ? -10.097 -8.953 13.409 1.00 35.68 317 GLY D N 1
ATOM 9587 C CA . GLY D 1 317 ? -10.566 -9.175 14.753 1.00 37.73 317 GLY D CA 1
ATOM 9588 C C . GLY D 1 317 ? -11.812 -10.026 14.878 1.00 34.75 317 GLY D C 1
ATOM 9589 O O . GLY D 1 317 ? -12.269 -10.218 16.004 1.00 37.71 317 GLY D O 1
ATOM 9590 N N . ASP D 1 318 ? -12.396 -10.512 13.780 1.00 34.41 318 ASP D N 1
ATOM 9591 C CA . ASP D 1 318 ? -13.607 -11.315 13.901 1.00 35.03 318 ASP D CA 1
ATOM 9592 C C . ASP D 1 318 ? -13.328 -12.672 14.560 1.00 39.96 318 ASP D C 1
ATOM 9593 O O . ASP D 1 318 ? -12.282 -13.303 14.343 1.00 38.87 318 ASP D O 1
ATOM 9598 N N . ASN D 1 319 ? -14.308 -13.145 15.331 1.00 47.43 319 ASN D N 1
ATOM 9599 C CA . ASN D 1 319 ? -14.336 -14.524 15.831 1.00 41.24 319 ASN D CA 1
ATOM 9600 C C . ASN D 1 319 ? -14.746 -15.448 14.684 1.00 43.98 319 ASN D C 1
ATOM 9601 O O . ASN D 1 319 ? -15.912 -15.790 14.512 1.00 49.84 319 ASN D O 1
ATOM 9606 N N . ARG D 1 320 ? -13.773 -15.855 13.883 1.00 41.50 320 ARG D N 1
ATOM 9607 C CA . ARG D 1 320 ? -14.057 -16.678 12.725 1.00 37.68 320 ARG D CA 1
ATOM 9608 C C . ARG D 1 320 ? -14.586 -18.057 13.117 1.00 47.03 320 ARG D C 1
ATOM 9609 O O . ARG D 1 320 ? -15.165 -18.750 12.273 1.00 44.28 320 ARG D O 1
ATOM 9617 N N . LEU D 1 321 ? -14.384 -18.485 14.359 1.00 45.63 321 LEU D N 1
ATOM 9618 C CA . LEU D 1 321 ? -14.778 -19.834 14.733 1.00 51.06 321 LEU D CA 1
ATOM 9619 C C . LEU D 1 321 ? -16.267 -19.942 15.065 1.00 52.95 321 LEU D C 1
ATOM 9620 O O . LEU D 1 321 ? -16.797 -21.057 15.088 1.00 55.85 321 LEU D O 1
ATOM 9625 N N . ALA D 1 322 ? -16.962 -18.821 15.270 1.00 55.12 322 ALA D N 1
ATOM 9626 C CA . ALA D 1 322 ? -18.377 -18.870 15.633 1.00 58.29 322 ALA D CA 1
ATOM 9627 C C . ALA D 1 322 ? -19.240 -19.367 14.476 1.00 58.36 322 ALA D C 1
ATOM 9628 O O . ALA D 1 322 ? -20.014 -20.321 14.628 1.00 57.25 322 ALA D O 1
ATOM 9630 N N . GLN D 1 323 ? -19.104 -18.791 13.295 1.00 55.66 323 GLN D N 1
ATOM 9631 C CA . GLN D 1 323 ? -20.018 -19.236 12.248 1.00 56.68 323 GLN D CA 1
ATOM 9632 C C . GLN D 1 323 ? -19.821 -20.714 11.922 1.00 63.23 323 GLN D C 1
ATOM 9633 O O . GLN D 1 323 ? -20.462 -21.238 11.000 1.00 58.08 323 GLN D O 1
ATOM 9639 N N . PHE D 1 324 ? -18.935 -21.409 12.657 1.00 59.11 324 PHE D N 1
ATOM 9640 C CA . PHE D 1 324 ? -18.803 -22.866 12.581 1.00 61.83 324 PHE D CA 1
ATOM 9641 C C . PHE D 1 324 ? -19.130 -23.553 13.914 1.00 65.65 324 PHE D C 1
ATOM 9642 O O . PHE D 1 324 ? -18.847 -24.749 14.068 1.00 60.25 324 PHE D O 1
ATOM 9650 N N . GLU D 1 325 ? -19.726 -22.843 14.873 1.00 63.22 325 GLU D N 1
ATOM 9651 C CA . GLU D 1 325 ? -20.185 -23.427 16.126 1.00 70.73 325 GLU D CA 1
ATOM 9652 C C . GLU D 1 325 ? -21.669 -23.813 16.052 1.00 83.09 325 GLU D C 1
ATOM 9653 O O . GLU D 1 325 ? -22.443 -23.262 15.260 1.00 79.28 325 GLU D O 1
ATOM 9659 N N . LYS D 1 326 ? -22.056 -24.774 16.906 1.00 86.06 326 LYS D N 1
ATOM 9660 C CA . LYS D 1 326 ? -23.432 -25.306 16.955 1.00 86.43 326 LYS D CA 1
ATOM 9661 C C . LYS D 1 326 ? -24.416 -24.334 17.624 1.00 78.87 326 LYS D C 1
ATOM 9662 O O . LYS D 1 326 ? -24.319 -24.046 18.826 1.00 73.16 326 LYS D O 1
#

InterPro domains:
  IPR005123 Oxoglutarate/iron-dependent dioxygenase domain [PS51471] (173-278)
  IPR026992 Non-haem dioxygenase, N-terminal domain [PF14226] (28-85)
  IPR027443 Isopenicillin N synthase-like superfamily [G3DSA:2.60.120.330] (15-317)
  IPR044861 Isopenicillin N synthase-like, Fe(2+) 2OG dioxygenase domain [PF03171] (175-276)

Solvent-accessible surface area: 51125 Å² total; per-residue (Å²): 93,122,94,20,66,24,39,113,34,58,68,119,64,17,72,28,108,41,19,27,81,1,58,13,52,39,128,42,7,6,119,36,0,1,50,3,0,53,156,74,0,1,0,32,0,45,96,15,76,15,54,76,62,12,0,63,106,0,25,61,26,0,69,130,22,9,90,72,72,77,87,55,15,73,183,21,12,53,3,33,51,9,0,3,10,48,87,123,9,25,51,28,21,18,25,0,65,6,14,2,0,18,3,34,12,88,109,36,41,9,9,135,43,2,83,9,2,105,58,76,87,4,43,62,13,0,43,85,0,0,57,17,0,29,141,2,0,24,81,0,1,64,11,0,0,112,8,18,70,12,103,99,68,64,8,1,2,34,19,0,65,42,177,55,15,26,2,30,0,24,0,2,24,3,33,47,16,132,90,10,93,67,34,32,1,8,9,4,0,13,18,67,22,28,4,27,18,1,1,1,0,11,0,3,21,52,9,57,7,6,7,0,13,37,142,115,41,83,43,5,19,4,64,32,38,81,68,5,0,5,0,9,0,0,3,1,1,24,0,7,4,19,10,101,0,86,18,3,80,14,30,8,5,2,37,20,88,111,40,3,4,2,0,20,0,21,0,0,0,24,68,88,65,178,0,26,11,19,106,88,30,53,46,184,58,87,128,20,84,10,106,123,5,23,2,38,63,2,53,67,24,14,72,44,24,92,28,48,67,106,24,8,45,112,18,72,159,109,109,103,5,66,39,36,119,34,55,72,116,65,22,74,34,106,40,16,31,83,1,47,15,44,51,136,54,9,12,130,36,0,3,72,3,0,54,137,44,0,2,0,30,0,34,105,15,77,16,51,66,103,24,0,61,100,0,39,66,25,0,72,167,22,7,86,73,71,78,92,54,15,72,180,23,22,50,2,31,48,5,0,4,8,45,90,114,10,26,52,25,6,20,19,0,63,6,15,2,0,15,4,29,13,95,84,25,50,8,14,134,32,0,80,11,4,104,68,77,93,5,44,58,4,0,42,100,0,0,35,10,0,22,132,2,0,26,89,0,1,66,13,0,1,120,3,17,68,13,106,94,70,62,9,1,4,32,22,1,60,40,173,52,17,22,4,32,0,22,0,2,22,3,32,25,13,157,84,14,106,53,34,32,1,9,8,2,0,12,16,66,20,28,4,29,16,2,2,1,0,12,0,1,21,48,4,58,8,5,5,2,12,35,149,117,44,85,45,5,17,3,60,29,42,131,58,6,0,3,0,10,0,0,3,1,1,14,0,10,5,19,6,107,0,89,19,3,83,14,32,8,6,6,41,17,113,119,40,3,2,1,0,20,0,22,0,0,0,24,61,90,65,146,4,43,9,16,111,90,41,54,45,185,68,78,124,26,94,9,109,127,3,20,2,35,69,1,57,74,26,13,73,52,24,102,27,44,66,108,22,10,36,122,21,59,110,215,170,134,13,75,23,43,146,36,55,86,116,68,40,81,34,112,36,24,25,86,0,56,14,51,42,132,41,8,6,200,34,0,10,59,0,0,61,140,38,0,1,0,44,0,41,94,17,76,16,59,72,89,14,0,58,84,0,25,65,26,0,68,173,17,10,88,64,70,74,90,46,14,73,180,21,18,53,3,35,48,8,0,4,8,44,89,138,9,26,52,28,33,20,24,0,70,5,11,3,0,16,3,32,10,85,92,28,46,9,7,133,36,1,76,10,3,100,67,76,98,5,46,61,3,0,43,86,1,0,40,12,0,22,134,2,0,28,98,0,2,62,11,0,0,113,26,23,68,13,107,99,69,59,11,2,2,33,25,0,60,43,176,58,18,26,4,33,0,21,0,1,22,3,31,55,19,206,81,13,90,50,28,21,2,9,10,6,0,13,16,68,22,30,4,30,12,3,2,1,0,15,0,1,18,52,9,60,9,7,5,1,5,31,125,115,42,95,47,5,20,4,66,35,36,78,68,5,0,5,0,13,0,0,4,1,2,18,0,6,5,18,6,115,0,86,11,0,78,14,36,8,5,4,27,23,109,103,36,5,2,1,1,20,0,23,0,0,0,25,62,87,62,146,1,40,10,22,106,98,32,55,51,184,62,76,133,22,94,9,95,126,4,18,3,33,70,2,56,68,25,12,70,54,25,118,28,45,68,107,23,8,49,115,24,69,93,218,169,27,61,46,41,140,30,61,76,122,64,50,73,40,112,36,17,26,86,0,54,14,57,42,125,24,13,10,177,32,0,8,55,0,0,58,143,44,0,1,0,40,0,39,97,17,74,15,55,81,108,16,3,55,92,0,26,54,12,0,67,128,22,13,80,71,71,77,92,60,15,79,184,23,11,60,1,34,50,8,0,4,6,47,85,174,9,26,55,28,53,17,50,0,65,6,13,2,0,17,4,36,13,97,89,27,46,2,10,131,39,2,80,9,1,101,54,78,74,4,46,62,11,0,39,113,1,0,37,7,0,21,124,2,0,23,106,0,2,66,13,0,0,125,26,17,72,12,111,113,53,57,13,2,4,34,22,0,61,40,174,52,13,26,3,30,0,23,0,1,24,3,32,28,12,166,84,6,66,56,25,23,1,6,8,5,0,10,18,63,24,28,4,29,19,2,2,2,0,12,0,3,22,52,8,60,9,6,9,0,13,32,122,129,45,87,50,6,19,4,66,27,34,79,84,5,0,6,1,11,1,0,2,1,2,24,0,6,5,32,17,104,0,69,15,2,91,12,31,9,4,3,37,18,122,127,42,2,6,1,0,20,0,19,0,0,0,23,72,87,58,166,2,30,14,21,103,95,42,141,71,88,11,110,115,9,20,1,32,64,2,57,80,27,13,70,49,25,121,28,47,66,110,25,9,47,127,18,79,174

Organism: Oryza sativa subsp. japonica (NCBI:txid39947)

Sequence (1262 aa):
VDHIPLLRSPDPGDVFSGVPVVDLGSPGAARAVVDACERYGFFKVVNHGVATDTMDKAESEAVRFFSQTQPDKDRSGPAYPFGYGSKRIGFNGDMGWLEYLLLALDDASLADACTVPSCAVFRAALNEYISGVRKVAVRVMEAMSEGLGIAQADALSALVTAEGSDQVFRVNHYPPCRALQGLGCSVTGFGEHTDPQLVSVLRSNGTSGLQIALRDGQWVSVPSDRDSFFVNVGDSLQVLTNGRFKSVKHRVVANSLKSRVSFIYFGGPPLAQRIAPLPQLLGEGEQSLYKEFTWDEYKKAAYKSRLGDNRLAQFEKVDHIPLLRSPDPGDVFSGVPVVDLGSPGAARAVVDACERYGFFKVVNHGVATDTMDKAESEAVRFFSQTQPDKDRSGPAYPFGYGSKRIGFNGDMGWLEYLLLALDDASLADACTVPSCAVFRAALNEYISGVRKVAVRVMEAMSEGLGIAQADALSALVTAEGSDQVFRVNHYPPCRALQGLGCSVTGFGEHTDPQLVSVLRSNGTSGLQIALRDGQWVSVPSDRDSFFVNVGDSLQVLTNGRFKSVKHRVVANSLKSRVSFIYFGGPPLAQRIAPLPQLLGEGEQSLYKEFTWDEYKKAAYKSRLGDNRLAQFEKKDHIPLLRSPDPGDVFSGVPVVDLGSPGAARAVVDACERYGFFKVVNHGVATDTMDKAESEAVRFFSQTQPDKDRSGPAYPFGYGSKRIGFNGDMGWLEYLLLALDDASLADACTVPSCAVFRAALNEYISGVRKVAVRVMEAMSEGLGIAQADALSALVTAEGSDQVFRVNHYPPCRALQGLGCSVTGFGEHTDPQLVSVLRSNGTSGLQIALRDGQWVSVPSDRDSFFVNVGDSLQVLTNGRFKSVKHRVVANSLKSRVSFIYFGGPPLAQRIAPLPQLLGEGEQSLYKEFTWDEYKKAAYKSRLGDNRLAQFEKKHIPLLRSPDPGDVFSGVPVVDLGSPGAARAVVDACERYGFFKVVNHGVATDTMDKAESEAVRFFSQTQPDKDRSGPAYPFGYGSKRIGFNGDMGWLEYLLLALDDASLADACTVPSCAVFRAALNEYISGVRKVAVRVMEAMSEGLGIAQADALSALVTAEGSDQVFRVNHYPPCRALQGLGCSVTGFGEHTDPQLVSVLRSNGTSGLQIALRDGQWVSVPSDRDSFFVNVGDSLQVLTNGRFKSVKHRVVANSLKSRVSFIYFGGPPLAQRIAPLPQLLSLYKEFTWDEYKKAAYKSRLGDNRLAQFEK

Nearest PDB structures (foldseek):
  6ku3-assembly1_D  TM=1.003E+00  e=6.996E-72  Oryza sativa Japonica Group
  6ku3-assembly1_C  TM=1.001E+00  e=2.145E-67  Oryza sativa Japonica Group
  5o9w-assembly1_A  TM=8.644E-01  e=1.215E-27  Papaver somniferum
  5o7y-assembly1_A  TM=8.227E-01  e=1.851E-27  Papaver somniferum
  5gja-assembly1_E  TM=8.350E-01  e=5.564E-25  Arabidopsis thaliana

B-factor: mean 44.21, std 14.3, range [18.13, 207.36]

Secondary structure (P-SEA, 3-state):
cccccccccccccccccccccccccccaaaaaaaaaaacccbbbbccccccaaaaaaaaaaaaaaaaccaaaaaaacccccccccccccccccccccccbbbbbbccccccccccccccaaaaaaaaaaaaaaaaaaaaaaaaaaaaacccccccccccccccccbbbbbbbbbcccccccccccccccccbbbbcccbbbbbbcccccbbbbcccbbbbbccccccbbbbbbcaaaaaaacccbbbbbccccccccbbbbbbbbbbbccccccccccccccccccccccccccaaaaaaaaaaccccccccccccc/cccccccccccccccccccccccccccaaaaaaaaaaacccccccccccccaaaaaaaaaaaaaaaaccccccccccccccccccccccccccccccccccccccccccccccccccccaaaaaaaaaaaaaaaaaaaaaaaaaaaaacccccccccccccccccbbbbbbbbbcccccccccccccccccbbbbcccbbbbbbcccccbbbbcccbbbbbccccccbbbbbbcaaaaaaacccccbbbbbbbbbccbbbbbbbbbbbccccccccccccccccccccccccccaaaaaaaaaacccccccccccccc/cbbbbcccccccccccccccccccccaaaaaaaaaaaccccbbbccccccaaaaaaaaaaaaaaaaccaaaaaaacccccccccccccccccccccccbbbbbbccccccccccccccaaaaaaaaaaaaaaaaaaaaaaaaaaaaacccccccccccccccccbbbbbbbbbcccccccccccccccccbbbbcccbbbbbbcccccbbbbcccbbbbbccccccbbbbbbcaaaaaaacccbbbbbbbbbbbccbbbbbbbbbbbccccccccccccccccccccccccccaaaaaaaaaacccccccccccccc/cccccccccccccccccccccccccaaaaaaaaaaaccccbbbccccccaaaaaaaaaaaaaaaaccccccccccccccbbbbccccccccccccccbbbbbbccccccccccccccaaaaaaaaaaaaaaaaaaaaaaaaaaaaacccccccccccccccccbbbbbbbbbcccccccccccccccccbbbbcccbbbbbbcccccbbbbcccbbbbbbbbbccbbbbbbcaaaaaaacccccccccbbbbcccbbbbbbbbbbbcccccccccccccccccccccaaaaaaaaaaccccccccccccc

Radius of gyration: 37.57 Å; Cα contacts (8 Å, |Δi|>4): 2886; chains: 4; bounding box: 60×108×79 Å

GO terms:
  GO:0045543 gibberellin 2-beta-dioxygenase activity (F, IDA)
  GO:0009685 gibberellin metabolic process (P, IMP)
  GO:0009685 gibberellin metabolic process (P, IC)

Foldseek 3Di:
DADFDKAFDDDVVQADPPAQEAALPDPCRLVSLLVNLQFALKHWYPPQPQDPVLLVQLVVLVVVLVPPDPVVQCVQDDQPPWGKHAQDDFDDDHGFQKIKTKFWDFQQAGDVVRCPPPDVSNRVSRSSVSNSVLVSVLSSQQSNCVNLVHDPSCLPSCQQNPGQFTKMKMKMKRAAAQVCPPVRMFTFHWDKAFAAAAKKKKAKPQDWWKWWAGPVRRIHTYGHDRNIIMMWGHPLNCFQLLNSRDTIIMGTTGHNPHMMIMMMMGGHGHQADWRHHDPVNADPPRDRQFAIDGNVVLVVCVSVDDRHDPSRVVGGD/DDAFDKDFDDDPVQADPPAAEAALPDPCRLQSLLVNLQFALKHWYPPLPQDVVLLVQLVVLVVVLVPDDPVVQCVQDDQPPWGKHAQDDFDDDHGFQKIKTKFWDFQQATDVVGCPPVPVSNRVSVSSVSNSVLVSVLSSVLSNCVSLVNPPSCLPVCQQNPGQWGKMKMKMKRAAAQVCPPVRMFTFHFDKAFAAAAKKKKAKDQDWWKWWAGPVRDIHTYGHDRNMIMMGGGPLNCFLLLNSRDTIIMTGTGHNHGMMIMMMMGTHGHQADKRHHNPVNADDPRDRQFAIDGNVVLVVLVSVDDRHDPSRVVGGDD/DDFDKDQDDDPVQADDPAQEAALPDPCRLQSLLVNLQFFLKHWYPPQPQDVVLLVQLQVLVVVLVPDDPVVQCVQDDQPVWGKHAQDDFDDDHGAQKIKTKFWDFQQAGDPVRCPPVDVSNRVSVSSVSNSVLSSVLSSVLSNCVSLPHPPSCPPVCQQRPGQWGKMKMKMKNFAAQVCVPVRMFTFHWDKAFAAAAKKKKAKDQDWWKWWAGPVGDIHTYHHDNRIIMMGGGPLNCFQLLNSRDTIIMGGTGHNPGMMIMMMMDTHGHQADWRHHNPVNADPVRDRQFAIDGNVVLVVQVSVDDRHDPSRPVGGDD/DFDKAQDDDPVFADPPAQEQELPDPCSLQSLLVNLQFFLKHWYAPQPQDPVLLVQLVVLVVVLVPDDPVVQCVQDDQPVWGKHAQDDFDDDHGFQKIKTKFWDFQQATPPVGCPPVDPSNRVSVSSVSNSVLSSVLSSQLSNCVSQVHPPSCLPVCQQNPGQWTKMKMKMKRAAAQVCPPPRMFTFHWDKAFAAAAKKKKAKPQDWWKWWFGPVGDIGTYGHDNNIIMMWGHPLNCFLQQNSRDTIIMTTTGHNHHMMIMMMMGGHGHQQAWGGHNPVNDHFFAIDGNVVLVVQVSVDDRHDPSRVVGGD